Protein AF-0000000077542487 (afdb_homodimer)

Sequence (1068 aa):
MSSNYTKSHLSAITFLHPPSPVNIKQCPCDAKPEPKPASEQNTFIRVYHTEPSIYGYNAGCSLVRESRYTTSQQWHGPSDDLVADDAAPGSPVASVGWWADLANEVWETRVYYVANSGNLQERINHSSFSPTVKDDFDAPLPKPEELIPPTPGWKLTPILATENGTETSDKTGFPNIQPLPETKLAVVRSEDGKIHVFYQAVDNSILEAIFNPGKGWIAEKSVVVASGAKVGTPLTAISGGWAEVRLFFVDTNDVLSYVYADDHTGWVQQELPAYKLPPTAMLAAVAWNYASPFFGIRVYTTDDRDELHEFSYNRNSGGWVADSQSVNKHNPGGLHVGFQGSAALSAVAAVLVEGEWKTKVYFHPRRTILEWDVCAKAPPSVGIHKPSQEGELKRAIEEETRLKIAEEEERKRAEEEAKRRAEEEARKKAEEEEAKKKAEEEEERKKVEAEEARKQAEKEEVQKKVQEELQQYRSIPVGGKVSLRDNPEMDKIFKEATRCNAGYDWLRTNDGWRCSGGGHFLTNEQFETLSRGGMSSNYTKSHLSAITFLHPPSPVNIKQCPCDAKPEPKPASEQNTFIRVYHTEPSIYGYNAGCSLVRESRYTTSQQWHGPSDDLVADDAAPGSPVASVGWWADLANEVWETRVYYVANSGNLQERINHSSFSPTVKDDFDAPLPKPEELIPPTPGWKLTPILATENGTETSDKTGFPNIQPLPETKLAVVRSEDGKIHVFYQAVDNSILEAIFNPGKGWIAEKSVVVASGAKVGTPLTAISGGWAEVRLFFVDTNDVLSYVYADDHTGWVQQELPAYKLPPTAMLAAVAWNYASPFFGIRVYTTDDRDELHEFSYNRNSGGWVADSQSVNKHNPGGLHVGFQGSAALSAVAAVLVEGEWKTKVYFHPRRTILEWDVCAKAPPSVGIHKPSQEGELKRAIEEETRLKIAEEEERKRAEEEAKRRAEEEARKKAEEEEAKKKAEEEEERKKVEAEEARKQAEKEEVQKKVQEELQQYRSIPVGGKVSLRDNPEMDKIFKEATRCNAGYDWLRTNDGWRCSGGGHFLTNEQFETLSRGG

Solvent-accessible surface area (backbone atoms only — not comparable to full-atom values): 56768 Å² total; per-residue (Å²): 128,82,74,62,48,52,53,47,26,38,23,41,47,66,53,55,42,68,72,69,84,72,52,60,52,54,48,65,86,78,64,71,70,71,76,66,86,72,80,79,54,38,49,36,38,41,40,36,37,35,42,72,34,87,48,81,92,38,58,64,20,10,25,33,34,44,29,38,32,31,68,87,70,38,64,36,31,42,64,56,23,52,59,41,66,51,23,18,74,44,29,33,35,24,43,47,71,50,71,76,34,70,92,61,39,28,36,36,39,41,38,36,37,30,28,60,87,46,34,51,43,46,32,37,37,54,47,43,74,32,95,84,45,76,38,59,51,73,51,73,78,63,57,69,90,66,50,55,84,73,68,44,44,36,42,74,49,53,61,50,67,82,50,92,83,52,70,68,73,73,46,78,33,36,69,82,41,67,50,26,90,58,28,32,36,23,40,40,64,30,70,84,56,29,36,42,38,36,38,28,35,76,84,38,22,29,34,36,46,41,34,35,77,95,64,27,56,50,84,64,85,38,75,63,37,76,65,61,47,25,84,51,32,35,32,26,40,45,56,37,60,78,38,25,38,38,42,37,37,31,28,73,82,35,29,56,44,40,35,38,31,38,86,87,38,68,69,39,80,56,90,66,78,91,43,76,50,35,80,48,44,27,38,22,42,46,70,42,23,55,74,40,68,68,20,33,37,41,36,36,36,52,42,95,80,68,44,46,32,40,41,36,34,28,58,72,81,74,33,75,47,68,68,40,35,30,66,62,41,86,72,43,62,56,72,63,50,77,59,56,51,85,65,45,31,40,32,34,22,39,40,69,39,79,96,72,76,39,47,40,36,36,34,45,69,86,77,46,38,40,66,37,46,67,81,69,49,52,70,72,80,57,58,55,60,37,83,24,69,64,26,49,53,52,47,49,52,49,50,53,38,50,51,50,50,49,51,50,51,49,50,51,51,53,52,52,51,51,50,51,52,53,54,51,54,53,51,54,52,54,52,53,54,53,51,52,52,51,52,52,53,52,53,52,50,52,53,54,54,52,54,55,52,52,56,53,53,55,54,53,54,55,53,52,55,55,37,57,54,46,55,58,62,64,72,54,51,70,72,38,72,44,72,39,83,89,35,64,69,57,36,50,52,49,24,70,72,43,70,48,79,82,77,54,36,33,29,28,43,96,62,24,36,31,32,68,81,68,82,35,63,41,41,50,67,56,48,49,42,64,48,67,61,113,127,81,74,63,50,51,52,45,26,36,23,40,48,67,51,55,42,69,72,68,85,72,55,62,52,50,49,66,77,79,60,74,71,69,75,64,83,70,82,79,53,37,50,36,38,42,39,36,38,33,42,72,35,86,49,83,92,38,59,62,20,8,26,32,34,42,26,37,32,32,68,88,66,39,64,35,31,44,64,57,23,53,57,40,61,51,24,18,73,44,27,32,36,25,44,47,71,49,72,75,33,70,92,60,38,28,37,35,38,40,39,36,37,30,27,59,88,45,36,54,43,46,32,37,40,53,47,42,74,32,95,82,47,76,38,56,49,74,49,72,76,63,59,72,89,65,48,51,86,76,68,51,41,36,43,72,49,52,62,50,67,80,50,91,83,52,68,67,73,72,46,78,33,36,68,80,42,67,50,26,90,57,29,31,36,23,41,42,63,31,70,84,57,31,35,43,38,36,37,27,36,76,86,38,20,30,34,37,44,40,34,36,76,97,63,27,56,49,83,65,84,37,74,62,36,76,66,63,44,25,87,51,32,35,33,26,41,46,56,37,56,77,38,25,39,36,42,40,37,30,27,73,82,34,30,57,43,39,34,37,31,38,87,85,39,68,68,39,80,55,90,66,78,91,44,75,50,34,80,49,45,27,39,22,43,45,69,42,22,56,72,36,67,68,20,34,38,42,35,35,34,52,40,93,81,68,42,46,32,38,41,35,34,30,59,72,80,74,34,75,44,75,51,44,32,29,64,59,41,87,69,49,63,52,72,62,51,76,60,56,50,85,67,45,31,40,32,32,22,38,38,66,38,80,95,70,76,40,45,40,35,37,34,47,70,86,76,45,36,42,66,38,44,66,80,70,53,52,71,70,80,58,59,54,64,37,82,25,70,65,26,49,54,53,46,51,53,49,51,53,42,50,50,51,49,50,51,50,51,49,51,50,50,50,51,52,51,52,50,51,53,54,54,52,55,53,51,54,53,54,53,54,53,54,51,50,53,53,50,53,54,51,54,51,52,53,51,55,55,54,53,54,53,51,54,54,54,55,54,52,53,55,54,53,56,54,41,57,54,46,55,58,61,67,70,54,52,71,73,39,71,46,72,40,82,87,35,64,68,59,35,48,52,48,22,69,75,43,68,50,78,81,73,54,38,32,28,28,43,95,61,24,35,32,31,70,82,70,80,36,64,42,41,50,70,57,48,49,44,63,50,67,61,114

Nearest PDB structures (foldseek):
  7c37-assembly1_A  TM=7.623E-01  e=4.682E-12  Orbilia oligospora ATCC 24927
  7c3e-assembly1_B  TM=7.616E-01  e=1.149E-11  Orbilia oligospora ATCC 24927
  4agi-assembly2_B  TM=8.196E-01  e=7.698E-11  Aspergillus fumigatus
  4agt-assembly1_B  TM=7.489E-01  e=3.755E-10  Aspergillus fumigatus
  6rg2-assembly1_A  TM=5.484E-01  e=7.015E-08  Photorhabdus laumondii subsp. laumondii TTO1

Structure (mmCIF, N/CA/C/O backbone):
data_AF-0000000077542487-model_v1
#
loop_
_entity.id
_entity.type
_entity.pdbx_description
1 polymer 'Fucose-specific lectin'
#
loop_
_atom_site.group_PDB
_atom_site.id
_atom_site.type_symbol
_atom_site.label_atom_id
_atom_site.label_alt_id
_atom_site.label_comp_id
_atom_site.label_asym_id
_atom_site.label_entity_id
_atom_site.label_seq_id
_atom_site.pdbx_PDB_ins_code
_atom_site.Cartn_x
_atom_site.Cartn_y
_atom_site.Cartn_z
_atom_site.occupancy
_atom_site.B_iso_or_equiv
_atom_site.auth_seq_id
_atom_site.auth_comp_id
_atom_site.auth_asym_id
_atom_site.auth_atom_id
_atom_site.pdbx_PDB_model_num
ATOM 1 N N . MET A 1 1 ? -8.32 -3.367 17.969 1 34.31 1 MET A N 1
ATOM 2 C CA . MET A 1 1 ? -8.453 -4.023 16.672 1 34.31 1 MET A CA 1
ATOM 3 C C . MET A 1 1 ? -8.008 -3.1 15.547 1 34.31 1 MET A C 1
ATOM 5 O O . MET A 1 1 ? -8.383 -1.926 15.516 1 34.31 1 MET A O 1
ATOM 9 N N . SER A 1 2 ? -6.867 -3.191 15.086 1 45.78 2 SER A N 1
ATOM 10 C CA . SER A 1 2 ? -6.227 -2.342 14.086 1 45.78 2 SER A CA 1
ATOM 11 C C . SER A 1 2 ? -7.184 -2.021 12.938 1 45.78 2 SER A C 1
ATOM 13 O O . SER A 1 2 ? -7.941 -2.887 12.5 1 45.78 2 SER A O 1
ATOM 15 N N . SER A 1 3 ? -7.531 -0.797 12.734 1 58.38 3 SER A N 1
ATOM 16 C CA . SER A 1 3 ? -8.461 -0.309 11.727 1 58.38 3 SER A CA 1
ATOM 17 C C . SER A 1 3 ? -8.188 -0.938 10.359 1 58.38 3 SER A C 1
ATOM 19 O O . SER A 1 3 ? -7.031 -1.06 9.953 1 58.38 3 SER A O 1
ATOM 21 N N . ASN A 1 4 ? -9.172 -1.62 9.797 1 77.5 4 ASN A N 1
ATOM 22 C CA . ASN A 1 4 ? -9.07 -2.311 8.516 1 77.5 4 ASN A CA 1
ATOM 23 C C . ASN A 1 4 ? -9.133 -1.335 7.344 1 77.5 4 ASN A C 1
ATOM 25 O O . ASN A 1 4 ? -9.008 -1.738 6.188 1 77.5 4 ASN A O 1
ATOM 29 N N . TYR A 1 5 ? -9.266 0.031 7.789 1 86.44 5 TYR A N 1
ATOM 30 C CA . TYR A 1 5 ? -9.32 0.993 6.695 1 86.44 5 TYR A CA 1
ATOM 31 C C . TYR A 1 5 ? -7.926 1.416 6.266 1 86.44 5 TYR A C 1
ATOM 33 O O . TYR A 1 5 ? -6.945 1.17 6.973 1 86.44 5 TYR A O 1
ATOM 41 N N . THR A 1 6 ? -7.902 2.115 5.133 1 87.44 6 THR A N 1
ATOM 42 C CA . THR A 1 6 ? -6.637 2.633 4.617 1 87.44 6 THR A CA 1
ATOM 43 C C . THR A 1 6 ? -6.051 3.674 5.57 1 87.44 6 THR A C 1
ATOM 45 O O . THR A 1 6 ? -6.793 4.395 6.238 1 87.44 6 THR A O 1
ATOM 48 N N . LYS A 1 7 ? -4.738 3.805 5.555 1 85.31 7 LYS A N 1
ATOM 49 C CA . LYS A 1 7 ? -4.047 4.816 6.344 1 85.31 7 LYS A CA 1
ATOM 50 C C . LYS A 1 7 ? -3.596 5.984 5.473 1 85.31 7 LYS A C 1
ATOM 52 O O . LYS A 1 7 ? -2.977 6.93 5.961 1 85.31 7 LYS A O 1
ATOM 57 N N . SER A 1 8 ? -3.863 5.961 4.211 1 89.44 8 SER A N 1
ATOM 58 C CA . SER A 1 8 ? -3.576 7.039 3.27 1 89.44 8 SER A CA 1
ATOM 59 C C . SER A 1 8 ? -4.863 7.668 2.744 1 89.44 8 SER A C 1
ATOM 61 O O . SER A 1 8 ? -5.621 7.027 2.016 1 89.44 8 SER A O 1
ATOM 63 N N . HIS A 1 9 ? -5.051 8.883 3.072 1 95.25 9 HIS A N 1
ATOM 64 C CA . HIS A 1 9 ? -6.301 9.539 2.709 1 95.25 9 HIS A CA 1
ATOM 65 C C . HIS A 1 9 ? -6.059 10.672 1.712 1 95.25 9 HIS A C 1
ATOM 67 O O . HIS A 1 9 ? -4.922 11.109 1.531 1 95.25 9 HIS A O 1
ATOM 73 N N . LEU A 1 10 ? -7.184 11.062 1.039 1 95.75 10 LEU A N 1
ATOM 74 C CA . LEU A 1 10 ? -7.125 12.039 -0.037 1 95.75 10 LEU A CA 1
ATOM 75 C C . LEU A 1 10 ? -8.234 13.078 0.111 1 95.75 10 LEU A C 1
ATOM 77 O O . LEU A 1 10 ? -9.312 12.773 0.623 1 95.75 10 LEU A O 1
ATOM 81 N N . SER A 1 11 ? -7.941 14.211 -0.344 1 97.94 11 SER A N 1
ATOM 82 C CA . SER A 1 11 ? -8.906 15.281 -0.575 1 97.94 11 SER A CA 1
ATOM 83 C C . SER A 1 11 ? -8.484 16.172 -1.742 1 97.94 11 SER A C 1
ATOM 85 O O . SER A 1 11 ? -7.297 16.25 -2.07 1 97.94 11 SER A O 1
ATOM 87 N N . ALA A 1 12 ? -9.484 16.75 -2.402 1 97.38 12 ALA A N 1
ATOM 88 C CA . ALA A 1 12 ? -9.125 17.578 -3.561 1 97.38 12 ALA A CA 1
ATOM 89 C C . ALA A 1 12 ? -10.07 18.766 -3.709 1 97.38 12 ALA A C 1
ATOM 91 O O . ALA A 1 12 ? -11.234 18.688 -3.303 1 97.38 12 ALA A O 1
ATOM 92 N N . ILE A 1 13 ? -9.5 19.797 -4.293 1 96.25 13 ILE A N 1
ATOM 93 C CA . ILE A 1 13 ? -10.297 20.969 -4.648 1 96.25 13 ILE A CA 1
ATOM 94 C C . ILE A 1 13 ? -9.883 21.484 -6.027 1 96.25 13 ILE A C 1
ATOM 96 O O . ILE A 1 13 ? -8.805 21.141 -6.52 1 96.25 13 ILE A O 1
ATOM 100 N N . THR A 1 14 ? -10.742 22.266 -6.641 1 94.44 14 THR A N 1
ATOM 101 C CA . THR A 1 14 ? -10.453 22.875 -7.938 1 94.44 14 THR A CA 1
ATOM 102 C C . THR A 1 14 ? -11.031 24.281 -8.016 1 94.44 14 THR A C 1
ATOM 104 O O . THR A 1 14 ? -11.992 24.609 -7.324 1 94.44 14 THR A O 1
ATOM 107 N N . PHE A 1 15 ? -10.336 25.141 -8.797 1 91.25 15 PHE A N 1
ATOM 108 C CA . PHE A 1 15 ? -10.836 26.484 -9.062 1 91.25 15 PHE A CA 1
ATOM 109 C C . PHE A 1 15 ? -10.234 27.047 -10.344 1 91.25 15 PHE A C 1
ATOM 111 O O . PHE A 1 15 ? -9.281 26.469 -10.891 1 91.25 15 PHE A O 1
ATOM 118 N N . LEU A 1 16 ? -10.852 28.109 -10.805 1 88.75 16 LEU A N 1
ATOM 119 C CA . LEU A 1 16 ? -10.398 28.766 -12.023 1 88.75 16 LEU A CA 1
ATOM 120 C C . LEU A 1 16 ? -9.844 30.156 -11.703 1 88.75 16 LEU A C 1
ATOM 122 O O . LEU A 1 16 ? -10.312 30.812 -10.773 1 88.75 16 LEU A O 1
ATOM 126 N N . HIS A 1 17 ? -8.93 30.531 -12.43 1 86.75 17 HIS A N 1
ATOM 127 C CA . HIS A 1 17 ? -8.43 31.891 -12.367 1 86.75 17 HIS A CA 1
ATOM 128 C C . HIS A 1 17 ? -8.242 32.469 -13.766 1 86.75 17 HIS A C 1
ATOM 130 O O . HIS A 1 17 ? -7.578 31.875 -14.609 1 86.75 17 HIS A O 1
ATOM 136 N N . PRO A 1 18 ? -8.727 33.656 -14.102 1 85.06 18 PRO A N 1
ATOM 137 C CA . PRO A 1 18 ? -9.609 34.469 -13.242 1 85.06 18 PRO A CA 1
ATOM 138 C C . PRO A 1 18 ? -10.953 33.781 -12.984 1 85.06 18 PRO A C 1
ATOM 140 O O . PRO A 1 18 ? -11.375 32.938 -13.766 1 85.06 18 PRO A O 1
ATOM 143 N N . PRO A 1 19 ? -11.484 34.188 -11.836 1 81.19 19 PRO A N 1
ATOM 144 C CA . PRO A 1 19 ? -12.742 33.531 -11.484 1 81.19 19 PRO A CA 1
ATOM 145 C C . PRO A 1 19 ? -13.859 33.812 -12.484 1 81.19 19 PRO A C 1
ATOM 147 O O . PRO A 1 19 ? -13.906 34.906 -13.07 1 81.19 19 PRO A O 1
ATOM 150 N N . SER A 1 20 ? -14.523 32.719 -13.016 1 67.5 20 SER A N 1
ATOM 151 C CA . SER A 1 20 ? -15.664 32.906 -13.906 1 67.5 20 SER A CA 1
ATOM 152 C C . SER A 1 20 ? -16.859 33.469 -13.156 1 67.5 20 SER A C 1
ATOM 154 O O . SER A 1 20 ? -17.062 33.188 -11.984 1 67.5 20 SER A O 1
ATOM 156 N N . PRO A 1 21 ? -17.328 34.562 -13.727 1 56 21 PRO A N 1
ATOM 157 C CA . PRO A 1 21 ? -18.531 35.094 -13.078 1 56 21 PRO A CA 1
ATOM 158 C C . PRO A 1 21 ? -19.625 34.031 -12.93 1 56 21 PRO A C 1
ATOM 160 O O . PRO A 1 21 ? -20.562 34.219 -12.148 1 56 21 PRO A O 1
ATOM 163 N N . VAL A 1 22 ? -19.797 33.125 -13.938 1 48.59 22 VAL A N 1
ATOM 164 C CA . VAL A 1 22 ? -21 32.281 -13.992 1 48.59 22 VAL A CA 1
ATOM 165 C C . VAL A 1 22 ? -20.859 31.125 -13.016 1 48.59 22 VAL A C 1
ATOM 167 O O . VAL A 1 22 ? -19.922 30.344 -13.094 1 48.59 22 VAL A O 1
ATOM 170 N N . ASN A 1 23 ? -21.219 31.297 -11.883 1 46.44 23 ASN A N 1
ATOM 171 C CA . ASN A 1 23 ? -21.312 30.172 -10.953 1 46.44 23 ASN A CA 1
ATOM 172 C C . ASN A 1 23 ? -22.156 29.047 -11.531 1 46.44 23 ASN A C 1
ATOM 174 O O . ASN A 1 23 ? -23.375 29.172 -11.664 1 46.44 23 ASN A O 1
ATOM 178 N N . ILE A 1 24 ? -21.688 28.219 -12.328 1 43.12 24 ILE A N 1
ATOM 179 C CA . ILE A 1 24 ? -22.375 27.109 -12.984 1 43.12 24 ILE A CA 1
ATOM 180 C C . ILE A 1 24 ? -23.234 26.375 -11.969 1 43.12 24 ILE A C 1
ATOM 182 O O . ILE A 1 24 ? -24.031 25.5 -12.344 1 43.12 24 ILE A O 1
ATOM 186 N N . LYS A 1 25 ? -22.781 26.234 -10.688 1 44.38 25 LYS A N 1
ATOM 187 C CA . LYS A 1 25 ? -23.703 25.578 -9.758 1 44.38 25 LYS A CA 1
ATOM 188 C C . LYS A 1 25 ? -25.094 26.203 -9.82 1 44.38 25 LYS A C 1
ATOM 190 O O . LYS A 1 25 ? -26.047 25.656 -9.273 1 44.38 25 LYS A O 1
ATOM 195 N N . GLN A 1 26 ? -25.234 27.531 -10.266 1 41.28 26 GLN A N 1
ATOM 196 C CA . GLN A 1 26 ? -26.516 28.203 -10.453 1 41.28 26 GLN A CA 1
ATOM 197 C C . GLN A 1 26 ? -26.891 28.25 -11.93 1 41.28 26 GLN A C 1
ATOM 199 O O . GLN A 1 26 ? -26.156 28.797 -12.758 1 41.28 26 GLN A O 1
ATOM 204 N N . CYS A 1 27 ? -27.328 27.25 -12.461 1 40.38 27 CYS A N 1
ATOM 205 C CA . CYS A 1 27 ? -27.781 27.234 -13.844 1 40.38 27 CYS A CA 1
ATOM 206 C C . CYS A 1 27 ? -28.734 28.391 -14.125 1 40.38 27 CYS A C 1
ATOM 208 O O . CYS A 1 27 ? -29.828 28.469 -13.555 1 40.38 27 CYS A O 1
ATOM 210 N N . PRO A 1 28 ? -28.344 29.609 -14.484 1 36.53 28 PRO A N 1
ATOM 211 C CA . PRO A 1 28 ? -29.438 30.484 -14.945 1 36.53 28 PRO A CA 1
ATOM 212 C C . PRO A 1 28 ? -30.266 29.859 -16.062 1 36.53 28 PRO A C 1
ATOM 214 O O . PRO A 1 28 ? -29.703 29.172 -16.938 1 36.53 28 PRO A O 1
ATOM 217 N N . CYS A 1 29 ? -31.547 29.5 -15.828 1 36.28 29 CYS A N 1
ATOM 218 C CA . CYS A 1 29 ? -32.5 29.062 -16.859 1 36.28 29 CYS A CA 1
ATOM 219 C C . CYS A 1 29 ? -32.188 29.719 -18.188 1 36.28 29 CYS A C 1
ATOM 221 O O . CYS A 1 29 ? -32.438 29.141 -19.25 1 36.28 29 CYS A O 1
ATOM 223 N N . ASP A 1 30 ? -32.406 31.078 -18.297 1 35.53 30 ASP A N 1
ATOM 224 C CA . ASP A 1 30 ? -32.531 31.812 -19.562 1 35.53 30 ASP A CA 1
ATOM 225 C C . ASP A 1 30 ? -31.188 31.969 -20.25 1 35.53 30 ASP A C 1
ATOM 227 O O . ASP A 1 30 ? -31.125 32.312 -21.438 1 35.53 30 ASP A O 1
ATOM 231 N N . ALA A 1 31 ? -30.266 32.656 -19.594 1 34 31 ALA A N 1
ATOM 232 C CA . ALA A 1 31 ? -29.188 33.188 -20.422 1 34 31 ALA A CA 1
ATOM 233 C C . ALA A 1 31 ? -28.172 32.125 -20.797 1 34 31 ALA A C 1
ATOM 235 O O . ALA A 1 31 ? -27.656 31.406 -19.922 1 34 31 ALA A O 1
ATOM 236 N N . LYS A 1 32 ? -28.344 31.625 -21.922 1 37.66 32 LYS A N 1
ATOM 237 C CA . LYS A 1 32 ? -27.312 30.844 -22.594 1 37.66 32 LYS A CA 1
ATOM 238 C C . LYS A 1 32 ? -25.922 31.422 -22.328 1 37.66 32 LYS A C 1
ATOM 240 O O . LYS A 1 32 ? -25.594 32.5 -22.828 1 37.66 32 LYS A O 1
ATOM 245 N N . PRO A 1 33 ? -25.438 31.344 -21.219 1 35.56 33 PRO A N 1
ATOM 246 C CA . PRO A 1 33 ? -24.125 32 -21.172 1 35.56 33 PRO A CA 1
ATOM 247 C C . PRO A 1 33 ? -23.234 31.625 -22.344 1 35.56 33 PRO A C 1
ATOM 249 O O . PRO A 1 33 ? -23.203 30.469 -22.766 1 35.56 33 PRO A O 1
ATOM 252 N N . GLU A 1 34 ? -23.188 32.562 -23.375 1 38.56 34 GLU A N 1
ATOM 253 C CA . GLU A 1 34 ? -22.109 32.312 -24.328 1 38.56 34 GLU A CA 1
ATOM 254 C C . GLU A 1 34 ? -20.812 31.938 -23.625 1 38.56 34 GLU A C 1
ATOM 256 O O . GLU A 1 34 ? -20.328 32.688 -22.766 1 38.56 34 GLU A O 1
ATOM 261 N N . PRO A 1 35 ? -20.5 30.703 -23.484 1 40.06 35 PRO A N 1
ATOM 262 C CA . PRO A 1 35 ? -19.156 30.438 -22.953 1 40.06 35 PRO A CA 1
ATOM 263 C C . PRO A 1 35 ? -18.125 31.438 -23.453 1 40.06 35 PRO A C 1
ATOM 265 O O . PRO A 1 35 ? -18 31.656 -24.656 1 40.06 35 PRO A O 1
ATOM 268 N N . LYS A 1 36 ? -18.016 32.531 -22.953 1 41.41 36 LYS A N 1
ATOM 269 C CA . LYS A 1 36 ? -16.891 33.344 -23.406 1 41.41 36 LYS A CA 1
ATOM 270 C C . LYS A 1 36 ? -15.656 32.469 -23.672 1 41.41 36 LYS A C 1
ATOM 272 O O . LYS A 1 36 ? -15.492 31.438 -23.047 1 41.41 36 LYS A O 1
ATOM 277 N N . PRO A 1 37 ? -14.875 32.656 -24.656 1 42.12 37 PRO A N 1
ATOM 278 C CA . PRO A 1 37 ? -13.719 31.859 -25.047 1 42.12 37 PRO A CA 1
ATOM 279 C C . PRO A 1 37 ? -12.828 31.516 -23.859 1 42.12 37 PRO A C 1
ATOM 281 O O . PRO A 1 37 ? -12.508 32.375 -23.047 1 42.12 37 PRO A O 1
ATOM 284 N N . ALA A 1 38 ? -12.664 30.188 -23.203 1 48.31 38 ALA A N 1
ATOM 285 C CA . ALA A 1 38 ? -11.805 29.266 -22.469 1 48.31 38 ALA A CA 1
ATOM 286 C C . ALA A 1 38 ? -10.336 29.656 -22.594 1 48.31 38 ALA A C 1
ATOM 288 O O . ALA A 1 38 ? -9.469 29.078 -21.922 1 48.31 38 ALA A O 1
ATOM 289 N N . SER A 1 39 ? -10.023 30.531 -23.453 1 51.78 39 SER A N 1
ATOM 290 C CA . SER A 1 39 ? -8.641 30.625 -23.891 1 51.78 39 SER A CA 1
ATOM 291 C C . SER A 1 39 ? -7.738 31.203 -22.812 1 51.78 39 SER A C 1
ATOM 293 O O . SER A 1 39 ? -6.539 30.922 -22.766 1 51.78 39 SER A O 1
ATOM 295 N N . GLU A 1 40 ? -8.258 32.094 -21.859 1 64.31 40 GLU A N 1
ATOM 296 C CA . GLU A 1 40 ? -7.281 32.719 -20.969 1 64.31 40 GLU A CA 1
ATOM 297 C C . GLU A 1 40 ? -7.43 32.188 -19.531 1 64.31 40 GLU A C 1
ATOM 299 O O . GLU A 1 40 ? -6.773 32.656 -18.609 1 64.31 40 GLU A O 1
ATOM 304 N N . GLN A 1 41 ? -8.305 31.234 -19.234 1 79.12 41 GLN A N 1
ATOM 305 C CA . GLN A 1 41 ? -8.453 30.734 -17.875 1 79.12 41 GLN A CA 1
ATOM 306 C C . GLN A 1 41 ? -7.574 29.516 -17.625 1 79.12 41 GLN A C 1
ATOM 308 O O . GLN A 1 41 ? -7.449 28.656 -18.5 1 79.12 41 GLN A O 1
ATOM 313 N N . ASN A 1 42 ? -6.953 29.656 -16.469 1 87.12 42 ASN A N 1
ATOM 314 C CA . ASN A 1 42 ? -6.164 28.516 -16 1 87.12 42 ASN A CA 1
ATOM 315 C C . ASN A 1 42 ? -6.934 27.688 -14.984 1 87.12 42 ASN A C 1
ATOM 317 O O . ASN A 1 42 ? -7.605 28.219 -14.109 1 87.12 42 ASN A O 1
ATOM 321 N N . THR A 1 43 ? -6.93 26.422 -15.195 1 89.5 43 THR A N 1
ATOM 322 C CA . THR A 1 43 ? -7.484 25.484 -14.227 1 89.5 43 THR A CA 1
ATOM 323 C C . THR A 1 43 ? -6.457 25.156 -13.141 1 89.5 43 THR A C 1
ATOM 325 O O . THR A 1 43 ? -5.289 24.891 -13.445 1 89.5 43 THR A O 1
ATOM 328 N N . PHE A 1 44 ? -6.949 25.281 -11.906 1 91.31 44 PHE A N 1
ATOM 329 C CA . PHE A 1 44 ? -6.129 24.906 -10.766 1 91.31 44 PHE A CA 1
ATOM 330 C C . PHE A 1 44 ? -6.742 23.719 -10.031 1 91.31 44 PHE A C 1
ATOM 332 O O . PHE A 1 44 ? -7.945 23.688 -9.766 1 91.31 44 PHE A O 1
ATOM 339 N N . ILE A 1 45 ? -5.957 22.703 -9.742 1 93.31 45 ILE A N 1
ATOM 340 C CA . ILE A 1 45 ? -6.363 21.578 -8.914 1 93.31 45 ILE A CA 1
ATOM 341 C C . ILE A 1 45 ? -5.348 21.375 -7.789 1 93.31 45 ILE A C 1
ATOM 343 O O . ILE A 1 45 ? -4.141 21.453 -8.016 1 93.31 45 ILE A O 1
ATOM 347 N N . ARG A 1 46 ? -5.871 21.25 -6.59 1 94.38 46 ARG A N 1
ATOM 348 C CA . ARG A 1 46 ? -5.055 20.891 -5.434 1 94.38 46 ARG A CA 1
ATOM 349 C C . ARG A 1 46 ? -5.465 19.531 -4.871 1 94.38 46 ARG A C 1
ATOM 351 O O . ARG A 1 46 ? -6.652 19.297 -4.629 1 94.38 46 ARG A O 1
ATOM 358 N N . VAL A 1 47 ? -4.504 18.688 -4.695 1 94.94 47 VAL A N 1
ATOM 359 C CA . VAL A 1 47 ? -4.758 17.391 -4.086 1 94.94 47 VAL A CA 1
ATOM 360 C C . VAL A 1 47 ? -3.971 17.266 -2.781 1 94.94 47 VAL A C 1
ATOM 362 O O . VAL A 1 47 ? -2.764 17.516 -2.752 1 94.94 47 VAL A O 1
ATOM 365 N N . TYR A 1 48 ? -4.668 16.953 -1.75 1 94.81 48 TYR A N 1
ATOM 366 C CA . TYR A 1 48 ? -4.082 16.734 -0.432 1 94.81 48 TYR A CA 1
ATOM 367 C C . TYR A 1 48 ? -4.062 15.25 -0.076 1 94.81 48 TYR A C 1
ATOM 369 O O . TYR A 1 48 ? -5.02 14.531 -0.355 1 94.81 48 TYR A O 1
ATOM 377 N N . HIS A 1 49 ? -2.943 14.828 0.483 1 93.75 49 HIS A N 1
ATOM 378 C CA . HIS A 1 49 ? -2.844 13.43 0.866 1 93.75 49 HIS A CA 1
ATOM 379 C C . HIS A 1 49 ? -2.043 13.266 2.152 1 93.75 49 HIS A C 1
ATOM 381 O O . HIS A 1 49 ? -1.253 14.141 2.514 1 93.75 49 HIS A O 1
ATOM 387 N N . THR A 1 50 ? -2.312 12.18 2.844 1 92.56 50 THR A N 1
ATOM 388 C CA . THR A 1 50 ? -1.559 11.852 4.051 1 92.56 50 THR A CA 1
ATOM 389 C C . THR A 1 50 ? -0.522 10.766 3.764 1 92.56 50 THR A C 1
ATOM 391 O O . THR A 1 50 ? -0.758 9.875 2.945 1 92.56 50 THR A O 1
ATOM 394 N N . GLU A 1 51 ? 0.603 10.922 4.441 1 85.81 51 GLU A N 1
ATOM 395 C CA . GLU A 1 51 ? 1.663 9.922 4.363 1 85.81 51 GLU A CA 1
ATOM 396 C C . GLU A 1 51 ? 2.443 9.844 5.676 1 85.81 51 GLU A C 1
ATOM 398 O O . GLU A 1 51 ? 2.488 10.812 6.438 1 85.81 51 GLU A O 1
ATOM 403 N N . PRO A 1 52 ? 3.062 8.727 5.938 1 82.88 52 PRO A N 1
ATOM 404 C CA . PRO A 1 52 ? 3.885 8.648 7.145 1 82.88 52 PRO A CA 1
ATOM 405 C C . PRO A 1 52 ? 5.059 9.625 7.125 1 82.88 52 PRO A C 1
ATOM 407 O O . PRO A 1 52 ? 5.672 9.836 6.078 1 82.88 52 PRO A O 1
ATOM 410 N N . SER A 1 53 ? 5.402 10.148 8.281 1 81.06 53 SER A N 1
ATOM 411 C CA . SER A 1 53 ? 6.512 11.086 8.383 1 81.06 53 SER A CA 1
ATOM 412 C C . SER A 1 53 ? 7.852 10.398 8.133 1 81.06 53 SER A C 1
ATOM 414 O O . SER A 1 53 ? 8.078 9.281 8.609 1 81.06 53 SER A O 1
ATOM 416 N N . ILE A 1 54 ? 8.719 11.078 7.48 1 74.19 54 ILE A N 1
ATOM 417 C CA . ILE A 1 54 ? 10.062 10.586 7.211 1 74.19 54 ILE A CA 1
ATOM 418 C C . ILE A 1 54 ? 11.078 11.367 8.039 1 74.19 54 ILE A C 1
ATOM 420 O O . ILE A 1 54 ? 12.281 11.109 7.965 1 74.19 54 ILE A O 1
ATOM 424 N N . TYR A 1 55 ? 10.562 12.281 8.773 1 73.62 55 TYR A N 1
ATOM 425 C CA . TYR A 1 55 ? 11.453 13.148 9.547 1 73.62 55 TYR A CA 1
ATOM 426 C C . TYR A 1 55 ? 11.688 12.586 10.938 1 73.62 55 TYR A C 1
ATOM 428 O O . TYR A 1 55 ? 10.766 12.047 11.562 1 73.62 55 TYR A O 1
ATOM 436 N N . GLY A 1 56 ? 12.859 12.75 11.469 1 70.44 56 GLY A N 1
ATOM 437 C CA . GLY A 1 56 ? 13.234 12.219 12.773 1 70.44 56 GLY A CA 1
ATOM 438 C C . GLY A 1 56 ? 12.562 12.945 13.922 1 70.44 56 GLY A C 1
ATOM 439 O O . GLY A 1 56 ? 12.297 12.352 14.969 1 70.44 56 GLY A O 1
ATOM 440 N N . TYR A 1 57 ? 12.219 14.219 13.734 1 71.81 57 TYR A N 1
ATOM 441 C CA . TYR A 1 57 ? 11.695 15.039 14.828 1 71.81 57 TYR A CA 1
ATOM 442 C C . TYR A 1 57 ? 10.219 14.742 15.07 1 71.81 57 TYR A C 1
ATOM 444 O O . TYR A 1 57 ? 9.656 15.141 16.094 1 71.81 57 TYR A O 1
ATOM 452 N N . ASN A 1 58 ? 9.555 14.062 14.203 1 80.19 58 ASN A N 1
ATOM 453 C CA . ASN A 1 58 ? 8.148 13.719 14.375 1 80.19 58 ASN A CA 1
ATOM 454 C C . ASN A 1 58 ? 7.879 12.273 13.977 1 80.19 58 ASN A C 1
ATOM 456 O O . ASN A 1 58 ? 6.867 11.977 13.336 1 80.19 58 ASN A O 1
ATOM 460 N N . ALA A 1 59 ? 8.766 11.516 14.469 1 75.19 59 ALA A N 1
ATOM 461 C CA . ALA A 1 59 ? 8.633 10.086 14.195 1 75.19 59 ALA A CA 1
ATOM 462 C C . ALA A 1 59 ? 7.312 9.539 14.742 1 75.19 59 ALA A C 1
ATOM 464 O O . ALA A 1 59 ? 6.914 9.883 15.859 1 75.19 59 ALA A O 1
ATOM 465 N N . GLY A 1 60 ? 6.617 8.836 13.945 1 77.06 60 GLY A N 1
ATOM 466 C CA . GLY A 1 60 ? 5.367 8.242 14.383 1 77.06 60 GLY A CA 1
ATOM 467 C C . GLY A 1 60 ? 4.148 9.039 13.961 1 77.06 60 GLY A C 1
ATOM 468 O O . GLY A 1 60 ? 3.014 8.586 14.125 1 77.06 60 GLY A O 1
ATOM 469 N N . CYS A 1 61 ? 4.434 10.219 13.422 1 86.94 61 CYS A N 1
ATOM 470 C CA . CYS A 1 61 ? 3.338 11.031 12.906 1 86.94 61 CYS A CA 1
ATOM 471 C C . CYS A 1 61 ? 3.154 10.812 11.406 1 86.94 61 CYS A C 1
ATOM 473 O O . CYS A 1 61 ? 3.947 10.117 10.781 1 86.94 61 CYS A O 1
ATOM 475 N N . SER A 1 62 ? 2.037 11.336 10.992 1 90.31 62 SER A N 1
ATOM 476 C CA . SER A 1 62 ? 1.819 11.453 9.547 1 90.31 62 SER A CA 1
ATOM 477 C C . SER A 1 62 ? 1.938 12.898 9.086 1 90.31 62 SER A C 1
ATOM 479 O O . SER A 1 62 ? 1.854 13.82 9.898 1 90.31 62 SER A O 1
ATOM 481 N N . LEU A 1 63 ? 2.252 13.008 7.816 1 87.94 63 LEU A N 1
ATOM 482 C CA . LEU A 1 63 ? 2.281 14.305 7.148 1 87.94 63 LEU A CA 1
ATOM 483 C C . LEU A 1 63 ? 1.024 14.516 6.309 1 87.94 63 LEU A C 1
ATOM 485 O O . LEU A 1 63 ? 0.433 13.547 5.82 1 87.94 63 LEU A O 1
ATOM 489 N N . VAL A 1 64 ? 0.592 15.742 6.23 1 92.81 64 VAL A N 1
ATOM 490 C CA . VAL A 1 64 ? -0.34 16.156 5.188 1 92.81 64 VAL A CA 1
ATOM 491 C C . VAL A 1 64 ? 0.398 16.984 4.133 1 92.81 64 VAL A C 1
ATOM 493 O O . VAL A 1 64 ? 1.021 18 4.453 1 92.81 64 VAL A O 1
ATOM 496 N N . ARG A 1 65 ? 0.278 16.547 2.869 1 89.56 65 ARG A N 1
ATOM 497 C CA . ARG A 1 65 ? 0.993 17.203 1.786 1 89.56 65 ARG A CA 1
ATOM 498 C C . ARG A 1 65 ? 0.033 17.641 0.684 1 89.56 65 ARG A C 1
ATOM 500 O O . ARG A 1 65 ? -1.089 17.141 0.594 1 89.56 65 ARG A O 1
ATOM 507 N N . GLU A 1 66 ? 0.578 18.594 -0.112 1 90.62 66 GLU A N 1
ATOM 508 C CA . GLU A 1 66 ? -0.194 19.125 -1.226 1 90.62 66 GLU A CA 1
ATOM 509 C C . GLU A 1 66 ? 0.535 18.938 -2.551 1 90.62 66 GLU A C 1
ATOM 511 O O . GLU A 1 66 ? 1.747 19.141 -2.635 1 90.62 66 GLU A O 1
ATOM 516 N N . SER A 1 67 ? -0.2 18.469 -3.559 1 88.44 67 SER A N 1
ATOM 517 C CA . SER A 1 67 ? 0.212 18.531 -4.957 1 88.44 67 SER A CA 1
ATOM 518 C C . SER A 1 67 ? -0.644 19.516 -5.746 1 88.44 67 SER A C 1
ATOM 520 O O . SER A 1 67 ? -1.854 19.594 -5.535 1 88.44 67 SER A O 1
ATOM 522 N N . ARG A 1 68 ? 0.042 20.203 -6.699 1 90.12 68 ARG A N 1
ATOM 523 C CA . ARG A 1 68 ? -0.672 21.25 -7.426 1 90.12 68 ARG A CA 1
ATOM 524 C C . ARG A 1 68 ? -0.672 20.969 -8.922 1 90.12 68 ARG A C 1
ATOM 526 O O . ARG A 1 68 ? 0.305 20.453 -9.469 1 90.12 68 ARG A O 1
ATOM 533 N N . TYR A 1 69 ? -1.811 21.328 -9.508 1 91.25 69 TYR A N 1
ATOM 534 C CA . TYR A 1 69 ? -1.936 21.344 -10.961 1 91.25 69 TYR A CA 1
ATOM 535 C C . TYR A 1 69 ? -2.344 22.734 -11.453 1 91.25 69 TYR A C 1
ATOM 537 O O . TYR A 1 69 ? -3.213 23.375 -10.867 1 91.25 69 TYR A O 1
ATOM 545 N N . THR A 1 70 ? -1.695 23.156 -12.477 1 87.5 70 THR A N 1
ATOM 546 C CA . THR A 1 70 ? -2.154 24.266 -13.297 1 87.5 70 THR A CA 1
ATOM 547 C C . THR A 1 70 ? -2.086 23.906 -14.781 1 87.5 70 THR A C 1
ATOM 549 O O . THR A 1 70 ? -1.272 23.078 -15.188 1 87.5 70 THR A O 1
ATOM 552 N N . THR A 1 71 ? -2.951 24.547 -15.5 1 84.88 71 THR A N 1
ATOM 553 C CA . THR A 1 71 ? -2.957 24.266 -16.938 1 84.88 71 THR A CA 1
ATOM 554 C C . THR A 1 71 ? -1.585 24.547 -17.547 1 84.88 71 THR A C 1
ATOM 556 O O . THR A 1 71 ? -1.128 23.812 -18.422 1 84.88 71 THR A O 1
ATOM 559 N N . SER A 1 72 ? -0.884 25.484 -17.094 1 82.38 72 SER A N 1
ATOM 560 C CA . SER A 1 72 ? 0.397 25.891 -17.656 1 82.38 72 SER A CA 1
ATOM 561 C C . SER A 1 72 ? 1.535 25.016 -17.141 1 82.38 72 SER A C 1
ATOM 563 O O . SER A 1 72 ? 2.451 24.688 -17.891 1 82.38 72 SER A O 1
ATOM 565 N N . GLN A 1 73 ? 1.485 24.594 -15.898 1 82.56 73 GLN A N 1
ATOM 566 C CA . GLN A 1 73 ? 2.621 23.906 -15.281 1 82.56 73 GLN A CA 1
ATOM 567 C C . GLN A 1 73 ? 2.344 22.422 -15.125 1 82.56 73 GLN A C 1
ATOM 569 O O . GLN A 1 73 ? 3.23 21.656 -14.734 1 82.56 73 GLN A O 1
ATOM 574 N N . GLN A 1 74 ? 1.161 22.047 -15.391 1 87.62 74 GLN A N 1
ATOM 575 C CA . GLN A 1 74 ? 0.778 20.672 -15.117 1 87.62 74 GLN A CA 1
ATOM 576 C C . GLN A 1 74 ? 1.008 20.312 -13.656 1 87.62 74 GLN A C 1
ATOM 578 O O . GLN A 1 74 ? 0.944 21.172 -12.781 1 87.62 74 GLN A O 1
ATOM 583 N N . TRP A 1 75 ? 1.077 19.062 -13.305 1 87.19 75 TRP A N 1
ATOM 584 C CA . TRP A 1 75 ? 1.283 18.672 -11.922 1 87.19 75 TRP A CA 1
ATOM 585 C C . TRP A 1 75 ? 2.701 19 -11.461 1 87.19 75 TRP A C 1
ATOM 587 O O . TRP A 1 75 ? 3.67 18.719 -12.172 1 87.19 75 TRP A O 1
ATOM 597 N N . HIS A 1 76 ? 2.844 19.594 -10.266 1 82.62 76 HIS A N 1
ATOM 598 C CA . HIS A 1 76 ? 4.137 19.969 -9.703 1 82.62 76 HIS A CA 1
ATOM 599 C C . HIS A 1 76 ? 4.074 20.062 -8.18 1 82.62 76 HIS A C 1
ATOM 601 O O . HIS A 1 76 ? 2.988 20.188 -7.609 1 82.62 76 HIS A O 1
ATOM 607 N N . GLY A 1 77 ? 5.234 19.922 -7.531 1 77.06 77 GLY A N 1
ATOM 608 C CA . GLY A 1 77 ? 5.332 20.125 -6.098 1 77.06 77 GLY A CA 1
ATOM 609 C C . GLY A 1 77 ? 5.648 21.562 -5.719 1 77.06 77 GLY A C 1
ATOM 610 O O . GLY A 1 77 ? 6.676 22.109 -6.125 1 77.06 77 GLY A O 1
ATOM 611 N N . PRO A 1 78 ? 4.699 22.188 -4.977 1 77.88 78 PRO A N 1
ATOM 612 C CA . PRO A 1 78 ? 4.996 23.562 -4.547 1 77.88 78 PRO A CA 1
ATOM 613 C C . PRO A 1 78 ? 6.031 23.609 -3.428 1 77.88 78 PRO A C 1
ATOM 615 O O . PRO A 1 78 ? 6.273 22.609 -2.754 1 77.88 78 PRO A O 1
ATOM 618 N N . SER A 1 79 ? 6.609 24.797 -3.242 1 72.88 79 SER A N 1
ATOM 619 C CA . SER A 1 79 ? 7.613 24.984 -2.199 1 72.88 79 SER A CA 1
ATOM 620 C C . SER A 1 79 ? 6.992 24.875 -0.81 1 72.88 79 SER A C 1
ATOM 622 O O . SER A 1 79 ? 7.703 24.641 0.173 1 72.88 79 SER A O 1
ATOM 624 N N . ASP A 1 80 ? 5.645 25 -0.755 1 77.56 80 ASP A N 1
ATOM 625 C CA . ASP A 1 80 ? 4.906 24.891 0.498 1 77.56 80 ASP A CA 1
ATOM 626 C C . ASP A 1 80 ? 4.012 23.656 0.505 1 77.56 80 ASP A C 1
ATOM 628 O O . ASP A 1 80 ? 2.842 23.719 0.885 1 77.56 80 ASP A O 1
ATOM 632 N N . ASP A 1 81 ? 4.621 22.594 0.11 1 82.56 81 ASP A N 1
ATOM 633 C CA . ASP A 1 81 ? 3.824 21.391 -0.09 1 82.56 81 ASP A CA 1
ATOM 634 C C . ASP A 1 81 ? 3.451 20.75 1.246 1 82.56 81 ASP A C 1
ATOM 636 O O . ASP A 1 81 ? 2.564 19.891 1.304 1 82.56 81 ASP A O 1
ATOM 640 N N . LEU A 1 82 ? 4.148 21.094 2.336 1 85.81 82 LEU A N 1
ATOM 641 C CA . LEU A 1 82 ? 3.875 20.5 3.635 1 85.81 82 LEU A CA 1
ATOM 642 C C . LEU A 1 82 ? 2.785 21.266 4.375 1 85.81 82 LEU A C 1
ATOM 644 O O . LEU A 1 82 ? 3.029 22.359 4.883 1 85.81 82 LEU A O 1
ATOM 648 N N . VAL A 1 83 ? 1.646 20.672 4.512 1 90.38 83 VAL A N 1
ATOM 649 C CA . VAL A 1 83 ? 0.489 21.297 5.141 1 90.38 83 VAL A CA 1
ATOM 650 C C . VAL A 1 83 ? 0.555 21.109 6.652 1 90.38 83 VAL A C 1
ATOM 652 O O . VAL A 1 83 ? 0.3 22.047 7.414 1 90.38 83 VAL A O 1
ATOM 655 N N . ALA A 1 84 ? 0.861 19.938 7.074 1 90.69 84 ALA A N 1
ATOM 656 C CA . ALA A 1 84 ? 0.95 19.578 8.484 1 90.69 84 ALA A CA 1
ATOM 657 C C . ALA A 1 84 ? 1.968 18.453 8.703 1 90.69 84 ALA A C 1
ATOM 659 O O . ALA A 1 84 ? 2.15 17.594 7.836 1 90.69 84 ALA A O 1
ATOM 660 N N . ASP A 1 85 ? 2.615 18.469 9.844 1 87.25 85 ASP A N 1
ATOM 661 C CA . ASP A 1 85 ? 3.594 17.438 10.172 1 87.25 85 ASP A CA 1
ATOM 662 C C . ASP A 1 85 ? 3.271 16.781 11.508 1 87.25 85 ASP A C 1
ATOM 664 O O . ASP A 1 85 ? 4.125 16.109 12.094 1 87.25 85 ASP A O 1
ATOM 668 N N . ASP A 1 86 ? 2.076 17.016 11.992 1 90.38 86 ASP A N 1
ATOM 669 C CA . ASP A 1 86 ? 1.679 16.469 13.289 1 90.38 86 ASP A CA 1
ATOM 670 C C . ASP A 1 86 ? 0.405 15.641 13.164 1 90.38 86 ASP A C 1
ATOM 672 O O . ASP A 1 86 ? -0.317 15.453 14.148 1 90.38 86 ASP A O 1
ATOM 676 N N . ALA A 1 87 ? 0.105 15.195 12.008 1 94.38 87 ALA A N 1
ATOM 677 C CA . ALA A 1 87 ? -1.099 14.391 11.812 1 94.38 87 ALA A CA 1
ATOM 678 C C . ALA A 1 87 ? -0.942 13.008 12.438 1 94.38 87 ALA A C 1
ATOM 680 O O . ALA A 1 87 ? 0.159 12.453 12.461 1 94.38 87 ALA A O 1
ATOM 681 N N . ALA A 1 88 ? -2.068 12.508 12.953 1 94.31 88 ALA A N 1
ATOM 682 C CA . ALA A 1 88 ? -2.078 11.148 13.484 1 94.31 88 ALA A CA 1
ATOM 683 C C . ALA A 1 88 ? -1.903 10.117 12.367 1 94.31 88 ALA A C 1
ATOM 685 O O . ALA A 1 88 ? -2.348 10.336 11.242 1 94.31 88 ALA A O 1
ATOM 686 N N . PRO A 1 89 ? -1.257 8.93 12.727 1 89.38 89 PRO A N 1
ATOM 687 C CA . PRO A 1 89 ? -1.259 7.859 11.727 1 89.38 89 PRO A CA 1
ATOM 688 C C . PRO A 1 89 ? -2.666 7.465 11.281 1 89.38 89 PRO A C 1
ATOM 690 O O . PRO A 1 89 ? -3.512 7.137 12.125 1 89.38 89 PRO A O 1
ATOM 693 N N . GLY A 1 90 ? -2.898 7.559 9.992 1 90.31 90 GLY A N 1
ATOM 694 C CA . GLY A 1 90 ? -4.215 7.223 9.469 1 90.31 90 GLY A CA 1
ATOM 695 C C . GLY A 1 90 ? -5.191 8.383 9.531 1 90.31 90 GLY A C 1
ATOM 696 O O . GLY A 1 90 ? -6.395 8.203 9.32 1 90.31 90 GLY A O 1
ATOM 697 N N . SER A 1 91 ? -4.676 9.531 9.766 1 95.94 91 SER A N 1
ATOM 698 C CA . SER A 1 91 ? -5.543 10.703 9.805 1 95.94 91 SER A CA 1
ATOM 699 C C . SER A 1 91 ? -6.27 10.906 8.484 1 95.94 91 SER A C 1
ATOM 701 O O . SER A 1 91 ? -5.66 10.805 7.414 1 95.94 91 SER A O 1
ATOM 703 N N . PRO A 1 92 ? -7.617 11.172 8.602 1 97.56 92 PRO A N 1
ATOM 704 C CA . PRO A 1 92 ? -8.289 11.68 7.402 1 97.56 92 PRO A CA 1
ATOM 705 C C . PRO A 1 92 ? -7.867 13.102 7.035 1 97.56 92 PRO A C 1
ATOM 707 O O . PRO A 1 92 ? -7.188 13.766 7.82 1 97.56 92 PRO A O 1
ATOM 710 N N . VAL A 1 93 ? -8.195 13.469 5.828 1 98.12 93 VAL A N 1
ATOM 711 C CA . VAL A 1 93 ? -7.965 14.836 5.387 1 98.12 93 VAL A CA 1
ATOM 712 C C . VAL A 1 93 ? -9.156 15.32 4.562 1 98.12 93 VAL A C 1
ATOM 714 O O . VAL A 1 93 ? -9.727 14.562 3.775 1 98.12 93 VAL A O 1
ATOM 717 N N . ALA A 1 94 ? -9.602 16.469 4.82 1 98.62 94 ALA A N 1
ATOM 718 C CA . ALA A 1 94 ? -10.648 17.141 4.055 1 98.62 94 ALA A CA 1
ATOM 719 C C . ALA A 1 94 ? -10.273 18.578 3.768 1 98.62 94 ALA A C 1
ATOM 721 O O . ALA A 1 94 ? -9.625 19.234 4.586 1 98.62 94 ALA A O 1
ATOM 722 N N . SER A 1 95 ? -10.664 19.078 2.627 1 98.19 95 SER A N 1
ATOM 723 C CA . SER A 1 95 ? -10.25 20.422 2.23 1 98.19 95 SER A CA 1
ATOM 724 C C . SER A 1 95 ? -11.398 21.172 1.575 1 98.19 95 SER A C 1
ATOM 726 O O . SER A 1 95 ? -12.297 20.578 0.988 1 98.19 95 SER A O 1
ATOM 728 N N . VAL A 1 96 ? -11.359 22.484 1.724 1 97.56 96 VAL A N 1
ATOM 729 C CA . VAL A 1 96 ? -12.312 23.406 1.1 1 97.56 96 VAL A CA 1
ATOM 730 C C . VAL A 1 96 ? -11.609 24.703 0.717 1 97.56 96 VAL A C 1
ATOM 732 O O . VAL A 1 96 ? -10.617 25.078 1.337 1 97.56 96 VAL A O 1
ATOM 735 N N . GLY A 1 97 ? -12.039 25.297 -0.369 1 95.62 97 GLY A N 1
ATOM 736 C CA . GLY A 1 97 ? -11.453 26.562 -0.812 1 95.62 97 GLY A CA 1
ATOM 737 C C . GLY A 1 97 ? -12.445 27.469 -1.514 1 95.62 97 GLY A C 1
ATOM 738 O O . GLY A 1 97 ? -13.469 27 -2.029 1 95.62 97 GLY A O 1
ATOM 739 N N . TRP A 1 98 ? -12.141 28.797 -1.39 1 93.12 98 TRP A N 1
ATOM 740 C CA . TRP A 1 98 ? -12.969 29.797 -2.047 1 93.12 98 TRP A CA 1
ATOM 741 C C . TRP A 1 98 ? -12.188 31.078 -2.293 1 93.12 98 TRP A C 1
ATOM 743 O O . TRP A 1 98 ? -11.086 31.25 -1.759 1 93.12 98 TRP A O 1
ATOM 753 N N . TRP A 1 99 ? -12.742 31.906 -3.102 1 91.5 99 TRP A N 1
ATOM 754 C CA . TRP A 1 99 ? -12.164 33.219 -3.299 1 91.5 99 TRP A CA 1
ATOM 755 C C . TRP A 1 99 ? -12.516 34.156 -2.139 1 91.5 99 TRP A C 1
ATOM 757 O O . TRP A 1 99 ? -13.633 34.656 -2.062 1 91.5 99 TRP A O 1
ATOM 767 N N . ALA A 1 100 ? -11.586 34.406 -1.293 1 90.31 100 ALA A N 1
ATOM 768 C CA . ALA A 1 100 ? -11.797 35.188 -0.077 1 90.31 100 ALA A CA 1
ATOM 769 C C . ALA A 1 100 ? -11.797 36.688 -0.378 1 90.31 100 ALA A C 1
ATOM 771 O O . ALA A 1 100 ? -12.484 37.438 0.295 1 90.31 100 ALA A O 1
ATOM 772 N N . ASP A 1 101 ? -10.977 37.094 -1.335 1 88.31 101 ASP A N 1
ATOM 773 C CA . ASP A 1 101 ? -10.875 38.469 -1.792 1 88.31 101 ASP A CA 1
ATOM 774 C C . ASP A 1 101 ? -10.773 38.531 -3.314 1 88.31 101 ASP A C 1
ATOM 776 O O . ASP A 1 101 ? -9.688 38.406 -3.879 1 88.31 101 ASP A O 1
ATOM 780 N N . LEU A 1 102 ? -11.836 38.781 -3.938 1 84.56 102 LEU A N 1
ATOM 781 C CA . LEU A 1 102 ? -11.891 38.781 -5.395 1 84.56 102 LEU A CA 1
ATOM 782 C C . LEU A 1 102 ? -11.148 40 -5.957 1 84.56 102 LEU A C 1
ATOM 784 O O . LEU A 1 102 ? -10.508 39.906 -7.008 1 84.56 102 LEU A O 1
ATOM 788 N N . ALA A 1 103 ? -11.328 41.094 -5.242 1 83.56 103 ALA A N 1
ATOM 789 C CA . ALA A 1 103 ? -10.695 42.312 -5.703 1 83.56 103 ALA A CA 1
ATOM 790 C C . ALA A 1 103 ? -9.18 42.156 -5.781 1 83.56 103 ALA A C 1
ATOM 792 O O . ALA A 1 103 ? -8.539 42.625 -6.723 1 83.56 103 ALA A O 1
ATOM 793 N N . ASN A 1 104 ? -8.664 41.406 -4.82 1 85 104 ASN A N 1
ATOM 794 C CA . ASN A 1 104 ? -7.219 41.219 -4.777 1 85 104 ASN A CA 1
ATOM 795 C C . ASN A 1 104 ? -6.824 39.844 -5.27 1 85 104 ASN A C 1
ATOM 797 O O . ASN A 1 104 ? -5.664 39.438 -5.156 1 85 104 ASN A O 1
ATOM 801 N N . GLU A 1 105 ? -7.781 39.062 -5.684 1 86.69 105 GLU A N 1
ATOM 802 C CA . GLU A 1 105 ? -7.582 37.75 -6.273 1 86.69 105 GLU A CA 1
ATOM 803 C C . GLU A 1 105 ? -6.871 36.812 -5.301 1 86.69 105 GLU A C 1
ATOM 805 O O . GLU A 1 105 ? -5.852 36.219 -5.645 1 86.69 105 GLU A O 1
ATOM 810 N N . VAL A 1 106 ? -7.426 36.719 -4.109 1 89.38 106 VAL A N 1
ATOM 811 C CA . VAL A 1 106 ? -6.875 35.844 -3.076 1 89.38 106 VAL A CA 1
ATOM 812 C C . VAL A 1 106 ? -7.77 34.625 -2.906 1 89.38 106 VAL A C 1
ATOM 814 O O . VAL A 1 106 ? -8.969 34.75 -2.633 1 89.38 106 VAL A O 1
ATOM 817 N N . TRP A 1 107 ? -7.16 33.5 -3.102 1 91.38 107 TRP A N 1
ATOM 818 C CA . TRP A 1 107 ? -7.824 32.219 -2.865 1 91.38 107 TRP A CA 1
ATOM 819 C C . TRP A 1 107 ? -7.465 31.656 -1.49 1 91.38 107 TRP A C 1
ATOM 821 O O . TRP A 1 107 ? -6.285 31.516 -1.166 1 91.38 107 TRP A O 1
ATOM 831 N N . GLU A 1 108 ? -8.477 31.422 -0.71 1 92.44 108 GLU A N 1
ATOM 832 C CA . GLU A 1 108 ? -8.258 30.812 0.598 1 92.44 108 GLU A CA 1
ATOM 833 C C . GLU A 1 108 ? -8.539 29.312 0.561 1 92.44 108 GLU A C 1
ATOM 835 O O . GLU A 1 108 ? -9.516 28.875 -0.045 1 92.44 108 GLU A O 1
ATOM 840 N N . THR A 1 109 ? -7.625 28.531 1.157 1 94.12 109 THR A N 1
ATOM 841 C CA . THR A 1 109 ? -7.809 27.094 1.349 1 94.12 109 THR A CA 1
ATOM 842 C C . THR A 1 109 ? -7.75 26.734 2.83 1 94.12 109 THR A C 1
ATOM 844 O O . THR A 1 109 ? -6.887 27.234 3.561 1 94.12 109 THR A O 1
ATOM 847 N N . ARG A 1 110 ? -8.672 25.938 3.266 1 96.12 110 ARG A N 1
ATOM 848 C CA . ARG A 1 110 ? -8.641 25.359 4.605 1 96.12 110 ARG A CA 1
ATOM 849 C C . ARG A 1 110 ? -8.578 23.844 4.547 1 96.12 110 ARG A C 1
ATOM 851 O O . ARG A 1 110 ? -9.281 23.219 3.748 1 96.12 110 ARG A O 1
ATOM 858 N N . VAL A 1 111 ? -7.68 23.281 5.348 1 96.94 111 VAL A N 1
ATOM 859 C CA . VAL A 1 111 ? -7.496 21.844 5.414 1 96.94 111 VAL A CA 1
ATOM 860 C C . VAL A 1 111 ? -7.73 21.359 6.84 1 96.94 111 VAL A C 1
ATOM 862 O O . VAL A 1 111 ? -7.266 21.969 7.801 1 96.94 111 VAL A O 1
ATOM 865 N N . TYR A 1 112 ? -8.461 20.281 6.965 1 97.69 112 TYR A N 1
ATOM 866 C CA . TYR A 1 112 ? -8.789 19.688 8.25 1 97.69 112 TYR A CA 1
ATOM 867 C C . TYR A 1 112 ? -8.195 18.281 8.367 1 97.69 112 TYR A C 1
ATOM 869 O O . TYR A 1 112 ? -8.211 17.516 7.406 1 97.69 112 TYR A O 1
ATOM 877 N N . TYR A 1 113 ? -7.68 17.969 9.523 1 97.5 113 TYR A N 1
ATOM 878 C CA . TYR A 1 113 ? -7.082 16.672 9.82 1 97.5 113 TYR A CA 1
ATOM 879 C C . TYR A 1 113 ? -7.113 16.391 11.32 1 97.5 113 TYR A C 1
ATOM 881 O O . TYR A 1 113 ? -7.504 17.25 12.117 1 97.5 113 TYR A O 1
ATOM 889 N N . VAL A 1 114 ? -6.848 15.156 11.68 1 97.5 114 VAL A N 1
ATOM 890 C CA . VAL A 1 114 ? -6.746 14.781 13.086 1 97.5 114 VAL A CA 1
ATOM 891 C C . VAL A 1 114 ? -5.277 14.719 13.5 1 97.5 114 VAL A C 1
ATOM 893 O O . VAL A 1 114 ? -4.488 13.977 12.906 1 97.5 114 VAL A O 1
ATOM 896 N N . ALA A 1 115 ? -4.945 15.469 14.484 1 95.56 115 ALA A N 1
ATOM 897 C CA . ALA A 1 115 ? -3.568 15.508 14.961 1 95.56 115 ALA A CA 1
ATOM 898 C C . ALA A 1 115 ? -3.234 14.266 15.781 1 95.56 115 ALA A C 1
ATOM 900 O O . ALA A 1 115 ? -4.133 13.539 16.203 1 95.56 115 ALA A O 1
ATOM 901 N N . ASN A 1 116 ? -1.922 14.094 15.93 1 94 116 ASN A N 1
ATOM 902 C CA . ASN A 1 116 ? -1.449 12.953 16.719 1 94 116 ASN A CA 1
ATOM 903 C C . ASN A 1 116 ? -1.926 13.039 18.156 1 94 116 ASN A C 1
ATOM 905 O O . ASN A 1 116 ? -1.996 12.023 18.859 1 94 116 ASN A O 1
ATOM 909 N N . SER A 1 117 ? -2.277 14.172 18.625 1 92.31 117 SER A N 1
ATOM 910 C CA . SER A 1 117 ? -2.84 14.367 19.953 1 92.31 117 SER A CA 1
ATOM 911 C C . SER A 1 117 ? -4.285 13.883 20.031 1 92.31 117 SER A C 1
ATOM 913 O O . SER A 1 117 ? -4.848 13.75 21.109 1 92.31 117 SER A O 1
ATOM 915 N N . GLY A 1 118 ? -4.898 13.703 18.891 1 94.88 118 GLY A N 1
ATOM 916 C CA . GLY A 1 118 ? -6.27 13.219 18.844 1 94.88 118 GLY A CA 1
ATOM 917 C C . GLY A 1 118 ? -7.277 14.305 18.516 1 94.88 118 GLY A C 1
ATOM 918 O O . GLY A 1 118 ? -8.453 14.016 18.297 1 94.88 118 GLY A O 1
ATOM 919 N N . ASN A 1 119 ? -6.82 15.508 18.406 1 94.62 119 ASN A N 1
ATOM 920 C CA . ASN A 1 119 ? -7.73 16.625 18.156 1 94.62 119 ASN A CA 1
ATOM 921 C C . ASN A 1 119 ? -7.902 16.891 16.672 1 94.62 119 ASN A C 1
ATOM 923 O O . ASN A 1 119 ? -6.949 16.766 15.898 1 94.62 119 ASN A O 1
ATOM 927 N N . LEU A 1 120 ? -9.117 17.234 16.375 1 96.12 120 LEU A N 1
ATOM 928 C CA . LEU A 1 120 ? -9.344 17.781 15.031 1 96.12 120 LEU A CA 1
ATOM 929 C C . LEU A 1 120 ? -8.703 19.156 14.883 1 96.12 120 LEU A C 1
ATOM 931 O O . LEU A 1 120 ? -8.805 20 15.773 1 96.12 120 LEU A O 1
ATOM 935 N N . GLN A 1 121 ? -7.965 19.391 13.758 1 95.38 121 GLN A N 1
ATOM 936 C CA . GLN A 1 121 ? -7.234 20.625 13.539 1 95.38 121 GLN A CA 1
ATOM 937 C C . GLN A 1 121 ? -7.582 21.234 12.188 1 95.38 121 GLN A C 1
ATOM 939 O O . GLN A 1 121 ? -8.023 20.531 11.281 1 95.38 121 GLN A O 1
ATOM 944 N N . GLU A 1 122 ? -7.34 22.547 12.125 1 94.94 122 GLU A N 1
ATOM 945 C CA . GLU A 1 122 ? -7.527 23.328 10.906 1 94.94 122 GLU A CA 1
ATOM 946 C C . GLU A 1 122 ? -6.242 24.062 10.516 1 94.94 122 GLU A C 1
ATOM 948 O O . GLU A 1 122 ? -5.613 24.703 11.352 1 94.94 122 GLU A O 1
ATOM 953 N N . ARG A 1 123 ? -5.871 23.906 9.266 1 93.44 123 ARG A N 1
ATOM 954 C CA . ARG A 1 123 ? -4.801 24.688 8.656 1 93.44 123 ARG A CA 1
ATOM 955 C C . ARG A 1 123 ? -5.34 25.594 7.551 1 93.44 123 ARG A C 1
ATOM 957 O O . ARG A 1 123 ? -6.211 25.188 6.781 1 93.44 123 ARG A O 1
ATOM 964 N N . ILE A 1 124 ? -4.754 26.844 7.469 1 91.75 124 ILE A N 1
ATOM 965 C CA . ILE A 1 124 ? -5.242 27.812 6.5 1 91.75 124 ILE A CA 1
ATOM 966 C C . ILE A 1 124 ? -4.078 28.312 5.648 1 91.75 124 ILE A C 1
ATOM 968 O O . ILE A 1 124 ? -2.988 28.578 6.164 1 91.75 124 ILE A O 1
ATOM 972 N N . ASN A 1 125 ? -4.305 28.438 4.379 1 89.44 125 ASN A N 1
ATOM 973 C CA . ASN A 1 125 ? -3.348 29.031 3.445 1 89.44 125 ASN A CA 1
ATOM 974 C C . ASN A 1 125 ? -4.031 29.953 2.449 1 89.44 125 ASN A C 1
ATOM 976 O O . ASN A 1 125 ? -5.184 29.734 2.074 1 89.44 125 ASN A O 1
ATOM 980 N N . HIS A 1 126 ? -3.271 31.016 2.047 1 88.38 126 HIS A N 1
ATOM 981 C CA . HIS A 1 126 ? -3.736 31.969 1.046 1 88.38 126 HIS A CA 1
ATOM 982 C C . HIS A 1 126 ? -2.828 31.969 -0.179 1 88.38 126 HIS A C 1
ATOM 984 O O . HIS A 1 126 ? -1.607 32.094 -0.052 1 88.38 126 HIS A O 1
ATOM 990 N N . SER A 1 127 ? -3.467 31.766 -1.317 1 84.25 127 SER A N 1
ATOM 991 C CA . SER A 1 127 ? -2.775 31.922 -2.592 1 84.25 127 SER A CA 1
ATOM 992 C C . SER A 1 127 ? -3.152 33.25 -3.26 1 84.25 127 SER A C 1
ATOM 994 O O . SER A 1 127 ? -4.328 33.469 -3.551 1 84.25 127 SER A O 1
ATOM 996 N N . SER A 1 128 ? -2.127 34.031 -3.512 1 83.88 128 SER A N 1
ATOM 997 C CA . SER A 1 128 ? -2.377 35.312 -4.164 1 83.88 128 SER A CA 1
ATOM 998 C C . SER A 1 128 ? -2.014 35.25 -5.645 1 83.88 128 SER A C 1
ATOM 1000 O O . SER A 1 128 ? -0.961 34.719 -6.012 1 83.88 128 SER A O 1
ATOM 1002 N N . PHE A 1 129 ? -2.836 35.719 -6.445 1 82.19 129 PHE A N 1
ATOM 1003 C CA . PHE A 1 129 ? -2.609 35.719 -7.887 1 82.19 129 PHE A CA 1
ATOM 1004 C C . PHE A 1 129 ? -2.42 37.156 -8.383 1 82.19 129 PHE A C 1
ATOM 1006 O O . PHE A 1 129 ? -2.334 37.406 -9.586 1 82.19 129 PHE A O 1
ATOM 1013 N N . SER A 1 130 ? -2.342 38 -7.379 1 74.81 130 SER A N 1
ATOM 1014 C CA . SER A 1 130 ? -2.045 39.406 -7.684 1 74.81 130 SER A CA 1
ATOM 1015 C C . SER A 1 130 ? -0.542 39.656 -7.707 1 74.81 130 SER A C 1
ATOM 1017 O O . SER A 1 130 ? 0.209 39.031 -6.953 1 74.81 130 SER A O 1
ATOM 1019 N N . PRO A 1 131 ? -0.125 40.344 -8.711 1 65.69 131 PRO A N 1
ATOM 1020 C CA . PRO A 1 131 ? 1.303 40.656 -8.75 1 65.69 131 PRO A CA 1
ATOM 1021 C C . PRO A 1 131 ? 1.773 41.406 -7.492 1 65.69 131 PRO A C 1
ATOM 1023 O O . PRO A 1 131 ? 2.975 41.438 -7.215 1 65.69 131 PRO A O 1
ATOM 1026 N N . THR A 1 132 ? 0.94 41.938 -6.707 1 61.06 132 THR A N 1
ATOM 1027 C CA . THR A 1 132 ? 1.315 42.781 -5.586 1 61.06 132 THR A CA 1
ATOM 1028 C C . THR A 1 132 ? 1.324 42 -4.281 1 61.06 132 THR A C 1
ATOM 1030 O O . THR A 1 132 ? 2.012 42.375 -3.328 1 61.06 132 THR A O 1
ATOM 1033 N N . VAL A 1 133 ? 0.599 41 -4.258 1 51.22 133 VAL A N 1
ATOM 1034 C CA . VAL A 1 133 ? 0.457 40.25 -3.004 1 51.22 133 VAL A CA 1
ATOM 1035 C C . VAL A 1 133 ? 1.29 38.969 -3.053 1 51.22 133 VAL A C 1
ATOM 1037 O O . VAL A 1 133 ? 1.254 38.25 -4.043 1 51.22 133 VAL A O 1
ATOM 1040 N N . LYS A 1 134 ? 2.209 38.812 -2.059 1 54.12 134 LYS A N 1
ATOM 1041 C CA . LYS A 1 134 ? 3.066 37.625 -1.992 1 54.12 134 LYS A CA 1
ATOM 1042 C C . LYS A 1 134 ? 2.334 36.469 -1.345 1 54.12 134 LYS A C 1
ATOM 1044 O O . LYS A 1 134 ? 1.484 36.656 -0.474 1 54.12 134 LYS A O 1
ATOM 1049 N N . ASP A 1 135 ? 2.619 35.25 -1.843 1 57.81 135 ASP A N 1
ATOM 1050 C CA . ASP A 1 135 ? 2.094 34 -1.244 1 57.81 135 ASP A CA 1
ATOM 1051 C C . ASP A 1 135 ? 2.641 33.812 0.167 1 57.81 135 ASP A C 1
ATOM 1053 O O . ASP A 1 135 ? 3.76 34.25 0.47 1 57.81 135 ASP A O 1
ATOM 1057 N N . ASP A 1 136 ? 1.854 33.438 1.141 1 57.12 136 ASP A N 1
ATOM 1058 C CA . ASP A 1 136 ? 2.303 33.156 2.5 1 57.12 136 ASP A CA 1
ATOM 1059 C C . ASP A 1 136 ? 3.609 32.375 2.488 1 57.12 136 ASP A C 1
ATOM 1061 O O . ASP A 1 136 ? 4.449 32.531 3.379 1 57.12 136 ASP A O 1
ATOM 1065 N N . PHE A 1 137 ? 3.756 31.609 1.425 1 58.66 137 PHE A N 1
ATOM 1066 C CA . PHE A 1 137 ? 4.879 30.672 1.432 1 58.66 137 PHE A CA 1
ATOM 1067 C C . PHE A 1 137 ? 6.129 31.328 0.861 1 58.66 137 PHE A C 1
ATOM 1069 O O . PHE A 1 137 ? 7.23 30.797 0.993 1 58.66 137 PHE A O 1
ATOM 1076 N N . ASP A 1 138 ? 6.047 32.344 0.106 1 55.06 138 ASP A N 1
ATOM 1077 C CA . ASP A 1 138 ? 7.215 32.969 -0.5 1 55.06 138 ASP A CA 1
ATOM 1078 C C . ASP A 1 138 ? 8.016 33.781 0.537 1 55.06 138 ASP A C 1
ATOM 1080 O O . ASP A 1 138 ? 9.086 34.312 0.232 1 55.06 138 ASP A O 1
ATOM 1084 N N . ALA A 1 139 ? 7.52 33.781 1.695 1 55.72 139 ALA A N 1
ATOM 1085 C CA . ALA A 1 139 ? 8.297 34.469 2.73 1 55.72 139 ALA A CA 1
ATOM 1086 C C . ALA A 1 139 ? 9.516 33.625 3.133 1 55.72 139 ALA A C 1
ATOM 1088 O O . ALA A 1 139 ? 9.445 32.406 3.18 1 55.72 139 ALA A O 1
ATOM 1089 N N . PRO A 1 140 ? 10.641 34.219 3.043 1 56.5 140 PRO A N 1
ATOM 1090 C CA . PRO A 1 140 ? 11.82 33.531 3.527 1 56.5 140 PRO A CA 1
ATOM 1091 C C . PRO A 1 140 ? 11.602 32.875 4.891 1 56.5 140 PRO A C 1
ATOM 1093 O O . PRO A 1 140 ? 10.836 33.375 5.711 1 56.5 140 PRO A O 1
ATOM 1096 N N . LEU A 1 141 ? 12.062 31.625 4.906 1 57.19 141 LEU A N 1
ATOM 1097 C CA . LEU A 1 141 ? 12 31 6.223 1 57.19 141 LEU A CA 1
ATOM 1098 C C . LEU A 1 141 ? 12.602 31.906 7.289 1 57.19 141 LEU A C 1
ATOM 1100 O O . LEU A 1 141 ? 13.586 32.594 7.035 1 57.19 141 LEU A O 1
ATOM 1104 N N . PRO A 1 142 ? 11.859 32.094 8.383 1 55.78 142 PRO A N 1
ATOM 1105 C CA . PRO A 1 142 ? 12.539 32.812 9.461 1 55.78 142 PRO A CA 1
ATOM 1106 C C . PRO A 1 142 ? 13.867 32.156 9.859 1 55.78 142 PRO A C 1
ATOM 1108 O O . PRO A 1 142 ? 14.148 31.031 9.469 1 55.78 142 PRO A O 1
ATOM 1111 N N . LYS A 1 143 ? 14.727 32.938 10.414 1 52.62 143 LYS A N 1
ATOM 1112 C CA . LYS A 1 143 ? 15.969 32.438 10.961 1 52.62 143 LYS A CA 1
ATOM 1113 C C . LYS A 1 143 ? 15.719 31.203 11.844 1 52.62 143 LYS A C 1
ATOM 1115 O O . LYS A 1 143 ? 14.68 31.109 12.5 1 52.62 143 LYS A O 1
ATOM 1120 N N . PRO A 1 144 ? 16.562 30.188 11.703 1 49.56 144 PRO A N 1
ATOM 1121 C CA . PRO A 1 144 ? 16.391 28.938 12.445 1 49.56 144 PRO A CA 1
ATOM 1122 C C . PRO A 1 144 ? 15.93 29.172 13.891 1 49.56 144 PRO A C 1
ATOM 1124 O O . PRO A 1 144 ? 15.094 28.422 14.406 1 49.56 144 PRO A O 1
ATOM 1127 N N . GLU A 1 145 ? 16.375 30.281 14.586 1 52.81 145 GLU A N 1
ATOM 1128 C CA . GLU A 1 145 ? 16.078 30.578 15.984 1 52.81 145 GLU A CA 1
ATOM 1129 C C . GLU A 1 145 ? 14.617 30.984 16.172 1 52.81 145 GLU A C 1
ATOM 1131 O O . GLU A 1 145 ? 14.07 30.891 17.266 1 52.81 145 GLU A O 1
ATOM 1136 N N . GLU A 1 146 ? 14.086 31.453 15.18 1 53.88 146 GLU A N 1
ATOM 1137 C CA . GLU A 1 146 ? 12.727 32 15.242 1 53.88 146 GLU A CA 1
ATOM 1138 C C . GLU A 1 146 ? 11.711 31 14.68 1 53.88 146 GLU A C 1
ATOM 1140 O O . GLU A 1 146 ? 10.523 31.297 14.602 1 53.88 146 GLU A O 1
ATOM 1145 N N . LEU A 1 147 ? 12.32 29.984 14.234 1 51.97 147 LEU A N 1
ATOM 1146 C CA . LEU A 1 147 ? 11.438 29 13.609 1 51.97 147 LEU A CA 1
ATOM 1147 C C . LEU A 1 147 ? 10.523 28.344 14.641 1 51.97 147 LEU A C 1
ATOM 1149 O O . LEU A 1 147 ? 11 27.797 15.625 1 51.97 147 LEU A O 1
ATOM 1153 N N . ILE A 1 148 ? 9.289 28.797 14.828 1 49.81 148 ILE A N 1
ATOM 1154 C CA . ILE A 1 148 ? 8.297 28.047 15.609 1 49.81 148 ILE A CA 1
ATOM 1155 C C . ILE A 1 148 ? 7.723 26.922 14.766 1 49.81 148 ILE A C 1
ATOM 1157 O O . ILE A 1 148 ? 7.094 27.156 13.727 1 49.81 148 ILE A O 1
ATOM 1161 N N . PRO A 1 149 ? 8.211 25.688 15.141 1 48.19 149 PRO A N 1
ATOM 1162 C CA . PRO A 1 149 ? 7.555 24.625 14.391 1 48.19 149 PRO A CA 1
ATOM 1163 C C . PRO A 1 149 ? 6.031 24.734 14.414 1 48.19 149 PRO A C 1
ATOM 1165 O O . PRO A 1 149 ? 5.465 25.281 15.367 1 48.19 149 PRO A O 1
ATOM 1168 N N . PRO A 1 150 ? 5.445 24.234 13.398 1 47.28 150 PRO A N 1
ATOM 1169 C CA . PRO A 1 150 ? 5.809 23.859 12.023 1 47.28 150 PRO A CA 1
ATOM 1170 C C . PRO A 1 150 ? 5.887 25.062 11.086 1 47.28 150 PRO A C 1
ATOM 1172 O O . PRO A 1 150 ? 4.949 25.859 11.016 1 47.28 150 PRO A O 1
ATOM 1175 N N . THR A 1 151 ? 6.93 25.422 10.664 1 50.88 151 THR A N 1
ATOM 1176 C CA . THR A 1 151 ? 7.055 26.656 9.898 1 50.88 151 THR A CA 1
ATOM 1177 C C . THR A 1 151 ? 6.164 26.625 8.664 1 50.88 151 THR A C 1
ATOM 1179 O O . THR A 1 151 ? 5.93 27.656 8.031 1 50.88 151 THR A O 1
ATOM 1182 N N . PRO A 1 152 ? 5.594 25.688 7.699 1 54.97 152 PRO A N 1
ATOM 1183 C CA . PRO A 1 152 ? 5.23 25.984 6.312 1 54.97 152 PRO A CA 1
ATOM 1184 C C . PRO A 1 152 ? 3.957 26.828 6.199 1 54.97 152 PRO A C 1
ATOM 1186 O O . PRO A 1 152 ? 3.053 26.688 7.027 1 54.97 152 PRO A O 1
ATOM 1189 N N . GLY A 1 153 ? 3.789 27.891 5.492 1 67.5 153 GLY A N 1
ATOM 1190 C CA . GLY A 1 153 ? 2.748 28.781 4.988 1 67.5 153 GLY A CA 1
ATOM 1191 C C . GLY A 1 153 ? 1.37 28.438 5.527 1 67.5 153 GLY A C 1
ATOM 1192 O O . GLY A 1 153 ? 0.521 29.328 5.664 1 67.5 153 GLY A O 1
ATOM 1193 N N . TRP A 1 154 ? 1.329 27.406 5.906 1 84.38 154 TRP A N 1
ATOM 1194 C CA . TRP A 1 154 ? 0.032 27.016 6.453 1 84.38 154 TRP A CA 1
ATOM 1195 C C . TRP A 1 154 ? -0.098 27.453 7.906 1 84.38 154 TRP A C 1
ATOM 1197 O O . TRP A 1 154 ? 0.764 27.156 8.734 1 84.38 154 TRP A O 1
ATOM 1207 N N . LYS A 1 155 ? -1.074 28.25 8.219 1 84.81 155 LYS A N 1
ATOM 1208 C CA . LYS A 1 155 ? -1.354 28.734 9.562 1 84.81 155 LYS A CA 1
ATOM 1209 C C . LYS A 1 155 ? -2.238 27.766 10.328 1 84.81 155 LYS A C 1
ATOM 1211 O O . LYS A 1 155 ? -3.254 27.297 9.805 1 84.81 155 LYS A O 1
ATOM 1216 N N . LEU A 1 156 ? -1.823 27.469 11.508 1 88.56 156 LEU A N 1
ATOM 1217 C CA . LEU A 1 156 ? -2.625 26.625 12.383 1 88.56 156 LEU A CA 1
ATOM 1218 C C . LEU A 1 156 ? -3.66 27.453 13.141 1 88.56 156 LEU A C 1
ATOM 1220 O O . LEU A 1 156 ? -3.314 28.453 13.781 1 88.56 156 LEU A O 1
ATOM 1224 N N . THR A 1 157 ? -4.895 27.078 13.062 1 89.94 157 THR A N 1
ATOM 1225 C CA . THR A 1 157 ? -5.914 27.719 13.891 1 89.94 157 THR A CA 1
ATOM 1226 C C . THR A 1 157 ? -5.852 27.203 15.32 1 89.94 157 THR A C 1
ATOM 1228 O O . THR A 1 157 ? -6.023 26 15.562 1 89.94 157 THR A O 1
ATOM 1231 N N . PRO A 1 158 ? -5.641 28.047 16.266 1 87.62 158 PRO A N 1
ATOM 1232 C CA . PRO A 1 158 ? -5.551 27.578 17.656 1 87.62 158 PRO A CA 1
ATOM 1233 C C . PRO A 1 158 ? -6.871 27.016 18.172 1 87.62 158 PRO A C 1
ATOM 1235 O O . PRO A 1 158 ? -7.945 27.469 17.781 1 87.62 158 PRO A O 1
ATOM 1238 N N . ILE A 1 159 ? -6.73 26 19.047 1 88.12 159 ILE A N 1
ATOM 1239 C CA . ILE A 1 159 ? -7.898 25.391 19.688 1 88.12 159 ILE A CA 1
ATOM 1240 C C . ILE A 1 159 ? -8.406 26.297 20.812 1 88.12 159 ILE A C 1
ATOM 1242 O O . ILE A 1 159 ? -7.609 26.812 21.594 1 88.12 159 ILE A O 1
ATOM 1246 N N . LEU A 1 160 ? -9.625 26.547 20.906 1 78.12 160 LEU A N 1
ATOM 1247 C CA . LEU A 1 160 ? -10.242 27.375 21.938 1 78.12 160 LEU A CA 1
ATOM 1248 C C . LEU A 1 160 ? -10.047 26.766 23.328 1 78.12 160 LEU A C 1
ATOM 1250 O O . LEU A 1 160 ? -10.258 25.562 23.5 1 78.12 160 LEU A O 1
ATOM 1254 N N . ALA A 1 161 ? -9.078 27.328 24.172 1 63.78 161 ALA A N 1
ATOM 1255 C CA . ALA A 1 161 ? -8.883 26.906 25.547 1 63.78 161 ALA A CA 1
ATOM 1256 C C . ALA A 1 161 ? -10.164 27.078 26.359 1 63.78 161 ALA A C 1
ATOM 1258 O O . ALA A 1 161 ? -10.906 28.047 26.172 1 63.78 161 ALA A O 1
ATOM 1259 N N . THR A 1 162 ? -10.797 25.984 26.766 1 53.62 162 THR A N 1
ATOM 1260 C CA . THR A 1 162 ? -11.852 26.172 27.75 1 53.62 162 THR A CA 1
ATOM 1261 C C . THR A 1 162 ? -11.297 26.812 29.016 1 53.62 162 THR A C 1
ATOM 1263 O O . THR A 1 162 ? -10.664 26.125 29.828 1 53.62 162 THR A O 1
ATOM 1266 N N . GLU A 1 163 ? -10.508 27.766 29 1 42.88 163 GLU A N 1
ATOM 1267 C CA . GLU A 1 163 ? -10.266 28.312 30.328 1 42.88 163 GLU A CA 1
ATOM 1268 C C . GLU A 1 163 ? -11.547 28.891 30.922 1 42.88 163 GLU A C 1
ATOM 1270 O O . GLU A 1 163 ? -12.273 29.625 30.266 1 42.88 163 GLU A O 1
ATOM 1275 N N . ASN A 1 164 ? -11.648 28.578 32.594 1 42.66 164 ASN A N 1
ATOM 1276 C CA . ASN A 1 164 ? -12.555 28.797 33.719 1 42.66 164 ASN A CA 1
ATOM 1277 C C . ASN A 1 164 ? -13.984 29.031 33.25 1 42.66 164 ASN A C 1
ATOM 1279 O O . ASN A 1 164 ? -14.688 29.906 33.75 1 42.66 164 ASN A O 1
ATOM 1283 N N . GLY A 1 165 ? -14.664 28.359 32.562 1 42.28 165 GLY A N 1
ATOM 1284 C CA . GLY A 1 165 ? -16.078 28.438 32.25 1 42.28 165 GLY A CA 1
ATOM 1285 C C . GLY A 1 165 ? -16.406 29.391 31.125 1 42.28 165 GLY A C 1
ATOM 1286 O O . GLY A 1 165 ? -17.547 29.422 30.656 1 42.28 165 GLY A O 1
ATOM 1287 N N . THR A 1 166 ? -15.852 30.656 31.25 1 39.12 166 THR A N 1
ATOM 1288 C CA . THR A 1 166 ? -16.297 31.625 30.25 1 39.12 166 THR A CA 1
ATOM 1289 C C . THR A 1 166 ? -15.57 31.438 28.938 1 39.12 166 THR A C 1
ATOM 1291 O O . THR A 1 166 ? -14.344 31.391 28.891 1 39.12 166 THR A O 1
ATOM 1294 N N . GLU A 1 167 ? -16.109 30.688 28.016 1 44.78 167 GLU A N 1
ATOM 1295 C CA . GLU A 1 167 ? -15.648 30.734 26.625 1 44.78 167 GLU A CA 1
ATOM 1296 C C . GLU A 1 167 ? -15.148 32.125 26.266 1 44.78 167 GLU A C 1
ATOM 1298 O O . GLU A 1 167 ? -15.914 33.094 26.281 1 44.78 167 GLU A O 1
ATOM 1303 N N . THR A 1 168 ? -14.141 32.594 26.828 1 42.62 168 THR A N 1
ATOM 1304 C CA . THR A 1 168 ? -13.727 33.875 26.312 1 42.62 168 THR A CA 1
ATOM 1305 C C . THR A 1 168 ? -13.82 33.906 24.781 1 42.62 168 THR A C 1
ATOM 1307 O O . THR A 1 168 ? -13.656 32.875 24.141 1 42.62 168 THR A O 1
ATOM 1310 N N . SER A 1 169 ? -14.531 34.969 24.234 1 41.38 169 SER A N 1
ATOM 1311 C CA . SER A 1 169 ? -15.008 35.438 22.938 1 41.38 169 SER A CA 1
ATOM 1312 C C . SER A 1 169 ? -13.898 35.375 21.891 1 41.38 169 SER A C 1
ATOM 1314 O O . SER A 1 169 ? -14.031 35.969 20.812 1 41.38 169 SER A O 1
ATOM 1316 N N . ASP A 1 170 ? -12.727 35.031 22.297 1 48.47 170 ASP A N 1
ATOM 1317 C CA . ASP A 1 170 ? -11.93 35.219 21.094 1 48.47 170 ASP A CA 1
ATOM 1318 C C . ASP A 1 170 ? -12.359 34.25 20 1 48.47 170 ASP A C 1
ATOM 1320 O O . ASP A 1 170 ? -12.203 33.031 20.141 1 48.47 170 ASP A O 1
ATOM 1324 N N . LYS A 1 171 ? -13.414 34.594 19.203 1 55 171 LYS A N 1
ATOM 1325 C CA . LYS A 1 171 ? -14.289 34.125 18.141 1 55 171 LYS A CA 1
ATOM 1326 C C . LYS A 1 171 ? -13.484 33.438 17.031 1 55 171 LYS A C 1
ATOM 1328 O O . LYS A 1 171 ? -14.062 32.875 16.094 1 55 171 LYS A O 1
ATOM 1333 N N . THR A 1 172 ? -12.047 33.406 17.156 1 67.25 172 THR A N 1
ATOM 1334 C CA . THR A 1 172 ? -11.359 33.031 15.938 1 67.25 172 THR A CA 1
ATOM 1335 C C . THR A 1 172 ? -10.742 31.641 16.094 1 67.25 172 THR A C 1
ATOM 1337 O O . THR A 1 172 ? -10.172 31.094 15.141 1 67.25 172 THR A O 1
ATOM 1340 N N . GLY A 1 173 ? -11.047 30.969 17.328 1 85 173 GLY A N 1
ATOM 1341 C CA . GLY A 1 173 ? -10.367 29.688 17.484 1 85 173 GLY A CA 1
ATOM 1342 C C . GLY A 1 173 ? -11.195 28.516 17 1 85 173 GLY A C 1
ATOM 1343 O O . GLY A 1 173 ? -12.391 28.656 16.766 1 85 173 GLY A O 1
ATOM 1344 N N . PHE A 1 174 ? -10.5 27.406 16.766 1 91 174 PHE A N 1
ATOM 1345 C CA . PHE A 1 174 ? -11.141 26.156 16.359 1 91 174 PHE A CA 1
ATOM 1346 C C . PHE A 1 174 ? -11.656 25.406 17.578 1 91 174 PHE A C 1
ATOM 1348 O O . PHE A 1 174 ? -11 25.359 18.625 1 91 174 PHE A O 1
ATOM 1355 N N . PRO A 1 175 ? -12.883 24.875 17.562 1 90.5 175 PRO A N 1
ATOM 1356 C CA . PRO A 1 175 ? -13.414 24.141 18.719 1 90.5 175 PRO A CA 1
ATOM 1357 C C . PRO A 1 175 ? -12.547 22.953 19.109 1 90.5 175 PRO A C 1
ATOM 1359 O O . PRO A 1 175 ? -11.93 22.312 18.25 1 90.5 175 PRO A O 1
ATOM 1362 N N . ASN A 1 176 ? -12.547 22.656 20.438 1 91.19 176 ASN A N 1
ATOM 1363 C CA . ASN A 1 176 ? -11.836 21.469 20.922 1 91.19 176 ASN A CA 1
ATOM 1364 C C . ASN A 1 176 ? -12.633 20.203 20.656 1 91.19 176 ASN A C 1
ATOM 1366 O O . ASN A 1 176 ? -13.508 19.828 21.453 1 91.19 176 ASN A O 1
ATOM 1370 N N . ILE A 1 177 ? -12.328 19.516 19.578 1 94.12 177 ILE A N 1
ATOM 1371 C CA . ILE A 1 177 ? -13.047 18.328 19.141 1 94.12 177 ILE A CA 1
ATOM 1372 C C . ILE A 1 177 ? -12.109 17.125 19.141 1 94.12 177 ILE A C 1
ATOM 1374 O O . ILE A 1 177 ? -11.031 17.172 18.547 1 94.12 177 ILE A O 1
ATOM 1378 N N . GLN A 1 178 ? -12.531 16.062 19.828 1 94.75 178 GLN A N 1
ATOM 1379 C CA . GLN A 1 178 ? -11.844 14.773 19.781 1 94.75 178 GLN A CA 1
ATOM 1380 C C . GLN A 1 178 ? -12.742 13.695 19.188 1 94.75 178 GLN A C 1
ATOM 1382 O O . GLN A 1 178 ? -13.508 13.047 19.906 1 94.75 178 GLN A O 1
ATOM 1387 N N . PRO A 1 179 ? -12.609 13.484 17.922 1 96.69 179 PRO A N 1
ATOM 1388 C CA . PRO A 1 179 ? -13.477 12.516 17.25 1 96.69 179 PRO A CA 1
ATOM 1389 C C . PRO A 1 179 ? -13.047 11.07 17.5 1 96.69 179 PRO A C 1
ATOM 1391 O O . PRO A 1 179 ? -12.062 10.828 18.203 1 96.69 179 PRO A O 1
ATOM 1394 N N . LEU A 1 180 ? -13.891 10.18 17 1 95.75 180 LEU A N 1
ATOM 1395 C CA . LEU A 1 180 ? -13.516 8.773 16.953 1 95.75 180 LEU A CA 1
ATOM 1396 C C . LEU A 1 180 ? -12.172 8.586 16.266 1 95.75 180 LEU A C 1
ATOM 1398 O O . LEU A 1 180 ? -11.906 9.219 15.242 1 95.75 180 LEU A O 1
ATOM 1402 N N . PRO A 1 181 ? -11.32 7.742 16.781 1 92.75 181 PRO A N 1
ATOM 1403 C CA . PRO A 1 181 ? -10.008 7.555 16.156 1 92.75 181 PRO A CA 1
ATOM 1404 C C . PRO A 1 181 ? -10.102 7.152 14.688 1 92.75 181 PRO A C 1
ATOM 1406 O O . PRO A 1 181 ? -9.242 7.523 13.891 1 92.75 181 PRO A O 1
ATOM 1409 N N . GLU A 1 182 ? -11.156 6.457 14.258 1 94 182 GLU A N 1
ATOM 1410 C CA . GLU A 1 182 ? -11.297 5.973 12.883 1 94 182 GLU A CA 1
ATOM 1411 C C . GLU A 1 182 ? -12.148 6.922 12.047 1 94 182 GLU A C 1
ATOM 1413 O O . GLU A 1 182 ? -12.516 6.598 10.914 1 94 182 GLU A O 1
ATOM 1418 N N . THR A 1 183 ? -12.367 8.039 12.578 1 97.25 183 THR A N 1
ATOM 1419 C CA . THR A 1 183 ? -13.25 8.977 11.891 1 97.25 183 THR A CA 1
ATOM 1420 C C . THR A 1 183 ? -12.703 9.32 10.508 1 97.25 183 THR A C 1
ATOM 1422 O O . THR A 1 183 ? -11.484 9.398 10.32 1 97.25 183 THR A O 1
ATOM 1425 N N . LYS A 1 184 ? -13.57 9.43 9.539 1 98 184 LYS A N 1
ATOM 1426 C CA . LYS A 1 184 ? -13.273 10.156 8.312 1 98 184 LYS A CA 1
ATOM 1427 C C . LYS A 1 184 ? -13.836 11.578 8.367 1 98 184 LYS A C 1
ATOM 1429 O O . LYS A 1 184 ? -14.5 11.945 9.336 1 98 184 LYS A O 1
ATOM 1434 N N . LEU A 1 185 ? -13.43 12.406 7.383 1 98.38 185 LEU A N 1
ATOM 1435 C CA . LEU A 1 185 ? -13.867 13.797 7.387 1 98.38 185 LEU A CA 1
ATOM 1436 C C . LEU A 1 185 ? -14.5 14.172 6.047 1 98.38 185 LEU A C 1
ATOM 1438 O O . LEU A 1 185 ? -14.102 13.648 5.004 1 98.38 185 LEU A O 1
ATOM 1442 N N . ALA A 1 186 ? -15.406 15.016 6.113 1 98.5 186 ALA A N 1
ATOM 1443 C CA . ALA A 1 186 ? -15.953 15.719 4.957 1 98.5 186 ALA A CA 1
ATOM 1444 C C . ALA A 1 186 ? -16.188 17.188 5.27 1 98.5 186 ALA A C 1
ATOM 1446 O O . ALA A 1 186 ? -16.469 17.562 6.414 1 98.5 186 ALA A O 1
ATOM 1447 N N . VAL A 1 187 ? -16 18.016 4.285 1 98.31 187 VAL A N 1
ATOM 1448 C CA . VAL A 1 187 ? -16.203 19.453 4.492 1 98.31 187 VAL A CA 1
ATOM 1449 C C . VAL A 1 187 ? -16.812 20.078 3.246 1 98.31 187 VAL A C 1
ATOM 1451 O O . VAL A 1 187 ? -16.484 19.688 2.121 1 98.31 187 VAL A O 1
ATOM 1454 N N . VAL A 1 188 ? -17.719 21 3.461 1 97.25 188 VAL A N 1
ATOM 1455 C CA . VAL A 1 188 ? -18.297 21.781 2.369 1 97.25 188 VAL A CA 1
ATOM 1456 C C . VAL A 1 188 ? -18.516 23.219 2.824 1 97.25 188 VAL A C 1
ATOM 1458 O O . VAL A 1 188 ? -18.594 23.484 4.023 1 97.25 188 VAL A O 1
ATOM 1461 N N . ARG A 1 189 ? -18.547 24.078 1.886 1 96.12 189 ARG A N 1
ATOM 1462 C CA . ARG A 1 189 ? -18.969 25.469 2.092 1 96.12 189 ARG A CA 1
ATOM 1463 C C . ARG A 1 189 ? -20.297 25.75 1.392 1 96.12 189 ARG A C 1
ATOM 1465 O O . ARG A 1 189 ? -20.391 25.609 0.171 1 96.12 189 ARG A O 1
ATOM 1472 N N . SER A 1 190 ? -21.25 26.156 2.223 1 92.81 190 SER A N 1
ATOM 1473 C CA . SER A 1 190 ? -22.562 26.422 1.655 1 92.81 190 SER A CA 1
ATOM 1474 C C . SER A 1 190 ? -22.609 27.797 0.998 1 92.81 190 SER A C 1
ATOM 1476 O O . SER A 1 190 ? -21.688 28.594 1.15 1 92.81 190 SER A O 1
ATOM 1478 N N . GLU A 1 191 ? -23.703 28.062 0.297 1 87.38 191 GLU A N 1
ATOM 1479 C CA . GLU A 1 191 ? -23.859 29.297 -0.479 1 87.38 191 GLU A CA 1
ATOM 1480 C C . GLU A 1 191 ? -23.844 30.531 0.426 1 87.38 191 GLU A C 1
ATOM 1482 O O . GLU A 1 191 ? -23.422 31.609 0.013 1 87.38 191 GLU A O 1
ATOM 1487 N N . ASP A 1 192 ? -24.297 30.375 1.574 1 89.19 192 ASP A N 1
ATOM 1488 C CA . ASP A 1 192 ? -24.344 31.484 2.516 1 89.19 192 ASP A CA 1
ATOM 1489 C C . ASP A 1 192 ? -22.984 31.703 3.178 1 89.19 192 ASP A C 1
ATOM 1491 O O . ASP A 1 192 ? -22.859 32.531 4.098 1 89.19 192 ASP A O 1
ATOM 1495 N N . GLY A 1 193 ? -21.984 30.922 2.791 1 92.19 193 GLY A N 1
ATOM 1496 C CA . GLY A 1 193 ? -20.625 31.141 3.236 1 92.19 193 GLY A CA 1
ATOM 1497 C C . GLY A 1 193 ? -20.25 30.297 4.445 1 92.19 193 GLY A C 1
ATOM 1498 O O . GLY A 1 193 ? -19.109 30.328 4.902 1 92.19 193 GLY A O 1
ATOM 1499 N N . LYS A 1 194 ? -21.156 29.547 4.938 1 93.75 194 LYS A N 1
ATOM 1500 C CA . LYS A 1 194 ? -20.859 28.703 6.09 1 93.75 194 LYS A CA 1
ATOM 1501 C C . LYS A 1 194 ? -20 27.5 5.695 1 93.75 194 LYS A C 1
ATOM 1503 O O . LYS A 1 194 ? -20.156 26.953 4.602 1 93.75 194 LYS A O 1
ATOM 1508 N N . ILE A 1 195 ? -19.109 27.141 6.59 1 96.06 195 ILE A N 1
ATOM 1509 C CA . ILE A 1 195 ? -18.328 25.922 6.41 1 96.06 195 ILE A CA 1
ATOM 1510 C C . ILE A 1 195 ? -18.859 24.828 7.336 1 96.06 195 ILE A C 1
ATOM 1512 O O . ILE A 1 195 ? -19.031 25.047 8.531 1 96.06 195 ILE A O 1
ATOM 1516 N N . HIS A 1 196 ? -19.156 23.719 6.762 1 96.31 196 HIS A N 1
ATOM 1517 C CA . HIS A 1 196 ? -19.625 22.547 7.496 1 96.31 196 HIS A CA 1
ATOM 1518 C C . HIS A 1 196 ? -18.562 21.453 7.523 1 96.31 196 HIS A C 1
ATOM 1520 O O . HIS A 1 196 ? -18.188 20.922 6.477 1 96.31 196 HIS A O 1
ATOM 1526 N N . VAL A 1 197 ? -18.078 21.125 8.727 1 97.56 197 VAL A N 1
ATOM 1527 C CA . VAL A 1 197 ? -17.125 20.031 8.891 1 97.56 197 VAL A CA 1
ATOM 1528 C C . VAL A 1 197 ? -17.797 18.844 9.555 1 97.56 197 VAL A C 1
ATOM 1530 O O . VAL A 1 197 ? -18.328 18.953 10.664 1 97.56 197 VAL A O 1
ATOM 1533 N N . PHE A 1 198 ? -17.781 17.703 8.914 1 98.12 198 PHE A N 1
ATOM 1534 C CA . PHE A 1 198 ? -18.438 16.5 9.414 1 98.12 198 PHE A CA 1
ATOM 1535 C C . PHE A 1 198 ? -17.422 15.492 9.93 1 98.12 198 PHE A C 1
ATOM 1537 O O . PHE A 1 198 ? -16.375 15.273 9.305 1 98.12 198 PHE A O 1
ATOM 1544 N N . TYR A 1 199 ? -17.719 14.906 11.086 1 97.81 199 TYR A N 1
ATOM 1545 C CA . TYR A 1 199 ? -16.859 13.906 11.711 1 97.81 199 TYR A CA 1
ATOM 1546 C C . TYR A 1 199 ? -17.672 12.914 12.523 1 97.81 199 TYR A C 1
ATOM 1548 O O . TYR A 1 199 ? -18.859 13.148 12.805 1 97.81 199 TYR A O 1
ATOM 1556 N N . GLN A 1 200 ? -17.125 11.805 12.797 1 97.75 200 GLN A N 1
ATOM 1557 C CA . GLN A 1 200 ? -17.781 10.797 13.625 1 97.75 200 GLN A CA 1
ATOM 1558 C C . GLN A 1 200 ? -17.312 10.891 15.078 1 97.75 200 GLN A C 1
ATOM 1560 O O . GLN A 1 200 ? -16.125 10.992 15.352 1 97.75 200 GLN A O 1
ATOM 1565 N N . ALA A 1 201 ? -18.234 10.812 15.969 1 96.44 201 ALA A N 1
ATOM 1566 C CA . ALA A 1 201 ? -17.953 10.883 17.406 1 96.44 201 ALA A CA 1
ATOM 1567 C C . ALA A 1 201 ? -17.734 9.484 17.984 1 96.44 201 ALA A C 1
ATOM 1569 O O . ALA A 1 201 ? -17.922 8.484 17.297 1 96.44 201 ALA A O 1
ATOM 1570 N N . VAL A 1 202 ? -17.344 9.43 19.219 1 94.56 202 VAL A N 1
ATOM 1571 C CA . VAL A 1 202 ? -16.953 8.195 19.891 1 94.56 202 VAL A CA 1
ATOM 1572 C C . VAL A 1 202 ? -18.172 7.285 20.031 1 94.56 202 VAL A C 1
ATOM 1574 O O . VAL A 1 202 ? -18.047 6.059 20.062 1 94.56 202 VAL A O 1
ATOM 1577 N N . ASP A 1 203 ? -19.344 7.863 20.109 1 94.62 203 ASP A N 1
ATOM 1578 C CA . ASP A 1 203 ? -20.547 7.062 20.234 1 94.62 203 ASP A CA 1
ATOM 1579 C C . ASP A 1 203 ? -21.062 6.621 18.859 1 94.62 203 ASP A C 1
ATOM 1581 O O . ASP A 1 203 ? -22.203 6.145 18.75 1 94.62 203 ASP A O 1
ATOM 1585 N N . ASN A 1 204 ? -20.312 6.961 17.828 1 95.38 204 ASN A N 1
ATOM 1586 C CA . ASN A 1 204 ? -20.562 6.555 16.438 1 95.38 204 ASN A CA 1
ATOM 1587 C C . ASN A 1 204 ? -21.578 7.457 15.758 1 95.38 204 ASN A C 1
ATOM 1589 O O . ASN A 1 204 ? -21.953 7.227 14.609 1 95.38 204 ASN A O 1
ATOM 1593 N N . SER A 1 205 ? -22.047 8.43 16.453 1 96.88 205 SER A N 1
ATOM 1594 C CA . SER A 1 205 ? -22.859 9.43 15.773 1 96.88 205 SER A CA 1
ATOM 1595 C C . SER A 1 205 ? -22.016 10.297 14.859 1 96.88 205 SER A C 1
ATOM 1597 O O . SER A 1 205 ? -20.797 10.391 15.031 1 96.88 205 SER A O 1
ATOM 1599 N N . ILE A 1 206 ? -22.656 10.844 13.859 1 98.12 206 ILE A N 1
ATOM 1600 C CA . ILE A 1 206 ? -21.984 11.82 13.008 1 98.12 206 ILE A CA 1
ATOM 1601 C C . ILE A 1 206 ? -22.391 13.234 13.414 1 98.12 206 ILE A C 1
ATOM 1603 O O . ILE A 1 206 ? -23.594 13.539 13.516 1 98.12 206 ILE A O 1
ATOM 1607 N N . LEU A 1 207 ? -21.406 14.016 13.664 1 97.38 207 LEU A N 1
ATOM 1608 C CA . LEU A 1 207 ? -21.625 15.391 14.102 1 97.38 207 LEU A CA 1
ATOM 1609 C C . LEU A 1 207 ? -21.094 16.375 13.07 1 97.38 207 LEU A C 1
ATOM 1611 O O . LEU A 1 207 ? -20.391 15.992 12.133 1 97.38 207 LEU A O 1
ATOM 1615 N N . GLU A 1 208 ? -21.484 17.672 13.219 1 96.31 208 GLU A N 1
ATOM 1616 C CA . GLU A 1 208 ? -20.984 18.734 12.359 1 96.31 208 GLU A CA 1
ATOM 1617 C C . GLU A 1 208 ? -20.5 19.922 13.18 1 96.31 208 GLU A C 1
ATOM 1619 O O . GLU A 1 208 ? -21.109 20.297 14.172 1 96.31 208 GLU A O 1
ATOM 1624 N N . ALA A 1 209 ? -19.375 20.406 12.898 1 95 209 ALA A N 1
ATOM 1625 C CA . ALA A 1 209 ? -18.906 21.719 13.336 1 95 209 ALA A CA 1
ATOM 1626 C C . ALA A 1 209 ? -19.156 22.781 12.258 1 95 209 ALA A C 1
ATOM 1628 O O . ALA A 1 209 ? -18.844 22.562 11.086 1 95 209 ALA A O 1
ATOM 1629 N N . ILE A 1 210 ? -19.703 23.906 12.695 1 93.94 210 ILE A N 1
ATOM 1630 C CA . ILE A 1 210 ? -20.094 24.922 11.719 1 93.94 210 ILE A CA 1
ATOM 1631 C C . ILE A 1 210 ? -19.328 26.219 11.969 1 93.94 210 ILE A C 1
ATOM 1633 O O . ILE A 1 210 ? -19.219 26.672 13.102 1 93.94 210 ILE A O 1
ATOM 1637 N N . PHE A 1 211 ? -18.766 26.734 10.906 1 94.31 211 PHE A N 1
ATOM 1638 C CA . PHE A 1 211 ? -18.188 28.078 10.914 1 94.31 211 PHE A CA 1
ATOM 1639 C C . PHE A 1 211 ? -19.125 29.062 10.234 1 94.31 211 PHE A C 1
ATOM 1641 O O . PHE A 1 211 ? -19.5 28.891 9.078 1 94.31 211 PHE A O 1
ATOM 1648 N N . ASN A 1 212 ? -19.453 30.031 10.945 1 91.31 212 ASN A N 1
ATOM 1649 C CA . ASN A 1 212 ? -20.266 31.125 10.43 1 91.31 212 ASN A CA 1
ATOM 1650 C C . ASN A 1 212 ? -19.422 32.375 10.141 1 91.31 212 ASN A C 1
ATOM 1652 O O . ASN A 1 212 ? -18.797 32.938 11.047 1 91.31 212 ASN A O 1
ATOM 1656 N N . PRO A 1 213 ? -19.531 32.75 8.867 1 89.62 213 PRO A N 1
ATOM 1657 C CA . PRO A 1 213 ? -18.781 33.969 8.586 1 89.62 213 PRO A CA 1
ATOM 1658 C C . PRO A 1 213 ? -19.203 35.156 9.469 1 89.62 213 PRO A C 1
ATOM 1660 O O . PRO A 1 213 ? -20.391 35.406 9.609 1 89.62 213 PRO A O 1
ATOM 1663 N N . GLY A 1 214 ? -18.344 35.906 10.086 1 84.38 214 GLY A N 1
ATOM 1664 C CA . GLY A 1 214 ? -18.625 37.031 10.969 1 84.38 214 GLY A CA 1
ATOM 1665 C C . GLY A 1 214 ? -18.766 36.625 12.422 1 84.38 214 GLY A C 1
ATOM 1666 O O . GLY A 1 214 ? -18.5 37.438 13.32 1 84.38 214 GLY A O 1
ATOM 1667 N N . LYS A 1 215 ? -19.203 35.406 12.664 1 85.06 215 LYS A N 1
ATOM 1668 C CA . LYS A 1 215 ? -19.438 34.969 14.039 1 85.06 215 LYS A CA 1
ATOM 1669 C C . LYS A 1 215 ? -18.375 33.969 14.484 1 85.06 215 LYS A C 1
ATOM 1671 O O . LYS A 1 215 ? -18.188 33.75 15.68 1 85.06 215 LYS A O 1
ATOM 1676 N N . GLY A 1 216 ? -17.812 33.344 13.508 1 89.5 216 GLY A N 1
ATOM 1677 C CA . GLY A 1 216 ? -16.828 32.312 13.844 1 89.5 216 GLY A CA 1
ATOM 1678 C C . GLY A 1 216 ? -17.422 30.938 14 1 89.5 216 GLY A C 1
ATOM 1679 O O . GLY A 1 216 ? -18.438 30.625 13.367 1 89.5 216 GLY A O 1
ATOM 1680 N N . TRP A 1 217 ? -16.672 30.016 14.703 1 91.31 217 TRP A N 1
ATOM 1681 C CA . TRP A 1 217 ? -17.125 28.641 14.898 1 91.31 217 TRP A CA 1
ATOM 1682 C C . TRP A 1 217 ? -18.234 28.578 15.938 1 91.31 217 TRP A C 1
ATOM 1684 O O . TRP A 1 217 ? -18.156 29.234 16.984 1 91.31 217 TRP A O 1
ATOM 1694 N N . ILE A 1 218 ? -19.219 27.766 15.617 1 81.69 218 ILE A N 1
ATOM 1695 C CA . ILE A 1 218 ? -20.344 27.594 16.516 1 81.69 218 ILE A CA 1
ATOM 1696 C C . ILE A 1 218 ? -20.078 26.453 17.484 1 81.69 218 ILE A C 1
ATOM 1698 O O . ILE A 1 218 ? -19.734 25.344 17.047 1 81.69 218 ILE A O 1
ATOM 1702 N N . ALA A 1 219 ? -20.219 26.625 18.688 1 64.19 219 ALA A N 1
ATOM 1703 C CA . ALA A 1 219 ? -19.844 25.703 19.766 1 64.19 219 ALA A CA 1
ATOM 1704 C C . ALA A 1 219 ? -20.812 24.531 19.844 1 64.19 219 ALA A C 1
ATOM 1706 O O . ALA A 1 219 ? -20.438 23.438 20.281 1 64.19 219 ALA A O 1
ATOM 1707 N N . GLU A 1 220 ? -21.953 24.75 19.453 1 65.94 220 GLU A N 1
ATOM 1708 C CA . GLU A 1 220 ? -22.969 23.719 19.672 1 65.94 220 GLU A CA 1
ATOM 1709 C C . GLU A 1 220 ? -22.734 22.516 18.781 1 65.94 220 GLU A C 1
ATOM 1711 O O . GLU A 1 220 ? -22.469 22.656 17.578 1 65.94 220 GLU A O 1
ATOM 1716 N N . LYS A 1 221 ? -22.797 21.344 19.516 1 69.69 221 LYS A N 1
ATOM 1717 C CA . LYS A 1 221 ? -22.703 20.094 18.781 1 69.69 221 LYS A CA 1
ATOM 1718 C C . LYS A 1 221 ? -23.984 19.828 17.984 1 69.69 221 LYS A C 1
ATOM 1720 O O . LYS A 1 221 ? -25.078 19.828 18.547 1 69.69 221 LYS A O 1
ATOM 1725 N N . SER A 1 222 ? -23.797 19.766 16.703 1 83.25 222 SER A N 1
ATOM 1726 C CA . SER A 1 222 ? -24.922 19.453 15.828 1 83.25 222 SER A CA 1
ATOM 1727 C C . SER A 1 222 ? -24.875 18 15.367 1 83.25 222 SER A C 1
ATOM 1729 O O . SER A 1 222 ? -23.906 17.578 14.734 1 83.25 222 SER A O 1
ATOM 1731 N N . VAL A 1 223 ? -25.953 17.266 15.75 1 89.88 223 VAL A N 1
ATOM 1732 C CA . VAL A 1 2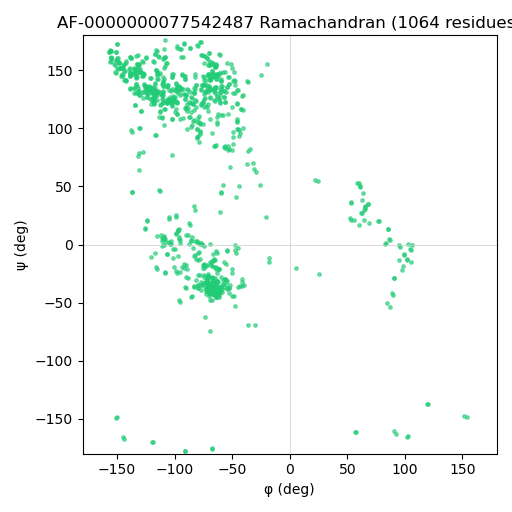23 ? -26.031 15.859 15.375 1 89.88 223 VAL A CA 1
ATOM 1733 C C . VAL A 1 223 ? -26.625 15.727 13.977 1 89.88 223 VAL A C 1
ATOM 1735 O O . VAL A 1 223 ? -27.734 16.203 13.719 1 89.88 223 VAL A O 1
ATOM 1738 N N . VAL A 1 224 ? -25.922 15.156 13.141 1 95.38 224 VAL A N 1
ATOM 1739 C CA . VAL A 1 224 ? -26.312 14.961 11.75 1 95.38 224 VAL A CA 1
ATOM 1740 C C . VAL A 1 224 ? -26.938 13.578 11.578 1 95.38 224 VAL A C 1
ATOM 1742 O O . VAL A 1 224 ? -28.016 13.445 10.992 1 95.38 224 VAL A O 1
ATOM 1745 N N . VAL A 1 225 ? -26.281 12.57 12.078 1 96.38 225 VAL A N 1
ATOM 1746 C CA . VAL A 1 225 ? -26.734 11.18 12.125 1 96.38 225 VAL A CA 1
ATOM 1747 C C . VAL A 1 225 ? -26.594 10.633 13.539 1 96.38 225 VAL A C 1
ATOM 1749 O O . VAL A 1 225 ? -25.484 10.453 14.039 1 96.38 225 VAL A O 1
ATOM 1752 N N . ALA A 1 226 ? -27.672 10.312 14.156 1 92.31 226 ALA A N 1
ATOM 1753 C CA . ALA A 1 226 ? -27.656 9.93 15.562 1 92.31 226 ALA A CA 1
ATOM 1754 C C . ALA A 1 226 ? -27.219 8.484 15.742 1 92.31 226 ALA A C 1
ATOM 1756 O O . ALA A 1 226 ? -26.562 8.141 16.719 1 92.31 226 ALA A O 1
ATOM 1757 N N . SER A 1 227 ? -27.688 7.68 14.773 1 91.88 227 SER A N 1
ATOM 1758 C CA . SER A 1 227 ? -27.375 6.258 14.859 1 91.88 227 SER A CA 1
ATOM 1759 C C . SER A 1 227 ? -27.406 5.594 13.492 1 91.88 227 SER A C 1
ATOM 1761 O O . SER A 1 227 ? -27.891 6.184 12.523 1 91.88 227 SER A O 1
ATOM 1763 N N . GLY A 1 228 ? -26.719 4.41 13.469 1 94.06 228 GLY A N 1
ATOM 1764 C CA . GLY A 1 228 ? -26.828 3.6 12.266 1 94.06 228 GLY A CA 1
ATOM 1765 C C . GLY A 1 228 ? -25.609 3.707 11.367 1 94.06 228 GLY A C 1
ATOM 1766 O O . GLY A 1 228 ? -25.469 2.943 10.406 1 94.06 228 GLY A O 1
ATOM 1767 N N . ALA A 1 229 ? -24.781 4.672 11.641 1 96.81 229 ALA A N 1
ATOM 1768 C CA . ALA A 1 229 ? -23.562 4.789 10.852 1 96.81 229 ALA A CA 1
ATOM 1769 C C . ALA A 1 229 ? -22.531 3.73 11.266 1 96.81 229 ALA A C 1
ATOM 1771 O O . ALA A 1 229 ? -22.375 3.443 12.453 1 96.81 229 ALA A O 1
ATOM 1772 N N . LYS A 1 230 ? -21.953 3.18 10.328 1 96.44 230 LYS A N 1
ATOM 1773 C CA . LYS A 1 230 ? -20.875 2.219 10.578 1 96.44 230 LYS A CA 1
ATOM 1774 C C . LYS A 1 230 ? -19.672 2.895 11.227 1 96.44 230 LYS A C 1
ATOM 1776 O O . LYS A 1 230 ? -19.359 4.039 10.906 1 96.44 230 LYS A O 1
ATOM 1781 N N . VAL A 1 231 ? -18.984 2.107 12.148 1 95.88 231 VAL A N 1
ATOM 1782 C CA . VAL A 1 231 ? -17.766 2.631 12.773 1 95.88 231 VAL A CA 1
ATOM 1783 C C . VAL A 1 231 ? -16.719 2.908 11.695 1 95.88 231 VAL A C 1
ATOM 1785 O O . VAL A 1 231 ? -16.391 2.027 10.898 1 95.88 231 VAL A O 1
ATOM 1788 N N . GLY A 1 232 ? -16.203 4.145 11.641 1 96.19 232 GLY A N 1
ATOM 1789 C CA . GLY A 1 232 ? -15.219 4.52 10.641 1 96.19 232 GLY A CA 1
ATOM 1790 C C . GLY A 1 232 ? -15.812 4.766 9.273 1 96.19 232 GLY A C 1
ATOM 1791 O O . GLY A 1 232 ? -15.109 4.715 8.266 1 96.19 232 GLY A O 1
ATOM 1792 N N . THR A 1 233 ? -17.062 5.012 9.219 1 97.19 233 THR A N 1
ATOM 1793 C CA . THR A 1 233 ? -17.766 5.203 7.961 1 97.19 233 THR A CA 1
ATOM 1794 C C . THR A 1 233 ? -17.094 6.289 7.121 1 97.19 233 THR A C 1
ATOM 1796 O O . THR A 1 233 ? -16.656 7.305 7.656 1 97.19 233 THR A O 1
ATOM 1799 N N . PRO A 1 234 ? -16.938 5.988 5.754 1 97.62 234 PRO A N 1
ATOM 1800 C CA . PRO A 1 234 ? -16.516 7.09 4.887 1 97.62 234 PRO A CA 1
ATOM 1801 C C . PRO A 1 234 ? -17.531 8.227 4.84 1 97.62 234 PRO A C 1
ATOM 1803 O O . PRO A 1 234 ? -18.734 7.992 4.977 1 97.62 234 PRO A O 1
ATOM 1806 N N . LEU A 1 235 ? -17.016 9.43 4.703 1 98.44 235 LEU A N 1
ATOM 1807 C CA . LEU A 1 235 ? -17.859 10.609 4.625 1 98.44 235 LEU A CA 1
ATOM 1808 C C . LEU A 1 235 ? -17.562 11.414 3.365 1 98.44 235 LEU A C 1
ATOM 1810 O O . LEU A 1 235 ? -16.391 11.609 3.014 1 98.44 235 LEU A O 1
ATOM 1814 N N . THR A 1 236 ? -18.531 11.812 2.695 1 98.56 236 THR A N 1
ATOM 1815 C CA . THR A 1 236 ? -18.422 12.789 1.615 1 98.56 236 THR A CA 1
ATOM 1816 C C . THR A 1 236 ? -19.672 13.672 1.551 1 98.56 236 THR A C 1
ATOM 1818 O O . THR A 1 236 ? -20.766 13.219 1.872 1 98.56 236 THR A O 1
ATOM 1821 N N . ALA A 1 237 ? -19.469 14.898 1.21 1 98.31 237 ALA A N 1
ATOM 1822 C CA . ALA A 1 237 ? -20.578 15.852 1.243 1 98.31 237 ALA A CA 1
ATOM 1823 C C . ALA A 1 237 ? -20.609 16.719 -0.017 1 98.31 237 ALA A C 1
ATOM 1825 O O . ALA A 1 237 ? -19.562 16.922 -0.649 1 98.31 237 ALA A O 1
ATOM 1826 N N . ILE A 1 238 ? -21.766 17.125 -0.339 1 96.62 238 ILE A N 1
ATOM 1827 C CA . ILE A 1 238 ? -21.969 18.078 -1.424 1 96.62 238 ILE A CA 1
ATOM 1828 C C . ILE A 1 238 ? -22.875 19.219 -0.947 1 96.62 238 ILE A C 1
ATOM 1830 O O . ILE A 1 238 ? -23.656 19.062 -0.005 1 96.62 238 ILE A O 1
ATOM 1834 N N . SER A 1 239 ? -22.688 20.359 -1.499 1 95.06 239 SER A N 1
ATOM 1835 C CA . SER A 1 239 ? -23.5 21.516 -1.174 1 95.06 239 SER A CA 1
ATOM 1836 C C . SER A 1 239 ? -23.859 22.312 -2.428 1 95.06 239 SER A C 1
ATOM 1838 O O . SER A 1 239 ? -23.094 22.328 -3.395 1 95.06 239 SER A O 1
ATOM 1840 N N . GLY A 1 240 ? -25.047 22.938 -2.371 1 85.81 240 GLY A N 1
ATOM 1841 C CA . GLY A 1 240 ? -25.484 23.672 -3.541 1 85.81 240 GLY A CA 1
ATOM 1842 C C . GLY A 1 240 ? -26.375 24.859 -3.195 1 85.81 240 GLY A C 1
ATOM 1843 O O . GLY A 1 240 ? -26.141 25.547 -2.203 1 85.81 240 GLY A O 1
ATOM 1844 N N . GLY A 1 241 ? -27.312 25.078 -4.25 1 76.12 241 GLY A N 1
ATOM 1845 C CA . GLY A 1 241 ? -28.188 26.234 -4.145 1 76.12 241 GLY A CA 1
ATOM 1846 C C . GLY A 1 241 ? -29.078 26.203 -2.918 1 76.12 241 GLY A C 1
ATOM 1847 O O . GLY A 1 241 ? -29.453 25.125 -2.451 1 76.12 241 GLY A O 1
ATOM 1848 N N . TRP A 1 242 ? -29.406 27.328 -2.342 1 79.06 242 TRP A N 1
ATOM 1849 C CA . TRP A 1 242 ? -30.281 27.531 -1.189 1 79.06 242 TRP A CA 1
ATOM 1850 C C . TRP A 1 242 ? -29.688 26.891 0.062 1 79.06 242 TRP A C 1
ATOM 1852 O O . TRP A 1 242 ? -30.391 26.266 0.846 1 79.06 242 TRP A O 1
ATOM 1862 N N . ALA A 1 243 ? -28.453 26.828 0.133 1 87.19 243 ALA A N 1
ATOM 1863 C CA . ALA A 1 243 ? -27.672 26.359 1.273 1 87.19 243 ALA A CA 1
ATOM 1864 C C . ALA A 1 243 ? -27.969 24.891 1.571 1 87.19 243 ALA A C 1
ATOM 1866 O O . ALA A 1 243 ? -27.969 24.484 2.732 1 87.19 243 ALA A O 1
ATOM 1867 N N . GLU A 1 244 ? -28.359 24.188 0.554 1 93.25 244 GLU A N 1
ATOM 1868 C CA . GLU A 1 244 ? -28.578 22.75 0.767 1 93.25 244 GLU A CA 1
ATOM 1869 C C . GLU A 1 244 ? -27.25 22.031 1.008 1 93.25 244 GLU A C 1
ATOM 1871 O O . GLU A 1 244 ? -26.234 22.375 0.402 1 93.25 244 GLU A O 1
ATOM 1876 N N . VAL A 1 245 ? -27.297 21.078 1.925 1 95.81 245 VAL A N 1
ATOM 1877 C CA . VAL A 1 245 ? -26.156 20.219 2.213 1 95.81 245 VAL A CA 1
ATOM 1878 C C . VAL A 1 245 ? -26.609 18.766 2.25 1 95.81 245 VAL A C 1
ATOM 1880 O O . VAL A 1 245 ? -27.672 18.438 2.805 1 95.81 245 VAL A O 1
ATOM 1883 N N . ARG A 1 246 ? -25.891 17.922 1.559 1 96.88 246 ARG A N 1
ATOM 1884 C CA . ARG A 1 246 ? -26.094 16.484 1.605 1 96.88 246 ARG A CA 1
ATOM 1885 C C . ARG A 1 246 ? -24.828 15.773 2.088 1 96.88 246 ARG A C 1
ATOM 1887 O O . ARG A 1 246 ? -23.719 16.109 1.668 1 96.88 246 ARG A O 1
ATOM 1894 N N . LEU A 1 247 ? -25.031 14.867 3.014 1 98.25 247 LEU A N 1
ATOM 1895 C CA . LEU A 1 247 ? -23.922 14.07 3.539 1 98.25 247 LEU A CA 1
ATOM 1896 C C . LEU A 1 247 ? -24.156 12.586 3.262 1 98.25 247 LEU A C 1
ATOM 1898 O O . LEU A 1 247 ? -25.188 12.023 3.635 1 98.25 247 LEU A O 1
ATOM 1902 N N . PHE A 1 248 ? -23.188 12 2.562 1 98.25 248 PHE A N 1
ATOM 1903 C CA . PHE A 1 248 ? -23.234 10.578 2.266 1 98.25 248 PHE A CA 1
ATOM 1904 C C . PHE A 1 248 ? -22.359 9.789 3.236 1 98.25 248 PHE A C 1
ATOM 1906 O O . PHE A 1 248 ? -21.266 10.234 3.59 1 98.25 248 PHE A O 1
ATOM 1913 N N . PHE A 1 249 ? -22.844 8.625 3.709 1 98 249 PHE A N 1
ATOM 1914 C CA . PHE A 1 249 ? -22.141 7.723 4.605 1 98 249 PHE A CA 1
ATOM 1915 C C . PHE A 1 249 ? -22.578 6.277 4.371 1 98 249 PHE A C 1
ATOM 1917 O O . PHE A 1 249 ? -23.422 6.012 3.516 1 98 249 PHE A O 1
ATOM 1924 N N . VAL A 1 250 ? -21.906 5.359 5.016 1 96.81 250 VAL A N 1
ATOM 1925 C CA . VAL A 1 250 ? -22.234 3.941 4.926 1 96.81 250 VAL A CA 1
ATOM 1926 C C . VAL A 1 250 ? -22.812 3.455 6.254 1 96.81 250 VAL A C 1
ATOM 1928 O O . VAL A 1 250 ? -22.266 3.762 7.32 1 96.81 250 VAL A O 1
ATOM 1931 N N . ASP A 1 251 ? -23.844 2.682 6.234 1 9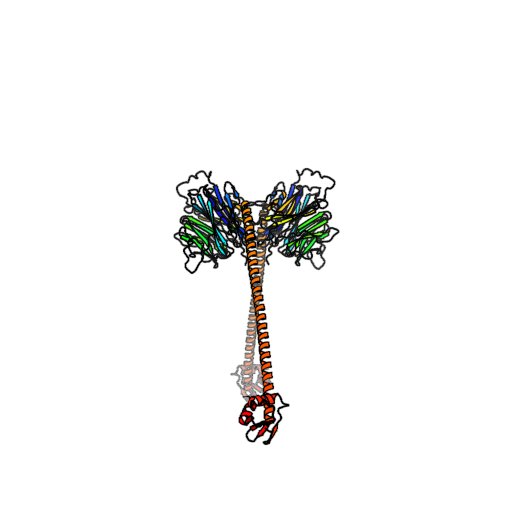5.94 251 ASP A N 1
ATOM 1932 C CA . ASP A 1 251 ? -24.5 2.244 7.461 1 95.94 251 ASP A CA 1
ATOM 1933 C C . ASP A 1 251 ? -23.906 0.926 7.961 1 95.94 251 ASP A C 1
ATOM 1935 O O . ASP A 1 251 ? -22.938 0.424 7.395 1 95.94 251 ASP A O 1
ATOM 1939 N N . THR A 1 252 ? -24.438 0.383 9.031 1 95 252 THR A N 1
ATOM 1940 C CA . THR A 1 252 ? -23.891 -0.791 9.711 1 95 252 THR A CA 1
ATOM 1941 C C . THR A 1 252 ? -24.062 -2.037 8.844 1 95 252 THR A C 1
ATOM 1943 O O . THR A 1 252 ? -23.438 -3.066 9.094 1 95 252 THR A O 1
ATOM 1946 N N . ASN A 1 253 ? -24.906 -1.975 7.82 1 92.75 253 ASN A N 1
ATOM 1947 C CA . ASN A 1 253 ? -25.109 -3.094 6.906 1 92.75 253 ASN A CA 1
ATOM 1948 C C . ASN A 1 253 ? -24.312 -2.922 5.621 1 92.75 253 ASN A C 1
ATOM 1950 O O . ASN A 1 253 ? -24.578 -3.6 4.625 1 92.75 253 ASN A O 1
ATOM 1954 N N . ASP A 1 254 ? -23.453 -1.971 5.586 1 91.62 254 ASP A N 1
ATOM 1955 C CA . ASP A 1 254 ? -22.594 -1.674 4.453 1 91.62 254 ASP A CA 1
ATOM 1956 C C . ASP A 1 254 ? -23.391 -1.161 3.26 1 91.62 254 ASP A C 1
ATOM 1958 O O . ASP A 1 254 ? -23.078 -1.479 2.111 1 91.62 254 ASP A O 1
ATOM 1962 N N . VAL A 1 255 ? -24.391 -0.457 3.553 1 92.69 255 VAL A N 1
ATOM 1963 C CA . VAL A 1 255 ? -25.234 0.119 2.51 1 92.69 255 VAL A CA 1
ATOM 1964 C C . VAL A 1 255 ? -25.047 1.636 2.48 1 92.69 255 VAL A C 1
ATOM 1966 O O . VAL A 1 255 ? -25 2.283 3.529 1 92.69 255 VAL A O 1
ATOM 1969 N N . LEU A 1 256 ? -25 2.186 1.249 1 94.38 256 LEU A N 1
ATOM 1970 C CA . LEU A 1 256 ? -24.891 3.631 1.074 1 94.38 256 LEU A CA 1
ATOM 1971 C C . LEU A 1 256 ? -26.141 4.336 1.576 1 94.38 256 LEU A C 1
ATOM 1973 O O . LEU A 1 256 ? -27.266 3.908 1.278 1 94.38 256 LEU A O 1
ATOM 1977 N N . SER A 1 257 ? -25.938 5.395 2.35 1 96.56 257 SER A N 1
ATOM 1978 C CA . SER A 1 257 ? -27.016 6.23 2.885 1 96.56 257 SER A CA 1
ATOM 1979 C C . SER A 1 257 ? -26.656 7.711 2.789 1 96.56 257 SER A C 1
ATOM 1981 O O . SER A 1 257 ? -25.5 8.062 2.533 1 96.56 257 SER A O 1
ATOM 1983 N N . TYR A 1 258 ? -27.672 8.602 2.85 1 96.19 258 TYR A N 1
ATOM 1984 C CA . TYR A 1 258 ? -27.344 10.023 2.934 1 96.19 258 TYR A CA 1
ATOM 1985 C C . TYR A 1 258 ? -28.438 10.797 3.654 1 96.19 258 TYR A C 1
ATOM 1987 O O . TYR A 1 258 ? -29.562 10.305 3.805 1 96.19 258 TYR A O 1
ATOM 1995 N N . VAL A 1 259 ? -28.094 11.891 4.227 1 97.62 259 VAL A N 1
ATOM 1996 C CA . VAL A 1 259 ? -28.969 12.828 4.902 1 97.62 259 VAL A CA 1
ATOM 1997 C C . VAL A 1 259 ? -28.938 14.18 4.199 1 97.62 259 VAL A C 1
ATOM 1999 O O . VAL A 1 259 ? -27.984 14.484 3.475 1 97.62 259 VAL A O 1
ATOM 2002 N N . TYR A 1 260 ? -30.016 14.906 4.434 1 95.75 260 TYR A N 1
ATOM 2003 C CA . TYR A 1 260 ? -30.219 16.172 3.746 1 95.75 260 TYR A CA 1
ATOM 2004 C C . TYR A 1 260 ? -30.641 17.266 4.727 1 95.75 260 TYR A C 1
ATOM 2006 O O . TYR A 1 260 ? -31.422 17.016 5.648 1 95.75 260 TYR A O 1
ATOM 2014 N N . ALA A 1 261 ? -30.062 18.469 4.535 1 95.38 261 ALA A N 1
ATOM 2015 C CA . ALA A 1 261 ? -30.516 19.656 5.27 1 95.38 261 ALA A CA 1
ATOM 2016 C C . ALA A 1 261 ? -30.422 20.906 4.398 1 95.38 261 ALA A C 1
ATOM 2018 O O . ALA A 1 261 ? -29.656 20.938 3.436 1 95.38 261 ALA A O 1
ATOM 2019 N N . ASP A 1 262 ? -31.266 21.859 4.672 1 91.69 262 ASP A N 1
ATOM 2020 C CA . ASP A 1 262 ? -31.172 23.203 4.094 1 91.69 262 ASP A CA 1
ATOM 2021 C C . ASP A 1 262 ? -31.594 24.266 5.109 1 91.69 262 ASP A C 1
ATOM 2023 O O . ASP A 1 262 ? -31.594 24.016 6.316 1 91.69 262 ASP A O 1
ATOM 2027 N N . ASP A 1 263 ? -31.812 25.5 4.656 1 87.06 263 ASP A N 1
ATOM 2028 C CA . ASP A 1 263 ? -32.125 26.609 5.551 1 87.06 263 ASP A CA 1
ATOM 2029 C C . ASP A 1 263 ? -33.438 26.406 6.27 1 87.06 263 ASP A C 1
ATOM 2031 O O . ASP A 1 263 ? -33.688 26.969 7.34 1 87.06 263 ASP A O 1
ATOM 2035 N N . HIS A 1 264 ? -34.25 25.547 5.75 1 88.81 264 HIS A N 1
ATOM 2036 C CA . HIS A 1 264 ? -35.594 25.406 6.293 1 88.81 264 HIS A CA 1
ATOM 2037 C C . HIS A 1 264 ? -35.812 24.016 6.895 1 88.81 264 HIS A C 1
ATOM 2039 O O . HIS A 1 264 ? -36.75 23.797 7.668 1 88.81 264 HIS A O 1
ATOM 2045 N N . THR A 1 265 ? -35 23.188 6.492 1 90.56 265 THR A N 1
ATOM 2046 C CA . THR A 1 265 ? -35.156 21.781 6.898 1 90.56 265 THR A CA 1
ATOM 2047 C C . THR A 1 265 ? -33.906 21.297 7.633 1 90.56 265 THR A C 1
ATOM 2049 O O . THR A 1 265 ? -32.781 21.453 7.133 1 90.56 265 THR A O 1
ATOM 2052 N N . GLY A 1 266 ? -34.188 20.766 8.906 1 91.38 266 GLY A N 1
ATOM 2053 C CA . GLY A 1 266 ? -33.062 20.109 9.594 1 91.38 266 GLY A CA 1
ATOM 2054 C C . GLY A 1 266 ? -32.625 18.828 8.922 1 91.38 266 GLY A C 1
ATOM 2055 O O . GLY A 1 266 ? -33.156 18.453 7.875 1 91.38 266 GLY A O 1
ATOM 2056 N N . TRP A 1 267 ? -31.719 18.219 9.57 1 95.75 267 TRP A N 1
ATOM 2057 C CA . TRP A 1 267 ? -31.156 17 8.969 1 95.75 267 TRP A CA 1
ATOM 2058 C C . TRP A 1 267 ? -32.219 15.898 8.898 1 95.75 267 TRP A C 1
ATOM 2060 O O . TRP A 1 267 ? -32.812 15.531 9.914 1 95.75 267 TRP A O 1
ATOM 2070 N N . VAL A 1 268 ? -32.438 15.383 7.68 1 95.44 268 VAL A N 1
ATOM 2071 C CA . VAL A 1 268 ? -33.406 14.32 7.465 1 95.44 268 VAL A CA 1
ATOM 2072 C C . VAL A 1 268 ? -32.781 13.219 6.613 1 95.44 268 VAL A C 1
ATOM 2074 O O . VAL A 1 268 ? -32.094 13.492 5.633 1 95.44 268 VAL A O 1
ATOM 2077 N N . GLN A 1 269 ? -33.031 12.031 7.023 1 94.88 269 GLN A N 1
ATOM 2078 C CA . GLN A 1 269 ? -32.562 10.891 6.238 1 94.88 269 GLN A CA 1
ATOM 2079 C C . GLN A 1 269 ? -33.375 10.75 4.953 1 94.88 269 GLN A C 1
ATOM 2081 O O . GLN A 1 269 ? -34.594 10.914 4.953 1 94.88 269 GLN A O 1
ATOM 2086 N N . GLN A 1 270 ? -32.625 10.484 3.875 1 93.12 270 GLN A N 1
ATOM 2087 C CA . GLN A 1 270 ? -33.281 10.32 2.578 1 93.12 270 GLN A CA 1
ATOM 2088 C C . GLN A 1 270 ? -33.219 8.867 2.115 1 93.12 270 GLN A C 1
ATOM 2090 O O . GLN A 1 270 ? -32.375 8.094 2.586 1 93.12 270 GLN A O 1
ATOM 2095 N N . GLU A 1 271 ? -34.125 8.531 1.182 1 89.06 271 GLU A N 1
ATOM 2096 C CA . GLU A 1 271 ? -34.156 7.176 0.646 1 89.06 271 GLU A CA 1
ATOM 2097 C C . GLU A 1 271 ? -33.344 7.055 -0.631 1 89.06 271 GLU A C 1
ATOM 2099 O O . GLU A 1 271 ? -33.344 7.961 -1.465 1 89.06 271 GLU A O 1
ATOM 2104 N N . LEU A 1 272 ? -32.594 6.023 -0.675 1 88.94 272 LEU A N 1
ATOM 2105 C CA . LEU A 1 272 ? -31.797 5.621 -1.834 1 88.94 272 LEU A CA 1
ATOM 2106 C C . LEU A 1 272 ? -32.062 4.168 -2.203 1 88.94 272 LEU A C 1
ATOM 2108 O O . LEU A 1 272 ? -32.406 3.359 -1.34 1 88.94 272 LEU A O 1
ATOM 2112 N N . PRO A 1 273 ? -32.031 3.889 -3.553 1 86.25 273 PRO A N 1
ATOM 2113 C CA . PRO A 1 273 ? -31.953 2.457 -3.855 1 86.25 273 PRO A CA 1
ATOM 2114 C C . PRO A 1 273 ? -30.781 1.774 -3.143 1 86.25 273 PRO A C 1
ATOM 2116 O O . PRO A 1 273 ? -29.719 2.373 -2.977 1 86.25 273 PRO A O 1
ATOM 2119 N N . ALA A 1 274 ? -31.078 0.533 -2.766 1 86.19 274 ALA A N 1
ATOM 2120 C CA . ALA A 1 274 ? -30.047 -0.199 -2.023 1 86.19 274 ALA A CA 1
ATOM 2121 C C . ALA A 1 274 ? -28.781 -0.355 -2.85 1 86.19 274 ALA A C 1
ATOM 2123 O O . ALA A 1 274 ? -28.812 -0.873 -3.969 1 86.19 274 ALA A O 1
ATOM 2124 N N . TYR A 1 275 ? -27.703 0.129 -2.326 1 87.81 275 TYR A N 1
ATOM 2125 C CA . TYR A 1 275 ? -26.375 0.018 -2.926 1 87.81 275 TYR A CA 1
ATOM 2126 C C . TYR A 1 275 ? -25.359 -0.48 -1.909 1 87.81 275 TYR A C 1
ATOM 2128 O O . TYR A 1 275 ? -24.844 0.299 -1.104 1 87.81 275 TYR A O 1
ATOM 2136 N N . LYS A 1 276 ? -25.062 -1.793 -1.997 1 87.88 276 LYS A N 1
ATOM 2137 C CA . LYS A 1 276 ? -24.141 -2.422 -1.051 1 87.88 276 LYS A CA 1
ATOM 2138 C C . LYS A 1 276 ? -22.688 -2.172 -1.443 1 87.88 276 LYS A C 1
ATOM 2140 O O . LYS A 1 276 ? -22.328 -2.289 -2.617 1 87.88 276 LYS A O 1
ATOM 2145 N N . LEU A 1 277 ? -21.859 -1.869 -0.484 1 88.25 277 LEU A N 1
ATOM 2146 C CA . LEU A 1 277 ? -20.453 -1.578 -0.691 1 88.25 277 LEU A CA 1
ATOM 2147 C C . LEU A 1 277 ? -19.578 -2.613 0.006 1 88.25 277 LEU A C 1
ATOM 2149 O O . LEU A 1 277 ? -19.984 -3.199 1.013 1 88.25 277 LEU A O 1
ATOM 2153 N N . PRO A 1 278 ? -18.328 -2.838 -0.638 1 83.56 278 PRO A N 1
ATOM 2154 C CA . PRO A 1 278 ? -17.391 -3.676 0.1 1 83.56 278 PRO A CA 1
ATOM 2155 C C . PRO A 1 278 ? -17 -3.076 1.45 1 83.56 278 PRO A C 1
ATOM 2157 O O . PRO A 1 278 ? -17.078 -1.859 1.636 1 83.56 278 PRO A O 1
ATOM 2160 N N . PRO A 1 279 ? -16.422 -4.059 2.207 1 83.25 279 PRO A N 1
ATOM 2161 C CA . PRO A 1 279 ? -15.961 -3.543 3.494 1 83.25 279 PRO A CA 1
ATOM 2162 C C . PRO A 1 279 ? -14.828 -2.525 3.346 1 83.25 279 PRO A C 1
ATOM 2164 O O . PRO A 1 279 ? -14 -2.643 2.439 1 83.25 279 PRO A O 1
ATOM 2167 N N . THR A 1 280 ? -14.773 -1.435 3.887 1 89.31 280 THR A N 1
ATOM 2168 C CA . THR A 1 280 ? -13.758 -0.397 4.008 1 89.31 280 THR A CA 1
ATOM 2169 C C . THR A 1 280 ? -13.805 0.549 2.811 1 89.31 280 THR A C 1
ATOM 2171 O O . THR A 1 280 ? -12.844 1.274 2.547 1 89.31 280 THR A O 1
ATOM 2174 N N . ALA A 1 281 ? -14.797 0.358 1.9 1 91.12 281 ALA A N 1
ATOM 2175 C CA . ALA A 1 281 ? -14.961 1.259 0.763 1 91.12 281 ALA A CA 1
ATOM 2176 C C . ALA A 1 281 ? -14.93 2.719 1.209 1 91.12 281 ALA A C 1
ATOM 2178 O O . ALA A 1 281 ? -15.469 3.066 2.26 1 91.12 281 ALA A O 1
ATOM 2179 N N . MET A 1 282 ? -14.297 3.564 0.397 1 95.12 282 MET A N 1
ATOM 2180 C CA . MET A 1 282 ? -14.281 5.012 0.596 1 95.12 282 MET A CA 1
ATOM 2181 C C . MET A 1 282 ? -15.141 5.711 -0.454 1 95.12 282 MET A C 1
ATOM 2183 O O . MET A 1 282 ? -15.461 5.129 -1.491 1 95.12 282 MET A O 1
ATOM 2187 N N . LEU A 1 283 ? -15.516 6.977 -0.134 1 96.62 283 LEU A N 1
ATOM 2188 C CA . LEU A 1 283 ? -16.469 7.66 -0.991 1 96.62 283 LEU A CA 1
ATOM 2189 C C . LEU A 1 283 ? -15.969 9.047 -1.376 1 96.62 283 LEU A C 1
ATOM 2191 O O . LEU A 1 283 ? -15.281 9.703 -0.591 1 96.62 283 LEU A O 1
ATOM 2195 N N . ALA A 1 284 ? -16.344 9.453 -2.547 1 97.31 284 ALA A N 1
ATOM 2196 C CA . ALA A 1 284 ? -16.25 10.836 -3.002 1 97.31 284 ALA A CA 1
ATOM 2197 C C . ALA A 1 284 ? -17.453 11.219 -3.848 1 97.31 284 ALA A C 1
ATOM 2199 O O . ALA A 1 284 ? -17.953 10.406 -4.633 1 97.31 284 ALA A O 1
ATOM 2200 N N . ALA A 1 285 ? -17.938 12.422 -3.678 1 96.75 285 ALA A N 1
ATOM 2201 C CA . ALA A 1 285 ? -19.125 12.828 -4.422 1 96.75 285 ALA A CA 1
ATOM 2202 C C . ALA A 1 285 ? -18.922 14.203 -5.059 1 96.75 285 ALA A C 1
ATOM 2204 O O . ALA A 1 285 ? -18.234 15.055 -4.504 1 96.75 285 ALA A O 1
ATOM 2205 N N . VAL A 1 286 ? -19.547 14.352 -6.203 1 93.75 286 VAL A N 1
ATOM 2206 C CA . VAL A 1 286 ? -19.656 15.641 -6.879 1 93.75 286 VAL A CA 1
ATOM 2207 C C . VAL A 1 286 ? -21.109 15.875 -7.32 1 93.75 286 VAL A C 1
ATOM 2209 O O . VAL A 1 286 ? -21.875 14.922 -7.449 1 93.75 286 VAL A O 1
ATOM 2212 N N . ALA A 1 287 ? -21.469 17.109 -7.469 1 92.81 287 ALA A N 1
ATOM 2213 C CA . ALA A 1 287 ? -22.812 17.469 -7.926 1 92.81 287 ALA A CA 1
ATOM 2214 C C . ALA A 1 287 ? -22.797 18.766 -8.727 1 92.81 287 ALA A C 1
ATOM 2216 O O . ALA A 1 287 ? -21.859 19.547 -8.633 1 92.81 287 ALA A O 1
ATOM 2217 N N . TRP A 1 288 ? -23.875 18.875 -9.578 1 85.94 288 TRP A N 1
ATOM 2218 C CA . TRP A 1 288 ? -23.953 20.062 -10.43 1 85.94 288 TRP A CA 1
ATOM 2219 C C . TRP A 1 288 ? -25.406 20.406 -10.742 1 85.94 288 TRP A C 1
ATOM 2221 O O . TRP A 1 288 ? -26.297 19.578 -10.562 1 85.94 288 TRP A O 1
ATOM 2231 N N . ASN A 1 289 ? -25.641 21.625 -11.109 1 83.5 289 ASN A N 1
ATOM 2232 C CA . ASN A 1 289 ? -26.922 22.125 -11.602 1 83.5 289 ASN A CA 1
ATOM 2233 C C . ASN A 1 289 ? -28.016 21.984 -10.555 1 83.5 289 ASN A C 1
ATOM 2235 O O . ASN A 1 289 ? -29.109 21.484 -10.852 1 83.5 289 ASN A O 1
ATOM 2239 N N . TYR A 1 290 ? -27.828 22.391 -9.359 1 85.44 290 TYR A N 1
ATOM 2240 C CA . TYR A 1 290 ? -28.703 22.172 -8.219 1 85.44 290 TYR A CA 1
ATOM 2241 C C . TYR A 1 290 ? -30.078 22.781 -8.469 1 85.44 290 TYR A C 1
ATOM 2243 O O . TYR A 1 290 ? -31.094 22.172 -8.133 1 85.44 290 TYR A O 1
ATOM 2251 N N . ALA A 1 291 ? -30.219 23.875 -9.047 1 79.31 291 ALA A N 1
ATOM 2252 C CA . ALA A 1 291 ? -31.484 24.594 -9.188 1 79.31 291 ALA A CA 1
ATOM 2253 C C . ALA A 1 291 ? -32.094 24.359 -10.555 1 79.31 291 ALA A C 1
ATOM 2255 O O . ALA A 1 291 ? -32.906 25.156 -11.031 1 79.31 291 ALA A O 1
ATOM 2256 N N . SER A 1 292 ? -31.75 23.25 -11.227 1 81.62 292 SER A N 1
ATOM 2257 C CA . SER A 1 292 ? -32.281 22.984 -12.562 1 81.62 292 SER A CA 1
ATOM 2258 C C . SER A 1 292 ? -32.812 21.547 -12.672 1 81.62 292 SER A C 1
ATOM 2260 O O . SER A 1 292 ? -32.531 20.719 -11.812 1 81.62 292 SER A O 1
ATOM 2262 N N . PRO A 1 293 ? -33.594 21.406 -13.703 1 84.94 293 PRO A N 1
ATOM 2263 C CA . PRO A 1 293 ? -34.031 20.031 -13.945 1 84.94 293 PRO A CA 1
ATOM 2264 C C . PRO A 1 293 ? -32.906 19.094 -14.289 1 84.94 293 PRO A C 1
ATOM 2266 O O . PRO A 1 293 ? -33.094 17.875 -14.312 1 84.94 293 PRO A O 1
ATOM 2269 N N . PHE A 1 294 ? -31.781 19.672 -14.43 1 82.81 294 PHE A N 1
ATOM 2270 C CA . PHE A 1 294 ? -30.641 18.859 -14.828 1 82.81 294 PHE A CA 1
ATOM 2271 C C . PHE A 1 294 ? -29.703 18.609 -13.648 1 82.81 294 PHE A C 1
ATOM 2273 O O . PHE A 1 294 ? -28.516 18.328 -13.828 1 82.81 294 PHE A O 1
ATOM 2280 N N . PHE A 1 295 ? -30.328 18.75 -12.477 1 90 295 PHE A N 1
ATOM 2281 C CA . PHE A 1 295 ? -29.562 18.453 -11.273 1 90 295 PHE A CA 1
ATOM 2282 C C . PHE A 1 295 ? -29.016 17.031 -11.289 1 90 295 PHE A C 1
ATOM 2284 O O . PHE A 1 295 ? -29.781 16.094 -11.539 1 90 295 PHE A O 1
ATOM 2291 N N . GLY A 1 296 ? -27.641 16.938 -11.078 1 89.12 296 GLY A N 1
ATOM 2292 C CA . GLY A 1 296 ? -26.984 15.641 -11.086 1 89.12 296 GLY A CA 1
ATOM 2293 C C . GLY A 1 296 ? -26.047 15.445 -9.914 1 89.12 296 GLY A C 1
ATOM 2294 O O . GLY A 1 296 ? -25.422 16.391 -9.453 1 89.12 296 GLY A O 1
ATOM 2295 N N . ILE A 1 297 ? -26 14.188 -9.414 1 92.06 297 ILE A N 1
ATOM 2296 C CA . ILE A 1 297 ? -25.047 13.75 -8.398 1 92.06 297 ILE A CA 1
ATOM 2297 C C . ILE A 1 297 ? -24.281 12.523 -8.898 1 92.06 297 ILE A C 1
ATOM 2299 O O . ILE A 1 297 ? -24.859 11.664 -9.562 1 92.06 297 ILE A O 1
ATOM 2303 N N . ARG A 1 298 ? -23 12.555 -8.656 1 90.31 298 ARG A N 1
ATOM 2304 C CA . ARG A 1 298 ? -22.203 11.352 -8.859 1 90.31 298 ARG A CA 1
ATOM 2305 C C . ARG A 1 298 ? -21.453 10.977 -7.594 1 90.31 298 ARG A C 1
ATOM 2307 O O . ARG A 1 298 ? -20.766 11.812 -7 1 90.31 298 ARG A O 1
ATOM 2314 N N . VAL A 1 299 ? -21.609 9.719 -7.16 1 93.62 299 VAL A N 1
ATOM 2315 C CA . VAL A 1 299 ? -20.859 9.164 -6.039 1 93.62 299 VAL A CA 1
ATOM 2316 C C . VAL A 1 299 ? -19.891 8.109 -6.551 1 93.62 299 VAL A C 1
ATOM 2318 O O . VAL A 1 299 ? -20.281 7.184 -7.266 1 93.62 299 VAL A O 1
ATOM 2321 N N . TYR A 1 300 ? -18.672 8.273 -6.152 1 91 300 TYR A N 1
ATOM 2322 C CA . TYR A 1 300 ? -17.625 7.395 -6.656 1 91 300 TYR A CA 1
ATOM 2323 C C . TYR A 1 300 ? -17.031 6.547 -5.535 1 91 300 TYR A C 1
ATOM 2325 O O . TYR A 1 300 ? -16.922 7.004 -4.395 1 91 300 TYR A O 1
ATOM 2333 N N . THR A 1 301 ? -16.594 5.312 -5.906 1 90.88 301 THR A N 1
ATOM 2334 C CA . THR A 1 301 ? -15.812 4.41 -5.062 1 90.88 301 THR A CA 1
ATOM 2335 C C . THR A 1 301 ? -14.914 3.516 -5.914 1 90.88 301 THR A C 1
ATOM 2337 O O . THR A 1 301 ? -15.008 3.516 -7.141 1 90.88 301 THR A O 1
ATOM 2340 N N . THR A 1 302 ? -13.984 2.898 -5.258 1 85.25 302 THR A N 1
ATOM 2341 C CA . THR A 1 302 ? -13.125 1.937 -5.941 1 85.25 302 THR A CA 1
ATOM 2342 C C . THR A 1 302 ? -13.305 0.539 -5.355 1 85.25 302 THR A C 1
ATOM 2344 O O . THR A 1 302 ? -13.898 0.379 -4.289 1 85.25 302 THR A O 1
ATOM 2347 N N . ASP A 1 303 ? -12.812 -0.425 -6.148 1 80.44 303 ASP A N 1
ATOM 2348 C CA . ASP A 1 303 ? -12.852 -1.799 -5.652 1 80.44 303 ASP A CA 1
ATOM 2349 C C . ASP A 1 303 ? -11.445 -2.381 -5.543 1 80.44 303 ASP A C 1
ATOM 2351 O O . ASP A 1 303 ? -10.453 -1.643 -5.555 1 80.44 303 ASP A O 1
ATOM 2355 N N . ASP A 1 304 ? -11.375 -3.656 -5.301 1 76.12 304 ASP A N 1
ATOM 2356 C CA . ASP A 1 304 ? -10.094 -4.316 -5.039 1 76.12 304 ASP A CA 1
ATOM 2357 C C . ASP A 1 304 ? -9.328 -4.555 -6.336 1 76.12 304 ASP A C 1
ATOM 2359 O O . ASP A 1 304 ? -8.195 -5.055 -6.312 1 76.12 304 ASP A O 1
ATOM 2363 N N . ARG A 1 305 ? -9.852 -4.16 -7.48 1 74.44 305 ARG A N 1
ATOM 2364 C CA . ARG A 1 305 ? -9.164 -4.238 -8.766 1 74.44 305 ARG A CA 1
ATOM 2365 C C . ARG A 1 305 ? -8.75 -2.852 -9.25 1 74.44 305 ARG A C 1
ATOM 2367 O O . ARG A 1 305 ? -8.391 -2.678 -10.414 1 74.44 305 ARG A O 1
ATOM 2374 N N . ASP A 1 306 ? -8.992 -1.876 -8.398 1 77.44 306 ASP A N 1
ATOM 2375 C CA . ASP A 1 306 ? -8.695 -0.481 -8.703 1 77.44 306 ASP A CA 1
ATOM 2376 C C . ASP A 1 306 ? -9.57 0.029 -9.852 1 77.44 306 ASP A C 1
ATOM 2378 O O . ASP A 1 306 ? -9.109 0.801 -10.695 1 77.44 306 ASP A O 1
ATOM 2382 N N . GLU A 1 307 ? -10.695 -0.478 -9.867 1 77.94 307 GLU A N 1
ATOM 2383 C CA . GLU A 1 307 ? -11.688 0.033 -10.812 1 77.94 307 GLU A CA 1
ATOM 2384 C C . GLU A 1 307 ? -12.555 1.113 -10.172 1 77.94 307 GLU A C 1
ATOM 2386 O O . GLU A 1 307 ? -12.898 1.025 -8.992 1 77.94 307 GLU A O 1
ATOM 2391 N N . LEU A 1 308 ? -12.922 2.027 -11.047 1 83.12 308 LEU A N 1
ATOM 2392 C CA . LEU A 1 308 ? -13.766 3.117 -10.578 1 83.12 308 LEU A CA 1
ATOM 2393 C C . LEU A 1 308 ? -15.242 2.777 -10.773 1 83.12 308 LEU A C 1
ATOM 2395 O O . LEU A 1 308 ? -15.648 2.35 -11.852 1 83.12 308 LEU A O 1
ATOM 2399 N N . HIS A 1 309 ? -15.984 2.943 -9.711 1 85.12 309 HIS A N 1
ATOM 2400 C CA . HIS A 1 309 ? -17.438 2.748 -9.75 1 85.12 309 HIS A CA 1
ATOM 2401 C C . HIS A 1 309 ? -18.172 4.055 -9.469 1 85.12 309 HIS A C 1
ATOM 2403 O O . HIS A 1 309 ? -17.719 4.863 -8.656 1 85.12 309 HIS A O 1
ATOM 2409 N N . GLU A 1 310 ? -19.344 4.152 -10.141 1 87.12 310 GLU A N 1
ATOM 2410 C CA . GLU A 1 310 ? -20.156 5.363 -10.023 1 87.12 310 GLU A CA 1
ATOM 2411 C C . GLU A 1 310 ? -21.609 5.027 -9.711 1 87.12 310 GLU A C 1
ATOM 2413 O O . GLU A 1 310 ? -22.188 4.129 -10.32 1 87.12 310 GLU A O 1
ATOM 2418 N N . PHE A 1 311 ? -22.172 5.621 -8.719 1 88.94 311 PHE A N 1
ATOM 2419 C CA . PHE A 1 311 ? -23.594 5.695 -8.43 1 88.94 311 PHE A CA 1
ATOM 2420 C C . PHE A 1 311 ? -24.125 7.109 -8.648 1 88.94 311 PHE A C 1
ATOM 2422 O O . PHE A 1 311 ? -23.656 8.055 -8 1 88.94 311 PHE A O 1
ATOM 2429 N N . SER A 1 312 ? -25.125 7.215 -9.531 1 88.31 312 SER A N 1
ATOM 2430 C CA . SER A 1 312 ? -25.422 8.578 -9.961 1 88.31 312 SER A CA 1
ATOM 2431 C C . SER A 1 312 ? -26.906 8.875 -9.875 1 88.31 312 SER A C 1
ATOM 2433 O O . SER A 1 312 ? -27.734 7.953 -9.875 1 88.31 312 SER A O 1
ATOM 2435 N N . TYR A 1 313 ? -27.219 10.125 -9.742 1 90.88 313 TYR A N 1
ATOM 2436 C CA . TYR A 1 313 ? -28.562 10.703 -9.727 1 90.88 313 TYR A CA 1
ATOM 2437 C C . TYR A 1 313 ? -28.734 11.719 -10.852 1 90.88 313 TYR A C 1
ATOM 2439 O O . TYR A 1 313 ? -27.812 12.508 -11.117 1 90.88 313 TYR A O 1
ATOM 2447 N N . ASN A 1 314 ? -29.797 11.586 -11.5 1 86.81 314 ASN A N 1
ATOM 2448 C CA . ASN A 1 314 ? -30.234 12.578 -12.484 1 86.81 314 ASN A CA 1
ATOM 2449 C C . ASN A 1 314 ? -31.719 12.922 -12.32 1 86.81 314 ASN A C 1
ATOM 2451 O O . ASN A 1 314 ? -32.562 12.062 -12.508 1 86.81 314 ASN A O 1
ATOM 2455 N N . ARG A 1 315 ? -31.938 14.125 -12.07 1 86.88 315 ARG A N 1
ATOM 2456 C CA . ARG A 1 315 ? -33.312 14.539 -11.812 1 86.88 315 ARG A CA 1
ATOM 2457 C C . ARG A 1 315 ? -34.188 14.359 -13.047 1 86.88 315 ARG A C 1
ATOM 2459 O O . ARG A 1 315 ? -35.344 13.953 -12.945 1 86.88 315 ARG A O 1
ATOM 2466 N N . ASN A 1 316 ? -33.656 14.641 -14.227 1 84.5 316 ASN A N 1
ATOM 2467 C CA . ASN A 1 316 ? -34.406 14.578 -15.477 1 84.5 316 ASN A CA 1
ATOM 2468 C C . ASN A 1 316 ? -34.688 13.133 -15.883 1 84.5 316 ASN A C 1
ATOM 2470 O O . ASN A 1 316 ? -35.719 12.859 -16.516 1 84.5 316 ASN A O 1
ATOM 2474 N N . SER A 1 317 ? -33.812 12.203 -15.578 1 80.38 317 SER A N 1
ATOM 2475 C CA . SER A 1 317 ? -33.938 10.828 -16.062 1 80.38 317 SER A CA 1
ATOM 2476 C C . SER A 1 317 ? -34.594 9.938 -15.016 1 80.38 317 SER A C 1
ATOM 2478 O O . SER A 1 317 ? -34.594 8.711 -15.156 1 80.38 317 SER A O 1
ATOM 2480 N N . GLY A 1 318 ? -35.156 10.398 -13.984 1 76.94 318 GLY A N 1
ATOM 2481 C CA . GLY A 1 318 ? -35.938 9.562 -13.086 1 76.94 318 GLY A CA 1
ATOM 2482 C C . GLY A 1 318 ? -35.25 9.266 -11.773 1 76.94 318 GLY A C 1
ATOM 2483 O O . GLY A 1 318 ? -35.688 8.43 -10.992 1 76.94 318 GLY A O 1
ATOM 2484 N N . GLY A 1 319 ? -34.094 9.781 -11.648 1 84.81 319 GLY A N 1
ATOM 2485 C CA . GLY A 1 319 ? -33.562 9.688 -10.297 1 84.81 319 GLY A CA 1
ATOM 2486 C C . GLY A 1 319 ? -32.281 8.906 -10.219 1 84.81 319 GLY A C 1
ATOM 2487 O O . GLY A 1 319 ? -31.328 9.172 -10.977 1 84.81 319 GLY A O 1
ATOM 2488 N N . TRP A 1 320 ? -32.25 8.023 -9.117 1 87.31 320 TRP A N 1
ATOM 2489 C CA . TRP A 1 320 ? -31 7.305 -8.844 1 87.31 320 TRP A CA 1
ATOM 2490 C C . TRP A 1 320 ? -30.875 6.07 -9.734 1 87.31 320 TRP A C 1
ATOM 2492 O O . TRP A 1 320 ? -31.859 5.355 -9.953 1 87.31 320 TRP A O 1
ATOM 2502 N N . VAL A 1 321 ? -29.922 5.852 -10.477 1 73.81 321 VAL A N 1
ATOM 2503 C CA . VAL A 1 321 ? -29.625 4.648 -11.25 1 73.81 321 VAL A CA 1
ATOM 2504 C C . VAL A 1 321 ? -28.391 3.951 -10.656 1 73.81 321 VAL A C 1
ATOM 2506 O O . VAL A 1 321 ? -27.391 4.598 -10.344 1 73.81 321 VAL A O 1
ATOM 2509 N N . ALA A 1 322 ? -28.625 2.715 -9.992 1 57.78 322 ALA A N 1
ATOM 2510 C CA . ALA A 1 322 ? -27.562 1.92 -9.398 1 57.78 322 ALA A CA 1
ATOM 2511 C C . ALA A 1 322 ? -26.625 1.366 -10.469 1 57.78 322 ALA A C 1
ATOM 2513 O O . ALA A 1 322 ? -25.703 0.61 -10.164 1 57.78 322 ALA A O 1
ATOM 2514 N N . ASP A 1 323 ? -26.844 1.442 -11.719 1 51.78 323 ASP A N 1
ATOM 2515 C CA . ASP A 1 323 ? -26 0.529 -12.484 1 51.78 323 ASP A CA 1
ATOM 2516 C C . ASP A 1 323 ? -24.516 0.729 -12.156 1 51.78 323 ASP A C 1
ATOM 2518 O O . ASP A 1 323 ? -23.969 1.812 -12.367 1 51.78 323 ASP A O 1
ATOM 2522 N N . SER A 1 324 ? -24.109 0.12 -11.156 1 52.84 324 SER A N 1
ATOM 2523 C CA . SER A 1 324 ? -22.734 -0.075 -10.719 1 52.84 324 SER A CA 1
ATOM 2524 C C . SER A 1 324 ? -21.75 -0.012 -11.891 1 52.84 324 SER A C 1
ATOM 2526 O O . SER A 1 324 ? -21.625 -0.98 -12.641 1 52.84 324 SER A O 1
ATOM 2528 N N . GLN A 1 325 ? -21.844 1.02 -12.664 1 59.5 325 GLN A N 1
ATOM 2529 C CA . GLN A 1 325 ? -21.047 1.057 -13.891 1 59.5 325 GLN A CA 1
ATOM 2530 C C . GLN A 1 325 ? -19.578 1.367 -13.586 1 59.5 325 GLN A C 1
ATOM 2532 O O . GLN A 1 325 ? -19.281 2.311 -12.844 1 59.5 325 GLN A O 1
ATOM 2537 N N . SER A 1 326 ? -18.781 0.278 -13.648 1 63.72 326 SER A N 1
ATOM 2538 C CA . SER A 1 326 ? -17.375 0.618 -13.797 1 63.72 326 SER A CA 1
ATOM 2539 C C . SER A 1 326 ? -17.156 1.613 -14.938 1 63.72 326 SER A C 1
ATOM 2541 O O . SER A 1 326 ? -17.75 1.472 -16 1 63.72 326 SER A O 1
ATOM 2543 N N . VAL A 1 327 ? -16.656 2.709 -14.555 1 64.5 327 VAL A N 1
ATOM 2544 C CA . VAL A 1 327 ? -16.422 3.729 -15.57 1 64.5 327 VAL A CA 1
ATOM 2545 C C . VAL A 1 327 ? -15.461 3.189 -16.625 1 64.5 327 VAL A C 1
ATOM 2547 O O . VAL A 1 327 ? -15.516 3.592 -17.781 1 64.5 327 VAL A O 1
ATOM 2550 N N . ASN A 1 328 ? -14.562 2.213 -16.203 1 58.88 328 ASN A N 1
ATOM 2551 C CA . ASN A 1 328 ? -13.508 1.774 -17.109 1 58.88 328 ASN A CA 1
ATOM 2552 C C . ASN A 1 328 ? -13.953 0.58 -17.953 1 58.88 328 ASN A C 1
ATOM 2554 O O . ASN A 1 328 ? -13.336 0.267 -18.969 1 58.88 328 ASN A O 1
ATOM 2558 N N . LYS A 1 329 ? -14.711 -0.299 -17.406 1 57 329 LYS A N 1
ATOM 2559 C CA . LYS A 1 329 ? -15.094 -1.478 -18.172 1 57 329 LYS A CA 1
ATOM 2560 C C . LYS A 1 329 ? -16.609 -1.532 -18.375 1 57 329 LYS A C 1
ATOM 2562 O O . LYS A 1 329 ? -17.375 -1.056 -17.531 1 57 329 LYS A O 1
ATOM 2567 N N . HIS A 1 330 ? -16.922 -1.696 -19.562 1 45.12 330 HIS A N 1
ATOM 2568 C CA . HIS A 1 330 ? -18.312 -1.82 -19.938 1 45.12 330 HIS A CA 1
ATOM 2569 C C . HIS A 1 330 ? -19.047 -2.799 -19.031 1 45.12 330 HIS A C 1
ATOM 2571 O O . HIS A 1 330 ? -20.281 -2.834 -19 1 45.12 330 HIS A O 1
ATOM 2577 N N . ASN A 1 331 ? -18.484 -4.031 -18.906 1 43.19 331 ASN A N 1
ATOM 2578 C CA . ASN A 1 331 ? -19.375 -4.957 -18.203 1 43.19 331 ASN A CA 1
ATOM 2579 C C . ASN A 1 331 ? -19.312 -4.75 -16.703 1 43.19 331 ASN A C 1
ATOM 2581 O O . ASN A 1 331 ? -18.266 -4.953 -16.078 1 43.19 331 ASN A O 1
ATOM 2585 N N . PRO A 1 332 ? -20.266 -4.059 -16.203 1 44.59 332 PRO A N 1
ATOM 2586 C CA . PRO A 1 332 ? -20.391 -3.693 -14.789 1 44.59 332 PRO A CA 1
ATOM 2587 C C . PRO A 1 332 ? -20.078 -4.855 -13.852 1 44.59 332 PRO A C 1
ATOM 2589 O O . PRO A 1 332 ? -20.875 -5.793 -13.742 1 44.59 332 PRO A O 1
ATOM 2592 N N . GLY A 1 333 ? -18.984 -5.586 -13.945 1 43.69 333 GLY A N 1
ATOM 2593 C CA . GLY A 1 333 ? -18.875 -6.418 -12.758 1 43.69 333 GLY A CA 1
ATOM 2594 C C . GLY A 1 333 ? -19.156 -5.664 -11.469 1 43.69 333 GLY A C 1
ATOM 2595 O O . GLY A 1 333 ? -18.875 -4.469 -11.367 1 43.69 333 GLY A O 1
ATOM 2596 N N . GLY A 1 334 ? -20.438 -5.883 -11.031 1 52.16 334 GLY A N 1
ATOM 2597 C CA . GLY A 1 334 ? -20.797 -5.348 -9.727 1 52.16 334 GLY A CA 1
ATOM 2598 C C . GLY A 1 334 ? -19.594 -5.176 -8.805 1 52.16 334 GLY A C 1
ATOM 2599 O O . GLY A 1 334 ? -18.5 -5.633 -9.117 1 52.16 334 GLY A O 1
ATOM 2600 N N . LEU A 1 335 ? -19.734 -4.113 -8 1 58.22 335 LEU A N 1
ATOM 2601 C CA . LEU A 1 335 ? -18.75 -3.98 -6.941 1 58.22 335 LEU A CA 1
ATOM 2602 C C . LEU A 1 335 ? -18.438 -5.336 -6.305 1 58.22 335 LEU A C 1
ATOM 2604 O O . LEU A 1 335 ? -19.359 -6.074 -5.941 1 58.22 335 LEU A O 1
ATOM 2608 N N . HIS A 1 336 ? -17.375 -5.848 -6.715 1 55.16 336 HIS A N 1
ATOM 2609 C CA . HIS A 1 336 ? -17 -7.098 -6.059 1 55.16 336 HIS A CA 1
ATOM 2610 C C . HIS A 1 336 ? -17.047 -6.957 -4.539 1 55.16 336 HIS A C 1
ATOM 2612 O O . HIS A 1 336 ? -16.156 -6.363 -3.936 1 55.16 336 HIS A O 1
ATOM 2618 N N . VAL A 1 337 ? -18.25 -7.066 -3.998 1 50.78 337 VAL A N 1
ATOM 2619 C CA . VAL A 1 337 ? -18.484 -6.953 -2.561 1 50.78 337 VAL A CA 1
ATOM 2620 C C . VAL A 1 337 ? -17.812 -8.117 -1.837 1 50.78 337 VAL A C 1
ATOM 2622 O O . VAL A 1 337 ? -17.688 -8.109 -0.609 1 50.78 337 VAL A O 1
ATOM 2625 N N . GLY A 1 338 ? -17.391 -9.117 -2.584 1 44.75 338 GLY A N 1
ATOM 2626 C CA . GLY A 1 338 ? -16.766 -10.219 -1.873 1 44.75 338 GLY A CA 1
ATOM 2627 C C . GLY A 1 338 ? -15.297 -9.961 -1.565 1 44.75 338 GLY A C 1
ATOM 2628 O O . GLY A 1 338 ? -14.453 -10.844 -1.755 1 44.75 338 GLY A O 1
ATOM 2629 N N . PHE A 1 339 ? -15.102 -8.664 -1.341 1 47.31 339 PHE A N 1
ATOM 2630 C CA . PHE A 1 339 ? -13.734 -8.32 -0.968 1 47.31 339 PHE A CA 1
ATOM 2631 C C . PHE A 1 339 ? -13.297 -9.109 0.262 1 47.31 339 PHE A C 1
ATOM 2633 O O . PHE A 1 339 ? -13.875 -8.953 1.34 1 47.31 339 PHE A O 1
ATOM 2640 N N . GLN A 1 340 ? -12.875 -10.281 0.063 1 45 340 GLN A N 1
ATOM 2641 C CA . GLN A 1 340 ? -12.305 -10.977 1.217 1 45 340 GLN A CA 1
ATOM 2642 C C . GLN A 1 340 ? -10.883 -10.5 1.493 1 45 340 GLN A C 1
ATOM 2644 O O . GLN A 1 340 ? -10.227 -10.992 2.416 1 45 340 GLN A O 1
ATOM 2649 N N . GLY A 1 341 ? -10.398 -9.68 0.604 1 49.34 341 GLY A N 1
ATOM 2650 C CA . GLY A 1 341 ? -8.984 -9.43 0.848 1 49.34 341 GLY A CA 1
ATOM 2651 C C . GLY A 1 341 ? -8.742 -8.508 2.021 1 49.34 341 GLY A C 1
ATOM 2652 O O . GLY A 1 341 ? -9.633 -7.762 2.432 1 49.34 341 GLY A O 1
ATOM 2653 N N . SER A 1 342 ? -7.926 -8.859 2.902 1 55.97 342 SER A N 1
ATOM 2654 C CA . SER A 1 342 ? -7.477 -8.203 4.129 1 55.97 342 SER A CA 1
ATOM 2655 C C . SER A 1 342 ? -6.953 -6.801 3.846 1 55.97 342 SER A C 1
ATOM 2657 O O . SER A 1 342 ? -6.719 -6.02 4.773 1 55.97 342 SER A O 1
ATOM 2659 N N . ALA A 1 343 ? -6.863 -6.402 2.49 1 66.69 343 ALA A N 1
ATOM 2660 C CA . ALA A 1 343 ? -6.219 -5.102 2.318 1 66.69 343 ALA A CA 1
ATOM 2661 C C . ALA A 1 343 ? -7.258 -3.992 2.195 1 66.69 343 ALA A C 1
ATOM 2663 O O . ALA A 1 343 ? -8.297 -4.172 1.555 1 66.69 343 ALA A O 1
ATOM 2664 N N . ALA A 1 344 ? -7.047 -2.963 2.834 1 80.25 344 ALA A N 1
ATOM 2665 C CA . ALA A 1 344 ? -7.906 -1.782 2.814 1 80.25 344 ALA A CA 1
ATOM 2666 C C . ALA A 1 344 ? -8.047 -1.226 1.4 1 80.25 344 ALA A C 1
ATOM 2668 O O . ALA A 1 344 ? -7.074 -1.209 0.637 1 80.25 344 ALA A O 1
ATOM 2669 N N . LEU A 1 345 ? -9.281 -0.848 1.004 1 86.62 345 LEU A N 1
ATOM 2670 C CA . LEU A 1 345 ? -9.508 -0.208 -0.288 1 86.62 345 LEU A CA 1
ATOM 2671 C C . LEU A 1 345 ? -8.969 1.218 -0.29 1 86.62 345 LEU A C 1
ATOM 2673 O O . LEU A 1 345 ? -8.789 1.819 0.772 1 86.62 345 LEU A O 1
ATOM 2677 N N . SER A 1 346 ? -8.766 1.698 -1.453 1 89 346 SER A N 1
ATOM 2678 C CA . SER A 1 346 ? -8.156 3.014 -1.627 1 89 346 SER A CA 1
ATOM 2679 C C . SER A 1 346 ? -9.109 4.125 -1.195 1 89 346 SER A C 1
ATOM 2681 O O . SER A 1 346 ? -10.312 4.035 -1.423 1 89 346 SER A O 1
ATOM 2683 N N . ALA A 1 347 ? -8.508 5.219 -0.656 1 93.5 347 ALA A N 1
ATOM 2684 C CA . ALA A 1 347 ? -9.227 6.484 -0.557 1 93.5 347 ALA A CA 1
ATOM 2685 C C . ALA A 1 347 ? -9.57 7.035 -1.94 1 93.5 347 ALA A C 1
ATOM 2687 O O . ALA A 1 347 ? -8.906 6.699 -2.926 1 93.5 347 ALA A O 1
ATOM 2688 N N . VAL A 1 348 ? -10.633 7.855 -1.969 1 95.25 348 VAL A N 1
ATOM 2689 C CA . VAL A 1 348 ? -11.07 8.453 -3.227 1 95.25 348 VAL A CA 1
ATOM 2690 C C . VAL A 1 348 ? -11.367 9.938 -3.014 1 95.25 348 VAL A C 1
ATOM 2692 O O . VAL A 1 348 ? -11.938 10.32 -1.989 1 95.25 348 VAL A O 1
ATOM 2695 N N . ALA A 1 349 ? -10.898 10.773 -3.898 1 97.12 349 ALA A N 1
ATOM 2696 C CA . ALA A 1 349 ? -11.266 12.188 -3.98 1 97.12 349 ALA A CA 1
ATOM 2697 C C . ALA A 1 349 ? -11.742 12.547 -5.383 1 97.12 349 ALA A C 1
ATOM 2699 O O . ALA A 1 349 ? -11.273 11.977 -6.371 1 97.12 349 ALA A O 1
ATOM 2700 N N . ALA A 1 350 ? -12.664 13.445 -5.461 1 95.56 350 ALA A N 1
ATOM 2701 C CA . ALA A 1 350 ? -13.211 13.805 -6.766 1 95.56 350 ALA A CA 1
ATOM 2702 C C . ALA A 1 350 ? -13.422 15.312 -6.871 1 95.56 350 ALA A C 1
ATOM 2704 O O . ALA A 1 350 ? -13.758 15.969 -5.883 1 95.56 350 ALA A O 1
ATOM 2705 N N . VAL A 1 351 ? -13.203 15.781 -8.055 1 94.69 351 VAL A N 1
ATOM 2706 C CA . VAL A 1 351 ? -13.508 17.188 -8.336 1 94.69 351 VAL A CA 1
ATOM 2707 C C . VAL A 1 351 ? -14.242 17.297 -9.664 1 94.69 351 VAL A C 1
ATOM 2709 O O . VAL A 1 351 ? -14.062 16.453 -10.555 1 94.69 351 VAL A O 1
ATOM 2712 N N . LEU A 1 352 ? -15.07 18.234 -9.719 1 90.25 352 LEU A N 1
ATOM 2713 C CA . LEU A 1 352 ? -15.688 18.656 -10.969 1 90.25 352 LEU A CA 1
ATOM 2714 C C . LEU A 1 352 ? -15.023 19.938 -11.492 1 90.25 352 LEU A C 1
ATOM 2716 O O . LEU A 1 352 ? -15.219 21.016 -10.922 1 90.25 352 LEU A O 1
ATOM 2720 N N . VAL A 1 353 ? -14.281 19.781 -12.516 1 85.88 353 VAL A N 1
ATOM 2721 C CA . VAL A 1 353 ? -13.523 20.922 -13.055 1 85.88 353 VAL A CA 1
ATOM 2722 C C . VAL A 1 353 ? -14.469 21.859 -13.805 1 85.88 353 VAL A C 1
ATOM 2724 O O . VAL A 1 353 ? -15.094 21.469 -14.789 1 85.88 353 VAL A O 1
ATOM 2727 N N . GLU A 1 354 ? -14.375 22.984 -13.281 1 76.31 354 GLU A N 1
ATOM 2728 C CA . GLU A 1 354 ? -15.242 24 -13.891 1 76.31 354 GLU A CA 1
ATOM 2729 C C . GLU A 1 354 ? -14.797 24.328 -15.312 1 76.31 354 GLU A C 1
ATOM 2731 O O . GLU A 1 354 ? -13.609 24.25 -15.625 1 76.31 354 GLU A O 1
ATOM 2736 N N . GLY A 1 355 ? -15.711 24.625 -16.188 1 67.19 355 GLY A N 1
ATOM 2737 C CA . GLY A 1 355 ? -15.398 24.984 -17.562 1 67.19 355 GLY A CA 1
ATOM 2738 C C . GLY A 1 355 ? -15.352 23.781 -18.5 1 67.19 355 GLY A C 1
ATOM 2739 O O . GLY A 1 355 ? -15.953 23.812 -19.578 1 67.19 355 GLY A O 1
ATOM 2740 N N . GLU A 1 356 ? -14.688 22.703 -17.953 1 67.81 356 GLU A N 1
ATOM 2741 C CA . GLU A 1 356 ? -14.586 21.5 -18.781 1 67.81 356 GLU A CA 1
ATOM 2742 C C . GLU A 1 356 ? -15.734 20.547 -18.516 1 67.81 356 GLU A C 1
ATOM 2744 O O . GLU A 1 356 ? -16.062 19.703 -19.359 1 67.81 356 GLU A O 1
ATOM 2749 N N . TRP A 1 357 ? -16.328 20.703 -17.422 1 74.62 357 TRP A N 1
ATOM 2750 C CA . TRP A 1 357 ? -17.391 19.828 -16.938 1 74.62 357 TRP A CA 1
ATOM 2751 C C . TRP A 1 357 ? -16.953 18.375 -16.938 1 74.62 357 TRP A C 1
ATOM 2753 O O . TRP A 1 357 ? -17.688 17.484 -17.375 1 74.62 357 TRP A O 1
ATOM 2763 N N . LYS A 1 358 ? -15.688 18.266 -16.609 1 81.56 358 LYS A N 1
ATOM 2764 C CA . LYS A 1 358 ? -15.078 16.938 -16.469 1 81.56 358 LYS A CA 1
ATOM 2765 C C . LYS A 1 358 ? -14.883 16.578 -15 1 81.56 358 LYS A C 1
ATOM 2767 O O . LYS A 1 358 ? -14.484 17.422 -14.195 1 81.56 358 LYS A O 1
ATOM 2772 N N . THR A 1 359 ? -15.297 15.391 -14.742 1 88.06 359 THR A N 1
ATOM 2773 C CA . THR A 1 359 ? -15.031 14.891 -13.398 1 88.06 359 THR A CA 1
ATOM 2774 C C . THR A 1 359 ? -13.695 14.156 -13.344 1 88.06 359 THR A C 1
ATOM 2776 O O . THR A 1 359 ? -13.422 13.297 -14.188 1 88.06 359 THR A O 1
ATOM 2779 N N . LYS A 1 360 ? -12.891 14.586 -12.461 1 89.81 360 LYS A N 1
ATOM 2780 C CA . LYS A 1 360 ? -11.633 13.906 -12.188 1 89.81 360 LYS A CA 1
ATOM 2781 C C . LYS A 1 360 ? -11.656 13.227 -10.82 1 89.81 360 LYS A C 1
ATOM 2783 O O . LYS A 1 360 ? -12.102 13.812 -9.836 1 89.81 360 LYS A O 1
ATOM 2788 N N . VAL A 1 361 ? -11.242 11.945 -10.844 1 92.44 361 VAL A N 1
ATOM 2789 C CA . VAL A 1 361 ? -11.234 11.164 -9.609 1 92.44 361 VAL A CA 1
ATOM 2790 C C . VAL A 1 361 ? -9.812 10.719 -9.289 1 92.44 361 VAL A C 1
ATOM 2792 O O . VAL A 1 361 ? -9.086 10.25 -10.172 1 92.44 361 VAL A O 1
ATOM 2795 N N . TYR A 1 362 ? -9.383 10.906 -8.062 1 92.5 362 TYR A N 1
ATOM 2796 C CA . TYR A 1 362 ? -8.047 10.555 -7.594 1 92.5 362 TYR A CA 1
ATOM 2797 C C . TYR A 1 362 ? -8.102 9.375 -6.625 1 92.5 362 TYR A C 1
ATOM 2799 O O . TYR A 1 362 ? -9 9.305 -5.781 1 92.5 362 TYR A O 1
ATOM 2807 N N . PHE A 1 363 ? -7.152 8.414 -6.727 1 91.06 363 PHE A N 1
ATOM 2808 C CA . PHE A 1 363 ? -7.113 7.242 -5.859 1 91.06 363 PHE A CA 1
ATOM 2809 C C . PHE A 1 363 ? -5.695 6.691 -5.758 1 91.06 363 PHE A C 1
ATOM 2811 O O . PHE A 1 363 ? -4.82 7.07 -6.543 1 91.06 363 PHE A O 1
ATOM 2818 N N . HIS A 1 364 ? -5.445 5.883 -4.676 1 87.56 364 HIS A N 1
ATOM 2819 C CA . HIS A 1 364 ? -4.195 5.148 -4.535 1 87.56 364 HIS A CA 1
ATOM 2820 C C . HIS A 1 364 ? -4.262 3.799 -5.242 1 87.56 364 HIS A C 1
ATOM 2822 O O . HIS A 1 364 ? -5.105 2.963 -4.906 1 87.56 364 HIS A O 1
ATOM 2828 N N . PRO A 1 365 ? -3.328 3.602 -6.191 1 80.38 365 PRO A N 1
ATOM 2829 C CA . PRO A 1 365 ? -3.342 2.271 -6.805 1 80.38 365 PRO A CA 1
ATOM 2830 C C . PRO A 1 365 ? -2.809 1.185 -5.875 1 80.38 365 PRO A C 1
ATOM 2832 O O . PRO A 1 365 ? -1.87 1.426 -5.113 1 80.38 365 PRO A O 1
ATOM 2835 N N . ARG A 1 366 ? -3.387 0.065 -5.898 1 71.69 366 ARG A N 1
ATOM 2836 C CA . ARG A 1 366 ? -2.998 -1.023 -5.008 1 71.69 366 ARG A CA 1
ATOM 2837 C C . ARG A 1 366 ? -1.929 -1.901 -5.648 1 71.69 366 ARG A C 1
ATOM 2839 O O . ARG A 1 366 ? -1.225 -2.637 -4.953 1 71.69 366 ARG A O 1
ATOM 2846 N N . ARG A 1 367 ? -1.806 -1.779 -6.984 1 71.56 367 ARG A N 1
ATOM 2847 C CA . ARG A 1 367 ? -0.96 -2.693 -7.746 1 71.56 367 ARG A CA 1
ATOM 2848 C C . ARG A 1 367 ? -0.048 -1.931 -8.703 1 71.56 367 ARG A C 1
ATOM 2850 O O . ARG A 1 367 ? -0.448 -1.597 -9.82 1 71.56 367 ARG A O 1
ATOM 2857 N N . THR A 1 368 ? 0.969 -1.334 -8.211 1 79.88 368 THR A N 1
ATOM 2858 C CA . THR A 1 368 ? 1.883 -0.663 -9.133 1 79.88 368 THR A CA 1
ATOM 2859 C C . THR A 1 368 ? 3.32 -1.115 -8.891 1 79.88 368 THR A C 1
ATOM 2861 O O . THR A 1 368 ? 3.77 -1.19 -7.746 1 79.88 368 THR A O 1
ATOM 2864 N N . ILE A 1 369 ? 3.908 -1.559 -9.945 1 85.81 369 ILE A N 1
ATOM 2865 C CA . ILE A 1 369 ? 5.336 -1.854 -9.938 1 85.81 369 ILE A CA 1
ATOM 2866 C C . ILE A 1 369 ? 6.078 -0.84 -10.805 1 85.81 369 ILE A C 1
ATOM 2868 O O . ILE A 1 369 ? 5.695 -0.602 -11.953 1 85.81 369 ILE A O 1
ATOM 2872 N N . LEU A 1 370 ? 7.137 -0.222 -10.234 1 85.75 370 LEU A N 1
ATOM 2873 C CA . LEU A 1 370 ? 7.949 0.734 -10.984 1 85.75 370 LEU A CA 1
ATOM 2874 C C . LEU A 1 370 ? 9.32 0.152 -11.305 1 85.75 370 LEU A C 1
ATOM 2876 O O . LEU A 1 370 ? 9.773 -0.776 -10.633 1 85.75 370 LEU A O 1
ATOM 2880 N N . GLU A 1 371 ? 9.883 0.643 -12.367 1 85.75 371 GLU A N 1
ATOM 2881 C CA . GLU A 1 371 ? 11.219 0.266 -12.812 1 85.75 371 GLU A CA 1
ATOM 2882 C C . GLU A 1 371 ? 12.203 1.417 -12.641 1 85.75 371 GLU A C 1
ATOM 2884 O O . GLU A 1 371 ? 11.945 2.537 -13.086 1 85.75 371 GLU A O 1
ATOM 2889 N N . TRP A 1 372 ? 13.312 1.14 -11.914 1 81.5 372 TRP A N 1
ATOM 2890 C CA . TRP A 1 372 ? 14.461 2.039 -11.875 1 81.5 372 TRP A CA 1
ATOM 2891 C C . TRP A 1 372 ? 15.547 1.585 -12.844 1 81.5 372 TRP A C 1
ATOM 2893 O O . TRP A 1 372 ? 16.109 0.5 -12.688 1 81.5 372 TRP A O 1
ATOM 2903 N N . ASP A 1 373 ? 15.711 2.461 -13.883 1 77.19 373 ASP A N 1
ATOM 2904 C CA . ASP A 1 373 ? 16.906 2.287 -14.719 1 77.19 373 ASP A CA 1
ATOM 2905 C C . ASP A 1 373 ? 18.109 2.967 -14.086 1 77.19 373 ASP A C 1
ATOM 2907 O O . ASP A 1 373 ? 18.203 4.195 -14.07 1 77.19 373 ASP A O 1
ATOM 2911 N N . VAL A 1 374 ? 19.016 2.193 -13.562 1 75.62 374 VAL A N 1
ATOM 2912 C CA . VAL A 1 374 ? 20.109 2.701 -12.742 1 75.62 374 VAL A CA 1
ATOM 2913 C C . VAL A 1 374 ? 21 3.609 -13.578 1 75.62 374 VAL A C 1
ATOM 2915 O O . VAL A 1 374 ? 21.609 4.543 -13.055 1 75.62 374 VAL A O 1
ATOM 2918 N N . CYS A 1 375 ? 20.938 3.459 -14.859 1 71.88 375 CYS A N 1
ATOM 2919 C CA . CYS A 1 375 ? 21.781 4.258 -15.734 1 71.88 375 CYS A CA 1
ATOM 2920 C C . CYS A 1 375 ? 21.109 5.574 -16.094 1 71.88 375 CYS A C 1
ATOM 2922 O O . CYS A 1 375 ? 21.781 6.559 -16.406 1 71.88 375 CYS A O 1
ATOM 2924 N N . ALA A 1 376 ? 19.812 5.527 -16.094 1 68.56 376 ALA A N 1
ATOM 2925 C CA . ALA A 1 376 ? 19.078 6.738 -16.469 1 68.56 376 ALA A CA 1
ATOM 2926 C C . ALA A 1 376 ? 19.156 7.785 -15.367 1 68.56 376 ALA A C 1
ATOM 2928 O O . ALA A 1 376 ? 19.062 8.984 -15.633 1 68.56 376 ALA A O 1
ATOM 2929 N N . LYS A 1 377 ? 19.453 7.547 -14.203 1 61.78 377 LYS A N 1
ATOM 2930 C CA . LYS A 1 377 ? 19.641 8.414 -13.047 1 61.78 377 LYS A CA 1
ATOM 2931 C C . LYS A 1 377 ? 18.422 9.312 -12.828 1 61.78 377 LYS A C 1
ATOM 2933 O O . LYS A 1 377 ? 18.562 10.492 -12.516 1 61.78 377 LYS A O 1
ATOM 2938 N N . ALA A 1 378 ? 17.297 8.945 -13.352 1 61.75 378 ALA A N 1
ATOM 2939 C CA . ALA A 1 378 ? 16.062 9.68 -13.078 1 61.75 378 ALA A CA 1
ATOM 2940 C C . ALA A 1 378 ? 15.047 8.797 -12.359 1 61.75 378 ALA A C 1
ATOM 2942 O O . ALA A 1 378 ? 14.875 7.629 -12.703 1 61.75 378 ALA A O 1
ATOM 2943 N N . PRO A 1 379 ? 14.625 9.445 -11.289 1 61.28 379 PRO A N 1
ATOM 2944 C CA . PRO A 1 379 ? 13.609 8.648 -10.602 1 61.28 379 PRO A CA 1
ATOM 2945 C C . PRO A 1 379 ? 12.344 8.461 -11.445 1 61.28 379 PRO A C 1
ATOM 2947 O O . PRO A 1 379 ? 11.945 9.375 -12.172 1 61.28 379 PRO A O 1
ATOM 2950 N N . PRO A 1 380 ? 11.914 7.223 -11.422 1 62.34 380 PRO A N 1
ATOM 2951 C CA . PRO A 1 380 ? 10.633 7.074 -12.109 1 62.34 380 PRO A CA 1
ATOM 2952 C C . PRO A 1 380 ? 9.508 7.875 -11.445 1 62.34 380 PRO A C 1
ATOM 2954 O O . PRO A 1 380 ? 9.492 8.016 -10.219 1 62.34 380 PRO A O 1
ATOM 2957 N N . SER A 1 381 ? 9.008 8.961 -12.07 1 61.34 381 SER A N 1
ATOM 2958 C CA . SER A 1 381 ? 7.852 9.648 -11.508 1 61.34 381 SER A CA 1
ATOM 2959 C C . SER A 1 381 ? 6.547 9.125 -12.094 1 61.34 381 SER A C 1
ATOM 2961 O O . SER A 1 381 ? 6.43 8.977 -13.312 1 61.34 381 SER A O 1
ATOM 2963 N N . VAL A 1 382 ? 5.855 8.398 -11.164 1 63.81 382 VAL A N 1
ATOM 2964 C CA . VAL A 1 382 ? 4.562 7.945 -11.672 1 63.81 382 VAL A CA 1
ATOM 2965 C C . VAL A 1 382 ? 3.441 8.531 -10.812 1 63.81 382 VAL A C 1
ATOM 2967 O O . VAL A 1 382 ? 3.645 8.82 -9.633 1 63.81 382 VAL A O 1
ATOM 2970 N N . GLY A 1 383 ? 2.471 9 -11.398 1 73.75 383 GLY A N 1
ATOM 2971 C CA . GLY A 1 383 ? 1.3 9.555 -10.734 1 73.75 383 GLY A CA 1
ATOM 2972 C C . GLY A 1 383 ? 1.292 11.07 -10.703 1 73.75 383 GLY A C 1
ATOM 2973 O O . GLY A 1 383 ? 2.057 11.711 -11.422 1 73.75 383 GLY A O 1
ATOM 2974 N N . ILE A 1 384 ? 0.511 11.625 -9.953 1 76.5 384 ILE A N 1
ATOM 2975 C CA . ILE A 1 384 ? 0.335 13.078 -9.945 1 76.5 384 ILE A CA 1
ATOM 2976 C C . ILE A 1 384 ? 1.176 13.695 -8.828 1 76.5 384 ILE A C 1
ATOM 2978 O O . ILE A 1 384 ? 1.385 14.906 -8.797 1 76.5 384 ILE A O 1
ATOM 2982 N N . HIS A 1 385 ? 1.703 12.82 -7.988 1 75.06 385 HIS A N 1
ATOM 2983 C CA . HIS A 1 385 ? 2.51 13.352 -6.898 1 75.06 385 HIS A CA 1
ATOM 2984 C C . HIS A 1 385 ? 3.938 13.633 -7.352 1 75.06 385 HIS A C 1
ATOM 2986 O O . HIS A 1 385 ? 4.617 12.742 -7.867 1 75.06 385 HIS A O 1
ATOM 2992 N N . LYS A 1 386 ? 4.348 14.93 -7.332 1 68.69 386 LYS A N 1
ATOM 2993 C CA . LYS A 1 386 ? 5.703 15.367 -7.656 1 68.69 386 LYS A CA 1
ATOM 2994 C C . LYS A 1 386 ? 6.363 16.047 -6.461 1 68.69 386 LYS A C 1
ATOM 2996 O O . LYS A 1 386 ? 5.844 17.031 -5.941 1 68.69 386 LYS A O 1
ATOM 3001 N N . PRO A 1 387 ? 7.418 15.5 -6.066 1 67.94 387 PRO A N 1
ATOM 3002 C CA . PRO A 1 387 ? 8.07 16.125 -4.918 1 67.94 387 PRO A CA 1
ATOM 3003 C C . PRO A 1 387 ? 8.648 17.5 -5.254 1 67.94 387 PRO A C 1
ATOM 3005 O O . PRO A 1 387 ? 9.055 17.75 -6.395 1 67.94 387 PRO A O 1
ATOM 3008 N N . SER A 1 388 ? 8.578 18.391 -4.285 1 73 388 SER A N 1
ATOM 3009 C CA . SER A 1 388 ? 9.164 19.719 -4.402 1 73 388 SER A CA 1
ATOM 3010 C C . SER A 1 388 ? 10.609 19.734 -3.93 1 73 388 SER A C 1
ATOM 3012 O O . SER A 1 388 ? 10.883 19.531 -2.746 1 73 388 SER A O 1
ATOM 3014 N N . GLN A 1 389 ? 11.5 20 -4.891 1 69.25 389 GLN A N 1
ATOM 3015 C CA . GLN A 1 389 ? 12.898 20.094 -4.496 1 69.25 389 GLN A CA 1
ATOM 3016 C C . GLN A 1 389 ? 13.117 21.25 -3.525 1 69.25 389 GLN A C 1
ATOM 3018 O O . GLN A 1 389 ? 13.844 21.125 -2.539 1 69.25 389 GLN A O 1
ATOM 3023 N N . GLU A 1 390 ? 12.453 22.359 -3.832 1 71.69 390 GLU A N 1
ATOM 3024 C CA . GLU A 1 390 ? 12.555 23.516 -2.963 1 71.69 390 GLU A CA 1
ATOM 3025 C C . GLU A 1 390 ? 11.969 23.234 -1.583 1 71.69 390 GLU A C 1
ATOM 3027 O O . GLU A 1 390 ? 12.516 23.672 -0.568 1 71.69 390 GLU A O 1
ATOM 3032 N N . GLY A 1 391 ? 10.906 22.516 -1.575 1 74.44 391 GLY A N 1
ATOM 3033 C CA . GLY A 1 391 ? 10.312 22.141 -0.305 1 74.44 391 GLY A CA 1
ATOM 3034 C C . GLY A 1 391 ? 11.203 21.234 0.528 1 74.44 391 GLY A C 1
ATOM 3035 O O . GLY A 1 391 ? 11.32 21.422 1.742 1 74.44 391 GLY A O 1
ATOM 3036 N N . GLU A 1 392 ? 11.836 20.406 -0.126 1 73.19 392 GLU A N 1
ATOM 3037 C CA . GLU A 1 392 ? 12.719 19.469 0.567 1 73.19 392 GLU A CA 1
ATOM 3038 C C . GLU A 1 392 ? 13.914 20.188 1.183 1 73.19 392 GLU A C 1
ATOM 3040 O O . GLU A 1 392 ? 14.336 19.875 2.295 1 73.19 392 GLU A O 1
ATOM 3045 N N . LEU A 1 393 ? 14.477 21.109 0.479 1 72.06 393 LEU A N 1
ATOM 3046 C CA . LEU A 1 393 ? 15.609 21.875 0.989 1 72.06 393 LEU A CA 1
ATOM 3047 C C . LEU A 1 393 ? 15.211 22.672 2.232 1 72.06 393 LEU A C 1
ATOM 3049 O O . LEU A 1 393 ? 15.953 22.688 3.217 1 72.06 393 LEU A O 1
ATOM 3053 N N . LYS A 1 394 ? 14.078 23.203 2.119 1 73.31 394 LYS A N 1
ATOM 3054 C CA . LYS A 1 394 ? 13.578 23.984 3.254 1 73.31 394 LYS A CA 1
ATOM 3055 C C . LYS A 1 394 ? 13.375 23.094 4.477 1 73.31 394 LYS A C 1
ATOM 3057 O O . LYS A 1 394 ? 13.719 23.469 5.594 1 73.31 394 LYS A O 1
ATOM 3062 N N . ARG A 1 395 ? 12.961 21.922 4.23 1 75 395 ARG A N 1
ATOM 3063 C CA . ARG A 1 395 ? 12.672 21 5.332 1 75 395 ARG A CA 1
ATOM 3064 C C . ARG A 1 395 ? 13.961 20.453 5.934 1 75 395 ARG A C 1
ATOM 3066 O O . ARG A 1 395 ? 14.031 20.203 7.141 1 75 395 ARG A O 1
ATOM 3073 N N . ALA A 1 396 ? 14.859 20.312 5.148 1 70.62 396 ALA A N 1
ATOM 3074 C CA . ALA A 1 396 ? 16.156 19.844 5.652 1 70.62 396 ALA A CA 1
ATOM 3075 C C . ALA A 1 396 ? 16.766 20.875 6.609 1 70.62 396 ALA A C 1
ATOM 3077 O O . ALA A 1 396 ? 17.266 20.516 7.672 1 70.62 396 ALA A O 1
ATOM 3078 N N . ILE A 1 397 ? 16.656 22.078 6.207 1 70.75 397 ILE A N 1
ATOM 3079 C CA . ILE A 1 397 ? 17.156 23.156 7.062 1 70.75 397 ILE A CA 1
ATOM 3080 C C . ILE A 1 397 ? 16.375 23.188 8.367 1 70.75 397 ILE A C 1
ATOM 3082 O O . ILE A 1 397 ? 16.953 23.328 9.445 1 70.75 397 ILE A O 1
ATOM 3086 N N . GLU A 1 398 ? 15.125 22.984 8.211 1 71.5 398 GLU A N 1
ATOM 3087 C CA . GLU A 1 398 ? 14.266 22.969 9.391 1 71.5 398 GLU A CA 1
ATOM 3088 C C . GLU A 1 398 ? 14.633 21.812 10.328 1 71.5 398 GLU A C 1
ATOM 3090 O O . GLU A 1 398 ? 14.719 22 11.539 1 71.5 398 GLU A O 1
ATOM 3095 N N . GLU A 1 399 ? 14.828 20.719 9.805 1 71.56 399 GLU A N 1
ATOM 3096 C CA . GLU A 1 399 ? 15.172 19.547 10.602 1 71.56 399 GLU A CA 1
ATOM 3097 C C . GLU A 1 399 ? 16.516 19.75 11.312 1 71.56 399 GLU A C 1
ATOM 3099 O O . GLU A 1 399 ? 16.625 19.484 12.516 1 71.56 399 GLU A O 1
ATOM 3104 N N . GLU A 1 400 ? 17.438 20.219 10.617 1 71.31 400 GLU A N 1
ATOM 3105 C CA . GLU A 1 400 ? 18.75 20.484 11.219 1 71.31 400 GLU A CA 1
ATOM 3106 C C . GLU A 1 400 ? 18.641 21.516 12.344 1 71.31 400 GLU A C 1
ATOM 3108 O O . GLU A 1 400 ? 19.266 21.344 13.398 1 71.31 400 GLU A O 1
ATOM 3113 N N . THR A 1 401 ? 17.828 22.422 12.039 1 71.94 401 THR A N 1
ATOM 3114 C CA . THR A 1 401 ? 17.656 23.469 13.023 1 71.94 401 THR A CA 1
ATOM 3115 C C . THR A 1 401 ? 16.969 22.938 14.273 1 71.94 401 THR A C 1
ATOM 3117 O O . THR A 1 401 ? 17.375 23.25 15.398 1 71.94 401 THR A O 1
ATOM 3120 N N . ARG A 1 402 ? 16.062 22.094 14.102 1 71.62 402 ARG A N 1
ATOM 3121 C CA . ARG A 1 402 ? 15.359 21.5 15.234 1 71.62 402 ARG A CA 1
ATOM 3122 C C . ARG A 1 402 ? 16.281 20.609 16.047 1 71.62 402 ARG A C 1
ATOM 3124 O O . ARG A 1 402 ? 16.219 20.578 17.281 1 71.62 402 ARG A O 1
ATOM 3131 N N . LEU A 1 403 ? 17.094 19.953 15.359 1 69.5 403 LEU A N 1
ATOM 3132 C CA . LEU A 1 403 ? 18.062 19.094 16.031 1 69.5 403 LEU A CA 1
ATOM 3133 C C . LEU A 1 403 ? 19.047 19.922 16.828 1 69.5 403 LEU A C 1
ATOM 3135 O O . LEU A 1 403 ? 19.391 19.578 17.969 1 69.5 403 LEU A O 1
ATOM 3139 N N . LYS A 1 404 ? 19.422 20.984 16.297 1 70 404 LYS A N 1
ATOM 3140 C CA . LYS A 1 404 ? 20.359 21.859 17 1 70 404 LYS A CA 1
ATOM 3141 C C . LYS A 1 404 ? 19.719 22.484 18.234 1 70 404 LYS A C 1
ATOM 3143 O O . LYS A 1 404 ? 20.344 22.578 19.281 1 70 404 LYS A O 1
ATOM 3148 N N . ILE A 1 405 ? 18.484 22.797 18.062 1 69.69 405 ILE A N 1
ATOM 3149 C CA . ILE A 1 405 ? 17.75 23.359 19.188 1 69.69 405 ILE A CA 1
ATOM 3150 C C . ILE A 1 405 ? 17.594 22.297 20.281 1 69.69 405 ILE A C 1
ATOM 3152 O O . ILE A 1 405 ? 17.812 22.578 21.453 1 69.69 405 ILE A O 1
ATOM 3156 N N . ALA A 1 406 ? 17.328 21.156 19.906 1 72.5 406 ALA A N 1
ATOM 3157 C CA . ALA A 1 406 ? 17.172 20.078 20.875 1 72.5 406 ALA A CA 1
ATOM 3158 C C . ALA A 1 406 ? 18.5 19.781 21.562 1 72.5 406 ALA A C 1
ATOM 3160 O O . ALA A 1 406 ? 18.531 19.562 22.781 1 72.5 406 ALA A O 1
ATOM 3161 N N . GLU A 1 407 ? 19.516 19.75 20.875 1 74.12 407 GLU A N 1
ATOM 3162 C CA . GLU A 1 407 ? 20.844 19.531 21.438 1 74.12 407 GLU A CA 1
ATOM 3163 C C . GLU A 1 407 ? 21.203 20.641 22.422 1 74.12 407 GLU A C 1
ATOM 3165 O O . GLU A 1 407 ? 21.766 20.375 23.484 1 74.12 407 GLU A O 1
ATOM 3170 N N . GLU A 1 408 ? 20.859 21.797 22.016 1 73.94 408 GLU A N 1
ATOM 3171 C CA . GLU A 1 408 ? 21.141 22.922 22.891 1 73.94 408 GLU A CA 1
ATOM 3172 C C . GLU A 1 408 ? 20.297 22.844 24.172 1 73.94 408 GLU A C 1
ATOM 3174 O O . GLU A 1 408 ? 20.781 23.125 25.266 1 73.94 408 GLU A O 1
ATOM 3179 N N . GLU A 1 409 ? 19.125 22.453 23.984 1 74.12 409 GLU A N 1
ATOM 3180 C CA . GLU A 1 409 ? 18.266 22.297 25.156 1 74.12 409 GLU A CA 1
ATOM 3181 C C . GLU A 1 409 ? 18.766 21.172 26.062 1 74.12 409 GLU A C 1
ATOM 3183 O O . GLU A 1 409 ? 18.734 21.297 27.281 1 74.12 409 GLU A O 1
ATOM 3188 N N . GLU A 1 410 ? 19.234 20.156 25.484 1 79.69 410 GLU A N 1
ATOM 3189 C CA . GLU A 1 410 ? 19.812 19.062 26.266 1 79.69 410 GLU A CA 1
ATOM 3190 C C . GLU A 1 410 ? 21.094 19.5 26.953 1 79.69 410 GLU A C 1
ATOM 3192 O O . GLU A 1 410 ? 21.328 19.141 28.125 1 79.69 410 GLU A O 1
ATOM 3197 N N . ARG A 1 411 ? 21.891 20.203 26.391 1 81.19 411 ARG A N 1
ATOM 3198 C CA . ARG A 1 411 ? 23.109 20.734 26.984 1 81.19 411 ARG A CA 1
ATOM 3199 C C . ARG A 1 411 ? 22.797 21.656 28.156 1 81.19 411 ARG A C 1
ATOM 3201 O O . ARG A 1 411 ? 23.406 21.531 29.219 1 81.19 411 ARG A O 1
ATOM 3208 N N . LYS A 1 412 ? 21.812 22.484 27.969 1 80.69 412 LYS A N 1
ATOM 3209 C CA . LYS A 1 412 ? 21.406 23.375 29.047 1 80.69 412 LYS A CA 1
ATOM 3210 C C . LYS A 1 412 ? 20.844 22.594 30.234 1 80.69 412 LYS A C 1
ATOM 3212 O O . LYS A 1 412 ? 21.141 22.891 31.391 1 80.69 412 LYS A O 1
ATOM 3217 N N . ARG A 1 413 ? 20.109 21.609 29.953 1 84 413 ARG A N 1
ATOM 3218 C CA . ARG A 1 413 ? 19.578 20.75 31 1 84 413 ARG A CA 1
ATOM 3219 C C . ARG A 1 413 ? 20.688 20.016 31.734 1 84 413 ARG A C 1
ATOM 3221 O O . ARG A 1 413 ? 20.672 19.922 32.969 1 84 413 ARG A O 1
ATOM 3228 N N . ALA A 1 414 ? 21.625 19.516 31.016 1 86.06 414 ALA A N 1
ATOM 3229 C CA . ALA A 1 414 ? 22.766 18.828 31.609 1 86.06 414 ALA A CA 1
ATOM 3230 C C . ALA A 1 414 ? 23.594 19.797 32.469 1 86.06 414 ALA A C 1
ATOM 3232 O O . ALA A 1 414 ? 24.062 19.422 33.531 1 86.06 414 ALA A O 1
ATOM 3233 N N . GLU A 1 415 ? 23.797 21 32.062 1 87.19 415 GLU A N 1
ATOM 3234 C CA . GLU A 1 415 ? 24.516 22.016 32.812 1 87.19 415 GLU A CA 1
ATOM 3235 C C . GLU A 1 415 ? 23.766 22.391 34.094 1 87.19 415 GLU A C 1
ATOM 3237 O O . GLU A 1 415 ? 24.375 22.547 35.156 1 87.19 415 GLU A O 1
ATOM 3242 N N . GLU A 1 416 ? 22.453 22.5 33.938 1 86.62 416 GLU A N 1
ATOM 3243 C CA . GLU A 1 416 ? 21.625 22.812 35.094 1 86.62 416 GLU A CA 1
ATOM 3244 C C . GLU A 1 416 ? 21.672 21.672 36.125 1 86.62 416 GLU A C 1
ATOM 3246 O O . GLU A 1 416 ? 21.781 21.906 37.312 1 86.62 416 GLU A O 1
ATOM 3251 N N . GLU A 1 417 ? 21.625 20.516 35.625 1 88.19 417 GLU A N 1
ATOM 3252 C CA . GLU A 1 417 ? 21.719 19.344 36.5 1 88.19 417 GLU A CA 1
ATOM 3253 C C . GLU A 1 417 ? 23.109 19.25 37.156 1 88.19 417 GLU A C 1
ATOM 3255 O O . GLU A 1 417 ? 23.234 18.922 38.312 1 88.19 417 GLU A O 1
ATOM 3260 N N . ALA A 1 418 ? 24.125 19.484 36.469 1 88.94 418 ALA A N 1
ATOM 3261 C CA . ALA A 1 418 ? 25.484 19.516 37 1 88.94 418 ALA A CA 1
ATOM 3262 C C . ALA A 1 418 ? 25.641 20.594 38.062 1 88.94 418 ALA A C 1
ATOM 3264 O O . ALA A 1 418 ? 26.281 20.375 39.094 1 88.94 418 ALA A O 1
ATOM 3265 N N . LYS A 1 419 ? 25.062 21.75 37.875 1 88 419 LYS A N 1
ATOM 3266 C CA . LYS A 1 419 ? 25.062 22.828 38.844 1 88 419 LYS A CA 1
ATOM 3267 C C . LYS A 1 419 ? 24.328 22.422 40.125 1 88 419 LYS A C 1
ATOM 3269 O O . LYS A 1 419 ? 24.797 22.641 41.25 1 88 419 LYS A O 1
ATOM 3274 N N . ARG A 1 420 ? 23.219 21.766 39.969 1 88.88 420 ARG A N 1
ATOM 3275 C CA . ARG A 1 420 ? 22.453 21.297 41.094 1 88.88 420 ARG A CA 1
ATOM 3276 C C . ARG A 1 420 ? 23.234 20.25 41.906 1 88.88 420 ARG A C 1
ATOM 3278 O O . ARG A 1 420 ? 23.266 20.297 43.125 1 88.88 420 ARG A O 1
ATOM 3285 N N . ARG A 1 421 ? 23.906 19.375 41.281 1 90.25 421 ARG A N 1
ATOM 3286 C CA . ARG A 1 421 ? 24.719 18.359 41.938 1 90.25 421 ARG A CA 1
ATOM 3287 C C . ARG A 1 421 ? 25.906 18.984 42.656 1 90.25 421 ARG A C 1
ATOM 3289 O O . ARG A 1 421 ? 26.234 18.594 43.781 1 90.25 421 ARG A O 1
ATOM 3296 N N . ALA A 1 422 ? 26.562 19.969 42.094 1 89.81 422 ALA A N 1
ATOM 3297 C CA . ALA A 1 422 ? 27.688 20.672 42.719 1 89.81 422 ALA A CA 1
ATOM 3298 C C . ALA A 1 422 ? 27.219 21.453 43.938 1 89.81 422 ALA A C 1
ATOM 3300 O O . ALA A 1 422 ? 27.906 21.453 44.969 1 89.81 422 ALA A O 1
ATOM 3301 N N . GLU A 1 423 ? 26.031 22.062 43.875 1 89.06 423 GLU A N 1
ATOM 3302 C CA . GLU A 1 423 ? 25.469 22.781 45 1 89.06 423 GLU A CA 1
ATOM 3303 C C . GLU A 1 423 ? 25.109 21.828 46.156 1 89.06 423 GLU A C 1
ATOM 3305 O O . GLU A 1 423 ? 25.359 22.125 47.312 1 89.06 423 GLU A O 1
ATOM 3310 N N . GLU A 1 424 ? 24.641 20.672 45.875 1 89.81 424 GLU A N 1
ATOM 3311 C CA . GLU A 1 424 ? 24.312 19.656 46.844 1 89.81 424 GLU A CA 1
ATOM 3312 C C . GLU A 1 424 ? 25.562 19.094 47.5 1 89.81 424 GLU A C 1
ATOM 3314 O O . GLU A 1 424 ? 25.625 18.922 48.719 1 89.81 424 GLU A O 1
ATOM 3319 N N . GLU A 1 425 ? 26.594 18.812 46.875 1 89.88 425 GLU A N 1
ATOM 3320 C CA . GLU A 1 425 ? 27.859 18.328 47.406 1 89.88 425 GLU A CA 1
ATOM 3321 C C . GLU A 1 425 ? 28.531 19.391 48.281 1 89.88 425 GLU A C 1
ATOM 3323 O O . GLU A 1 425 ? 29.078 19.078 49.312 1 89.88 425 GLU A O 1
ATOM 3328 N N . ALA A 1 426 ? 28.438 20.672 47.906 1 90.44 426 ALA A N 1
ATOM 3329 C CA . ALA A 1 426 ? 28.969 21.766 48.719 1 90.44 426 ALA A CA 1
ATOM 3330 C C . ALA A 1 426 ? 28.203 21.922 50.031 1 90.44 426 ALA A C 1
ATOM 3332 O O . ALA A 1 426 ? 28.797 22.141 51.062 1 90.44 426 ALA A O 1
ATOM 3333 N N . ARG A 1 427 ? 26.906 21.703 50.031 1 88.81 427 ARG A N 1
ATOM 3334 C CA . ARG A 1 427 ? 26.078 21.75 51.219 1 88.81 427 ARG A CA 1
ATOM 3335 C C . ARG A 1 427 ? 26.438 20.594 52.156 1 88.81 427 ARG A C 1
ATOM 3337 O O . ARG A 1 427 ? 26.594 20.797 53.375 1 88.81 427 ARG A O 1
ATOM 3344 N N . LYS A 1 428 ? 26.641 19.453 51.594 1 86.94 428 LYS A N 1
ATOM 3345 C CA . LYS A 1 428 ? 27.016 18.297 52.406 1 86.94 428 LYS A CA 1
ATOM 3346 C C . LYS A 1 428 ? 28.391 18.5 53.031 1 86.94 428 LYS A C 1
ATOM 3348 O O . LYS A 1 428 ? 28.594 18.188 54.188 1 86.94 428 LYS A O 1
ATOM 3353 N N . LYS A 1 429 ? 29.359 19.062 52.5 1 90.56 429 LYS A N 1
ATOM 3354 C CA . LYS A 1 429 ? 30.688 19.328 53 1 90.56 429 LYS A CA 1
ATOM 3355 C C . LYS A 1 429 ? 30.641 20.406 54.094 1 90.56 429 LYS A C 1
ATOM 3357 O O . LYS A 1 429 ? 31.328 20.281 55.125 1 90.56 429 LYS A O 1
ATOM 3362 N N . ALA A 1 430 ? 29.844 21.391 54 1 91.31 430 ALA A N 1
ATOM 3363 C CA . ALA A 1 430 ? 29.672 22.453 55 1 91.31 430 ALA A CA 1
ATOM 3364 C C . ALA A 1 430 ? 29.031 21.906 56.281 1 91.31 430 ALA A C 1
ATOM 3366 O O . ALA A 1 430 ? 29.453 22.25 57.375 1 91.31 430 ALA A O 1
ATOM 3367 N N . GLU A 1 431 ? 28.109 21 56.156 1 90.5 431 GLU A N 1
ATOM 3368 C CA . GLU A 1 431 ? 27.453 20.344 57.312 1 90.5 431 GLU A CA 1
ATOM 3369 C C . GLU A 1 431 ? 28.422 19.438 58.062 1 90.5 431 GLU A C 1
ATOM 3371 O O . GLU A 1 431 ? 28.438 19.422 59.281 1 90.5 431 GLU A O 1
ATOM 3376 N N . GLU A 1 432 ? 29.25 18.734 57.406 1 90.81 432 GLU A N 1
ATOM 3377 C CA . GLU A 1 432 ? 30.266 17.859 58 1 90.81 432 GLU A CA 1
ATOM 3378 C C . GLU A 1 432 ? 31.312 18.688 58.75 1 90.81 432 GLU A C 1
ATOM 3380 O O . GLU A 1 432 ? 31.719 18.328 59.844 1 90.81 432 GLU A O 1
ATOM 3385 N N . GLU A 1 433 ? 31.734 19.781 58.25 1 91.06 433 GLU A N 1
ATOM 3386 C CA . GLU A 1 433 ? 32.719 20.672 58.875 1 91.06 433 GLU A CA 1
ATOM 3387 C C . GLU A 1 433 ? 32.125 21.328 60.125 1 91.06 433 GLU A C 1
ATOM 3389 O O . GLU A 1 433 ? 32.812 21.453 61.156 1 91.06 433 GLU A O 1
ATOM 3394 N N . GLU A 1 434 ? 30.891 21.703 60.156 1 90.06 434 GLU A N 1
ATOM 3395 C CA . GLU A 1 434 ? 30.219 22.266 61.312 1 90.06 434 GLU A CA 1
ATOM 3396 C C . GLU A 1 434 ? 30.047 21.219 62.406 1 90.06 434 GLU A C 1
ATOM 3398 O O . GLU A 1 434 ? 30.25 21.516 63.594 1 90.06 434 GLU A O 1
ATOM 3403 N N . ALA A 1 435 ? 29.812 20 62.062 1 91.44 435 ALA A N 1
ATOM 3404 C CA . ALA A 1 435 ? 29.672 18.891 63 1 91.44 435 ALA A CA 1
ATOM 3405 C C . ALA A 1 435 ? 31.016 18.578 63.656 1 91.44 435 ALA A C 1
ATOM 3407 O O . ALA A 1 435 ? 31.078 18.344 64.875 1 91.44 435 ALA A O 1
ATOM 3408 N N . LYS A 1 436 ? 32.062 18.641 63 1 89.62 436 LYS A N 1
ATOM 3409 C CA . LYS A 1 436 ? 33.406 18.422 63.531 1 89.62 436 LYS A CA 1
ATOM 3410 C C . LYS A 1 436 ? 33.812 19.531 64.5 1 89.62 436 LYS A C 1
ATOM 3412 O O . LYS A 1 436 ? 34.344 19.281 65.562 1 89.62 436 LYS A O 1
ATOM 3417 N N . LYS A 1 437 ? 33.5 20.797 64.25 1 90.5 437 LYS A N 1
ATOM 3418 C CA . LYS A 1 437 ? 33.781 21.922 65.125 1 90.5 437 LYS A CA 1
ATOM 3419 C C . LYS A 1 437 ? 33 21.844 66.438 1 90.5 437 LYS A C 1
ATOM 3421 O O . LYS A 1 437 ? 33.562 22.062 67.5 1 90.5 437 LYS A O 1
ATOM 3426 N N . LYS A 1 438 ? 31.766 21.391 66.375 1 89.94 438 LYS A N 1
ATOM 3427 C CA . LYS A 1 438 ? 30.938 21.219 67.562 1 89.94 438 LYS A CA 1
ATOM 3428 C C . LYS A 1 438 ? 31.469 20.094 68.438 1 89.94 438 LYS A C 1
ATOM 3430 O O . LYS A 1 438 ? 31.5 20.219 69.688 1 89.94 438 LYS A O 1
ATOM 3435 N N . ALA A 1 439 ? 31.906 19.062 67.812 1 91.06 439 ALA A N 1
ATOM 3436 C CA . ALA A 1 439 ? 32.469 17.922 68.5 1 91.06 439 ALA A CA 1
ATOM 3437 C C . ALA A 1 439 ? 33.781 18.297 69.188 1 91.06 439 ALA A C 1
ATOM 3439 O O . ALA A 1 439 ? 34 17.938 70.375 1 91.06 439 ALA A O 1
ATOM 3440 N N . GLU A 1 440 ? 34.594 19.094 68.625 1 91.06 440 GLU A N 1
ATOM 3441 C CA . GLU A 1 440 ? 35.844 19.578 69.188 1 91.06 440 GLU A CA 1
ATOM 3442 C C . GLU A 1 440 ? 35.594 20.547 70.312 1 91.06 440 GLU A C 1
ATOM 3444 O O . GLU A 1 440 ? 36.281 20.469 71.375 1 91.06 440 GLU A O 1
ATOM 3449 N N . GLU A 1 441 ? 34.594 21.406 70.188 1 91.19 441 GLU A N 1
ATOM 3450 C CA . GLU A 1 441 ? 34.219 22.328 71.25 1 91.19 441 GLU A CA 1
ATOM 3451 C C . GLU A 1 441 ? 33.656 21.594 72.5 1 91.19 441 GLU A C 1
ATOM 3453 O O . GLU A 1 441 ? 33.969 21.953 73.625 1 91.19 441 GLU A O 1
ATOM 3458 N N . GLU A 1 442 ? 32.938 20.531 72.25 1 91.69 442 GLU A N 1
ATOM 3459 C CA . GLU A 1 442 ? 32.406 19.703 73.312 1 91.69 442 GLU A CA 1
ATOM 3460 C C . GLU A 1 442 ? 33.5 18.938 74 1 91.69 442 GLU A C 1
ATOM 3462 O O . GLU A 1 442 ? 33.469 18.828 75.25 1 91.69 442 GLU A O 1
ATOM 3467 N N . GLU A 1 443 ? 34.469 18.438 73.312 1 91.12 443 GLU A N 1
ATOM 3468 C CA . GLU A 1 443 ? 35.594 17.734 73.875 1 91.12 443 GLU A CA 1
ATOM 3469 C C . GLU A 1 443 ? 36.469 18.688 74.75 1 91.12 443 GLU A C 1
ATOM 3471 O O . GLU A 1 443 ? 36.906 18.312 75.812 1 91.12 443 GLU A O 1
ATOM 3476 N N . GLU A 1 444 ? 36.625 19.875 74.375 1 90.31 444 GLU A N 1
ATOM 3477 C CA . GLU A 1 444 ? 37.375 20.891 75.062 1 90.31 444 GLU A CA 1
ATOM 3478 C C . GLU A 1 444 ? 36.625 21.312 76.375 1 90.31 444 GLU A C 1
ATOM 3480 O O . GLU A 1 444 ? 37.25 21.469 77.438 1 90.31 444 GLU A O 1
ATOM 3485 N N . ARG A 1 445 ? 35.344 21.406 76.312 1 90.94 445 ARG A N 1
ATOM 3486 C CA . ARG A 1 445 ? 34.5 21.75 77.438 1 90.94 445 ARG A CA 1
ATOM 3487 C C . ARG A 1 445 ? 34.594 20.656 78.5 1 90.94 445 ARG A C 1
ATOM 3489 O O . ARG A 1 445 ? 34.719 20.938 79.688 1 90.94 445 ARG A O 1
ATOM 3496 N N . LYS A 1 446 ? 34.688 19.406 78.125 1 91.19 446 LYS A N 1
ATOM 3497 C CA . LYS A 1 446 ? 34.781 18.266 79.062 1 91.19 446 LYS A CA 1
ATOM 3498 C C . LYS A 1 446 ? 36.125 18.234 79.75 1 91.19 446 LYS A C 1
ATOM 3500 O O . LYS A 1 446 ? 36.219 17.922 80.938 1 91.19 446 LYS A O 1
ATOM 3505 N N . LYS A 1 447 ? 37.25 18.641 79.125 1 88.88 447 LYS A N 1
ATOM 3506 C CA . LYS A 1 447 ? 38.594 18.688 79.688 1 88.88 447 LYS A CA 1
ATOM 3507 C C . LYS A 1 447 ? 38.719 19.766 80.75 1 88.88 447 LYS A C 1
ATOM 3509 O O . LYS A 1 447 ? 39.312 19.547 81.812 1 88.88 447 LYS A O 1
ATOM 3514 N N . VAL A 1 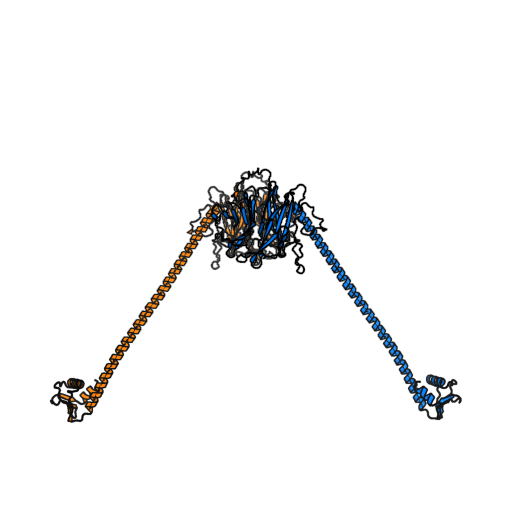448 ? 38.031 20.938 80.375 1 90.88 448 VAL A N 1
ATOM 3515 C CA . VAL A 1 448 ? 38.062 22.062 81.312 1 90.88 448 VAL A CA 1
ATOM 3516 C C . VAL A 1 448 ? 37.281 21.734 82.562 1 90.88 448 VAL A C 1
ATOM 3518 O O . VAL A 1 448 ? 37.719 21.969 83.688 1 90.88 448 VAL A O 1
ATOM 3521 N N . GLU A 1 449 ? 36.156 21.078 82.438 1 91.75 449 GLU A N 1
ATOM 3522 C CA . GLU A 1 449 ? 35.312 20.672 83.562 1 91.75 449 GLU A CA 1
ATOM 3523 C C . GLU A 1 449 ? 36 19.609 84.438 1 91.75 449 GLU A C 1
ATOM 3525 O O . GLU A 1 449 ? 35.938 19.672 85.625 1 91.75 449 GLU A O 1
ATOM 3530 N N . ALA A 1 450 ? 36.75 18.703 83.812 1 91.88 450 ALA A N 1
ATOM 3531 C CA . ALA A 1 450 ? 37.5 17.641 84.5 1 91.88 450 ALA A CA 1
ATOM 3532 C C . ALA A 1 450 ? 38.656 18.219 85.312 1 91.88 450 ALA A C 1
ATOM 3534 O O . ALA A 1 450 ? 38.938 17.797 86.438 1 91.88 450 ALA A O 1
ATOM 3535 N N . GLU A 1 451 ? 39.344 19.266 84.75 1 89.94 451 GLU A N 1
ATOM 3536 C CA . GLU A 1 451 ? 40.469 19.938 85.438 1 89.94 451 GLU A CA 1
ATOM 3537 C C . GLU A 1 451 ? 40 20.75 86.625 1 89.94 451 GLU A C 1
ATOM 3539 O O . GLU A 1 451 ? 40.656 20.734 87.688 1 89.94 451 GLU A O 1
ATOM 3544 N N . GLU A 1 452 ? 38.875 21.406 86.562 1 90.25 452 GLU A N 1
ATOM 3545 C CA . GLU A 1 452 ? 38.281 22.172 87.625 1 90.25 452 GLU A CA 1
ATOM 3546 C C . GLU A 1 452 ? 37.812 21.25 88.75 1 90.25 452 GLU A C 1
ATOM 3548 O O . GLU A 1 452 ? 38.031 21.562 89.938 1 90.25 452 GLU A O 1
ATOM 3553 N N . ALA A 1 453 ? 37.312 20.094 88.5 1 90.69 453 ALA A N 1
ATOM 3554 C CA . ALA A 1 453 ? 36.875 19.094 89.438 1 90.69 453 ALA A CA 1
ATOM 3555 C C . ALA A 1 453 ? 38.062 18.5 90.188 1 90.69 453 ALA A C 1
ATOM 3557 O O . ALA A 1 453 ? 38 18.281 91.438 1 90.69 453 ALA A O 1
ATOM 3558 N N . ARG A 1 454 ? 39.219 18.328 89.625 1 88.81 454 ARG A N 1
ATOM 3559 C CA . ARG A 1 454 ? 40.438 17.812 90.188 1 88.81 454 ARG A CA 1
ATOM 3560 C C . ARG A 1 454 ? 41.062 18.812 91.188 1 88.81 454 ARG A C 1
ATOM 3562 O O . ARG A 1 454 ? 41.438 18.438 92.25 1 88.81 454 ARG A O 1
ATOM 3569 N N . LYS A 1 455 ? 41 20.094 91 1 85.44 455 LYS A N 1
ATOM 3570 C CA . LYS A 1 455 ? 41.531 21.141 91.812 1 85.44 455 LYS A CA 1
ATOM 3571 C C . LYS A 1 455 ? 40.688 21.281 93.125 1 85.44 455 LYS A C 1
ATOM 3573 O O . LYS A 1 455 ? 41.25 21.438 94.188 1 85.44 455 LYS A O 1
ATOM 3578 N N . GLN A 1 456 ? 39.375 21.125 92.812 1 87.44 456 GLN A N 1
ATOM 3579 C CA . GLN A 1 456 ? 38.469 21.219 93.938 1 87.44 456 GLN A CA 1
ATOM 3580 C C . GLN A 1 456 ? 38.625 20.031 94.875 1 87.44 456 GLN A C 1
ATOM 3582 O O . GLN A 1 456 ? 38.625 20.188 96.125 1 87.44 456 GLN A O 1
ATOM 3587 N N . ALA A 1 457 ? 38.844 18.828 94.375 1 87.56 457 ALA A N 1
ATOM 3588 C CA . ALA A 1 457 ? 39.062 17.609 95.125 1 87.56 457 ALA A CA 1
ATOM 3589 C C . ALA A 1 457 ? 40.344 17.656 95.938 1 87.56 457 ALA A C 1
ATOM 3591 O O . ALA A 1 457 ? 40.406 17.25 97.062 1 87.56 457 ALA A O 1
ATOM 3592 N N . GLU A 1 458 ? 41.469 18.234 95.438 1 85.81 458 GLU A N 1
ATOM 3593 C CA . GLU A 1 458 ? 42.75 18.422 96.125 1 85.81 458 GLU A CA 1
ATOM 3594 C C . GLU A 1 458 ? 42.656 19.406 97.25 1 85.81 458 GLU A C 1
ATOM 3596 O O . GLU A 1 458 ? 43.219 19.172 98.312 1 85.81 458 GLU A O 1
ATOM 3601 N N . LYS A 1 459 ? 41.844 20.438 97.25 1 82.75 459 LYS A N 1
ATOM 3602 C CA . LYS A 1 459 ? 41.625 21.438 98.312 1 82.75 459 LYS A CA 1
ATOM 3603 C C . LYS A 1 459 ? 40.875 20.828 99.438 1 82.75 459 LYS A C 1
ATOM 3605 O O . LYS A 1 459 ? 41.188 21.094 100.625 1 82.75 459 LYS A O 1
ATOM 3610 N N . GLU A 1 460 ? 39.906 19.969 99.062 1 85.19 460 GLU A N 1
ATOM 3611 C CA . GLU A 1 460 ? 39.094 19.328 100.062 1 85.19 460 GLU A CA 1
ATOM 3612 C C . GLU A 1 460 ? 39.906 18.312 100.875 1 85.19 460 GLU A C 1
ATOM 3614 O O . GLU A 1 460 ? 39.75 18.219 102.062 1 85.19 460 GLU A O 1
ATOM 3619 N N . GLU A 1 461 ? 40.844 17.656 100.312 1 85.19 461 GLU A N 1
ATOM 3620 C CA . GLU A 1 461 ? 41.688 16.672 100.938 1 85.19 461 GLU A CA 1
ATOM 3621 C C . GLU A 1 461 ? 42.688 17.359 101.938 1 85.19 461 GLU A C 1
ATOM 3623 O O . GLU A 1 461 ? 42.906 16.859 103 1 85.19 461 GLU A O 1
ATOM 3628 N N . VAL A 1 462 ? 43.219 18.484 101.625 1 82.25 462 VAL A N 1
ATOM 3629 C CA . VAL A 1 462 ? 44.125 19.25 102.5 1 82.25 462 VAL A CA 1
ATOM 3630 C C . VAL A 1 462 ? 43.406 19.781 103.688 1 82.25 462 VAL A C 1
ATOM 3632 O O . VAL A 1 462 ? 43.906 19.703 104.812 1 82.25 462 VAL A O 1
ATOM 3635 N N . GLN A 1 463 ? 42.188 20.219 103.562 1 80.88 463 GLN A N 1
ATOM 3636 C CA . GLN A 1 463 ? 41.375 20.75 104.625 1 80.88 463 GLN A CA 1
ATOM 3637 C C . GLN A 1 463 ? 41.031 19.656 105.625 1 80.88 463 GLN A C 1
ATOM 3639 O O . GLN A 1 463 ? 41.062 19.891 106.875 1 80.88 463 GLN A O 1
ATOM 3644 N N . LYS A 1 464 ? 40.781 18.5 105.188 1 81.25 464 LYS A N 1
ATOM 3645 C CA . LYS A 1 464 ? 40.438 17.359 106.062 1 81.25 464 LYS A CA 1
ATOM 3646 C C . LYS A 1 464 ? 41.656 16.953 106.938 1 81.25 464 LYS A C 1
ATOM 3648 O O . LYS A 1 464 ? 41.5 16.672 108.125 1 81.25 464 LYS A O 1
ATOM 3653 N N . LYS A 1 465 ? 42.812 17 106.438 1 81.69 465 LYS A N 1
ATOM 3654 C CA . LYS A 1 465 ? 44.031 16.641 107.188 1 81.69 465 LYS A CA 1
ATOM 3655 C C . LYS A 1 465 ? 44.312 17.641 108.312 1 81.69 465 LYS A C 1
ATOM 3657 O O . LYS A 1 465 ? 44.719 17.25 109.375 1 81.69 465 LYS A O 1
ATOM 3662 N N . VAL A 1 466 ? 44.094 18.922 108.062 1 80.25 466 VAL A N 1
ATOM 3663 C CA . VAL A 1 466 ? 44.281 19.969 109 1 80.25 466 VAL A CA 1
ATOM 3664 C C . VAL A 1 466 ? 43.312 19.797 110.188 1 80.25 466 VAL A C 1
ATOM 3666 O O . VAL A 1 466 ? 43.688 19.922 111.375 1 80.25 466 VAL A O 1
ATOM 3669 N N . GLN A 1 467 ? 42.094 19.359 109.875 1 80.38 467 GLN A N 1
ATOM 3670 C CA . GLN A 1 467 ? 41.062 19.156 110.875 1 80.38 467 GLN A CA 1
ATOM 3671 C C . GLN A 1 467 ? 41.375 17.969 111.812 1 80.38 467 GLN A C 1
ATOM 3673 O O . GLN A 1 467 ? 41.188 18.031 113 1 80.38 467 GLN A O 1
ATOM 3678 N N . GLU A 1 468 ? 41.875 16.953 111.25 1 81.88 468 GLU A N 1
ATOM 3679 C CA . GLU A 1 468 ? 42.25 15.758 112 1 81.88 468 GLU A CA 1
ATOM 3680 C C . GLU A 1 468 ? 43.406 16.047 113 1 81.88 468 GLU A C 1
ATOM 3682 O O . GLU A 1 468 ? 43.406 15.586 114.125 1 81.88 468 GLU A O 1
ATOM 3687 N N . GLU A 1 469 ? 44.344 16.875 112.625 1 81.38 469 GLU A N 1
ATOM 3688 C CA . GLU A 1 469 ? 45.469 17.234 113.438 1 81.38 469 GLU A CA 1
ATOM 3689 C C . GLU A 1 469 ? 45.062 18.156 114.562 1 81.38 469 GLU A C 1
ATOM 3691 O O . GLU A 1 469 ? 45.562 18.016 115.688 1 81.38 469 GLU A O 1
ATOM 3696 N N . LEU A 1 470 ? 44.188 19.062 114.375 1 80.06 470 LEU A N 1
ATOM 3697 C CA . LEU A 1 470 ? 43.656 19.953 115.438 1 80.06 470 LEU A CA 1
ATOM 3698 C C . LEU A 1 470 ? 42.906 19.188 116.5 1 80.06 470 LEU A C 1
ATOM 3700 O O . LEU A 1 470 ? 43 19.516 117.688 1 80.06 470 LEU A O 1
ATOM 3704 N N . GLN A 1 471 ? 42.219 18.016 116.062 1 79.88 471 GLN A N 1
ATOM 3705 C CA . GLN A 1 471 ? 41.5 17.141 117.062 1 79.88 471 GLN A CA 1
ATOM 3706 C C . GLN A 1 471 ? 42.5 16.453 118 1 79.88 471 GLN A C 1
ATOM 3708 O O . GLN A 1 471 ? 42.188 16.234 119.125 1 79.88 471 GLN A O 1
ATOM 3713 N N . GLN A 1 472 ? 43.625 16.172 117.5 1 80.94 472 GLN A N 1
ATOM 3714 C CA . GLN A 1 472 ? 44.625 15.547 118.312 1 80.94 472 GLN A CA 1
ATOM 3715 C C . GLN A 1 472 ? 45.125 16.5 119.438 1 80.94 472 GLN A C 1
ATOM 3717 O O . GLN A 1 472 ? 45.375 16.078 120.562 1 80.94 472 GLN A O 1
ATOM 3722 N N . TYR A 1 473 ? 45.156 17.844 119.125 1 80.88 473 TYR A N 1
ATOM 3723 C CA . TYR A 1 473 ? 45.625 18.844 120.125 1 80.88 473 TYR A CA 1
ATOM 3724 C C . TYR A 1 473 ? 44.531 19.109 121.125 1 80.88 473 TYR A C 1
ATOM 3726 O O . TYR A 1 473 ? 44.844 19.547 122.25 1 80.88 473 TYR A O 1
ATOM 3734 N N . ARG A 1 474 ? 43.312 18.719 120.938 1 78.12 474 ARG A N 1
ATOM 3735 C CA . ARG A 1 474 ? 42.219 18.828 121.875 1 78.12 474 ARG A CA 1
ATOM 3736 C C . ARG A 1 474 ? 42.375 17.844 123 1 78.12 474 ARG A C 1
ATOM 3738 O O . ARG A 1 474 ? 41.906 18.125 124.125 1 78.12 474 ARG A O 1
ATOM 3745 N N . SER A 1 475 ? 42.969 16.703 122.812 1 80.19 475 SER A N 1
ATOM 3746 C CA . SER A 1 475 ? 43.062 15.648 123.812 1 80.19 475 SER A CA 1
ATOM 3747 C C . SER A 1 475 ? 44.219 15.875 124.75 1 80.19 475 SER A C 1
ATOM 3749 O O . SER A 1 475 ? 44.406 15.094 125.688 1 80.19 475 SER A O 1
ATOM 3751 N N . ILE A 1 476 ? 44.938 16.922 124.438 1 81.25 476 ILE A N 1
ATOM 3752 C CA . ILE A 1 476 ? 46.062 17.203 125.312 1 81.25 476 ILE A CA 1
ATOM 3753 C C . ILE A 1 476 ? 45.5 17.719 126.688 1 81.25 476 ILE A C 1
ATOM 3755 O O . ILE A 1 476 ? 44.688 18.656 126.688 1 81.25 476 ILE A O 1
ATOM 3759 N N . PRO A 1 477 ? 45.75 17.094 127.875 1 82.75 477 PRO A N 1
ATOM 3760 C CA . PRO A 1 477 ? 45.188 17.453 129.125 1 82.75 477 PRO A CA 1
ATOM 3761 C C . PRO A 1 477 ? 45.688 18.797 129.625 1 82.75 477 PRO A C 1
ATOM 3763 O O . PRO A 1 477 ? 46.75 19.281 129.25 1 82.75 477 PRO A O 1
ATOM 3766 N N . VAL A 1 478 ? 44.875 19.391 130.5 1 82.81 478 VAL A N 1
ATOM 3767 C CA . VAL A 1 478 ? 45.219 20.656 131.125 1 82.81 478 VAL A CA 1
ATOM 3768 C C . VAL A 1 478 ? 46.562 20.531 131.875 1 82.81 478 VAL A C 1
ATOM 3770 O O . VAL A 1 478 ? 46.812 19.578 132.625 1 82.81 478 VAL A O 1
ATOM 3773 N N . GLY A 1 479 ? 47.438 21.484 131.5 1 83.19 479 GLY A N 1
ATOM 3774 C CA . GLY A 1 479 ? 48.781 21.438 132.125 1 83.19 479 GLY A CA 1
ATOM 3775 C C . GLY A 1 479 ? 49.812 20.922 131.125 1 83.19 479 GLY A C 1
ATOM 3776 O O . GLY A 1 479 ? 51 21.016 131.375 1 83.19 479 GLY A O 1
ATOM 3777 N N . GLY A 1 480 ? 49.312 20.297 130 1 82.81 480 GLY A N 1
ATOM 3778 C CA . GLY A 1 480 ? 50.219 19.75 129 1 82.81 480 GLY A CA 1
ATOM 3779 C C . GLY A 1 480 ? 50.844 20.812 128.125 1 82.81 480 GLY A C 1
ATOM 3780 O O . GLY A 1 480 ? 50.281 21.875 127.938 1 82.81 480 GLY A O 1
ATOM 3781 N N . LYS A 1 481 ? 52.219 20.734 127.812 1 82.12 481 LYS A N 1
ATOM 3782 C CA . LYS A 1 481 ? 52.969 21.656 126.938 1 82.12 481 LYS A CA 1
ATOM 3783 C C . LYS A 1 481 ? 53.188 21.047 125.562 1 82.12 481 LYS A C 1
ATOM 3785 O O . LYS A 1 481 ? 53.438 19.859 125.438 1 82.12 481 LYS A O 1
ATOM 3790 N N . VAL A 1 482 ? 52.781 21.766 124.5 1 82.38 482 VAL A N 1
ATOM 3791 C CA . VAL A 1 482 ? 52.969 21.266 123.125 1 82.38 482 VAL A CA 1
ATOM 3792 C C . VAL A 1 482 ? 53.938 22.188 122.375 1 82.38 482 VAL A C 1
ATOM 3794 O O . VAL A 1 482 ? 53.844 23.406 122.5 1 82.38 482 VAL A O 1
ATOM 3797 N N . SER A 1 483 ? 55.062 21.547 121.812 1 83.44 483 SER A N 1
ATOM 3798 C CA . SER A 1 483 ? 55.969 22.281 120.938 1 83.44 483 SER A CA 1
ATOM 3799 C C . SER A 1 483 ? 55.531 22.188 119.438 1 83.44 483 SER A C 1
ATOM 3801 O O . SER A 1 483 ? 55.281 21.094 118.938 1 83.44 483 SER A O 1
ATOM 3803 N N . LEU A 1 484 ? 55.156 23.422 118.812 1 78.69 484 LEU A N 1
ATOM 3804 C CA . LEU A 1 484 ? 54.688 23.453 117.438 1 78.69 484 LEU A CA 1
ATOM 3805 C C . LEU A 1 484 ? 55.875 23.641 116.5 1 78.69 484 LEU A C 1
ATOM 3807 O O . LEU A 1 484 ? 55.656 23.828 115.312 1 78.69 484 LEU A O 1
ATOM 3811 N N . ARG A 1 485 ? 57.188 23.578 117.062 1 77.81 485 ARG A N 1
ATOM 3812 C CA . ARG A 1 485 ? 58.375 23.828 116.25 1 77.81 485 ARG A CA 1
ATOM 3813 C C . ARG A 1 485 ? 58.5 22.797 115.125 1 77.81 485 ARG A C 1
ATOM 3815 O O . ARG A 1 485 ? 59 23.109 114.062 1 77.81 485 ARG A O 1
ATOM 3822 N N . ASP A 1 486 ? 58 21.516 115.438 1 79.56 486 ASP A N 1
ATOM 3823 C CA . ASP A 1 486 ? 58.188 20.453 114.438 1 79.56 486 ASP A CA 1
ATOM 3824 C C . ASP A 1 486 ? 56.938 20.297 113.562 1 79.56 486 ASP A C 1
ATOM 3826 O O . ASP A 1 486 ? 56.844 19.359 112.75 1 79.56 486 ASP A O 1
ATOM 3830 N N . ASN A 1 487 ? 55.906 21.203 113.75 1 79.56 487 ASN A N 1
ATOM 3831 C CA . ASN A 1 487 ? 54.719 21.188 112.938 1 79.56 487 ASN A CA 1
ATOM 3832 C C . ASN A 1 487 ? 54.406 22.578 112.312 1 79.56 487 ASN A C 1
ATOM 3834 O O . ASN A 1 487 ? 53.656 23.344 112.875 1 79.56 487 ASN A O 1
ATOM 3838 N N . PRO A 1 488 ? 55.156 22.875 111.188 1 81.38 488 PRO A N 1
ATOM 3839 C CA . PRO A 1 488 ? 55.094 24.219 110.625 1 81.38 488 PRO A CA 1
ATOM 3840 C C . PRO A 1 488 ? 53.656 24.656 110.312 1 81.38 488 PRO A C 1
ATOM 3842 O O . PRO A 1 488 ? 53.312 25.828 110.438 1 81.38 488 PRO A O 1
ATOM 3845 N N . GLU A 1 489 ? 52.75 23.688 109.938 1 80.12 489 GLU A N 1
ATOM 3846 C CA . GLU A 1 489 ? 51.375 24.031 109.625 1 80.12 489 GLU A CA 1
ATOM 3847 C C . GLU A 1 489 ? 50.625 24.469 110.875 1 80.12 489 GLU A C 1
ATOM 3849 O O . GLU A 1 489 ? 49.906 25.469 110.812 1 80.12 489 GLU A O 1
ATOM 3854 N N . MET A 1 490 ? 50.75 23.766 111.812 1 79.44 490 MET A N 1
ATOM 3855 C CA . MET A 1 490 ? 50.094 24.109 113.062 1 79.44 490 MET A CA 1
ATOM 3856 C C . MET A 1 490 ? 50.719 25.359 113.688 1 79.44 490 MET A C 1
ATOM 3858 O O . MET A 1 490 ? 50 26.188 114.25 1 79.44 490 MET A O 1
ATOM 3862 N N . ASP A 1 491 ? 52.094 25.469 113.562 1 80.44 491 ASP A N 1
ATOM 3863 C CA . ASP A 1 491 ? 52.781 26.656 114 1 80.44 491 ASP A CA 1
ATOM 3864 C C . ASP A 1 491 ? 52.25 27.922 113.312 1 80.44 491 ASP A C 1
ATOM 3866 O O . ASP A 1 491 ? 52.031 28.938 114 1 80.44 491 ASP A O 1
ATOM 3870 N N . LYS A 1 492 ? 51.906 27.766 112.062 1 81.38 492 LYS A N 1
ATOM 3871 C CA . LYS A 1 492 ? 51.375 28.891 111.312 1 81.38 492 LYS A CA 1
ATOM 3872 C C . LYS A 1 492 ? 49.938 29.219 111.75 1 81.38 492 LYS A C 1
ATOM 3874 O O . LYS A 1 492 ? 49.594 30.391 111.938 1 81.38 492 LYS A O 1
ATOM 3879 N N . ILE A 1 493 ? 49.156 28.188 112.062 1 80.5 493 ILE A N 1
ATOM 3880 C CA . ILE A 1 493 ? 47.781 28.344 112.5 1 80.5 493 ILE A CA 1
ATOM 3881 C C . ILE A 1 493 ? 47.75 29.016 113.875 1 80.5 493 ILE A C 1
ATOM 3883 O O . ILE A 1 493 ? 46.969 29.953 114.062 1 80.5 493 ILE A O 1
ATOM 3887 N N . PHE A 1 494 ? 48.594 28.609 114.625 1 80 494 PHE A N 1
ATOM 3888 C CA . PHE A 1 494 ? 48.656 29.156 116 1 80 494 PHE A CA 1
ATOM 3889 C C . PHE A 1 494 ? 49.188 30.578 116 1 80 494 PHE A C 1
ATOM 3891 O O . PHE A 1 494 ? 48.688 31.453 116.688 1 80 494 PHE A O 1
ATOM 3898 N N . LYS A 1 495 ? 50.25 30.844 115.188 1 81.75 495 LYS A N 1
ATOM 3899 C CA . LYS A 1 495 ? 50.812 32.188 115.062 1 81.75 495 LYS A CA 1
ATOM 3900 C C . LYS A 1 495 ? 49.812 33.156 114.5 1 81.75 495 LYS A C 1
ATOM 3902 O O . LYS A 1 495 ? 49.719 34.312 114.938 1 81.75 495 LYS A O 1
ATOM 3907 N N . GLU A 1 496 ? 48.969 32.656 113.562 1 80.75 496 GLU A N 1
ATOM 3908 C CA . GLU A 1 496 ? 47.969 33.5 112.938 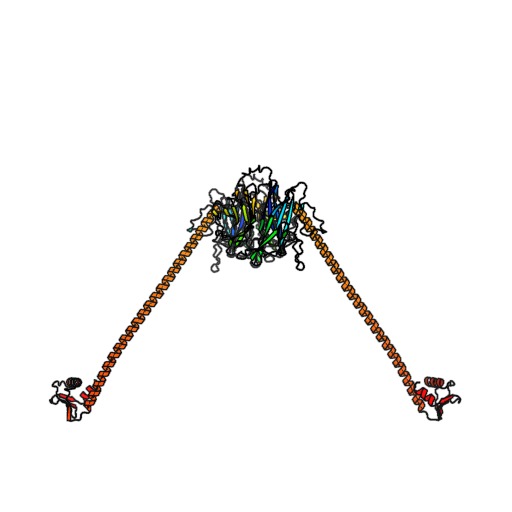1 80.75 496 GLU A CA 1
ATOM 3909 C C . GLU A 1 496 ? 46.812 33.812 113.875 1 80.75 496 GLU A C 1
ATOM 3911 O O . GLU A 1 496 ? 46.281 34.906 113.938 1 80.75 496 GLU A O 1
ATOM 3916 N N . ALA A 1 497 ? 46.562 32.844 114.688 1 79.88 497 ALA A N 1
ATOM 3917 C CA . ALA A 1 497 ? 45.438 33 115.625 1 79.88 497 ALA A CA 1
ATOM 3918 C C . ALA A 1 497 ? 45.844 33.812 116.812 1 79.88 497 ALA A C 1
ATOM 3920 O O . ALA A 1 497 ? 45 34.531 117.438 1 79.88 497 ALA A O 1
ATOM 3921 N N . THR A 1 498 ? 47.094 33.781 117.25 1 80.12 498 THR A N 1
ATOM 3922 C CA . THR A 1 498 ? 47.469 34.406 118.5 1 80.12 498 THR A CA 1
ATOM 3923 C C . THR A 1 498 ? 48.469 35.531 118.312 1 80.12 498 THR A C 1
ATOM 3925 O O . THR A 1 498 ? 48.812 36.25 119.25 1 80.12 498 THR A O 1
ATOM 3928 N N . ARG A 1 499 ? 49.031 35.719 117 1 77.94 499 ARG A N 1
ATOM 3929 C CA . ARG A 1 499 ? 50.062 36.688 116.625 1 77.94 499 ARG A CA 1
ATOM 3930 C C . ARG A 1 499 ? 51.312 36.5 117.5 1 77.94 499 ARG A C 1
ATOM 3932 O O . ARG A 1 499 ? 52.062 37.438 117.75 1 77.94 499 ARG A O 1
ATOM 3939 N N . CYS A 1 500 ? 51.469 35.406 118.062 1 79.94 500 CYS A N 1
ATOM 3940 C CA . CYS A 1 500 ? 52.688 35.094 118.812 1 79.94 500 CYS A CA 1
ATOM 3941 C C . CYS A 1 500 ? 53.719 34.469 117.875 1 79.94 500 CYS A C 1
ATOM 3943 O O . CYS A 1 500 ? 53.562 33.312 117.438 1 79.94 500 CYS A O 1
ATOM 3945 N N . ASN A 1 501 ? 54.594 35.156 117.438 1 77 501 ASN A N 1
ATOM 3946 C CA . ASN A 1 501 ? 55.562 34.719 116.438 1 77 501 ASN A CA 1
ATOM 3947 C C . ASN A 1 501 ? 56.844 34.219 117.062 1 77 501 ASN A C 1
ATOM 3949 O O . ASN A 1 501 ? 57.812 33.906 116.375 1 77 501 ASN A O 1
ATOM 3953 N N . ALA A 1 502 ? 56.906 34.219 118.375 1 79.44 502 ALA A N 1
ATOM 3954 C CA . ALA A 1 502 ? 58.156 34 119.062 1 79.44 502 ALA A CA 1
ATOM 3955 C C . ALA A 1 502 ? 58.5 32.531 119.188 1 79.44 502 ALA A C 1
ATOM 3957 O O . ALA A 1 502 ? 59.562 32.156 119.688 1 79.44 502 ALA A O 1
ATOM 3958 N N . GLY A 1 503 ? 57.594 31.516 118.562 1 74.38 503 GLY A N 1
ATOM 3959 C CA . GLY A 1 503 ? 57.906 30.094 118.5 1 74.38 503 GLY A CA 1
ATOM 3960 C C . GLY A 1 503 ? 57.875 29.438 119.875 1 74.38 503 GLY A C 1
ATOM 3961 O O . GLY A 1 503 ? 58.562 28.438 120.125 1 74.38 503 GLY A O 1
ATOM 3962 N N . TYR A 1 504 ? 57.281 29.938 120.938 1 80.12 504 TYR A N 1
ATOM 3963 C CA . TYR A 1 504 ? 57.219 29.375 122.25 1 80.12 504 TYR A CA 1
ATOM 3964 C C . TYR A 1 504 ? 56.344 28.125 122.25 1 80.12 504 TYR A C 1
ATOM 3966 O O . TYR A 1 504 ? 55.5 27.938 121.375 1 80.12 504 TYR A O 1
ATOM 3974 N N . ASP A 1 505 ? 56.562 27.203 123.188 1 85.31 505 ASP A N 1
ATOM 3975 C CA . ASP A 1 505 ? 55.688 26.062 123.438 1 85.31 505 ASP A CA 1
ATOM 3976 C C . ASP A 1 505 ? 54.344 26.531 124 1 85.31 505 ASP A C 1
ATOM 3978 O O . ASP A 1 505 ? 54.25 27.609 124.562 1 85.31 505 ASP A O 1
ATOM 3982 N N . TRP A 1 506 ? 53.281 25.797 123.625 1 87.06 506 TRP A N 1
ATOM 3983 C CA . TRP A 1 506 ? 51.938 26.141 124.062 1 87.06 506 TRP A CA 1
ATOM 3984 C C . TRP A 1 506 ? 51.5 25.203 125.188 1 87.06 506 TRP A C 1
ATOM 3986 O O . TRP A 1 506 ? 51.688 23.984 125.125 1 87.06 506 TRP A O 1
ATOM 3996 N N . LEU A 1 507 ? 51.125 25.891 126.312 1 85.19 507 LEU A N 1
ATOM 3997 C CA . LEU A 1 507 ? 50.656 25.188 127.5 1 85.19 507 LEU A CA 1
ATOM 3998 C C . LEU A 1 507 ? 49.125 25.125 127.5 1 85.19 507 LEU A C 1
ATOM 4000 O O . LEU A 1 507 ? 48.469 26.141 127.25 1 85.19 507 LEU A O 1
ATOM 4004 N N . ARG A 1 508 ? 48.594 23.906 127.688 1 86.81 508 ARG A N 1
ATOM 4005 C CA . ARG A 1 508 ? 47.156 23.734 127.812 1 86.81 508 ARG A CA 1
ATOM 4006 C C . ARG A 1 508 ? 46.656 24.234 129.125 1 86.81 508 ARG A C 1
ATOM 4008 O O . ARG A 1 508 ? 47.188 23.844 130.25 1 86.81 508 ARG A O 1
ATOM 4015 N N . THR A 1 509 ? 45.781 25.203 129.125 1 87.19 509 THR A N 1
ATOM 4016 C CA . THR A 1 509 ? 45.156 25.719 130.375 1 87.19 509 THR A CA 1
ATOM 4017 C C . THR A 1 509 ? 43.688 25.328 130.5 1 87.19 509 THR A C 1
ATOM 4019 O O . THR A 1 509 ? 43.156 24.734 129.5 1 87.19 509 THR A O 1
ATOM 4022 N N . ASN A 1 510 ? 42.969 25.578 131.5 1 82.88 510 ASN A N 1
ATOM 4023 C CA . ASN A 1 510 ? 41.562 25.25 131.625 1 82.88 510 ASN A CA 1
ATOM 4024 C C . ASN A 1 510 ? 40.719 25.969 130.625 1 82.88 510 ASN A C 1
ATOM 4026 O O . ASN A 1 510 ? 39.719 25.422 130.125 1 82.88 510 ASN A O 1
ATOM 4030 N N . ASP A 1 511 ? 41.25 27.188 130.125 1 85.69 511 ASP A N 1
ATOM 4031 C CA . ASP A 1 511 ? 40.406 28.016 129.25 1 85.69 511 ASP A CA 1
ATOM 4032 C C . ASP A 1 511 ? 41 28.094 127.875 1 85.69 511 ASP A C 1
ATOM 4034 O O . ASP A 1 511 ? 40.5 28.844 127 1 85.69 511 ASP A O 1
ATOM 4038 N N . GLY A 1 512 ? 42.031 27.328 127.625 1 86.31 512 GLY A N 1
ATOM 4039 C CA . GLY A 1 512 ? 42.594 27.391 126.312 1 86.31 512 GLY A CA 1
ATOM 4040 C C . GLY A 1 512 ? 44.094 27.062 126.25 1 86.31 512 GLY A C 1
ATOM 4041 O O . GLY A 1 512 ? 44.531 26.141 126.938 1 86.31 512 GLY A O 1
ATOM 4042 N N . TRP A 1 513 ? 44.812 27.641 125.375 1 86.81 513 TRP A N 1
ATOM 4043 C CA . TRP A 1 513 ? 46.25 27.469 125.25 1 86.81 513 TRP A CA 1
ATOM 4044 C C . TRP A 1 513 ? 47 28.75 125.562 1 86.81 513 TRP A C 1
ATOM 4046 O O . TRP A 1 513 ? 46.531 29.844 125.25 1 86.81 513 TRP A O 1
ATOM 4056 N N . ARG A 1 514 ? 48.031 28.688 126.375 1 84.94 514 ARG A N 1
ATOM 4057 C CA . ARG A 1 514 ? 48.875 29.828 126.688 1 84.94 514 ARG A CA 1
ATOM 4058 C C . ARG A 1 514 ? 50.312 29.609 126.25 1 84.94 514 ARG A C 1
ATOM 4060 O O . ARG A 1 514 ? 50.875 28.531 126.438 1 84.94 514 ARG A O 1
ATOM 4067 N N . CYS A 1 515 ? 50.844 30.531 125.438 1 85.56 515 CYS A N 1
ATOM 4068 C CA . CYS A 1 515 ? 52.219 30.391 125.062 1 85.56 515 CYS A CA 1
ATOM 4069 C C . CYS A 1 515 ? 53.156 30.391 126.25 1 85.56 515 CYS A C 1
ATOM 4071 O O . CYS A 1 515 ? 52.875 31.047 127.25 1 85.56 515 CYS A O 1
ATOM 4073 N N . SER A 1 516 ? 54.188 29.625 126.25 1 82.75 516 SER A N 1
ATOM 4074 C CA . SER A 1 516 ? 55.094 29.453 127.312 1 82.75 516 SER A CA 1
ATOM 4075 C C . SER A 1 516 ? 55.875 30.734 127.625 1 82.75 516 SER A C 1
ATOM 4077 O O . SER A 1 516 ? 56.531 30.875 128.625 1 82.75 516 SER A O 1
ATOM 4079 N N . GLY A 1 517 ? 55.812 31.75 126.688 1 81.94 517 GLY A N 1
ATOM 4080 C CA . GLY A 1 517 ? 56.406 33.062 126.938 1 81.94 517 GLY A CA 1
ATOM 4081 C C . GLY A 1 517 ? 55.5 34 127.75 1 81.94 517 GLY A C 1
ATOM 4082 O O . GLY A 1 517 ? 55.938 35.062 128.125 1 81.94 517 GLY A O 1
ATOM 4083 N N . GLY A 1 518 ? 54.188 33.562 127.938 1 77.69 518 GLY A N 1
ATOM 4084 C CA . GLY A 1 518 ? 53.281 34.188 128.875 1 77.69 518 GLY A CA 1
ATOM 4085 C C . GLY A 1 518 ? 52.344 35.188 128.25 1 77.69 518 GLY A C 1
ATOM 4086 O O . GLY A 1 518 ? 51.375 35.594 128.875 1 77.69 518 GLY A O 1
ATOM 4087 N N . GLY A 1 519 ? 52.594 35.719 127.188 1 81 519 GLY A N 1
ATOM 4088 C CA . GLY A 1 519 ? 51.875 36.906 126.688 1 81 519 GLY A CA 1
ATOM 4089 C C . GLY A 1 519 ? 50.719 36.594 125.75 1 81 519 GLY A C 1
ATOM 4090 O O . GLY A 1 519 ? 49.844 37.438 125.562 1 81 519 GLY A O 1
ATOM 4091 N N . HIS A 1 520 ? 50.719 35.406 125.062 1 84.19 520 HIS A N 1
ATOM 4092 C CA . HIS A 1 520 ? 49.688 35.156 124.125 1 84.19 520 HIS A CA 1
ATOM 4093 C C . HIS A 1 520 ? 48.812 33.969 124.5 1 84.19 520 HIS A C 1
ATOM 4095 O O . HIS A 1 520 ? 49.281 33.031 125.125 1 84.19 520 HIS A O 1
ATOM 4101 N N . PHE A 1 521 ? 47.469 34.188 124.375 1 84.81 521 PHE A N 1
ATOM 4102 C CA . PHE A 1 521 ? 46.469 33.219 124.812 1 84.81 521 PHE A CA 1
ATOM 4103 C C . PHE A 1 521 ? 45.531 32.875 123.688 1 84.81 521 PHE A C 1
ATOM 4105 O O . PHE A 1 521 ? 45.219 33.75 122.875 1 84.81 521 PHE A O 1
ATOM 4112 N N . LEU A 1 522 ? 45.312 31.562 123.5 1 81.44 522 LEU A N 1
ATOM 4113 C CA . LEU A 1 522 ? 44.312 31.031 122.562 1 81.44 522 LEU A CA 1
ATOM 4114 C C . LEU A 1 522 ? 43.156 30.375 123.375 1 81.44 522 LEU A C 1
ATOM 4116 O O . LEU A 1 522 ? 43.344 29.359 124 1 81.44 522 LEU A O 1
ATOM 4120 N N . THR A 1 523 ? 41.969 31.031 123.375 1 86.69 523 THR A N 1
ATOM 4121 C CA . THR A 1 523 ? 40.812 30.562 124.188 1 86.69 523 THR A CA 1
ATOM 4122 C C . THR A 1 523 ? 40.281 29.266 123.562 1 86.69 523 THR A C 1
ATOM 4124 O O . THR A 1 523 ? 40.562 28.938 122.438 1 86.69 523 THR A O 1
ATOM 4127 N N . ASN A 1 524 ? 39.594 28.516 124.375 1 79.75 524 ASN A N 1
ATOM 4128 C CA . ASN A 1 524 ? 38.938 27.312 123.875 1 79.75 524 ASN A CA 1
ATOM 4129 C C . ASN A 1 524 ? 38.031 27.609 122.688 1 79.75 524 ASN A C 1
ATOM 4131 O O . ASN A 1 524 ? 37.969 26.828 121.75 1 79.75 524 ASN A O 1
ATOM 4135 N N . GLU A 1 525 ? 37.344 28.766 122.75 1 81.25 525 GLU A N 1
ATOM 4136 C CA . GLU A 1 525 ? 36.406 29.172 121.688 1 81.25 525 GLU A CA 1
ATOM 4137 C C . GLU A 1 525 ? 37.156 29.484 120.438 1 81.25 525 GLU A C 1
ATOM 4139 O O . GLU A 1 525 ? 36.719 29.094 119.312 1 81.25 525 GLU A O 1
ATOM 4144 N N . GLN A 1 526 ? 38.344 30.109 120.5 1 80.44 526 GLN A N 1
ATOM 4145 C CA . GLN A 1 526 ? 39.156 30.484 119.375 1 80.44 526 GLN A CA 1
ATOM 4146 C C . GLN A 1 526 ? 39.781 29.25 118.75 1 80.44 526 GLN A C 1
ATOM 4148 O O . GLN A 1 526 ? 39.844 29.156 117.5 1 80.44 526 GLN A O 1
ATOM 4153 N N . PHE A 1 527 ? 40.062 28.375 119.625 1 78.75 527 PHE A N 1
ATOM 4154 C CA . PHE A 1 527 ? 40.656 27.125 119.188 1 78.75 527 PHE A CA 1
ATOM 4155 C C . PHE A 1 527 ? 39.625 26.266 118.438 1 78.75 527 PHE A C 1
ATOM 4157 O O . PHE A 1 527 ? 39.906 25.688 117.438 1 78.75 527 PHE A O 1
ATOM 4164 N N . GLU A 1 528 ? 38.406 26.312 119 1 78 528 GLU A N 1
ATOM 4165 C CA . GLU A 1 528 ? 37.312 25.578 118.312 1 78 528 GLU A CA 1
ATOM 4166 C C . GLU A 1 528 ? 36.969 26.172 117 1 78 528 GLU A C 1
ATOM 4168 O O . GLU A 1 528 ? 36.625 25.438 116.062 1 78 528 GLU A O 1
ATOM 4173 N N . THR A 1 529 ? 37.125 27.516 116.875 1 78.12 529 THR A N 1
ATOM 4174 C CA . THR A 1 529 ? 36.844 28.188 115.562 1 78.12 529 THR A CA 1
ATOM 4175 C C . THR A 1 529 ? 37.906 27.828 114.562 1 78.12 529 THR A C 1
ATOM 4177 O O . THR A 1 529 ? 37.594 27.656 113.375 1 78.12 529 THR A O 1
ATOM 4180 N N . LEU A 1 530 ? 39.156 27.641 115 1 74.06 530 LEU A N 1
ATOM 4181 C CA . LEU A 1 530 ? 40.25 27.234 114.125 1 74.06 530 LEU A CA 1
ATOM 4182 C C . LEU A 1 530 ? 40.094 25.797 113.625 1 74.06 530 LEU A C 1
ATOM 4184 O O . LEU A 1 530 ? 40.375 25.469 112.5 1 74.06 530 LEU A O 1
ATOM 4188 N N . SER A 1 531 ? 39.562 24.984 114.688 1 66.88 531 SER A N 1
ATOM 4189 C CA . SER A 1 531 ? 39.344 23.562 114.375 1 66.88 531 SER A CA 1
ATOM 4190 C C . SER A 1 531 ? 38.188 23.359 113.438 1 66.88 531 SER A C 1
ATOM 4192 O O . SER A 1 531 ? 38.125 22.375 112.75 1 66.88 531 SER A O 1
ATOM 4194 N N . ARG A 1 532 ? 37.062 24.281 113.438 1 63.88 532 ARG A N 1
ATOM 4195 C CA . ARG A 1 532 ? 35.906 24.125 112.625 1 63.88 532 ARG A CA 1
ATOM 4196 C C . ARG A 1 532 ? 36.094 24.766 111.25 1 63.88 532 ARG A C 1
ATOM 4198 O O . ARG A 1 532 ? 35.25 24.641 110.312 1 63.88 532 ARG A O 1
ATOM 4205 N N . GLY A 1 533 ? 37.312 25.031 110.812 1 59.38 533 GLY A N 1
ATOM 4206 C CA . GLY A 1 533 ? 37.531 25.609 109.5 1 59.38 533 GLY A CA 1
ATOM 4207 C C . GLY A 1 533 ? 36.906 26.984 109.375 1 59.38 533 GLY A C 1
ATOM 4208 O O . GLY A 1 533 ? 35.938 27.172 108.625 1 59.38 533 GLY A O 1
ATOM 4209 N N . GLY A 1 534 ? 36.844 27.906 110.25 1 47.38 534 GLY A N 1
ATOM 4210 C CA . GLY A 1 534 ? 36.219 29.172 109.875 1 47.38 534 GLY A CA 1
ATOM 4211 C C . GLY A 1 534 ? 36.844 29.797 108.688 1 47.38 534 GLY A C 1
ATOM 4212 O O . GLY A 1 534 ? 38 29.5 108.312 1 47.38 534 GLY A O 1
ATOM 4213 N N . MET B 1 1 ? 2 -12.062 16.078 1 34.72 1 MET B N 1
ATOM 4214 C CA . MET B 1 1 ? 2.438 -10.695 15.805 1 34.72 1 MET B CA 1
ATOM 4215 C C . MET B 1 1 ? 2.51 -10.445 14.297 1 34.72 1 MET B C 1
ATOM 4217 O O . MET B 1 1 ? 3.045 -11.273 13.555 1 34.72 1 MET B O 1
ATOM 4221 N N . SER B 1 2 ? 1.583 -9.898 13.727 1 45.81 2 SER B N 1
ATOM 4222 C CA . SER B 1 2 ? 1.423 -9.664 12.289 1 45.81 2 SER B CA 1
ATOM 4223 C C . SER B 1 2 ? 2.729 -9.195 11.656 1 45.81 2 SER B C 1
ATOM 4225 O O . SER B 1 2 ? 3.465 -8.406 12.258 1 45.81 2 SER B O 1
ATOM 4227 N N . SER B 1 3 ? 3.305 -9.906 10.766 1 59 3 SER B N 1
ATOM 4228 C CA . SER B 1 3 ? 4.566 -9.648 10.078 1 59 3 SER B CA 1
ATOM 4229 C C . SER B 1 3 ? 4.645 -8.203 9.602 1 59 3 SER B C 1
ATOM 4231 O O . SER B 1 3 ? 3.672 -7.664 9.07 1 59 3 SER B O 1
ATOM 4233 N N . ASN B 1 4 ? 5.648 -7.484 10.047 1 77.38 4 ASN B N 1
ATOM 4234 C CA . ASN B 1 4 ? 5.859 -6.078 9.711 1 77.38 4 ASN B CA 1
ATOM 4235 C C . ASN B 1 4 ? 6.43 -5.918 8.305 1 77.38 4 ASN B C 1
ATOM 4237 O O . ASN B 1 4 ? 6.625 -4.797 7.832 1 77.38 4 ASN B O 1
ATOM 4241 N N . TYR B 1 5 ? 6.598 -7.199 7.648 1 86.44 5 TYR B N 1
ATOM 4242 C CA . TYR B 1 5 ? 7.137 -7.082 6.297 1 86.44 5 TYR B CA 1
ATOM 4243 C C . TYR B 1 5 ? 6.023 -6.867 5.281 1 86.44 5 TYR B C 1
ATOM 4245 O O . TYR B 1 5 ? 4.848 -7.074 5.59 1 86.44 5 TYR B O 1
ATOM 4253 N N . THR B 1 6 ? 6.461 -6.527 4.078 1 87.44 6 THR B N 1
ATOM 4254 C CA . THR B 1 6 ? 5.512 -6.34 2.986 1 87.44 6 THR B CA 1
ATOM 4255 C C . THR B 1 6 ? 4.812 -7.652 2.643 1 87.44 6 THR B C 1
ATOM 4257 O O . THR B 1 6 ? 5.402 -8.727 2.775 1 87.44 6 THR B O 1
ATOM 4260 N N . LYS B 1 7 ? 3.605 -7.543 2.119 1 85.38 7 LYS B N 1
ATOM 4261 C CA . LYS B 1 7 ? 2.852 -8.711 1.663 1 85.38 7 LYS B CA 1
ATOM 4262 C C . LYS B 1 7 ? 2.865 -8.812 0.141 1 85.38 7 LYS B C 1
ATOM 4264 O O . LYS B 1 7 ? 2.264 -9.719 -0.432 1 85.38 7 LYS B O 1
ATOM 4269 N N . SER B 1 8 ? 3.508 -7.926 -0.533 1 89.75 8 SER B N 1
ATOM 4270 C CA . SER B 1 8 ? 3.684 -7.941 -1.981 1 89.75 8 SER B CA 1
ATOM 4271 C C . SER B 1 8 ? 5.145 -8.164 -2.359 1 89.75 8 SER B C 1
ATOM 4273 O O . SER B 1 8 ? 5.988 -7.301 -2.131 1 89.75 8 SER B O 1
ATOM 4275 N N . HIS B 1 9 ? 5.391 -9.258 -2.947 1 95.38 9 HIS B N 1
ATOM 4276 C CA . HIS B 1 9 ? 6.773 -9.617 -3.248 1 95.38 9 HIS B CA 1
ATOM 4277 C C . HIS B 1 9 ? 7.023 -9.633 -4.754 1 95.38 9 HIS B C 1
ATOM 4279 O O . HIS B 1 9 ? 6.078 -9.648 -5.543 1 95.38 9 HIS B O 1
ATOM 4285 N N . LEU B 1 10 ? 8.352 -9.562 -5.086 1 95.88 10 LEU B N 1
ATOM 4286 C CA . LEU B 1 10 ? 8.773 -9.445 -6.477 1 95.88 10 LEU B CA 1
ATOM 4287 C C . LEU B 1 10 ? 9.914 -10.406 -6.785 1 95.88 10 LEU B C 1
ATOM 4289 O O . LEU B 1 10 ? 10.719 -10.719 -5.906 1 95.88 10 LEU B O 1
ATOM 4293 N N . SER B 1 11 ? 9.953 -10.805 -7.977 1 98 11 SER B N 1
ATOM 4294 C CA . SER B 1 11 ? 11.086 -11.5 -8.586 1 98 11 SER B CA 1
ATOM 4295 C C . SER B 1 11 ? 11.18 -11.203 -10.078 1 98 11 SER B C 1
ATOM 4297 O O . SER B 1 11 ? 10.18 -10.852 -10.711 1 98 11 SER B O 1
ATOM 4299 N N . ALA B 1 12 ? 12.414 -11.266 -10.586 1 97.44 12 ALA B N 1
ATOM 4300 C CA . ALA B 1 12 ? 12.555 -10.938 -12 1 97.44 12 ALA B CA 1
ATOM 4301 C C . ALA B 1 12 ? 13.664 -11.773 -12.648 1 97.44 12 ALA B C 1
ATOM 4303 O O . ALA B 1 12 ? 14.609 -12.188 -11.977 1 97.44 12 ALA B O 1
ATOM 4304 N N . ILE B 1 13 ? 13.461 -11.977 -13.938 1 96.38 13 ILE B N 1
ATOM 4305 C CA . ILE B 1 13 ? 14.492 -12.633 -14.75 1 96.38 13 ILE B CA 1
ATOM 4306 C C . ILE B 1 13 ? 14.609 -11.93 -16.094 1 96.38 13 ILE B C 1
ATOM 4308 O O . ILE B 1 13 ? 13.703 -11.188 -16.5 1 96.38 13 ILE B O 1
ATOM 4312 N N . THR B 1 14 ? 15.719 -12.148 -16.781 1 94.5 14 THR B N 1
ATOM 4313 C CA . THR B 1 14 ? 15.945 -11.586 -18.094 1 94.5 14 THR B CA 1
ATOM 4314 C C . THR B 1 14 ? 16.719 -12.57 -18.984 1 94.5 14 THR B C 1
ATOM 4316 O O . THR B 1 14 ? 17.453 -13.422 -18.469 1 94.5 14 THR B O 1
ATOM 4319 N N . PHE B 1 15 ? 16.438 -12.492 -20.297 1 91.31 15 PHE B N 1
ATOM 4320 C CA . PHE B 1 15 ? 17.172 -13.289 -21.266 1 91.31 15 PHE B CA 1
ATOM 4321 C C . PHE B 1 15 ? 17.094 -12.656 -22.656 1 91.31 15 PHE B C 1
ATOM 4323 O O . PHE B 1 15 ? 16.297 -11.742 -22.891 1 91.31 15 PHE B O 1
ATOM 4330 N N . LEU B 1 16 ? 17.969 -13.156 -23.516 1 88.81 16 LEU B N 1
ATOM 4331 C CA . LEU B 1 16 ? 18.016 -12.68 -24.891 1 88.81 16 LEU B CA 1
ATOM 4332 C C . LEU B 1 16 ? 17.594 -13.773 -25.859 1 88.81 16 LEU B C 1
ATOM 4334 O O . LEU B 1 16 ? 17.812 -14.953 -25.609 1 88.81 16 LEU B O 1
ATOM 4338 N N . HIS B 1 17 ? 17 -13.367 -26.859 1 86.75 17 HIS B N 1
ATOM 4339 C CA . HIS B 1 17 ? 16.703 -14.281 -27.969 1 86.75 17 HIS B CA 1
ATOM 4340 C C . HIS B 1 17 ? 17.062 -13.648 -29.312 1 86.75 17 HIS B C 1
ATOM 4342 O O . HIS B 1 17 ? 16.625 -12.539 -29.609 1 86.75 17 HIS B O 1
ATOM 4348 N N . PRO B 1 18 ? 17.797 -14.281 -30.219 1 84.88 18 PRO B N 1
ATOM 4349 C CA . PRO B 1 18 ? 18.453 -15.562 -29.984 1 84.88 18 PRO B CA 1
ATOM 4350 C C . PRO B 1 18 ? 19.547 -15.477 -28.906 1 84.88 18 PRO B C 1
ATOM 4352 O O . PRO B 1 18 ? 20.078 -14.398 -28.656 1 84.88 18 PRO B O 1
ATOM 4355 N N . PRO B 1 19 ? 19.734 -16.656 -28.312 1 80.94 19 PRO B N 1
ATOM 4356 C CA . PRO B 1 19 ? 20.703 -16.641 -27.234 1 80.94 19 PRO B CA 1
ATOM 4357 C C . PRO B 1 19 ? 22.109 -16.281 -27.703 1 80.94 19 PRO B C 1
ATOM 4359 O O . PRO B 1 19 ? 22.484 -16.625 -28.828 1 80.94 19 PRO B O 1
ATOM 4362 N N . SER B 1 20 ? 22.766 -15.258 -27.031 1 67.44 20 SER B N 1
ATOM 4363 C CA . SER B 1 20 ? 24.141 -14.922 -27.344 1 67.44 20 SER B CA 1
ATOM 4364 C C . SER B 1 20 ? 25.094 -16.031 -26.906 1 67.44 20 SER B C 1
ATOM 4366 O O . SER B 1 20 ? 24.859 -16.688 -25.891 1 67.44 20 SER B O 1
ATOM 4368 N N . PRO B 1 21 ? 25.859 -16.422 -27.875 1 56.22 21 PRO B N 1
ATOM 4369 C CA . PRO B 1 21 ? 26.844 -17.422 -27.453 1 56.22 21 PRO B CA 1
ATOM 4370 C C . PRO B 1 21 ? 27.672 -16.969 -26.25 1 56.22 21 PRO B C 1
ATOM 4372 O O . PRO B 1 21 ? 28.297 -17.797 -25.594 1 56.22 21 PRO B O 1
ATOM 4375 N N . VAL B 1 22 ? 28.047 -15.641 -26.172 1 49.25 22 VAL B N 1
ATOM 4376 C CA . VAL B 1 22 ? 29.062 -15.211 -25.219 1 49.25 22 VAL B CA 1
ATOM 4377 C C . VAL B 1 22 ? 28.438 -15.047 -23.828 1 49.25 22 VAL B C 1
ATOM 4379 O O . VAL B 1 22 ? 27.453 -14.32 -23.656 1 49.25 22 VAL B O 1
ATOM 4382 N N . ASN B 1 23 ? 28.453 -15.977 -23.094 1 47.16 23 ASN B N 1
ATOM 4383 C CA . ASN B 1 23 ? 28.047 -15.844 -21.688 1 47.16 23 ASN B CA 1
ATOM 4384 C C . ASN B 1 23 ? 28.875 -14.789 -20.969 1 47.16 23 ASN B C 1
ATOM 4386 O O . ASN B 1 23 ? 30.078 -14.992 -20.734 1 47.16 23 ASN B O 1
ATOM 4390 N N . ILE B 1 24 ? 28.609 -13.578 -21.016 1 43.59 24 ILE B N 1
ATOM 4391 C CA . ILE B 1 24 ? 29.328 -12.469 -20.391 1 43.59 24 ILE B CA 1
ATOM 4392 C C . ILE B 1 24 ? 29.719 -12.836 -18.969 1 43.59 24 ILE B C 1
ATOM 4394 O O . ILE B 1 24 ? 30.453 -12.109 -18.312 1 43.59 24 ILE B O 1
ATOM 4398 N N . LYS B 1 25 ? 28.859 -13.609 -18.234 1 44.78 25 LYS B N 1
ATOM 4399 C CA . LYS B 1 25 ? 29.328 -13.984 -16.906 1 44.78 25 LYS B CA 1
ATOM 4400 C C . LYS B 1 25 ? 30.734 -14.57 -16.969 1 44.78 25 LYS B C 1
ATOM 4402 O O . LYS B 1 25 ? 31.375 -14.781 -15.93 1 44.78 25 LYS B O 1
ATOM 4407 N N . GLN B 1 26 ? 31.234 -15.086 -18.109 1 41.25 26 GLN B N 1
ATOM 4408 C CA . GLN B 1 26 ? 32.594 -15.617 -18.297 1 41.25 26 GLN B CA 1
ATOM 4409 C C . GLN B 1 26 ? 33.5 -14.586 -18.984 1 41.25 26 GLN B C 1
ATOM 4411 O O . GLN B 1 26 ? 33.062 -13.883 -19.906 1 41.25 26 GLN B O 1
ATOM 4416 N N . CYS B 1 27 ? 34.469 -14.109 -18.312 1 41.88 27 CYS B N 1
ATOM 4417 C CA . CYS B 1 27 ? 35.469 -13.109 -18.641 1 41.88 27 CYS B CA 1
ATOM 4418 C C . CYS B 1 27 ? 36.031 -13.328 -20.047 1 41.88 27 CYS B C 1
ATOM 4420 O O . CYS B 1 27 ? 36.562 -14.398 -20.344 1 41.88 27 CYS B O 1
ATOM 4422 N N . PRO B 1 28 ? 35.594 -12.633 -21.156 1 38.47 28 PRO B N 1
ATOM 4423 C CA . PRO B 1 28 ? 36.438 -12.695 -22.375 1 38.47 28 PRO B CA 1
ATOM 4424 C C . PRO B 1 28 ? 37.844 -12.203 -22.156 1 38.47 28 PRO B C 1
ATOM 4426 O O . PRO B 1 28 ? 38.094 -10.992 -22.141 1 38.47 28 PRO B O 1
ATOM 4429 N N . CYS B 1 29 ? 38.625 -12.539 -21.281 1 35.94 29 CYS B N 1
ATOM 4430 C CA . CYS B 1 29 ? 40 -12 -21.359 1 35.94 29 CYS B CA 1
ATOM 4431 C C . CYS B 1 29 ? 40.469 -11.883 -22.797 1 35.94 29 CYS B C 1
ATOM 4433 O O . CYS B 1 29 ? 41.281 -11.039 -23.125 1 35.94 29 CYS B O 1
ATOM 4435 N N . ASP B 1 30 ? 40.719 -13.016 -23.547 1 35.59 30 ASP B N 1
ATOM 4436 C CA . ASP B 1 30 ? 41.406 -12.922 -24.828 1 35.59 30 ASP B CA 1
ATOM 4437 C C . ASP B 1 30 ? 40.531 -12.234 -25.875 1 35.59 30 ASP B C 1
ATOM 4439 O O . ASP B 1 30 ? 41.031 -11.594 -26.797 1 35.59 30 ASP B O 1
ATOM 4443 N N . ALA B 1 31 ? 39.5 -12.867 -26.422 1 33.88 31 ALA B N 1
ATOM 4444 C CA . ALA B 1 31 ? 38.906 -12.398 -27.656 1 33.88 31 ALA B CA 1
ATOM 4445 C C . ALA B 1 31 ? 37.938 -11.234 -27.391 1 33.88 31 ALA B C 1
ATOM 4447 O O . ALA B 1 31 ? 37.094 -11.32 -26.516 1 33.88 31 ALA B O 1
ATOM 4448 N N . LYS B 1 32 ? 38.438 -10.125 -27.609 1 41.34 32 LYS B N 1
ATOM 4449 C CA . LYS B 1 32 ? 37.625 -8.938 -27.75 1 41.34 32 LYS B CA 1
ATOM 4450 C C . LYS B 1 32 ? 36.25 -9.273 -28.375 1 41.34 32 LYS B C 1
ATOM 4452 O O . LYS B 1 32 ? 36.188 -9.586 -29.562 1 41.34 32 LYS B O 1
ATOM 4457 N N . PRO B 1 33 ? 35.375 -9.898 -27.781 1 35.34 33 PRO B N 1
ATOM 4458 C CA . PRO B 1 33 ? 34.188 -10.18 -28.578 1 35.34 33 PRO B CA 1
ATOM 4459 C C . PRO B 1 33 ? 33.656 -8.945 -29.297 1 35.34 33 PRO B C 1
ATOM 4461 O O . PRO B 1 33 ? 33.531 -7.871 -28.688 1 35.34 33 PRO B O 1
ATOM 4464 N N . GLU B 1 34 ? 34 -8.773 -30.531 1 38.09 34 GLU B N 1
ATOM 4465 C CA . GLU B 1 34 ? 33.25 -7.773 -31.281 1 38.09 34 GLU B CA 1
ATOM 4466 C C . GLU B 1 34 ? 31.766 -7.887 -31.031 1 38.09 34 GLU B C 1
ATOM 4468 O O . GLU B 1 34 ? 31.172 -8.961 -31.188 1 38.09 34 GLU B O 1
ATOM 4473 N N . PRO B 1 35 ? 31.219 -7.16 -30.094 1 42.03 35 PRO B N 1
ATOM 4474 C CA . PRO B 1 35 ? 29.766 -7.242 -29.984 1 42.03 35 PRO B CA 1
ATOM 4475 C C . PRO B 1 35 ? 29.078 -7.426 -31.344 1 42.03 35 PRO B C 1
ATOM 4477 O O . PRO B 1 35 ? 29.359 -6.68 -32.281 1 42.03 35 PRO B O 1
ATOM 4480 N N . LYS B 1 36 ? 29.016 -8.508 -31.812 1 42.16 36 LYS B N 1
ATOM 4481 C CA . LYS B 1 36 ? 28.219 -8.578 -33.031 1 42.16 36 LYS B CA 1
ATOM 4482 C C . LYS B 1 36 ? 27 -7.645 -32.938 1 42.16 36 LYS B C 1
ATOM 4484 O O . LYS B 1 36 ? 26.516 -7.344 -31.859 1 42.16 36 LYS B O 1
ATOM 4489 N N . PRO B 1 37 ? 26.641 -6.977 -33.969 1 42.78 37 PRO B N 1
ATOM 4490 C CA . PRO B 1 37 ? 25.562 -5.977 -34 1 42.78 37 PRO B CA 1
ATOM 4491 C C . PRO B 1 37 ? 24.297 -6.449 -33.312 1 42.78 37 PRO B C 1
ATOM 4493 O O . PRO B 1 37 ? 23.844 -7.566 -33.562 1 42.78 37 PRO B O 1
ATOM 4496 N N . ALA B 1 38 ? 23.844 -5.996 -32.031 1 48.59 38 ALA B N 1
ATOM 4497 C CA . ALA B 1 38 ? 22.672 -5.773 -31.188 1 48.59 38 ALA B CA 1
ATOM 4498 C C . ALA B 1 38 ? 21.406 -5.723 -32.031 1 48.59 38 ALA B C 1
ATOM 4500 O O . ALA B 1 38 ? 20.297 -5.703 -31.484 1 48.59 38 ALA B O 1
ATOM 4501 N N . SER B 1 39 ? 21.516 -5.586 -33.25 1 52.03 39 SER B N 1
ATOM 4502 C CA . SER B 1 39 ? 20.375 -5.137 -34.062 1 52.03 39 SER B CA 1
ATOM 4503 C C . SER B 1 39 ? 19.312 -6.219 -34.156 1 52.03 39 SER B C 1
ATOM 4505 O O . SER B 1 39 ? 18.125 -5.914 -34.312 1 52.03 39 SER B O 1
ATOM 4507 N N . GLU B 1 40 ? 19.672 -7.59 -34.031 1 64.62 40 GLU B N 1
ATOM 4508 C CA . GLU B 1 40 ? 18.578 -8.539 -34.25 1 64.62 40 GLU B CA 1
ATOM 4509 C C . GLU B 1 40 ? 18.188 -9.242 -32.969 1 64.62 40 GLU B C 1
ATOM 4511 O O . GLU B 1 40 ? 17.359 -10.148 -32.969 1 64.62 40 GLU B O 1
ATOM 4516 N N . GLN B 1 41 ? 18.734 -8.891 -31.781 1 79.25 41 GLN B N 1
ATOM 4517 C CA . GLN B 1 41 ? 18.359 -9.562 -30.547 1 79.25 41 GLN B CA 1
ATOM 4518 C C . GLN B 1 41 ? 17.281 -8.781 -29.797 1 79.25 41 GLN B C 1
ATOM 4520 O O . GLN B 1 41 ? 17.328 -7.551 -29.734 1 79.25 41 GLN B O 1
ATOM 4525 N N . ASN B 1 42 ? 16.328 -9.617 -29.375 1 87.06 42 ASN B N 1
ATOM 4526 C CA . ASN B 1 42 ? 15.289 -9.055 -28.531 1 87.06 42 ASN B CA 1
ATOM 4527 C C . ASN B 1 42 ? 15.562 -9.32 -27.047 1 87.06 42 ASN B C 1
ATOM 4529 O O . ASN B 1 42 ? 15.977 -10.422 -26.672 1 87.06 42 ASN B O 1
ATOM 4533 N N . THR B 1 43 ? 15.453 -8.297 -26.266 1 89.5 43 THR B N 1
ATOM 4534 C CA . THR B 1 43 ? 15.531 -8.43 -24.812 1 89.5 43 THR B CA 1
ATOM 4535 C C . THR B 1 43 ? 14.18 -8.844 -24.234 1 89.5 43 THR B C 1
ATOM 4537 O O . THR B 1 43 ? 13.148 -8.281 -24.609 1 89.5 43 THR B O 1
ATOM 4540 N N . PHE B 1 44 ? 14.266 -9.883 -23.391 1 91.44 44 PHE B N 1
ATOM 4541 C CA . PHE B 1 44 ? 13.078 -10.328 -22.672 1 91.44 44 PHE B CA 1
ATOM 4542 C C . PHE B 1 44 ? 13.25 -10.133 -21.172 1 91.44 44 PHE B C 1
ATOM 4544 O O . PHE B 1 44 ? 14.289 -10.484 -20.609 1 91.44 44 PHE B O 1
ATOM 4551 N N . ILE B 1 45 ? 12.281 -9.547 -20.531 1 93.5 45 ILE B N 1
ATOM 4552 C CA . ILE B 1 45 ? 12.242 -9.43 -19.078 1 93.5 45 ILE B CA 1
ATOM 4553 C C . ILE B 1 45 ? 10.906 -9.953 -18.547 1 93.5 45 ILE B C 1
ATOM 4555 O O . ILE B 1 45 ? 9.852 -9.68 -19.141 1 93.5 45 ILE B O 1
ATOM 4559 N N . ARG B 1 46 ? 10.992 -10.797 -17.547 1 94.75 46 ARG B N 1
ATOM 4560 C CA . ARG B 1 46 ? 9.812 -11.273 -16.844 1 94.75 46 ARG B CA 1
ATOM 4561 C C . ARG B 1 46 ? 9.828 -10.812 -15.391 1 94.75 46 ARG B C 1
ATOM 4563 O O . ARG B 1 46 ? 10.828 -10.977 -14.688 1 94.75 46 ARG B O 1
ATOM 4570 N N . VAL B 1 47 ? 8.742 -10.234 -14.977 1 95.38 47 VAL B N 1
ATOM 4571 C CA . VAL B 1 47 ? 8.602 -9.82 -13.578 1 95.38 47 VAL B CA 1
ATOM 4572 C C . VAL B 1 47 ? 7.434 -10.562 -12.938 1 95.38 47 VAL B C 1
ATOM 4574 O O . VAL B 1 47 ? 6.324 -10.57 -13.477 1 95.38 47 VAL B O 1
ATOM 4577 N N . TYR B 1 48 ? 7.711 -11.195 -11.859 1 95.25 48 TYR B N 1
ATOM 4578 C CA . TYR B 1 48 ? 6.715 -11.922 -11.07 1 95.25 48 TYR B CA 1
ATOM 4579 C C . TYR B 1 48 ? 6.371 -11.164 -9.797 1 95.25 48 TYR B C 1
ATOM 4581 O O . TYR B 1 48 ? 7.258 -10.609 -9.141 1 95.25 48 TYR B O 1
ATOM 4589 N N . HIS B 1 49 ? 5.082 -11.133 -9.492 1 94.06 49 HIS B N 1
ATOM 4590 C CA . HIS B 1 49 ? 4.668 -10.438 -8.281 1 94.06 49 HIS B CA 1
ATOM 4591 C C . HIS B 1 49 ? 3.486 -11.141 -7.621 1 94.06 49 HIS B C 1
ATOM 4593 O O . HIS B 1 49 ? 2.752 -11.883 -8.281 1 94.06 49 HIS B O 1
ATOM 4599 N N . THR B 1 50 ? 3.367 -10.938 -6.328 1 92.88 50 THR B N 1
ATOM 4600 C CA . THR B 1 50 ? 2.232 -11.484 -5.594 1 92.88 50 THR B CA 1
ATOM 4601 C C . THR B 1 50 ? 1.196 -10.398 -5.316 1 92.88 50 THR B C 1
ATOM 4603 O O . THR B 1 50 ? 1.55 -9.234 -5.102 1 92.88 50 THR B O 1
ATOM 4606 N N . GLU B 1 51 ? -0.061 -10.836 -5.367 1 86.31 51 GLU B N 1
ATOM 4607 C CA . GLU B 1 51 ? -1.173 -9.953 -5.031 1 86.31 51 GLU B CA 1
ATOM 4608 C C . GLU B 1 51 ? -2.332 -10.734 -4.418 1 86.31 51 GLU B C 1
ATOM 4610 O O . GLU B 1 51 ? -2.477 -11.93 -4.66 1 86.31 51 GLU B O 1
ATOM 4615 N N . PRO B 1 52 ? -3.152 -10.07 -3.662 1 83.12 52 PRO B N 1
ATOM 4616 C CA . PRO B 1 52 ? -4.324 -10.773 -3.121 1 83.12 52 PRO B CA 1
ATOM 4617 C C . PRO B 1 52 ? -5.277 -11.258 -4.211 1 83.12 52 PRO B C 1
ATOM 4619 O O . PRO B 1 52 ? -5.48 -10.562 -5.211 1 83.12 52 PRO B O 1
ATOM 4622 N N . SER B 1 53 ? -5.902 -12.383 -3.986 1 81.12 53 SER B N 1
ATOM 4623 C CA . SER B 1 53 ? -6.844 -12.938 -4.953 1 81.12 53 SER B CA 1
ATOM 4624 C C . SER B 1 53 ? -8.109 -12.094 -5.043 1 81.12 53 SER B C 1
ATOM 4626 O O . SER B 1 53 ? -8.633 -11.641 -4.02 1 81.12 53 SER B O 1
ATOM 4628 N N . ILE B 1 54 ? -8.625 -11.984 -6.211 1 74.19 54 ILE B N 1
ATOM 4629 C CA . ILE B 1 54 ? -9.867 -11.258 -6.449 1 74.19 54 ILE B CA 1
ATOM 4630 C C . ILE B 1 54 ? -10.977 -12.234 -6.824 1 74.19 54 ILE B C 1
ATOM 4632 O O . ILE B 1 54 ? -12.117 -11.828 -7.07 1 74.19 54 ILE B O 1
ATOM 4636 N N . TYR B 1 55 ? -10.594 -13.445 -6.875 1 73.44 55 TYR B N 1
ATOM 4637 C CA . TYR B 1 55 ? -11.555 -14.461 -7.297 1 73.44 55 TYR B CA 1
ATOM 4638 C C . TYR B 1 55 ? -12.297 -15.039 -6.102 1 73.44 55 TYR B C 1
ATOM 4640 O O . TYR B 1 55 ? -11.719 -15.242 -5.035 1 73.44 55 TYR B O 1
ATOM 4648 N N . GLY B 1 56 ? -13.539 -15.367 -6.273 1 69.81 56 GLY B N 1
ATOM 4649 C CA . GLY B 1 56 ? -14.383 -15.891 -5.207 1 69.81 56 GLY B CA 1
ATOM 4650 C C . GLY B 1 56 ? -14.023 -17.297 -4.801 1 69.81 56 GLY B C 1
ATOM 4651 O O . GLY B 1 56 ? -14.188 -17.688 -3.639 1 69.81 56 GLY B O 1
ATOM 4652 N N . TYR B 1 57 ? -13.438 -18.094 -5.703 1 71.12 57 TYR B N 1
ATOM 4653 C CA . TYR B 1 57 ? -13.188 -19.5 -5.445 1 71.12 57 TYR B CA 1
ATOM 4654 C C . TYR B 1 57 ? -11.922 -19.688 -4.625 1 71.12 57 TYR B C 1
ATOM 4656 O O . TYR B 1 57 ? -11.656 -20.781 -4.121 1 71.12 57 TYR B O 1
ATOM 4664 N N . ASN B 1 58 ? -11.133 -18.703 -4.473 1 79.94 58 ASN B N 1
ATOM 4665 C CA . ASN B 1 58 ? -9.914 -18.797 -3.676 1 79.94 58 ASN B CA 1
ATOM 4666 C C . ASN B 1 58 ? -9.734 -17.562 -2.789 1 79.94 58 ASN B C 1
ATOM 4668 O O . ASN B 1 58 ? -8.617 -17.062 -2.652 1 79.94 58 ASN B O 1
ATOM 4672 N N . ALA B 1 59 ? -10.828 -17.281 -2.227 1 74.88 59 ALA B N 1
ATOM 4673 C CA . ALA B 1 59 ? -10.812 -16.125 -1.321 1 74.88 59 ALA B CA 1
ATOM 4674 C C . ALA B 1 59 ? -9.828 -16.344 -0.177 1 74.88 59 ALA B C 1
ATOM 4676 O O . ALA B 1 59 ? -9.758 -17.438 0.389 1 74.88 59 ALA B O 1
ATOM 4677 N N . GLY B 1 60 ? -9.016 -15.383 0.063 1 76.88 60 GLY B N 1
ATOM 4678 C CA . GLY B 1 60 ? -8.062 -15.477 1.158 1 76.88 60 GLY B CA 1
ATOM 4679 C C . GLY B 1 60 ? -6.676 -15.883 0.709 1 76.88 60 GLY B C 1
ATOM 4680 O O . GLY B 1 60 ? -5.73 -15.859 1.498 1 76.88 60 GLY B O 1
ATOM 4681 N N . CYS B 1 61 ? -6.605 -16.266 -0.567 1 86.62 61 CYS B N 1
ATOM 4682 C CA . CYS B 1 61 ? -5.301 -16.594 -1.122 1 86.62 61 CYS B CA 1
ATOM 4683 C C . CYS B 1 61 ? -4.684 -15.398 -1.831 1 86.62 61 CYS B C 1
ATOM 4685 O O . CYS B 1 61 ? -5.324 -14.359 -1.974 1 86.62 61 CYS B O 1
ATOM 4687 N N . SER B 1 62 ? -3.438 -15.617 -2.105 1 90.12 62 SER B N 1
ATOM 4688 C CA . SER B 1 62 ? -2.758 -14.688 -3.002 1 90.12 62 SER B CA 1
ATOM 4689 C C . SER B 1 62 ? -2.514 -15.32 -4.367 1 90.12 62 SER B C 1
ATOM 4691 O O . SER B 1 62 ? -2.559 -16.547 -4.512 1 90.12 62 SER B O 1
ATOM 4693 N N . LEU B 1 63 ? -2.379 -14.438 -5.328 1 87.69 63 LEU B N 1
ATOM 4694 C CA . LEU B 1 63 ? -2.012 -14.828 -6.684 1 87.69 63 LEU B CA 1
ATOM 4695 C C . LEU B 1 63 ? -0.538 -14.539 -6.949 1 87.69 63 LEU B C 1
ATOM 4697 O O . LEU B 1 63 ? 0.035 -13.617 -6.371 1 87.69 63 LEU B O 1
ATOM 4701 N N . VAL B 1 64 ? 0.068 -15.383 -7.754 1 93.06 64 VAL B N 1
ATOM 4702 C CA . VAL B 1 64 ? 1.333 -15.047 -8.398 1 93.06 64 VAL B CA 1
ATOM 4703 C C . VAL B 1 64 ? 1.097 -14.742 -9.875 1 93.06 64 VAL B C 1
ATOM 4705 O O . VAL B 1 64 ? 0.558 -15.578 -10.609 1 93.06 64 VAL B O 1
ATOM 4708 N N . ARG B 1 65 ? 1.549 -13.547 -10.297 1 89.75 65 ARG B N 1
ATOM 4709 C CA . ARG B 1 65 ? 1.319 -13.117 -11.672 1 89.75 65 ARG B CA 1
ATOM 4710 C C . ARG B 1 65 ? 2.631 -12.75 -12.359 1 89.75 65 ARG B C 1
ATOM 4712 O O . ARG B 1 65 ? 3.639 -12.5 -11.688 1 89.75 65 ARG B O 1
ATOM 4719 N N . GLU B 1 66 ? 2.516 -12.734 -13.695 1 90.69 66 GLU B N 1
ATOM 4720 C CA . GLU B 1 66 ? 3.674 -12.414 -14.523 1 90.69 66 GLU B CA 1
ATOM 4721 C C . GLU B 1 66 ? 3.383 -11.227 -15.438 1 90.69 66 GLU B C 1
ATOM 4723 O O . GLU B 1 66 ? 2.311 -11.141 -16.047 1 90.69 66 GLU B O 1
ATOM 4728 N N . SER B 1 67 ? 4.312 -10.273 -15.484 1 88.75 67 SER B N 1
ATOM 4729 C CA . SER B 1 67 ? 4.379 -9.242 -16.516 1 88.75 67 SER B CA 1
ATOM 4730 C C . SER B 1 67 ? 5.574 -9.469 -17.438 1 88.75 67 SER B C 1
ATOM 4732 O O . SER B 1 67 ? 6.656 -9.836 -16.984 1 88.75 67 SER B O 1
ATOM 4734 N N . ARG B 1 68 ? 5.336 -9.18 -18.75 1 90.56 68 ARG B N 1
ATOM 4735 C CA . ARG B 1 68 ? 6.391 -9.477 -19.719 1 90.56 68 ARG B CA 1
ATOM 4736 C C . ARG B 1 68 ? 6.824 -8.211 -20.453 1 90.56 68 ARG B C 1
ATOM 4738 O O . ARG B 1 68 ? 6.004 -7.336 -20.734 1 90.56 68 ARG B O 1
ATOM 4745 N N . TYR B 1 69 ? 8.141 -8.203 -20.688 1 91.56 69 TYR B N 1
ATOM 4746 C CA . TYR B 1 69 ? 8.719 -7.191 -21.578 1 91.56 69 TYR B CA 1
ATOM 4747 C C . TYR B 1 69 ? 9.453 -7.84 -22.734 1 91.56 69 TYR B C 1
ATOM 4749 O O . TYR B 1 69 ? 10.172 -8.82 -22.562 1 91.56 69 TYR B O 1
ATOM 4757 N N . THR B 1 70 ? 9.211 -7.277 -23.875 1 87.69 70 THR B N 1
ATOM 4758 C CA . THR B 1 70 ? 10.055 -7.512 -25.047 1 87.69 70 THR B CA 1
ATOM 4759 C C . THR B 1 70 ? 10.406 -6.199 -25.734 1 87.69 70 THR B C 1
ATOM 4761 O O . THR B 1 70 ? 9.664 -5.223 -25.641 1 87.69 70 THR B O 1
ATOM 4764 N N . THR B 1 71 ? 11.539 -6.234 -26.375 1 84.75 71 THR B N 1
ATOM 4765 C CA . THR B 1 71 ? 11.961 -5.023 -27.062 1 84.75 71 THR B CA 1
ATOM 4766 C C . THR B 1 71 ? 10.906 -4.586 -28.078 1 84.75 71 THR B C 1
ATOM 4768 O O . THR B 1 71 ? 10.648 -3.393 -28.234 1 84.75 71 THR B O 1
ATOM 4771 N N . SER B 1 72 ? 10.234 -5.457 -28.688 1 82.5 72 SER B N 1
ATOM 4772 C CA . SER B 1 72 ? 9.266 -5.152 -29.734 1 82.5 72 SER B CA 1
ATOM 4773 C C . SER B 1 72 ? 7.914 -4.766 -29.141 1 82.5 72 SER B C 1
ATOM 4775 O O . SER B 1 72 ? 7.242 -3.867 -29.656 1 82.5 72 SER B O 1
ATOM 4777 N N . GLN B 1 73 ? 7.516 -5.383 -28.062 1 83.06 73 GLN B N 1
ATOM 4778 C CA . GLN B 1 73 ? 6.16 -5.203 -27.547 1 83.06 73 GLN B CA 1
ATOM 4779 C C . GLN B 1 73 ? 6.156 -4.336 -26.297 1 83.06 73 GLN B C 1
ATOM 4781 O O . GLN B 1 73 ? 5.094 -3.971 -25.781 1 83.06 73 GLN B O 1
ATOM 4786 N N . GLN B 1 74 ? 7.309 -4.055 -25.812 1 88.06 74 GLN B N 1
ATOM 4787 C CA . GLN B 1 74 ? 7.383 -3.361 -24.531 1 88.06 74 GLN B CA 1
ATOM 4788 C C . GLN B 1 74 ? 6.656 -4.141 -23.438 1 88.06 74 GLN B C 1
ATOM 4790 O O . GLN B 1 74 ? 6.559 -5.367 -23.516 1 88.06 74 GLN B O 1
ATOM 4795 N N . TRP B 1 75 ? 6.301 -3.531 -22.359 1 87.69 75 TRP B N 1
ATOM 4796 C CA . TRP B 1 75 ? 5.609 -4.227 -21.281 1 87.69 75 TRP B CA 1
ATOM 4797 C C . TRP B 1 75 ? 4.184 -4.586 -21.688 1 87.69 75 TRP B C 1
ATOM 4799 O O . TRP B 1 75 ? 3.455 -3.746 -22.219 1 87.69 75 TRP B O 1
ATOM 4809 N N . HIS B 1 76 ? 3.75 -5.84 -21.438 1 83.38 76 HIS B N 1
ATOM 4810 C CA . HIS B 1 76 ? 2.414 -6.316 -21.766 1 83.38 76 HIS B CA 1
ATOM 4811 C C . HIS B 1 76 ? 2 -7.48 -20.875 1 83.38 76 HIS B C 1
ATOM 4813 O O . HIS B 1 76 ? 2.848 -8.125 -20.25 1 83.38 76 HIS B O 1
ATOM 4819 N N . GLY B 1 77 ? 0.681 -7.699 -20.766 1 77.75 77 GLY B N 1
ATOM 4820 C CA . GLY B 1 77 ? 0.156 -8.852 -20.047 1 77.75 77 GLY B CA 1
ATOM 4821 C C . GLY B 1 77 ? -0.045 -10.062 -20.938 1 77.75 77 GLY B C 1
ATOM 4822 O O . GLY B 1 77 ? -0.818 -10.016 -21.891 1 77.75 77 GLY B O 1
ATOM 4823 N N . PRO B 1 78 ? 0.709 -11.148 -20.625 1 78.12 78 PRO B N 1
ATOM 4824 C CA . PRO B 1 78 ? 0.512 -12.352 -21.438 1 78.12 78 PRO B CA 1
ATOM 4825 C C . PRO B 1 78 ? -0.796 -13.078 -21.109 1 78.12 78 PRO B C 1
ATOM 4827 O O . PRO B 1 78 ? -1.378 -12.859 -20.047 1 78.12 78 PRO B O 1
ATOM 4830 N N . SER B 1 79 ? -1.22 -13.938 -22.031 1 74.12 79 SER B N 1
ATOM 4831 C CA . SER B 1 79 ? -2.459 -14.688 -21.844 1 74.12 79 SER B CA 1
ATOM 4832 C C . SER B 1 79 ? -2.33 -15.688 -20.703 1 74.12 79 SER B C 1
ATOM 4834 O O . SER B 1 79 ? -3.336 -16.141 -20.156 1 74.12 79 SER B O 1
ATOM 4836 N N . ASP B 1 80 ? -1.076 -16 -20.328 1 78.44 80 ASP B N 1
ATOM 4837 C CA . ASP B 1 80 ? -0.799 -16.938 -19.234 1 78.44 80 ASP B CA 1
ATOM 4838 C C . ASP B 1 80 ? -0.157 -16.203 -18.062 1 78.44 80 ASP B C 1
ATOM 4840 O O . ASP B 1 80 ? 0.807 -16.703 -17.469 1 78.44 80 ASP B O 1
ATOM 4844 N N . ASP B 1 81 ? -0.715 -15.109 -17.734 1 83.31 81 ASP B N 1
ATOM 4845 C CA . ASP B 1 81 ? -0.096 -14.242 -16.734 1 83.31 81 ASP B CA 1
ATOM 4846 C C . ASP B 1 81 ? -0.269 -14.82 -15.336 1 83.31 81 ASP B C 1
ATOM 4848 O O . ASP B 1 81 ? 0.433 -14.422 -14.406 1 83.31 81 ASP B O 1
ATOM 4852 N N . LEU B 1 82 ? -1.243 -15.719 -15.125 1 86.12 82 LEU B N 1
ATOM 4853 C CA . LEU B 1 82 ? -1.499 -16.281 -13.797 1 86.12 82 LEU B CA 1
ATOM 4854 C C . LEU B 1 82 ? -0.62 -17.5 -13.539 1 86.12 82 LEU B C 1
ATOM 4856 O O . LEU B 1 82 ? -0.886 -18.578 -14.062 1 86.12 82 LEU B O 1
ATOM 4860 N N . VAL B 1 83 ? 0.322 -17.344 -12.672 1 90.44 83 VAL B N 1
ATOM 4861 C CA . VAL B 1 83 ? 1.296 -18.391 -12.375 1 90.44 83 VAL B CA 1
ATOM 4862 C C . VAL B 1 83 ? 0.727 -19.344 -11.32 1 90.44 83 VAL B C 1
ATOM 4864 O O . VAL B 1 83 ? 0.863 -20.562 -11.445 1 90.44 83 VAL B O 1
ATOM 4867 N N . ALA B 1 84 ? 0.132 -18.797 -10.328 1 90.5 84 ALA B N 1
ATOM 4868 C CA . ALA B 1 84 ? -0.454 -19.562 -9.227 1 90.5 84 ALA B CA 1
ATOM 4869 C C . ALA B 1 84 ? -1.634 -18.812 -8.609 1 90.5 84 ALA B C 1
ATOM 4871 O O . ALA B 1 84 ? -1.653 -17.578 -8.594 1 90.5 84 ALA B O 1
ATOM 4872 N N . ASP B 1 85 ? -2.607 -19.547 -8.109 1 86.69 85 ASP B N 1
ATOM 4873 C CA . ASP B 1 85 ? -3.771 -18.938 -7.48 1 86.69 85 ASP B CA 1
ATOM 4874 C C . ASP B 1 85 ? -3.988 -19.484 -6.074 1 86.69 85 ASP B C 1
ATOM 4876 O O . ASP B 1 85 ? -5.07 -19.328 -5.5 1 86.69 85 ASP B O 1
ATOM 4880 N N . ASP B 1 86 ? -2.986 -20.172 -5.57 1 89.75 86 ASP B N 1
ATOM 4881 C CA . ASP B 1 86 ? -3.105 -20.797 -4.254 1 89.75 86 ASP B CA 1
ATOM 4882 C C . ASP B 1 86 ? -1.992 -20.328 -3.322 1 89.75 86 ASP B C 1
ATOM 4884 O O . ASP B 1 86 ? -1.662 -21 -2.35 1 89.75 86 ASP B O 1
ATOM 4888 N N . ALA B 1 87 ? -1.394 -19.234 -3.627 1 94 87 ALA B N 1
ATOM 4889 C CA . ALA B 1 87 ? -0.316 -18.719 -2.785 1 94 87 ALA B CA 1
ATOM 4890 C C . ALA B 1 87 ? -0.856 -18.203 -1.455 1 94 87 ALA B C 1
ATOM 4892 O O . ALA B 1 87 ? -1.978 -17.688 -1.39 1 94 87 ALA B O 1
ATOM 4893 N N . ALA B 1 88 ? -0.033 -18.391 -0.414 1 94.25 88 ALA B N 1
ATOM 4894 C CA . ALA B 1 88 ? -0.386 -17.844 0.896 1 94.25 88 ALA B CA 1
ATOM 4895 C C . ALA B 1 88 ? -0.341 -16.328 0.891 1 94.25 88 ALA B C 1
ATOM 4897 O O . ALA B 1 88 ? 0.472 -15.719 0.184 1 94.25 88 ALA B O 1
ATOM 4898 N N . PRO B 1 89 ? -1.229 -15.68 1.752 1 89.44 89 PRO B N 1
ATOM 4899 C CA . PRO B 1 89 ? -1.062 -14.234 1.911 1 89.44 89 PRO B CA 1
ATOM 4900 C C . PRO B 1 89 ? 0.342 -13.852 2.373 1 89.44 89 PRO B C 1
ATOM 4902 O O . PRO B 1 89 ? 0.816 -14.344 3.398 1 89.44 89 PRO B O 1
ATOM 4905 N N . GLY B 1 90 ? 0.987 -13.016 1.578 1 90.38 90 GLY B N 1
ATOM 4906 C CA . GLY B 1 90 ? 2.34 -12.602 1.92 1 90.38 90 GLY B CA 1
ATOM 4907 C C . GLY B 1 90 ? 3.398 -13.578 1.438 1 90.38 90 GLY B C 1
ATOM 4908 O O . GLY B 1 90 ? 4.566 -13.469 1.822 1 90.38 90 GLY B O 1
ATOM 4909 N N . SER B 1 91 ? 3.006 -14.453 0.589 1 95.81 91 SER B N 1
ATOM 4910 C CA . SER B 1 91 ? 3.973 -15.406 0.046 1 95.81 91 SER B CA 1
ATOM 4911 C C . SER B 1 91 ? 5.102 -14.688 -0.683 1 95.81 91 SER B C 1
ATOM 4913 O O . SER B 1 91 ? 4.855 -13.758 -1.462 1 95.81 91 SER B O 1
ATOM 4915 N N . PRO B 1 92 ? 6.367 -15.148 -0.378 1 97.56 92 PRO B N 1
ATOM 4916 C CA . PRO B 1 92 ? 7.453 -14.719 -1.264 1 97.56 92 PRO B CA 1
ATOM 4917 C C . PRO B 1 92 ? 7.375 -15.359 -2.648 1 97.56 92 PRO B C 1
ATOM 4919 O O . PRO B 1 92 ? 6.586 -16.281 -2.861 1 97.56 92 PRO B O 1
ATOM 4922 N N . VAL B 1 93 ? 8.117 -14.789 -3.553 1 98.19 93 VAL B N 1
ATOM 4923 C CA . VAL B 1 93 ? 8.234 -15.367 -4.887 1 98.19 93 VAL B CA 1
ATOM 4924 C C . VAL B 1 93 ? 9.68 -15.273 -5.363 1 98.19 93 VAL B C 1
ATOM 4926 O O . VAL B 1 93 ? 10.359 -14.273 -5.121 1 98.19 93 VAL B O 1
ATOM 4929 N N . ALA B 1 94 ? 10.18 -16.297 -5.883 1 98.62 94 ALA B N 1
ATOM 4930 C CA . ALA B 1 94 ? 11.5 -16.359 -6.504 1 98.62 94 ALA B CA 1
ATOM 4931 C C . ALA B 1 94 ? 11.445 -17.078 -7.844 1 98.62 94 ALA B C 1
ATOM 4933 O O . ALA B 1 94 ? 10.68 -18.031 -8.008 1 98.62 94 ALA B O 1
ATOM 4934 N N . SER B 1 95 ? 12.234 -16.641 -8.781 1 98.25 95 SER B N 1
ATOM 4935 C CA . SER B 1 95 ? 12.164 -17.219 -10.125 1 98.25 95 SER B CA 1
ATOM 4936 C C . SER B 1 95 ? 13.562 -17.422 -10.711 1 98.25 95 SER B C 1
ATOM 4938 O O . SER B 1 95 ? 14.5 -16.703 -10.352 1 98.25 95 SER B O 1
ATOM 4940 N N . VAL B 1 96 ? 13.664 -18.406 -11.578 1 97.62 96 VAL B N 1
ATOM 4941 C CA . VAL B 1 96 ? 14.883 -18.703 -12.312 1 97.62 96 VAL B CA 1
ATOM 4942 C C . VAL B 1 96 ? 14.531 -19.219 -13.711 1 97.62 96 VAL B C 1
ATOM 4944 O O . VAL B 1 96 ? 13.469 -19.797 -13.914 1 97.62 96 VAL B O 1
ATOM 4947 N N . GLY B 1 97 ? 15.352 -18.906 -14.672 1 95.75 97 GLY B N 1
ATOM 4948 C CA . GLY B 1 97 ? 15.125 -19.359 -16.031 1 95.75 97 GLY B CA 1
ATOM 4949 C C . GLY B 1 97 ? 16.406 -19.609 -16.812 1 95.75 97 GLY B C 1
ATOM 4950 O O . GLY B 1 97 ? 17.453 -19.062 -16.469 1 95.75 97 GLY B O 1
ATOM 4951 N N . TRP B 1 98 ? 16.266 -20.562 -17.781 1 93.19 98 TRP B N 1
ATOM 4952 C CA . TRP B 1 98 ? 17.406 -20.891 -18.656 1 93.19 98 TRP B CA 1
ATOM 4953 C C . TRP B 1 98 ? 16.922 -21.469 -19.984 1 93.19 98 TRP B C 1
ATOM 4955 O O . TRP B 1 98 ? 15.742 -21.828 -20.109 1 93.19 98 TRP B O 1
ATOM 4965 N N . TRP B 1 99 ? 17.812 -21.531 -20.891 1 91.62 99 TRP B N 1
ATOM 4966 C CA . TRP B 1 99 ? 17.516 -22.203 -22.156 1 91.62 99 TRP B CA 1
ATOM 4967 C C . TRP B 1 99 ? 17.594 -23.719 -22 1 91.62 99 TRP B C 1
ATOM 4969 O O . TRP B 1 99 ? 18.703 -24.281 -21.969 1 91.62 99 TRP B O 1
ATOM 4979 N N . ALA B 1 100 ? 16.484 -24.375 -21.938 1 90.19 100 ALA B N 1
ATOM 4980 C CA . ALA B 1 100 ? 16.422 -25.812 -21.672 1 90.19 100 ALA B CA 1
ATOM 4981 C C . ALA B 1 100 ? 16.719 -26.609 -22.938 1 90.19 100 ALA B C 1
ATOM 4983 O O . ALA B 1 100 ? 17.25 -27.719 -22.875 1 90.19 100 ALA B O 1
ATOM 4984 N N . ASP B 1 101 ? 16.297 -26.094 -24.078 1 88.06 101 ASP B N 1
ATOM 4985 C CA . ASP B 1 101 ? 16.516 -26.688 -25.391 1 88.06 101 ASP B CA 1
ATOM 4986 C C . ASP B 1 101 ? 16.922 -25.625 -26.422 1 88.06 101 ASP B C 1
ATOM 4988 O O . ASP B 1 101 ? 16.062 -24.984 -27.016 1 88.06 101 ASP B O 1
ATOM 4992 N N . LEU B 1 102 ? 18.156 -25.5 -26.625 1 84.31 102 LEU B N 1
ATOM 4993 C CA . LEU B 1 102 ? 18.672 -24.453 -27.531 1 84.31 102 LEU B CA 1
ATOM 4994 C C . LEU B 1 102 ? 18.312 -24.766 -28.969 1 84.31 102 LEU B C 1
ATOM 4996 O O . LEU B 1 102 ? 18.016 -23.859 -29.75 1 84.31 102 LEU B O 1
ATOM 5000 N N . ALA B 1 103 ? 18.391 -26.047 -29.266 1 83.25 103 ALA B N 1
ATOM 5001 C CA . ALA B 1 103 ? 18.109 -26.453 -30.641 1 83.25 103 ALA B CA 1
ATOM 5002 C C . ALA B 1 103 ? 16.672 -26.078 -31.047 1 83.25 103 ALA B C 1
ATOM 5004 O O . ALA B 1 103 ? 16.438 -25.641 -32.156 1 83.25 103 ALA B O 1
ATOM 5005 N N . ASN B 1 104 ? 15.797 -26.203 -30.094 1 84.12 104 ASN B N 1
ATOM 5006 C CA . ASN B 1 104 ? 14.398 -25.891 -30.375 1 84.12 104 ASN B CA 1
ATOM 5007 C C . ASN B 1 104 ? 13.992 -24.531 -29.797 1 84.12 104 ASN B C 1
ATOM 5009 O O . ASN B 1 104 ? 12.812 -24.188 -29.797 1 84.12 104 ASN B O 1
ATOM 5013 N N . GLU B 1 105 ? 14.922 -23.859 -29.219 1 86.44 105 GLU B N 1
ATOM 5014 C CA . GLU B 1 105 ? 14.742 -22.5 -28.688 1 86.44 105 GLU B CA 1
ATOM 5015 C C . GLU B 1 105 ? 13.641 -22.453 -27.641 1 86.44 105 GLU B C 1
ATOM 5017 O O . GLU B 1 105 ? 12.719 -21.656 -27.734 1 86.44 105 GLU B O 1
ATOM 5022 N N . VAL B 1 106 ? 13.773 -23.328 -26.656 1 89.06 106 VAL B N 1
ATOM 5023 C CA . VAL B 1 106 ? 12.812 -23.406 -25.562 1 89.06 106 VAL B CA 1
ATOM 5024 C C . VAL B 1 106 ? 13.438 -22.812 -24.297 1 89.06 106 VAL B C 1
ATOM 5026 O O . VAL B 1 106 ? 14.492 -23.266 -23.844 1 89.06 106 VAL B O 1
ATOM 5029 N N . TRP B 1 107 ? 12.773 -21.812 -23.781 1 91.19 107 TRP B N 1
ATOM 5030 C CA . TRP B 1 107 ? 13.156 -21.203 -22.516 1 91.19 107 TRP B CA 1
ATOM 5031 C C . TRP B 1 107 ? 12.312 -21.766 -21.375 1 91.19 107 TRP B C 1
ATOM 5033 O O . TRP B 1 107 ? 11.078 -21.719 -21.422 1 91.19 107 TRP B O 1
ATOM 5043 N N . GLU B 1 108 ? 12.977 -22.328 -20.406 1 92.62 108 GLU B N 1
ATOM 5044 C CA . GLU B 1 108 ? 12.273 -22.812 -19.234 1 92.62 108 GLU B CA 1
ATOM 5045 C C . GLU B 1 108 ? 12.336 -21.812 -18.094 1 92.62 108 GLU B C 1
ATOM 5047 O O . GLU B 1 108 ? 13.391 -21.219 -17.844 1 92.62 108 GLU B O 1
ATOM 5052 N N . THR B 1 109 ? 11.188 -21.578 -17.438 1 94.19 109 THR B N 1
ATOM 5053 C CA . THR B 1 109 ? 11.094 -20.766 -16.234 1 94.19 109 THR B CA 1
ATOM 5054 C C . THR B 1 109 ? 10.516 -21.578 -15.07 1 94.19 109 THR B C 1
ATOM 5056 O O . THR B 1 109 ? 9.555 -22.328 -15.25 1 94.19 109 THR B O 1
ATOM 5059 N N . ARG B 1 110 ? 11.141 -21.484 -13.945 1 96.31 110 ARG B N 1
ATOM 5060 C CA . ARG B 1 110 ? 10.609 -22.062 -12.711 1 96.31 110 ARG B CA 1
ATOM 5061 C C . ARG B 1 110 ? 10.352 -20.969 -11.672 1 96.31 110 ARG B C 1
ATOM 5063 O O . ARG B 1 110 ? 11.18 -20.078 -11.484 1 96.31 110 ARG B O 1
ATOM 5070 N N . VAL B 1 111 ? 9.172 -21.047 -11.07 1 97.19 111 VAL B N 1
ATOM 5071 C CA . VAL B 1 111 ? 8.773 -20.078 -10.047 1 97.19 111 VAL B CA 1
ATOM 5072 C C . VAL B 1 111 ? 8.477 -20.797 -8.734 1 97.19 111 VAL B C 1
ATOM 5074 O O . VAL B 1 111 ? 7.82 -21.844 -8.734 1 97.19 111 VAL B O 1
ATOM 5077 N N . TYR B 1 112 ? 8.969 -20.266 -7.656 1 97.75 112 TYR B N 1
ATOM 5078 C CA . TYR B 1 112 ? 8.789 -20.844 -6.324 1 97.75 112 TYR B CA 1
ATOM 5079 C C . TYR B 1 112 ? 7.996 -19.891 -5.434 1 97.75 112 TYR B C 1
ATOM 5081 O O . TYR B 1 112 ? 8.203 -18.672 -5.473 1 97.75 112 TYR B O 1
ATOM 5089 N N . TYR B 1 113 ? 7.098 -20.422 -4.68 1 97.5 113 TYR B N 1
ATOM 5090 C CA . TYR B 1 113 ? 6.258 -19.672 -3.752 1 97.5 113 TYR B CA 1
ATOM 5091 C C . TYR B 1 113 ? 5.766 -20.562 -2.617 1 97.5 113 TYR B C 1
ATOM 5093 O O . TYR B 1 113 ? 5.996 -21.781 -2.625 1 97.5 113 TYR B O 1
ATOM 5101 N N . VAL B 1 114 ? 5.234 -19.953 -1.585 1 97.44 114 VAL B N 1
ATOM 5102 C CA . VAL B 1 114 ? 4.637 -20.703 -0.484 1 97.44 114 VAL B CA 1
ATOM 5103 C C . VAL B 1 114 ? 3.119 -20.75 -0.657 1 97.44 114 VAL B C 1
ATOM 5105 O O . VAL B 1 114 ? 2.465 -19.703 -0.734 1 97.44 114 VAL B O 1
ATOM 5108 N N . ALA B 1 115 ? 2.588 -21.906 -0.691 1 95.25 115 ALA B N 1
ATOM 5109 C CA . ALA B 1 115 ? 1.149 -22.078 -0.862 1 95.25 115 ALA B CA 1
ATOM 5110 C C . ALA B 1 115 ? 0.402 -21.781 0.434 1 95.25 115 ALA B C 1
ATOM 5112 O O . ALA B 1 115 ? 1.006 -21.719 1.508 1 95.25 115 ALA B O 1
ATOM 5113 N N . ASN B 1 116 ? -0.894 -21.578 0.23 1 93.62 116 ASN B N 1
ATOM 5114 C CA . ASN B 1 116 ? -1.742 -21.312 1.385 1 93.62 116 ASN B CA 1
ATOM 5115 C C . ASN B 1 116 ? -1.749 -22.469 2.369 1 93.62 116 ASN B C 1
ATOM 5117 O O . ASN B 1 116 ? -2.049 -22.297 3.551 1 93.62 116 ASN B O 1
ATOM 5121 N N . SER B 1 117 ? -1.405 -23.625 1.947 1 91.94 117 SER B N 1
ATOM 5122 C CA . SER B 1 117 ? -1.274 -24.797 2.805 1 91.94 117 SER B CA 1
ATOM 5123 C C . SER B 1 117 ? -0.012 -24.719 3.656 1 91.94 117 SER B C 1
ATOM 5125 O O . SER B 1 117 ? 0.149 -25.484 4.605 1 91.94 117 SER B O 1
ATOM 5127 N N . GLY B 1 118 ? 0.905 -23.875 3.283 1 94.81 118 GLY B N 1
ATOM 5128 C CA . GLY B 1 118 ? 2.133 -23.703 4.043 1 94.81 118 GLY B CA 1
ATOM 5129 C C . GLY B 1 118 ? 3.336 -24.344 3.385 1 94.81 118 GLY B C 1
ATOM 5130 O O . GLY B 1 118 ? 4.473 -24.156 3.826 1 94.81 118 GLY B O 1
ATOM 5131 N N . ASN B 1 119 ? 3.125 -25.031 2.303 1 94.5 119 ASN B N 1
ATOM 5132 C CA . ASN B 1 119 ? 4.215 -25.734 1.639 1 94.5 119 ASN B CA 1
ATOM 5133 C C . ASN B 1 119 ? 4.887 -24.859 0.583 1 94.5 119 ASN B C 1
ATOM 5135 O O . ASN B 1 119 ? 4.219 -24.094 -0.114 1 94.5 119 ASN B O 1
ATOM 5139 N N . LEU B 1 120 ? 6.172 -25.047 0.541 1 96.06 120 LEU B N 1
ATOM 5140 C CA . LEU B 1 120 ? 6.887 -24.484 -0.6 1 96.06 120 LEU B CA 1
ATOM 5141 C C . LEU B 1 120 ? 6.523 -25.219 -1.886 1 96.06 120 LEU B C 1
ATOM 5143 O O . LEU B 1 120 ? 6.465 -26.453 -1.906 1 96.06 120 LEU B O 1
ATOM 5147 N N . GLN B 1 121 ? 6.227 -24.469 -2.988 1 95.12 121 GLN B N 1
ATOM 5148 C CA . GLN B 1 121 ? 5.781 -25.062 -4.25 1 95.12 121 GLN B CA 1
ATOM 5149 C C . GLN B 1 121 ? 6.625 -24.562 -5.418 1 95.12 121 GLN B C 1
ATOM 5151 O O . GLN B 1 121 ? 7.238 -23.484 -5.332 1 95.12 121 GLN B O 1
ATOM 5156 N N . GLU B 1 122 ? 6.602 -25.359 -6.473 1 94.81 122 GLU B N 1
ATOM 5157 C CA . GLU B 1 122 ? 7.277 -25.047 -7.727 1 94.81 122 GLU B CA 1
ATOM 5158 C C . GLU B 1 122 ? 6.301 -25.078 -8.898 1 94.81 122 GLU B C 1
ATOM 5160 O O . GLU B 1 122 ? 5.543 -26.047 -9.055 1 94.81 122 GLU B O 1
ATOM 5165 N N . ARG B 1 123 ? 6.324 -24.047 -9.688 1 93.62 123 ARG B N 1
ATOM 5166 C CA . ARG B 1 123 ? 5.621 -23.984 -10.969 1 93.62 123 ARG B CA 1
ATOM 5167 C C . ARG B 1 123 ? 6.605 -23.875 -12.125 1 93.62 123 ARG B C 1
ATOM 5169 O O . ARG B 1 123 ? 7.605 -23.156 -12.031 1 93.62 123 ARG B O 1
ATOM 5176 N N . ILE B 1 124 ? 6.27 -24.562 -13.242 1 91.81 124 ILE B N 1
ATOM 5177 C CA . ILE B 1 124 ? 7.168 -24.594 -14.391 1 91.81 124 ILE B CA 1
ATOM 5178 C C . ILE B 1 124 ? 6.414 -24.156 -15.648 1 91.81 124 ILE B C 1
ATOM 5180 O O . ILE B 1 124 ? 5.27 -24.562 -15.867 1 91.81 124 ILE B O 1
ATOM 5184 N N . ASN B 1 125 ? 7.012 -23.359 -16.453 1 89.62 125 ASN B N 1
ATOM 5185 C CA . ASN B 1 125 ? 6.492 -22.953 -17.75 1 89.62 125 ASN B CA 1
ATOM 5186 C C . ASN B 1 125 ? 7.582 -22.969 -18.812 1 89.62 125 ASN B C 1
ATOM 5188 O O . ASN B 1 125 ? 8.75 -22.688 -18.531 1 89.62 125 ASN B O 1
ATOM 5192 N N . HIS B 1 126 ? 7.164 -23.297 -20.062 1 88.44 126 HIS B N 1
ATOM 5193 C CA . HIS B 1 126 ? 8.055 -23.297 -21.219 1 88.44 126 HIS B CA 1
ATOM 5194 C C . HIS B 1 126 ? 7.59 -22.281 -22.266 1 88.44 126 HIS B C 1
ATOM 5196 O O . HIS B 1 126 ? 6.43 -22.312 -22.688 1 88.44 126 HIS B O 1
ATOM 5202 N N . SER B 1 127 ? 8.508 -21.406 -22.594 1 84.31 127 SER B N 1
ATOM 5203 C CA . SER B 1 127 ? 8.281 -20.5 -23.719 1 84.31 127 SER B CA 1
ATOM 5204 C C . SER B 1 127 ? 9.031 -20.953 -24.969 1 84.31 127 SER B C 1
ATOM 5206 O O . SER B 1 127 ? 10.258 -21.062 -24.953 1 84.31 127 SER B O 1
ATOM 5208 N N . SER B 1 128 ? 8.242 -21.203 -25.969 1 83.69 128 SER B N 1
ATOM 5209 C CA . SER B 1 128 ? 8.867 -21.625 -27.219 1 83.69 128 SER B CA 1
ATOM 5210 C C . SER B 1 128 ? 8.977 -20.469 -28.203 1 83.69 128 SER B C 1
ATOM 5212 O O . SER B 1 128 ? 8.023 -19.703 -28.375 1 83.69 128 SER B O 1
ATOM 5214 N N . PHE B 1 129 ? 10.055 -20.297 -28.766 1 81.94 129 PHE B N 1
ATOM 5215 C CA . PHE B 1 129 ? 10.305 -19.25 -29.75 1 81.94 129 PHE B CA 1
ATOM 5216 C C . PHE B 1 129 ? 10.461 -19.828 -31.141 1 81.94 129 PHE B C 1
ATOM 5218 O O . PHE B 1 129 ? 10.797 -19.109 -32.094 1 81.94 129 PHE B O 1
ATOM 5225 N N . SER B 1 130 ? 10.18 -21.125 -31.156 1 73.25 130 SER B N 1
ATOM 5226 C CA . SER B 1 130 ? 10.172 -21.812 -32.438 1 73.25 130 SER B CA 1
ATOM 5227 C C . SER B 1 130 ? 8.797 -21.734 -33.094 1 73.25 130 SER B C 1
ATOM 5229 O O . SER B 1 130 ? 7.773 -21.75 -32.406 1 73.25 130 SER B O 1
ATOM 5231 N N . PRO B 1 131 ? 8.789 -21.391 -34.344 1 64.38 131 PRO B N 1
ATOM 5232 C CA . PRO B 1 131 ? 7.5 -21.359 -35.031 1 64.38 131 PRO B CA 1
ATOM 5233 C C . PRO B 1 131 ? 6.754 -22.688 -34.938 1 64.38 131 PRO B C 1
ATOM 5235 O O . PRO B 1 131 ? 5.539 -22.734 -35.156 1 64.38 131 PRO B O 1
ATOM 5238 N N . THR B 1 132 ? 7.355 -23.781 -34.594 1 58.38 132 THR B N 1
ATOM 5239 C CA . THR B 1 132 ? 6.754 -25.109 -34.625 1 58.38 132 THR B CA 1
ATOM 5240 C C . THR B 1 132 ? 6.266 -25.516 -33.25 1 58.38 132 THR B C 1
ATOM 5242 O O . THR B 1 132 ? 5.379 -26.359 -33.125 1 58.38 132 THR B O 1
ATOM 5245 N N . VAL B 1 133 ? 6.793 -24.938 -32.25 1 48.31 133 VAL B N 1
ATOM 5246 C CA . VAL B 1 133 ? 6.473 -25.375 -30.906 1 48.31 133 VAL B CA 1
ATOM 5247 C C . VAL B 1 133 ? 5.547 -24.359 -30.234 1 48.31 133 VAL B C 1
ATOM 5249 O O . VAL B 1 133 ? 5.773 -23.156 -30.328 1 48.31 133 VAL B O 1
ATOM 5252 N N . LYS B 1 134 ? 4.332 -24.828 -29.75 1 52.44 134 LYS B N 1
ATOM 5253 C CA . LYS B 1 134 ? 3.344 -23.969 -29.109 1 52.44 134 LYS B CA 1
ATOM 5254 C C . LYS B 1 134 ? 3.682 -23.734 -27.641 1 52.44 134 LYS B C 1
ATOM 5256 O O . LYS B 1 134 ? 4.277 -24.594 -26.984 1 52.44 134 LYS B O 1
ATOM 5261 N N . ASP B 1 135 ? 3.369 -22.562 -27.094 1 56.38 135 ASP B N 1
ATOM 5262 C CA . ASP B 1 135 ? 3.49 -22.234 -25.672 1 56.38 135 ASP B CA 1
ATOM 5263 C C . ASP B 1 135 ? 2.553 -23.094 -24.828 1 56.38 135 ASP B C 1
ATOM 5265 O O . ASP B 1 135 ? 1.488 -23.5 -25.297 1 56.38 135 ASP B O 1
ATOM 5269 N N . ASP B 1 136 ? 2.979 -23.656 -23.719 1 54.25 136 ASP B N 1
ATOM 5270 C CA . ASP B 1 136 ? 2.131 -24.438 -22.844 1 54.25 136 ASP B CA 1
ATOM 5271 C C . ASP B 1 136 ? 0.757 -23.797 -22.672 1 54.25 136 ASP B C 1
ATOM 5273 O O . ASP B 1 136 ? -0.252 -24.5 -22.547 1 54.25 136 ASP B O 1
ATOM 5277 N N . PHE B 1 137 ? 0.791 -22.5 -22.719 1 56.31 137 PHE B N 1
ATOM 5278 C CA . PHE B 1 137 ? -0.449 -21.797 -22.406 1 56.31 137 PHE B CA 1
ATOM 5279 C C . PHE B 1 137 ? -1.391 -21.797 -23.609 1 56.31 137 PHE B C 1
ATOM 5281 O O . PHE B 1 137 ? -2.586 -21.531 -23.469 1 56.31 137 PHE B O 1
ATOM 5288 N N . ASP B 1 138 ? -0.924 -21.891 -24.812 1 53.62 138 ASP B N 1
ATOM 5289 C CA . ASP B 1 138 ? -1.804 -21.859 -25.969 1 53.62 138 ASP B CA 1
ATOM 5290 C C . ASP B 1 138 ? -2.664 -23.125 -26.047 1 53.62 138 ASP B C 1
ATOM 5292 O O . ASP B 1 138 ? -3.504 -23.25 -26.938 1 53.62 138 ASP B O 1
ATOM 5296 N N . ALA B 1 139 ? -2.479 -23.969 -25.109 1 53.44 139 ALA B N 1
ATOM 5297 C CA . ALA B 1 139 ? -3.336 -25.141 -25.109 1 53.44 139 ALA B CA 1
ATOM 5298 C C . ALA B 1 139 ? -4.75 -24.797 -24.656 1 53.44 139 ALA B C 1
ATOM 5300 O O . ALA B 1 139 ? -4.938 -23.938 -23.797 1 53.44 139 ALA B O 1
ATOM 5301 N N . PRO B 1 140 ? -5.688 -25.141 -25.453 1 54.25 140 PRO B N 1
ATOM 5302 C CA . PRO B 1 140 ? -7.07 -24.906 -25.031 1 54.25 140 PRO B CA 1
ATOM 5303 C C . PRO B 1 140 ? -7.324 -25.344 -23.594 1 54.25 140 PRO B C 1
ATOM 5305 O O . PRO B 1 140 ? -6.703 -26.297 -23.109 1 54.25 140 PRO B O 1
ATOM 5308 N N . LEU B 1 141 ? -7.98 -24.422 -22.875 1 55.56 141 LEU B N 1
ATOM 5309 C CA . LEU B 1 141 ? -8.375 -24.844 -21.531 1 55.56 141 LEU B CA 1
ATOM 5310 C C . LEU B 1 141 ? -9.039 -26.219 -21.547 1 55.56 141 LEU B C 1
ATOM 5312 O O . LEU B 1 141 ? -9.766 -26.547 -22.484 1 55.56 141 LEU B O 1
ATOM 5316 N N . PRO B 1 142 ? -8.547 -27.109 -20.656 1 53.53 142 PRO B N 1
ATOM 5317 C CA . PRO B 1 142 ? -9.297 -28.359 -20.578 1 53.53 142 PRO B CA 1
ATOM 5318 C C . PRO B 1 142 ? -10.797 -28.156 -20.375 1 53.53 142 PRO B C 1
ATOM 5320 O O . PRO B 1 142 ? -11.227 -27.047 -20.031 1 53.53 142 PRO B O 1
ATOM 5323 N N . LYS B 1 143 ? -11.57 -29.141 -20.781 1 50.75 143 LYS B N 1
ATOM 5324 C CA . LYS B 1 143 ? -13.008 -29.109 -20.5 1 50.75 143 LYS B CA 1
ATOM 5325 C C . LYS B 1 143 ? -13.281 -28.812 -19.031 1 50.75 143 LYS B C 1
ATOM 5327 O O . LYS B 1 143 ? -12.5 -29.188 -18.156 1 50.75 143 LYS B O 1
ATOM 5332 N N . PRO B 1 144 ? -14.289 -28.016 -18.75 1 46.81 144 PRO B N 1
ATOM 5333 C CA . PRO B 1 144 ? -14.609 -27.578 -17.391 1 46.81 144 PRO B CA 1
ATOM 5334 C C . PRO B 1 144 ? -14.484 -28.719 -16.359 1 46.81 144 PRO B C 1
ATOM 5336 O O . PRO B 1 144 ? -14 -28.5 -15.25 1 46.81 144 PRO B O 1
ATOM 5339 N N . GLU B 1 145 ? -14.836 -30 -16.703 1 49.72 145 GLU B N 1
ATOM 5340 C CA . GLU B 1 145 ? -14.852 -31.156 -15.797 1 49.72 145 GLU B CA 1
ATOM 5341 C C . GLU B 1 145 ? -13.43 -31.578 -15.422 1 49.72 145 GLU B C 1
ATOM 5343 O O . GLU B 1 145 ? -13.227 -32.219 -14.398 1 49.72 145 GLU B O 1
ATOM 5348 N N . GLU B 1 146 ? -12.633 -31.297 -16.234 1 49.94 146 GLU B N 1
ATOM 5349 C CA . GLU B 1 146 ? -11.25 -31.734 -16.062 1 49.94 146 GLU B CA 1
ATOM 5350 C C . GLU B 1 146 ? -10.383 -30.609 -15.5 1 49.94 146 GLU B C 1
ATOM 5352 O O . GLU B 1 146 ? -9.172 -30.766 -15.352 1 49.94 146 GLU B O 1
ATOM 5357 N N . LEU B 1 147 ? -11.109 -29.562 -15.406 1 49.16 147 LEU B N 1
ATOM 5358 C CA . LEU B 1 147 ? -10.359 -28.391 -14.945 1 49.16 147 LEU B CA 1
ATOM 5359 C C . LEU B 1 147 ? -9.883 -28.594 -13.508 1 49.16 147 LEU B C 1
ATOM 5361 O O . LEU B 1 147 ? -10.695 -28.781 -12.602 1 49.16 147 LEU B O 1
ATOM 5365 N N . ILE B 1 148 ? -8.789 -29.219 -13.258 1 46.62 148 ILE B N 1
ATOM 5366 C CA . ILE B 1 148 ? -8.188 -29.188 -11.93 1 46.62 148 ILE B CA 1
ATOM 5367 C C . ILE B 1 148 ? -7.641 -27.797 -11.633 1 46.62 148 ILE B C 1
ATOM 5369 O O . ILE B 1 148 ? -6.781 -27.297 -12.359 1 46.62 148 ILE B O 1
ATOM 5373 N N . PRO B 1 149 ? -8.438 -27.156 -10.688 1 44.72 149 PRO B N 1
ATOM 5374 C CA . PRO B 1 149 ? -7.754 -25.906 -10.32 1 44.72 149 PRO B CA 1
ATOM 5375 C C . PRO B 1 149 ? -6.281 -26.109 -9.984 1 44.72 149 PRO B C 1
ATOM 5377 O O . PRO B 1 149 ? -5.902 -27.172 -9.484 1 44.72 149 PRO B O 1
ATOM 5380 N N . PRO B 1 150 ? -5.441 -25.109 -10.266 1 45.62 150 PRO B N 1
ATOM 5381 C CA . PRO B 1 150 ? -5.445 -23.953 -11.172 1 45.62 150 PRO B CA 1
ATOM 5382 C C . PRO B 1 150 ? -5.094 -24.328 -12.609 1 45.62 150 PRO B C 1
ATOM 5384 O O . PRO B 1 150 ? -4.129 -25.062 -12.836 1 45.62 150 PRO B O 1
ATOM 5387 N N . THR B 1 151 ? -5.945 -24.312 -13.516 1 49.59 151 THR B N 1
ATOM 5388 C CA . THR B 1 151 ? -5.746 -24.703 -14.906 1 49.59 151 THR B CA 1
ATOM 5389 C C . THR B 1 151 ? -4.52 -24.016 -15.492 1 49.59 151 THR B C 1
ATOM 5391 O O . THR B 1 151 ? -3.988 -24.438 -16.516 1 49.59 151 THR B O 1
ATOM 5394 N N . PRO B 1 152 ? -4.152 -22.578 -15.336 1 54.38 152 PRO B N 1
ATOM 5395 C CA . PRO B 1 152 ? -3.449 -21.891 -16.422 1 54.38 152 PRO B CA 1
ATOM 5396 C C . PRO B 1 152 ? -1.997 -22.328 -16.562 1 54.38 152 PRO B C 1
ATOM 5398 O O . PRO B 1 152 ? -1.347 -22.672 -15.57 1 54.38 152 PRO B O 1
ATOM 5401 N N . GLY B 1 153 ? -1.328 -22.641 -17.766 1 63.78 153 GLY B N 1
ATOM 5402 C CA . GLY B 1 153 ? -0.052 -22.828 -18.438 1 63.78 153 GLY B CA 1
ATOM 5403 C C . GLY B 1 153 ? 1.072 -23.219 -17.5 1 63.78 153 GLY B C 1
ATOM 5404 O O . GLY B 1 153 ? 1.913 -24.047 -17.828 1 63.78 153 GLY B O 1
ATOM 5405 N N . TRP B 1 154 ? 0.952 -22.906 -16.469 1 83.5 154 TRP B N 1
ATOM 5406 C CA . TRP B 1 154 ? 2.008 -23.219 -15.508 1 83.5 154 TRP B CA 1
ATOM 5407 C C . TRP B 1 154 ? 1.78 -24.578 -14.867 1 83.5 154 TRP B C 1
ATOM 5409 O O . TRP B 1 154 ? 0.691 -24.859 -14.359 1 83.5 154 TRP B O 1
ATOM 5419 N N . LYS B 1 155 ? 2.709 -25.531 -14.984 1 84.88 155 LYS B N 1
ATOM 5420 C CA . LYS B 1 155 ? 2.643 -26.875 -14.422 1 84.88 155 LYS B CA 1
ATOM 5421 C C . LYS B 1 155 ? 3.096 -26.875 -12.961 1 84.88 155 LYS B C 1
ATOM 5423 O O . LYS B 1 155 ? 4.145 -26.328 -12.633 1 84.88 155 LYS B O 1
ATOM 5428 N N . LEU B 1 156 ? 2.307 -27.484 -12.164 1 88.5 156 LEU B N 1
ATOM 5429 C CA . LEU B 1 156 ? 2.662 -27.656 -10.758 1 88.5 156 LEU B CA 1
ATOM 5430 C C . LEU B 1 156 ? 3.518 -28.906 -10.57 1 88.5 156 LEU B C 1
ATOM 5432 O O . LEU B 1 156 ? 3.141 -30 -11.008 1 88.5 156 LEU B O 1
ATOM 5436 N N . THR B 1 157 ? 4.656 -28.781 -9.945 1 89.62 157 THR B N 1
ATOM 5437 C CA . THR B 1 157 ? 5.441 -29.938 -9.562 1 89.62 157 THR B CA 1
ATOM 5438 C C . THR B 1 157 ? 4.859 -30.609 -8.32 1 89.62 157 THR B C 1
ATOM 5440 O O . THR B 1 157 ? 4.762 -29.984 -7.262 1 89.62 157 THR B O 1
ATOM 5443 N N . PRO B 1 158 ? 4.473 -31.844 -8.406 1 86.94 158 PRO B N 1
ATOM 5444 C CA . PRO B 1 158 ? 3.881 -32.5 -7.242 1 86.94 158 PRO B CA 1
ATOM 5445 C C . PRO B 1 158 ? 4.871 -32.688 -6.094 1 86.94 158 PRO B C 1
ATOM 5447 O O . PRO B 1 158 ? 6.07 -32.844 -6.324 1 86.94 158 PRO B O 1
ATOM 5450 N N . ILE B 1 159 ? 4.316 -32.594 -4.855 1 87.94 159 ILE B N 1
ATOM 5451 C CA . ILE B 1 159 ? 5.129 -32.812 -3.66 1 87.94 159 ILE B CA 1
ATOM 5452 C C . ILE B 1 159 ? 5.375 -34.281 -3.451 1 87.94 159 ILE B C 1
ATOM 5454 O O . ILE B 1 159 ? 4.461 -35.094 -3.596 1 87.94 159 ILE B O 1
ATOM 5458 N N . LEU B 1 160 ? 6.539 -34.719 -3.182 1 78.19 160 LEU B N 1
ATOM 5459 C CA . LEU B 1 160 ? 6.918 -36.094 -2.938 1 78.19 160 LEU B CA 1
ATOM 5460 C C . LEU B 1 160 ? 6.215 -36.625 -1.7 1 78.19 160 LEU B C 1
ATOM 5462 O O . LEU B 1 160 ? 6.176 -35.969 -0.66 1 78.19 160 LEU B O 1
ATOM 5466 N N . ALA B 1 161 ? 5.117 -37.531 -1.88 1 63.88 161 ALA B N 1
ATOM 5467 C CA . ALA B 1 161 ? 4.438 -38.188 -0.777 1 63.88 161 ALA B CA 1
ATOM 5468 C C . ALA B 1 161 ? 5.41 -39.062 0.033 1 63.88 161 ALA B C 1
ATOM 5470 O O . ALA B 1 161 ? 6.324 -39.656 -0.527 1 63.88 161 ALA B O 1
ATOM 5471 N N . THR B 1 162 ? 5.688 -38.656 1.248 1 53.81 162 THR B N 1
ATOM 5472 C CA . THR B 1 162 ? 6.402 -39.625 2.08 1 53.81 162 THR B CA 1
ATOM 5473 C C . THR B 1 162 ? 5.59 -40.906 2.24 1 53.81 162 THR B C 1
ATOM 5475 O O . THR B 1 162 ? 4.645 -40.938 3.027 1 53.81 162 THR B O 1
ATOM 5478 N N . GLU B 1 163 ? 5.023 -41.469 1.281 1 42.94 163 GLU B N 1
ATOM 5479 C CA . GLU B 1 163 ? 4.453 -42.75 1.652 1 42.94 163 GLU B CA 1
ATOM 5480 C C . GLU B 1 163 ? 5.543 -43.719 2.062 1 42.94 163 GLU B C 1
ATOM 5482 O O . GLU B 1 163 ? 6.555 -43.875 1.368 1 42.94 163 GLU B O 1
ATOM 5487 N N . ASN B 1 164 ? 5.074 -44.688 3.346 1 43.09 164 ASN B N 1
ATOM 5488 C CA . ASN B 1 164 ? 5.609 -45.781 4.184 1 43.09 164 ASN B CA 1
ATOM 5489 C C . ASN B 1 164 ? 7.137 -45.75 4.188 1 43.09 164 ASN B C 1
ATOM 5491 O O . ASN B 1 164 ? 7.766 -46.812 4.113 1 43.09 164 ASN B O 1
ATOM 5495 N N . GLY B 1 165 ? 7.883 -44.875 4.465 1 42.56 165 GLY B N 1
ATOM 5496 C CA . GLY B 1 165 ? 9.32 -44.906 4.688 1 42.56 165 GLY B CA 1
ATOM 5497 C C . GLY B 1 165 ? 10.125 -44.75 3.408 1 42.56 165 GLY B C 1
ATOM 5498 O O . GLY B 1 165 ? 11.344 -44.562 3.451 1 42.56 165 GLY B O 1
ATOM 5499 N N . THR B 1 166 ? 9.789 -45.656 2.385 1 38.91 166 THR B N 1
ATOM 5500 C CA . THR B 1 166 ? 10.672 -45.688 1.223 1 38.91 166 THR B CA 1
ATOM 5501 C C . THR B 1 166 ? 10.344 -44.531 0.285 1 38.91 166 THR B C 1
ATOM 5503 O O . THR B 1 166 ? 9.188 -44.344 -0.116 1 38.91 166 THR B O 1
ATOM 5506 N N . GLU B 1 167 ? 10.992 -43.375 0.408 1 45 167 GLU B N 1
ATOM 5507 C CA . GLU B 1 167 ? 10.984 -42.375 -0.646 1 45 167 GLU B CA 1
ATOM 5508 C C . GLU B 1 167 ? 10.844 -43 -2.023 1 45 167 GLU B C 1
ATOM 5510 O O . GLU B 1 167 ? 11.719 -43.781 -2.455 1 45 167 GLU B O 1
ATOM 5515 N N . THR B 1 168 ? 9.805 -43.656 -2.316 1 42.56 168 THR B N 1
ATOM 5516 C CA . THR B 1 168 ? 9.773 -44.125 -3.693 1 42.56 168 THR B CA 1
ATOM 5517 C C . THR B 1 168 ? 10.305 -43.062 -4.648 1 42.56 168 THR B C 1
ATOM 5519 O O . THR B 1 168 ? 10.172 -41.875 -4.387 1 42.56 168 THR B O 1
ATOM 5522 N N . SER B 1 169 ? 11.305 -43.5 -5.523 1 41.22 169 SER B N 1
ATOM 5523 C CA . SER B 1 169 ? 12.211 -42.969 -6.531 1 41.22 169 SER B CA 1
ATOM 5524 C C . SER B 1 169 ? 11.484 -42.031 -7.508 1 41.22 169 SER B C 1
ATOM 5526 O O . SER B 1 169 ? 12.023 -41.688 -8.547 1 41.22 169 SER B O 1
ATOM 5528 N N . ASP B 1 170 ? 10.195 -41.969 -7.391 1 48.47 170 ASP B N 1
ATOM 5529 C CA . ASP B 1 170 ? 9.859 -41.125 -8.539 1 48.47 170 ASP B CA 1
ATOM 5530 C C . ASP B 1 170 ? 10.445 -39.719 -8.391 1 48.47 170 ASP B C 1
ATOM 5532 O O . ASP B 1 170 ? 10.062 -38.969 -7.492 1 48.47 170 ASP B O 1
ATOM 5536 N N . LYS B 1 171 ? 11.742 -39.531 -8.805 1 55 171 LYS B N 1
ATOM 5537 C CA . LYS B 1 171 ? 12.82 -38.531 -8.836 1 55 171 LYS B CA 1
ATOM 5538 C C . LYS B 1 171 ? 12.32 -37.188 -9.32 1 55 171 LYS B C 1
ATOM 5540 O O . LYS B 1 171 ? 13.062 -36.188 -9.305 1 55 171 LYS B O 1
ATOM 5545 N N . THR B 1 172 ? 10.93 -37.062 -9.672 1 67.38 172 THR B N 1
ATOM 5546 C CA . THR B 1 172 ? 10.609 -35.844 -10.367 1 67.38 172 THR B CA 1
ATOM 5547 C C . THR B 1 172 ? 9.789 -34.906 -9.477 1 67.38 172 THR B C 1
ATOM 5549 O O . THR B 1 172 ? 9.469 -33.781 -9.859 1 67.38 172 THR B O 1
ATOM 5552 N N . GLY B 1 173 ? 9.609 -35.344 -8.125 1 84.88 173 GLY B N 1
ATOM 5553 C CA . GLY B 1 173 ? 8.75 -34.5 -7.328 1 84.88 173 GLY B CA 1
ATOM 5554 C C . GLY B 1 173 ? 9.516 -33.469 -6.523 1 84.88 173 GLY B C 1
ATOM 5555 O O . GLY B 1 173 ? 10.742 -33.562 -6.395 1 84.88 173 GLY B O 1
ATOM 5556 N N . PHE B 1 174 ? 8.797 -32.438 -6.082 1 90.88 174 PHE B N 1
ATOM 5557 C CA . PHE B 1 174 ? 9.344 -31.391 -5.227 1 90.88 174 PHE B CA 1
ATOM 5558 C C . PHE B 1 174 ? 9.344 -31.828 -3.766 1 90.88 174 PHE B C 1
ATOM 5560 O O . PHE B 1 174 ? 8.383 -32.469 -3.303 1 90.88 174 PHE B O 1
ATOM 5567 N N . PRO B 1 175 ? 10.43 -31.641 -3.014 1 90.56 175 PRO B N 1
ATOM 5568 C CA . PRO B 1 175 ? 10.453 -32.031 -1.604 1 90.56 175 PRO B CA 1
ATOM 5569 C C . PRO B 1 175 ? 9.344 -31.391 -0.783 1 90.56 175 PRO B C 1
ATOM 5571 O O . PRO B 1 175 ? 8.961 -30.25 -1.055 1 90.56 175 PRO B O 1
ATOM 5574 N N . ASN B 1 176 ? 8.875 -32.125 0.252 1 91.12 176 ASN B N 1
ATOM 5575 C CA . ASN B 1 176 ? 7.891 -31.578 1.176 1 91.12 176 ASN B CA 1
ATOM 5576 C C . ASN B 1 176 ? 8.531 -30.641 2.186 1 91.12 176 ASN B C 1
ATOM 5578 O O . ASN B 1 176 ? 9.047 -31.078 3.217 1 91.12 176 ASN B O 1
ATOM 5582 N N . ILE B 1 177 ? 8.5 -29.359 1.896 1 94.06 177 ILE B N 1
ATOM 5583 C CA . ILE B 1 177 ? 9.141 -28.344 2.721 1 94.06 177 ILE B CA 1
ATOM 5584 C C . ILE B 1 177 ? 8.086 -27.391 3.285 1 94.06 177 ILE B C 1
ATOM 5586 O O . ILE B 1 177 ? 7.27 -26.844 2.537 1 94.06 177 ILE B O 1
ATOM 5590 N N . GLN B 1 178 ? 8.094 -27.219 4.605 1 94.69 178 GLN B N 1
ATOM 5591 C CA . GLN B 1 178 ? 7.285 -26.203 5.281 1 94.69 178 GLN B CA 1
ATOM 5592 C C . GLN B 1 178 ? 8.164 -25.172 5.973 1 94.69 178 GLN B C 1
ATOM 5594 O O . GLN B 1 178 ? 8.555 -25.344 7.129 1 94.69 178 GLN B O 1
ATOM 5599 N N . PRO B 1 179 ? 8.422 -24.109 5.305 1 96.69 179 PRO B N 1
ATOM 5600 C CA . PRO B 1 179 ? 9.312 -23.078 5.867 1 96.69 179 PRO B CA 1
ATOM 5601 C C . PRO B 1 179 ? 8.625 -22.219 6.926 1 96.69 179 PRO B C 1
ATOM 5603 O O . PRO B 1 179 ? 7.441 -22.406 7.207 1 96.69 179 PRO B O 1
ATOM 5606 N N . LEU B 1 180 ? 9.445 -21.375 7.523 1 95.81 180 LEU B N 1
ATOM 5607 C CA . LEU B 1 180 ? 8.906 -20.328 8.391 1 95.81 180 LEU B CA 1
ATOM 5608 C C . LEU B 1 180 ? 7.84 -19.516 7.668 1 95.81 180 LEU B C 1
ATOM 5610 O O . LEU B 1 180 ? 8.008 -19.172 6.5 1 95.81 180 LEU B O 1
ATOM 5614 N N . PRO B 1 181 ? 6.762 -19.188 8.328 1 92.69 181 PRO B N 1
ATOM 5615 C CA . PRO B 1 181 ? 5.699 -18.422 7.664 1 92.69 181 PRO B CA 1
ATOM 5616 C C . PRO B 1 181 ? 6.195 -17.109 7.074 1 92.69 181 PRO B C 1
ATOM 5618 O O . PRO B 1 181 ? 5.691 -16.672 6.039 1 92.69 181 PRO B O 1
ATOM 5621 N N . GLU B 1 182 ? 7.234 -16.469 7.633 1 94 182 GLU B N 1
ATOM 5622 C CA . GLU B 1 182 ? 7.73 -15.18 7.176 1 94 182 GLU B CA 1
ATOM 5623 C C . GLU B 1 182 ? 8.922 -15.344 6.242 1 94 182 GLU B C 1
ATOM 5625 O O . GLU B 1 182 ? 9.578 -14.359 5.887 1 94 182 GLU B O 1
ATOM 5630 N N . THR B 1 183 ? 9.125 -16.516 5.836 1 97.31 183 THR B N 1
ATOM 5631 C CA . THR B 1 183 ? 10.305 -16.781 5.02 1 97.31 183 THR B CA 1
ATOM 5632 C C . THR B 1 183 ? 10.273 -15.945 3.742 1 97.31 183 THR B C 1
ATOM 5634 O O . THR B 1 183 ? 9.203 -15.695 3.184 1 97.31 183 THR B O 1
ATOM 5637 N N . LYS B 1 184 ? 11.406 -15.453 3.348 1 98 184 LYS B N 1
ATOM 5638 C CA . LYS B 1 184 ? 11.617 -15.023 1.968 1 98 184 LYS B CA 1
ATOM 5639 C C . LYS B 1 184 ? 12.32 -16.109 1.157 1 98 184 LYS B C 1
ATOM 5641 O O . LYS B 1 184 ? 12.68 -17.156 1.694 1 98 184 LYS B O 1
ATOM 5646 N N . LEU B 1 185 ? 12.398 -15.898 -0.166 1 98.44 185 LEU B N 1
ATOM 5647 C CA . LEU B 1 185 ? 13 -16.906 -1.027 1 98.44 185 LEU B CA 1
ATOM 5648 C C . LEU B 1 185 ? 14.062 -16.281 -1.929 1 98.44 185 LEU B C 1
ATOM 5650 O O . LEU B 1 185 ? 13.945 -15.125 -2.328 1 98.44 185 LEU B O 1
ATOM 5654 N N . ALA B 1 186 ? 15.008 -17.047 -2.205 1 98.5 186 ALA B N 1
ATOM 5655 C CA . ALA B 1 186 ? 15.992 -16.766 -3.254 1 98.5 186 ALA B CA 1
ATOM 5656 C C . ALA B 1 186 ? 16.312 -18.031 -4.051 1 98.5 186 ALA B C 1
ATOM 5658 O O . ALA B 1 186 ? 16.266 -19.141 -3.514 1 98.5 186 ALA B O 1
ATOM 5659 N N . VAL B 1 187 ? 16.578 -17.859 -5.305 1 98.31 187 VAL B N 1
ATOM 5660 C CA . VAL B 1 187 ? 16.906 -19 -6.145 1 98.31 187 VAL B CA 1
ATOM 5661 C C . VAL B 1 187 ? 17.969 -18.609 -7.168 1 98.31 187 VAL B C 1
ATOM 5663 O O . VAL B 1 187 ? 17.953 -17.5 -7.691 1 98.31 187 VAL B O 1
ATOM 5666 N N . VAL B 1 188 ? 18.875 -19.516 -7.406 1 97.19 188 VAL B N 1
ATOM 5667 C CA . VAL B 1 188 ? 19.859 -19.344 -8.461 1 97.19 188 VAL B CA 1
ATOM 5668 C C . VAL B 1 188 ? 20.125 -20.688 -9.148 1 97.19 188 VAL B C 1
ATOM 5670 O O . VAL B 1 188 ? 19.859 -21.75 -8.578 1 97.19 188 VAL B O 1
ATOM 5673 N N . ARG B 1 189 ? 20.594 -20.609 -10.32 1 96.12 189 ARG B N 1
ATOM 5674 C CA . ARG B 1 189 ? 21.109 -21.75 -11.055 1 96.12 189 ARG B CA 1
ATOM 5675 C C . ARG B 1 189 ? 22.609 -21.641 -11.281 1 96.12 189 ARG B C 1
ATOM 5677 O O . ARG B 1 189 ? 23.078 -20.688 -11.906 1 96.12 189 ARG B O 1
ATOM 5684 N N . SER B 1 190 ? 23.312 -22.625 -10.758 1 92.81 190 SER B N 1
ATOM 5685 C CA . SER B 1 190 ? 24.766 -22.594 -10.891 1 92.81 190 SER B CA 1
ATOM 5686 C C . SER B 1 190 ? 25.203 -23.078 -12.273 1 92.81 190 SER B C 1
ATOM 5688 O O . SER B 1 190 ? 24.406 -23.594 -13.047 1 92.81 190 SER B O 1
ATOM 5690 N N . GLU B 1 191 ? 26.484 -22.906 -12.562 1 87.19 191 GLU B N 1
ATOM 5691 C CA . GLU B 1 191 ? 27.047 -23.203 -13.875 1 87.19 191 GLU B CA 1
ATOM 5692 C C . GLU B 1 191 ? 26.922 -24.688 -14.203 1 87.19 191 GLU B C 1
ATOM 5694 O O . GLU B 1 191 ? 26.797 -25.062 -15.375 1 87.19 191 GLU B O 1
ATOM 5699 N N . ASP B 1 192 ? 26.969 -25.484 -13.234 1 89.12 192 ASP B N 1
ATOM 5700 C CA . ASP B 1 192 ? 26.875 -26.922 -13.445 1 89.12 192 ASP B CA 1
ATOM 5701 C C . ASP B 1 192 ? 25.422 -27.359 -13.617 1 89.12 192 ASP B C 1
ATOM 5703 O O . ASP B 1 192 ? 25.125 -28.562 -13.664 1 89.12 192 ASP B O 1
ATOM 5707 N N . GLY B 1 193 ? 24.484 -26.406 -13.617 1 92.19 193 GLY B N 1
ATOM 5708 C CA . GLY B 1 193 ? 23.094 -26.688 -13.93 1 92.19 193 GLY B CA 1
ATOM 5709 C C . GLY B 1 193 ? 22.25 -26.938 -12.695 1 92.19 193 GLY B C 1
ATOM 5710 O O . GLY B 1 193 ? 21.031 -27.141 -12.797 1 92.19 193 GLY B O 1
ATOM 5711 N N . LYS B 1 194 ? 22.828 -26.891 -11.547 1 93.75 194 LYS B N 1
ATOM 5712 C CA . LYS B 1 194 ? 22.062 -27.109 -10.32 1 93.75 194 LYS B CA 1
ATOM 5713 C C . LYS B 1 194 ? 21.219 -25.891 -9.984 1 93.75 194 LYS B C 1
ATOM 5715 O O . LYS B 1 194 ? 21.625 -24.75 -10.219 1 93.75 194 LYS B O 1
ATOM 5720 N N . ILE B 1 195 ? 20.062 -26.156 -9.445 1 96.12 195 ILE B N 1
ATOM 5721 C CA . ILE B 1 195 ? 19.203 -25.094 -8.938 1 96.12 195 ILE B CA 1
ATOM 5722 C C . ILE B 1 195 ? 19.25 -25.078 -7.41 1 96.12 195 ILE B C 1
ATOM 5724 O O . ILE B 1 195 ? 19.062 -26.125 -6.77 1 96.12 195 ILE B O 1
ATOM 5728 N N . HIS B 1 196 ? 19.562 -23.953 -6.859 1 96.31 196 HIS B N 1
ATOM 5729 C CA . HIS B 1 196 ? 19.594 -23.75 -5.418 1 96.31 196 HIS B CA 1
ATOM 5730 C C . HIS B 1 196 ? 18.438 -22.875 -4.953 1 96.31 196 HIS B C 1
ATOM 5732 O O . HIS B 1 196 ? 18.328 -21.719 -5.34 1 96.31 196 HIS B O 1
ATOM 5738 N N . VAL B 1 197 ? 17.547 -23.469 -4.125 1 97.56 197 VAL B N 1
ATOM 5739 C CA . VAL B 1 197 ? 16.438 -22.703 -3.553 1 97.56 197 VAL B CA 1
ATOM 5740 C C . VAL B 1 197 ? 16.703 -22.453 -2.066 1 97.56 197 VAL B C 1
ATOM 5742 O O . VAL B 1 197 ? 16.844 -23.406 -1.292 1 97.56 197 VAL B O 1
ATOM 5745 N N . PHE B 1 198 ? 16.719 -21.219 -1.648 1 98.12 198 PHE B N 1
ATOM 5746 C CA . PHE B 1 198 ? 17.016 -20.844 -0.267 1 98.12 198 PHE B CA 1
ATOM 5747 C C . PHE B 1 198 ? 15.75 -20.406 0.452 1 98.12 198 PHE B C 1
ATOM 5749 O O . PHE B 1 198 ? 14.938 -19.656 -0.112 1 98.12 198 PHE B O 1
ATOM 5756 N N . TYR B 1 199 ? 15.578 -20.875 1.676 1 97.81 199 TYR B N 1
ATOM 5757 C CA . TYR B 1 199 ? 14.43 -20.531 2.508 1 97.81 199 TYR B CA 1
ATOM 5758 C C . TYR B 1 199 ? 14.805 -20.547 3.986 1 97.81 199 TYR B C 1
ATOM 5760 O O . TYR B 1 199 ? 15.852 -21.078 4.359 1 97.81 199 TYR B O 1
ATOM 5768 N N . GLN B 1 200 ? 14.047 -19.922 4.773 1 97.75 200 GLN B N 1
ATOM 5769 C CA . GLN B 1 200 ? 14.258 -19.922 6.215 1 97.75 200 GLN B CA 1
ATOM 5770 C C . GLN B 1 200 ? 13.383 -20.969 6.898 1 97.75 200 GLN B C 1
ATOM 5772 O O . GLN B 1 200 ? 12.18 -21.047 6.617 1 97.75 200 GLN B O 1
ATOM 5777 N N . ALA B 1 201 ? 13.945 -21.688 7.805 1 96.44 201 ALA B N 1
ATOM 5778 C CA . ALA B 1 201 ? 13.242 -22.719 8.555 1 96.44 201 ALA B CA 1
ATOM 5779 C C . ALA B 1 201 ? 12.648 -22.156 9.844 1 96.44 201 ALA B C 1
ATOM 5781 O O . ALA B 1 201 ? 12.891 -21 10.195 1 96.44 201 ALA B O 1
ATOM 5782 N N . VAL B 1 202 ? 11.875 -22.953 10.516 1 94.44 202 VAL B N 1
ATOM 5783 C CA . VAL B 1 202 ? 11.125 -22.547 11.703 1 94.44 202 VAL B CA 1
ATOM 5784 C C . VAL B 1 202 ? 12.102 -22.188 12.828 1 94.44 202 VAL B C 1
ATOM 5786 O O . VAL B 1 202 ? 11.789 -21.359 13.688 1 94.44 202 VAL B O 1
ATOM 5789 N N . ASP B 1 203 ? 13.258 -22.797 12.82 1 94.5 203 ASP B N 1
ATOM 5790 C CA . ASP B 1 203 ? 14.242 -22.516 13.859 1 94.5 203 ASP B CA 1
ATOM 5791 C C . ASP B 1 203 ? 15.094 -21.297 13.492 1 94.5 203 ASP B C 1
ATOM 5793 O O . ASP B 1 203 ? 16.125 -21.047 14.117 1 94.5 203 ASP B O 1
ATOM 5797 N N . ASN B 1 204 ? 14.773 -20.672 12.375 1 95.31 204 ASN B N 1
ATOM 5798 C CA . ASN B 1 204 ? 15.375 -19.438 11.883 1 95.31 204 ASN B CA 1
ATOM 5799 C C . ASN B 1 204 ? 16.672 -19.703 11.133 1 95.31 204 ASN B C 1
ATOM 5801 O O . ASN B 1 204 ? 17.344 -18.766 10.688 1 95.31 204 ASN B O 1
ATOM 5805 N N . SER B 1 205 ? 17.031 -20.938 11.031 1 96.88 205 SER B N 1
ATOM 5806 C CA . SER B 1 205 ? 18.156 -21.25 10.141 1 96.88 205 SER B CA 1
ATOM 5807 C C . SER B 1 205 ? 17.766 -21.062 8.68 1 96.88 205 SER B C 1
ATOM 5809 O O . SER B 1 205 ? 16.594 -21.094 8.336 1 96.88 205 SER B O 1
ATOM 5811 N N . ILE B 1 206 ? 18.766 -20.797 7.879 1 98.06 206 ILE B N 1
ATOM 5812 C CA . ILE B 1 206 ? 18.547 -20.75 6.438 1 98.06 206 ILE B CA 1
ATOM 5813 C C . ILE B 1 206 ? 19 -22.062 5.801 1 98.06 206 ILE B C 1
ATOM 5815 O O . ILE B 1 206 ? 20.125 -22.516 6.016 1 98.06 206 ILE B O 1
ATOM 5819 N N . LEU B 1 207 ? 18.109 -22.625 5.07 1 97.38 207 LEU B N 1
ATOM 5820 C CA . LEU B 1 207 ? 18.375 -23.906 4.422 1 97.38 207 LEU B CA 1
ATOM 5821 C C . LEU B 1 207 ? 18.344 -23.766 2.904 1 97.38 207 LEU B C 1
ATOM 5823 O O . LEU B 1 207 ? 17.922 -22.734 2.383 1 97.38 207 LEU B O 1
ATOM 5827 N N . GLU B 1 208 ? 18.844 -24.828 2.199 1 96.31 208 GLU B N 1
ATOM 5828 C CA . GLU B 1 208 ? 18.797 -24.859 0.741 1 96.31 208 GLU B CA 1
ATOM 5829 C C . GLU B 1 208 ? 18.25 -26.188 0.237 1 96.31 208 GLU B C 1
ATOM 5831 O O . GLU B 1 208 ? 18.562 -27.25 0.781 1 96.31 208 GLU B O 1
ATOM 5836 N N . ALA B 1 209 ? 17.359 -26.156 -0.628 1 95 209 ALA B N 1
ATOM 5837 C CA . ALA B 1 209 ? 16.953 -27.297 -1.453 1 95 209 ALA B CA 1
ATOM 5838 C C . ALA B 1 209 ? 17.688 -27.281 -2.797 1 95 209 ALA B C 1
ATOM 5840 O O . ALA B 1 209 ? 17.734 -26.234 -3.465 1 95 209 ALA B O 1
ATOM 5841 N N . ILE B 1 210 ? 18.203 -28.438 -3.174 1 94 210 ILE B N 1
ATOM 5842 C CA . ILE B 1 210 ? 19.031 -28.484 -4.375 1 94 210 ILE B CA 1
ATOM 5843 C C . ILE B 1 210 ? 18.406 -29.422 -5.398 1 94 210 ILE B C 1
ATOM 5845 O O . ILE B 1 210 ? 18.031 -30.547 -5.062 1 94 210 ILE B O 1
ATOM 5849 N N . PHE B 1 211 ? 18.297 -28.938 -6.602 1 94.31 211 PHE B N 1
ATOM 5850 C CA . PHE B 1 211 ? 17.953 -29.766 -7.746 1 94.31 211 PHE B CA 1
ATOM 5851 C C . PHE B 1 211 ? 19.172 -30.094 -8.578 1 94.31 211 PHE B C 1
ATOM 5853 O O . PHE B 1 211 ? 19.875 -29.188 -9.055 1 94.31 211 PHE B O 1
ATOM 5860 N N . ASN B 1 212 ? 19.391 -31.312 -8.734 1 91.38 212 ASN B N 1
ATOM 5861 C CA . ASN B 1 212 ? 20.484 -31.797 -9.586 1 91.38 212 ASN B CA 1
ATOM 5862 C C . ASN B 1 212 ? 19.953 -32.312 -10.922 1 91.38 212 ASN B C 1
ATOM 5864 O O . ASN B 1 212 ? 19.172 -33.25 -10.961 1 91.38 212 ASN B O 1
ATOM 5868 N N . PRO B 1 213 ? 20.5 -31.672 -11.945 1 89.62 213 PRO B N 1
ATOM 5869 C CA . PRO B 1 213 ? 20.062 -32.188 -13.242 1 89.62 213 PRO B CA 1
ATOM 5870 C C . PRO B 1 213 ? 20.344 -33.688 -13.398 1 89.62 213 PRO B C 1
ATOM 5872 O O . PRO B 1 213 ? 21.453 -34.125 -13.125 1 89.62 213 PRO B O 1
ATOM 5875 N N . GLY B 1 214 ? 19.438 -34.5 -13.836 1 84.31 214 GLY B N 1
ATOM 5876 C CA . GLY B 1 214 ? 19.594 -35.938 -14.016 1 84.31 214 GLY B CA 1
ATOM 5877 C C . GLY B 1 214 ? 19.203 -36.75 -12.781 1 84.31 214 GLY B C 1
ATOM 5878 O O . GLY B 1 214 ? 18.797 -37.906 -12.883 1 84.31 214 GLY B O 1
ATOM 5879 N N . LYS B 1 215 ? 19.359 -36.156 -11.625 1 84.88 215 LYS B N 1
ATOM 5880 C CA . LYS B 1 215 ? 19.094 -36.875 -10.391 1 84.88 215 LYS B CA 1
ATOM 5881 C C . LYS B 1 215 ? 17.812 -36.375 -9.727 1 84.88 215 LYS B C 1
ATOM 5883 O O . LYS B 1 215 ? 17.234 -37.062 -8.883 1 84.88 215 LYS B O 1
ATOM 5888 N N . GLY B 1 216 ? 17.5 -35.156 -10.047 1 89.5 216 GLY B N 1
ATOM 5889 C CA . GLY B 1 216 ? 16.328 -34.594 -9.414 1 89.5 216 GLY B CA 1
ATOM 5890 C C . GLY B 1 216 ? 16.656 -33.844 -8.133 1 89.5 216 GLY B C 1
ATOM 5891 O O . GLY B 1 216 ? 17.75 -33.312 -7.977 1 89.5 216 GLY B O 1
ATOM 5892 N N . TRP B 1 217 ? 15.602 -33.594 -7.277 1 91.31 217 TRP B N 1
ATOM 5893 C CA . TRP B 1 217 ? 15.773 -32.875 -6.027 1 91.31 217 TRP B CA 1
ATOM 5894 C C . TRP B 1 217 ? 16.469 -33.719 -4.984 1 91.31 217 TRP B C 1
ATOM 5896 O O . TRP B 1 217 ? 16.172 -34.906 -4.844 1 91.31 217 TRP B O 1
ATOM 5906 N N . ILE B 1 218 ? 17.391 -33.094 -4.289 1 81.5 218 ILE B N 1
ATOM 5907 C CA . ILE B 1 218 ? 18.125 -33.781 -3.242 1 81.5 218 ILE B CA 1
ATOM 5908 C C . ILE B 1 218 ? 17.406 -33.625 -1.908 1 81.5 218 ILE B C 1
ATOM 5910 O O . ILE B 1 218 ? 17.047 -32.531 -1.502 1 81.5 218 ILE B O 1
ATOM 5914 N N . ALA B 1 219 ? 17.156 -34.625 -1.229 1 64 219 ALA B N 1
ATOM 5915 C CA . ALA B 1 219 ? 16.328 -34.719 -0.033 1 64 219 ALA B CA 1
ATOM 5916 C C . ALA B 1 219 ? 17.047 -34.125 1.176 1 64 219 ALA B C 1
ATOM 5918 O O . ALA B 1 219 ? 16.391 -33.656 2.119 1 64 219 ALA B O 1
ATOM 5919 N N . GLU B 1 220 ? 18.281 -34.125 1.16 1 66.12 220 GLU B N 1
ATOM 5920 C CA . GLU B 1 220 ? 19 -33.75 2.369 1 66.12 220 GLU B CA 1
ATOM 5921 C C . GLU B 1 220 ? 18.891 -32.25 2.615 1 66.12 220 GLU B C 1
ATOM 5923 O O . GLU B 1 220 ? 19.031 -31.438 1.685 1 66.12 220 GLU B O 1
ATOM 5928 N N . LYS B 1 221 ? 18.547 -31.984 3.914 1 69.62 221 LYS B N 1
ATOM 5929 C CA . LYS B 1 221 ? 18.516 -30.594 4.344 1 69.62 221 LYS B CA 1
ATOM 5930 C C . LYS B 1 221 ? 19.938 -30.016 4.43 1 69.62 221 LYS B C 1
ATOM 5932 O O . LYS B 1 221 ? 20.781 -30.547 5.145 1 69.62 221 LYS B O 1
ATOM 5937 N N . SER B 1 222 ? 20.188 -29.078 3.59 1 83.19 222 SER B N 1
ATOM 5938 C CA . SER B 1 222 ? 21.469 -28.391 3.607 1 83.19 222 SER B CA 1
ATOM 5939 C C . SER B 1 222 ? 21.391 -27.062 4.352 1 83.19 222 SER B C 1
ATOM 5941 O O . SER B 1 222 ? 20.625 -26.172 3.961 1 83.19 222 SER B O 1
ATOM 5943 N N . VAL B 1 223 ? 22.156 -26.984 5.457 1 89.69 223 VAL B N 1
ATOM 5944 C CA . VAL B 1 223 ? 22.172 -25.766 6.266 1 89.69 223 VAL B CA 1
ATOM 5945 C C . VAL B 1 223 ? 23.156 -24.766 5.676 1 89.69 223 VAL B C 1
ATOM 5947 O O . VAL B 1 223 ? 24.328 -25.062 5.512 1 89.69 223 VAL B O 1
ATOM 5950 N N . VAL B 1 224 ? 22.656 -23.672 5.348 1 95.44 224 VAL B N 1
ATOM 5951 C CA . VAL B 1 224 ? 23.453 -22.594 4.754 1 95.44 224 VAL B CA 1
ATOM 5952 C C . VAL B 1 224 ? 23.891 -21.609 5.84 1 95.44 224 VAL B C 1
ATOM 5954 O O . VAL B 1 224 ? 25.062 -21.25 5.914 1 95.44 224 VAL B O 1
ATOM 5957 N N . VAL B 1 225 ? 22.969 -21.188 6.68 1 96.31 225 VAL B N 1
ATOM 5958 C CA . VAL B 1 225 ? 23.188 -20.344 7.844 1 96.31 225 VAL B CA 1
ATOM 5959 C C . VAL B 1 225 ? 22.531 -20.969 9.07 1 96.31 225 VAL B C 1
ATOM 5961 O O . VAL B 1 225 ? 21.312 -21.047 9.156 1 96.31 225 VAL B O 1
ATOM 5964 N N . ALA B 1 226 ? 23.312 -21.344 10.016 1 92.12 226 ALA B N 1
ATOM 5965 C CA . ALA B 1 226 ? 22.812 -22.094 11.164 1 92.12 226 ALA B CA 1
ATOM 5966 C C . ALA B 1 226 ? 22.141 -21.172 12.18 1 92.12 226 ALA B C 1
ATOM 5968 O O . ALA B 1 226 ? 21.156 -21.562 12.82 1 92.12 226 ALA B O 1
ATOM 5969 N N . SER B 1 227 ? 22.766 -20 12.305 1 91.88 227 SER B N 1
ATOM 5970 C CA . SER B 1 227 ? 22.234 -19.047 13.289 1 91.88 227 SER B CA 1
ATOM 5971 C C . SER B 1 227 ? 22.609 -17.609 12.93 1 91.88 227 SER B C 1
ATOM 5973 O O . SER B 1 227 ? 23.438 -17.391 12.055 1 91.88 227 SER B O 1
ATOM 5975 N N . GLY B 1 228 ? 21.812 -16.703 13.555 1 93.94 228 GLY B N 1
ATOM 5976 C CA . GLY B 1 228 ? 22.172 -15.305 13.43 1 93.94 228 GLY B CA 1
ATOM 5977 C C . GLY B 1 228 ? 21.328 -14.562 12.406 1 93.94 228 GLY B C 1
ATOM 5978 O O . GLY B 1 228 ? 21.391 -13.336 12.32 1 93.94 228 GLY B O 1
ATOM 5979 N N . ALA B 1 229 ? 20.609 -15.289 11.625 1 96.75 229 ALA B N 1
ATOM 5980 C CA . ALA B 1 229 ? 19.734 -14.633 10.664 1 96.75 229 ALA B CA 1
ATOM 5981 C C . ALA B 1 229 ? 18.484 -14.062 11.352 1 96.75 229 ALA B C 1
ATOM 5983 O O . ALA B 1 229 ? 17.922 -14.703 12.242 1 96.75 229 ALA B O 1
ATOM 5984 N N . LYS B 1 230 ? 18.156 -12.93 10.977 1 96.5 230 LYS B N 1
ATOM 5985 C CA . LYS B 1 230 ? 16.922 -12.305 11.477 1 96.5 230 LYS B CA 1
ATOM 5986 C C . LYS B 1 230 ? 15.695 -13.07 11.016 1 96.5 230 LYS B C 1
ATOM 5988 O O . LYS B 1 230 ? 15.656 -13.57 9.891 1 96.5 230 LYS B O 1
ATOM 5993 N N . VAL B 1 231 ? 14.641 -13.109 11.93 1 95.81 231 VAL B N 1
ATOM 5994 C CA . VAL B 1 231 ? 13.383 -13.75 11.555 1 95.81 231 VAL B CA 1
ATOM 5995 C C . VAL B 1 231 ? 12.773 -13.023 10.359 1 95.81 231 VAL B C 1
ATOM 5997 O O . VAL B 1 231 ? 12.586 -11.797 10.391 1 95.81 231 VAL B O 1
ATOM 6000 N N . GLY B 1 232 ? 12.477 -13.742 9.273 1 96.12 232 GLY B N 1
ATOM 6001 C CA . GLY B 1 232 ? 11.914 -13.148 8.07 1 96.12 232 GLY B CA 1
ATOM 6002 C C . GLY B 1 232 ? 12.945 -12.414 7.234 1 96.12 232 GLY B C 1
ATOM 6003 O O . GLY B 1 232 ? 12.594 -11.555 6.418 1 96.12 232 GLY B O 1
ATOM 6004 N N . THR B 1 233 ? 14.164 -12.711 7.414 1 97.19 233 THR B N 1
ATOM 6005 C CA . THR B 1 233 ? 15.25 -12.039 6.723 1 97.19 233 THR B CA 1
ATOM 6006 C C . THR B 1 233 ? 15.047 -12.078 5.215 1 97.19 233 THR B C 1
ATOM 6008 O O . THR B 1 233 ? 14.602 -13.094 4.668 1 97.19 233 THR B O 1
ATOM 6011 N N . PRO B 1 234 ? 15.281 -10.875 4.539 1 97.69 234 PRO B N 1
ATOM 6012 C CA . PRO B 1 234 ? 15.312 -10.938 3.078 1 97.69 234 PRO B CA 1
ATOM 6013 C C . PRO B 1 234 ? 16.438 -11.812 2.551 1 97.69 234 PRO B C 1
ATOM 6015 O O . PRO B 1 234 ? 17.5 -11.914 3.184 1 97.69 234 PRO B O 1
ATOM 6018 N N . LEU B 1 235 ? 16.172 -12.453 1.444 1 98.44 235 LEU B N 1
ATOM 6019 C CA . LEU B 1 235 ? 17.172 -13.32 0.811 1 98.44 235 LEU B CA 1
ATOM 6020 C C . LEU B 1 235 ? 17.391 -12.922 -0.644 1 98.44 235 LEU B C 1
ATOM 6022 O O . LEU B 1 235 ? 16.438 -12.633 -1.365 1 98.44 235 LEU B O 1
ATOM 6026 N N . THR B 1 236 ? 18.562 -12.852 -1.037 1 98.56 236 THR B N 1
ATOM 6027 C CA . THR B 1 236 ? 18.938 -12.719 -2.441 1 98.56 236 THR B CA 1
ATOM 6028 C C . THR B 1 236 ? 20.25 -13.438 -2.723 1 98.56 236 THR B C 1
ATOM 6030 O O . THR B 1 236 ? 21.125 -13.508 -1.855 1 98.56 236 THR B O 1
ATOM 6033 N N . ALA B 1 237 ? 20.359 -14 -3.869 1 98.31 237 ALA B N 1
ATOM 6034 C CA . ALA B 1 237 ? 21.516 -14.82 -4.18 1 98.31 237 ALA B CA 1
ATOM 6035 C C . ALA B 1 237 ? 22.062 -14.5 -5.57 1 98.31 237 ALA B C 1
ATOM 6037 O O . ALA B 1 237 ? 21.312 -14.039 -6.441 1 98.31 237 ALA B O 1
ATOM 6038 N N . ILE B 1 238 ? 23.328 -14.719 -5.695 1 96.56 238 ILE B N 1
ATOM 6039 C CA . ILE B 1 238 ? 24 -14.609 -6.988 1 96.56 238 ILE B CA 1
ATOM 6040 C C . ILE B 1 238 ? 24.844 -15.859 -7.23 1 96.56 238 ILE B C 1
ATOM 6042 O O . ILE B 1 238 ? 25.25 -16.531 -6.281 1 96.56 238 ILE B O 1
ATOM 6046 N N . SER B 1 239 ? 25.016 -16.203 -8.453 1 95 239 SER B N 1
ATOM 6047 C CA . SER B 1 239 ? 25.828 -17.344 -8.844 1 95 239 SER B CA 1
ATOM 6048 C C . SER B 1 239 ? 26.672 -17.031 -10.07 1 95 239 SER B C 1
ATOM 6050 O O . SER B 1 239 ? 26.266 -16.25 -10.93 1 95 239 SER B O 1
ATOM 6052 N N . GLY B 1 240 ? 27.844 -17.656 -10.102 1 85.81 240 GLY B N 1
ATOM 6053 C CA . GLY B 1 240 ? 28.734 -17.375 -11.219 1 85.81 240 GLY B CA 1
ATOM 6054 C C . GLY B 1 240 ? 29.641 -18.547 -11.562 1 85.81 240 GLY B C 1
ATOM 6055 O O . GLY B 1 240 ? 29.219 -19.703 -11.5 1 85.81 240 GLY B O 1
ATOM 6056 N N . GLY B 1 241 ? 30.875 -18.062 -12.078 1 76.06 241 GLY B N 1
ATOM 6057 C CA . GLY B 1 241 ? 31.828 -19.047 -12.562 1 76.06 241 GLY B CA 1
ATOM 6058 C C . GLY B 1 241 ? 32.281 -20.031 -11.492 1 76.06 241 GLY B C 1
ATOM 6059 O O . GLY B 1 241 ? 32.344 -19.688 -10.312 1 76.06 241 GLY B O 1
ATOM 6060 N N . TRP B 1 242 ? 32.562 -21.266 -11.867 1 79.19 242 TRP B N 1
ATOM 6061 C CA . TRP B 1 242 ? 33.062 -22.359 -11.031 1 79.19 242 TRP B CA 1
ATOM 6062 C C . TRP B 1 242 ? 32 -22.734 -9.984 1 79.19 242 TRP B C 1
ATOM 6064 O O . TRP B 1 242 ? 32.344 -22.984 -8.82 1 79.19 242 TRP B O 1
ATOM 6074 N N . ALA B 1 243 ? 30.812 -22.578 -10.281 1 87 243 ALA B N 1
ATOM 6075 C CA . ALA B 1 243 ? 29.656 -22.969 -9.484 1 87 243 ALA B CA 1
ATOM 6076 C C . ALA B 1 243 ? 29.625 -22.234 -8.148 1 87 243 ALA B C 1
ATOM 6078 O O . ALA B 1 243 ? 29.203 -22.797 -7.129 1 87 243 ALA B O 1
ATOM 6079 N N . GLU B 1 244 ? 30.219 -21.062 -8.133 1 93.06 244 GLU B N 1
ATOM 6080 C CA . GLU B 1 244 ? 30.156 -20.281 -6.906 1 93.06 244 GLU B CA 1
ATOM 6081 C C . GLU B 1 244 ? 28.734 -19.781 -6.652 1 93.06 244 GLU B C 1
ATOM 6083 O O . GLU B 1 244 ? 28.016 -19.422 -7.594 1 93.06 244 GLU B O 1
ATOM 6088 N N . VAL B 1 245 ? 28.359 -19.797 -5.391 1 95.75 245 VAL B N 1
ATOM 6089 C CA . VAL B 1 245 ? 27.078 -19.266 -4.953 1 95.75 245 VAL B CA 1
ATOM 6090 C C . VAL B 1 245 ? 27.281 -18.359 -3.74 1 95.75 245 VAL B C 1
ATOM 6092 O O . VAL B 1 245 ? 28.047 -18.688 -2.832 1 95.75 245 VAL B O 1
ATOM 6095 N N . ARG B 1 246 ? 26.719 -17.203 -3.797 1 96.88 246 ARG B N 1
ATOM 6096 C CA . ARG B 1 246 ? 26.688 -16.281 -2.668 1 96.88 246 ARG B CA 1
ATOM 6097 C C . ARG B 1 246 ? 25.25 -15.961 -2.262 1 96.88 246 ARG B C 1
ATOM 6099 O O . ARG B 1 246 ? 24.391 -15.727 -3.117 1 96.88 246 ARG B O 1
ATOM 6106 N N . LEU B 1 247 ? 25 -16.047 -0.968 1 98.25 247 LEU B N 1
ATOM 6107 C CA . LEU B 1 247 ? 23.688 -15.727 -0.417 1 98.25 247 LEU B CA 1
ATOM 6108 C C . LEU B 1 247 ? 23.766 -14.547 0.547 1 98.25 247 LEU B C 1
ATOM 6110 O O . LEU B 1 247 ? 24.547 -14.586 1.508 1 98.25 247 LEU B O 1
ATOM 6114 N N . PHE B 1 248 ? 23.016 -13.516 0.23 1 98.31 248 PHE B N 1
ATOM 6115 C CA . PHE B 1 248 ? 22.953 -12.336 1.088 1 98.31 248 PHE B CA 1
ATOM 6116 C C . PHE B 1 248 ? 21.703 -12.383 1.97 1 98.31 248 PHE B C 1
ATOM 6118 O O . PHE B 1 248 ? 20.625 -12.789 1.521 1 98.31 248 PHE B O 1
ATOM 6125 N N . PHE B 1 249 ? 21.844 -12 3.26 1 98 249 PHE B N 1
ATOM 6126 C CA . PHE B 1 249 ? 20.766 -11.93 4.238 1 98 249 PHE B CA 1
ATOM 6127 C C . PHE B 1 249 ? 21.047 -10.844 5.27 1 98 249 PHE B C 1
ATOM 6129 O O . PHE B 1 249 ? 22.062 -10.156 5.203 1 98 249 PHE B O 1
ATOM 6136 N N . VAL B 1 250 ? 20.078 -10.594 6.109 1 96.88 250 VAL B N 1
ATOM 6137 C CA . VAL B 1 250 ? 20.203 -9.609 7.18 1 96.88 250 VAL B CA 1
ATOM 6138 C C . VAL B 1 250 ? 20.266 -10.312 8.531 1 96.88 250 VAL B C 1
ATOM 6140 O O . VAL B 1 250 ? 19.453 -11.219 8.797 1 96.88 250 VAL B O 1
ATOM 6143 N N . ASP B 1 251 ? 21.125 -9.914 9.391 1 96.12 251 ASP B N 1
ATOM 6144 C CA . ASP B 1 251 ? 21.297 -10.594 10.672 1 96.12 251 ASP B CA 1
ATOM 6145 C C . ASP B 1 251 ? 20.391 -9.977 11.75 1 96.12 251 ASP B C 1
ATOM 6147 O O . ASP B 1 251 ? 19.594 -9.086 11.453 1 96.12 251 ASP B O 1
ATOM 6151 N N . THR B 1 252 ? 20.484 -10.461 12.961 1 95.12 252 THR B N 1
ATOM 6152 C CA . THR B 1 252 ? 19.594 -10.07 14.055 1 95.12 252 THR B CA 1
ATOM 6153 C C . THR B 1 252 ? 19.844 -8.625 14.469 1 95.12 252 THR B C 1
ATOM 6155 O O . THR B 1 252 ? 19.031 -8.016 15.164 1 95.12 252 THR B O 1
ATOM 6158 N N . ASN B 1 253 ? 20.969 -8.039 14.055 1 93 253 ASN B N 1
ATOM 6159 C CA . ASN B 1 253 ? 21.297 -6.652 14.359 1 93 253 ASN B CA 1
ATOM 6160 C C . ASN B 1 253 ? 20.969 -5.73 13.188 1 93 253 ASN B C 1
ATOM 6162 O O . ASN B 1 253 ? 21.422 -4.59 13.141 1 93 253 ASN B O 1
ATOM 6166 N N . ASP B 1 254 ? 20.312 -6.23 12.211 1 91.81 254 ASP B N 1
ATOM 6167 C CA . ASP B 1 254 ? 19.891 -5.496 11.023 1 91.81 254 ASP B CA 1
ATOM 6168 C C . ASP B 1 254 ? 21.094 -5.094 10.172 1 91.81 254 ASP B C 1
ATOM 6170 O O . ASP B 1 254 ? 21.125 -4.004 9.594 1 91.81 254 ASP B O 1
ATOM 6174 N N . VAL B 1 255 ? 22.047 -5.93 10.164 1 93.12 255 VAL B N 1
ATOM 6175 C CA . VAL B 1 255 ? 23.25 -5.688 9.367 1 93.12 255 VAL B CA 1
ATOM 6176 C C . VAL B 1 255 ? 23.297 -6.672 8.203 1 93.12 255 VAL B C 1
ATOM 6178 O O . VAL B 1 255 ? 23.016 -7.859 8.375 1 93.12 255 VAL B O 1
ATOM 6181 N N . LEU B 1 256 ? 23.734 -6.16 7.035 1 94.56 256 LEU B N 1
ATOM 6182 C CA . LEU B 1 256 ? 23.891 -7 5.855 1 94.56 256 LEU B CA 1
ATOM 6183 C C . LEU B 1 256 ? 25 -8.016 6.059 1 94.56 256 LEU B C 1
ATOM 6185 O O . LEU B 1 256 ? 26.094 -7.668 6.535 1 94.56 256 LEU B O 1
ATOM 6189 N N . SER B 1 257 ? 24.719 -9.258 5.715 1 96.69 257 SER B N 1
ATOM 6190 C CA . SER B 1 257 ? 25.672 -10.359 5.785 1 96.69 257 SER B CA 1
ATOM 6191 C C . SER B 1 257 ? 25.578 -11.25 4.551 1 96.69 257 SER B C 1
ATOM 6193 O O . SER B 1 257 ? 24.641 -11.141 3.771 1 96.69 257 SER B O 1
ATOM 6195 N N . TYR B 1 258 ? 26.625 -12.055 4.273 1 96.25 258 TYR B N 1
ATOM 6196 C CA . TYR B 1 258 ? 26.5 -13.031 3.197 1 96.25 258 TYR B CA 1
ATOM 6197 C C . TYR B 1 258 ? 27.406 -14.227 3.434 1 96.25 258 TYR B C 1
ATOM 6199 O O . TYR B 1 258 ? 28.344 -14.156 4.234 1 96.25 258 TYR B O 1
ATOM 6207 N N . VAL B 1 259 ? 27.062 -15.32 2.879 1 97.62 259 VAL B N 1
ATOM 6208 C CA . VAL B 1 259 ? 27.812 -16.562 2.908 1 97.62 259 VAL B CA 1
ATOM 6209 C C . VAL B 1 259 ? 28.188 -16.969 1.486 1 97.62 259 VAL B C 1
ATOM 6211 O O . VAL B 1 259 ? 27.562 -16.531 0.519 1 97.62 259 VAL B O 1
ATOM 6214 N N . TYR B 1 260 ? 29.234 -17.797 1.45 1 95.69 260 TYR B N 1
ATOM 6215 C CA . TYR B 1 260 ? 29.828 -18.188 0.18 1 95.69 260 TYR B CA 1
ATOM 6216 C C . TYR B 1 260 ? 30.062 -19.703 0.139 1 95.69 260 TYR B C 1
ATOM 6218 O O . TYR B 1 260 ? 30.469 -20.297 1.139 1 95.69 260 TYR B O 1
ATOM 6226 N N . ALA B 1 261 ? 29.75 -20.297 -1.04 1 95.44 261 ALA B N 1
ATOM 6227 C CA . ALA B 1 261 ? 30.109 -21.688 -1.292 1 95.44 261 ALA B CA 1
ATOM 6228 C C . ALA B 1 261 ? 30.484 -21.906 -2.758 1 95.44 261 ALA B C 1
ATOM 6230 O O . ALA B 1 261 ? 30.078 -21.125 -3.627 1 95.44 261 ALA B O 1
ATOM 6231 N N . ASP B 1 262 ? 31.297 -22.875 -3.01 1 91.62 262 ASP B N 1
ATOM 6232 C CA . ASP B 1 262 ? 31.578 -23.359 -4.355 1 91.62 262 ASP B CA 1
ATOM 6233 C C . ASP B 1 262 ? 31.797 -24.875 -4.363 1 91.62 262 ASP B C 1
ATOM 6235 O O . ASP B 1 262 ? 31.375 -25.562 -3.434 1 91.62 262 ASP B O 1
ATOM 6239 N N . ASP B 1 263 ? 32.344 -25.422 -5.453 1 87.06 263 ASP B N 1
ATOM 6240 C CA . ASP B 1 263 ? 32.5 -26.875 -5.602 1 87.06 263 ASP B CA 1
ATOM 6241 C C . ASP B 1 263 ? 33.469 -27.422 -4.586 1 87.06 263 ASP B C 1
ATOM 6243 O O . ASP B 1 263 ? 33.438 -28.609 -4.258 1 87.06 263 ASP B O 1
ATOM 6247 N N . HIS B 1 264 ? 34.281 -26.578 -4.031 1 88.81 264 HIS B N 1
ATOM 6248 C CA . HIS B 1 264 ? 35.344 -27.062 -3.162 1 88.81 264 HIS B CA 1
ATOM 6249 C C . HIS B 1 264 ? 35.156 -26.578 -1.73 1 88.81 264 HIS B C 1
ATOM 6251 O O . HIS B 1 264 ? 35.75 -27.109 -0.801 1 88.81 264 HIS B O 1
ATOM 6257 N N . THR B 1 265 ? 34.438 -25.594 -1.645 1 90.5 265 THR B N 1
ATOM 6258 C CA . THR B 1 265 ? 34.25 -24.969 -0.345 1 90.5 265 THR B CA 1
ATOM 6259 C C . THR B 1 265 ? 32.781 -24.984 0.065 1 90.5 265 THR B C 1
ATOM 6261 O O . THR B 1 265 ? 31.906 -24.578 -0.703 1 90.5 265 THR B O 1
ATOM 6264 N N . GLY B 1 266 ? 32.562 -25.594 1.318 1 91.44 266 GLY B N 1
ATOM 6265 C CA . GLY B 1 266 ? 31.203 -25.484 1.862 1 91.44 266 GLY B CA 1
ATOM 6266 C C . GLY B 1 266 ? 30.812 -24.062 2.24 1 91.44 266 GLY B C 1
ATOM 6267 O O . GLY B 1 266 ? 31.594 -23.125 2.018 1 91.44 266 GLY B O 1
ATOM 6268 N N . TRP B 1 267 ? 29.656 -23.984 2.783 1 95.69 267 TRP B N 1
ATOM 6269 C CA . TRP B 1 267 ? 29.156 -22.656 3.111 1 95.69 267 TRP B CA 1
ATOM 6270 C C . TRP B 1 267 ? 30.016 -22 4.191 1 95.69 267 TRP B C 1
ATOM 6272 O O . TRP B 1 267 ? 30.188 -22.578 5.273 1 95.69 267 TRP B O 1
ATOM 6282 N N . VAL B 1 268 ? 30.547 -20.812 3.889 1 95.44 268 VAL B N 1
ATOM 6283 C CA . VAL B 1 268 ? 31.375 -20.062 4.828 1 95.44 268 VAL B CA 1
ATOM 6284 C C . VAL B 1 268 ? 30.906 -18.609 4.898 1 95.44 268 VAL B C 1
ATOM 6286 O O . VAL B 1 268 ? 30.609 -18 3.871 1 95.44 268 VAL B O 1
ATOM 6289 N N . GLN B 1 269 ? 30.812 -18.141 6.082 1 94.88 269 GLN B N 1
ATOM 6290 C CA . GLN B 1 269 ? 30.469 -16.734 6.273 1 94.88 269 GLN B CA 1
ATOM 6291 C C . GLN B 1 269 ? 31.609 -15.82 5.84 1 94.88 269 GLN B C 1
ATOM 6293 O O . GLN B 1 269 ? 32.781 -16.109 6.113 1 94.88 269 GLN B O 1
ATOM 6298 N N . GLN B 1 270 ? 31.234 -14.766 5.125 1 93.25 270 GLN B N 1
ATOM 6299 C CA . GLN B 1 270 ? 32.219 -13.812 4.648 1 93.25 270 GLN B CA 1
ATOM 6300 C C . GLN B 1 270 ? 32.125 -12.477 5.391 1 93.25 270 GLN B C 1
ATOM 6302 O O . GLN B 1 270 ? 31.062 -12.18 5.977 1 93.25 270 GLN B O 1
ATOM 6307 N N . GLU B 1 271 ? 33.188 -11.711 5.328 1 89.19 271 GLU B N 1
ATOM 6308 C CA . GLU B 1 271 ? 33.219 -10.406 5.992 1 89.19 271 GLU B CA 1
ATOM 6309 C C . GLU B 1 271 ? 32.844 -9.289 5.027 1 89.19 271 GLU B C 1
ATOM 6311 O O . GLU B 1 271 ? 33.219 -9.305 3.861 1 89.19 271 GLU B O 1
ATOM 6316 N N . LEU B 1 272 ? 31.984 -8.438 5.504 1 89.06 272 LEU B N 1
ATOM 6317 C CA . LEU B 1 272 ? 31.562 -7.223 4.824 1 89.06 272 LEU B CA 1
ATOM 6318 C C . LEU B 1 272 ? 31.719 -6.008 5.73 1 89.06 272 LEU B C 1
ATOM 6320 O O . LEU B 1 272 ? 31.641 -6.129 6.957 1 89.06 272 LEU B O 1
ATOM 6324 N N . PRO B 1 273 ? 32.094 -4.832 5.09 1 86.56 273 PRO B N 1
ATOM 6325 C CA . PRO B 1 273 ? 31.891 -3.631 5.906 1 86.56 273 PRO B CA 1
ATOM 6326 C C . PRO B 1 273 ? 30.469 -3.518 6.465 1 86.56 273 PRO B C 1
ATOM 6328 O O . PRO B 1 273 ? 29.516 -3.895 5.797 1 86.56 273 PRO B O 1
ATOM 6331 N N . ALA B 1 274 ? 30.453 -2.99 7.676 1 87.12 274 ALA B N 1
ATOM 6332 C CA . ALA B 1 274 ? 29.141 -2.885 8.336 1 87.12 274 ALA B CA 1
ATOM 6333 C C . ALA B 1 274 ? 28.188 -2.006 7.527 1 87.12 274 ALA B C 1
ATOM 6335 O O . ALA B 1 274 ? 28.516 -0.853 7.227 1 87.12 274 ALA B O 1
ATOM 6336 N N . TYR B 1 275 ? 27.109 -2.553 7.164 1 88.31 275 TYR B N 1
ATOM 6337 C CA . TYR B 1 275 ? 26.047 -1.859 6.457 1 88.31 275 TYR B CA 1
ATOM 6338 C C . TYR B 1 275 ? 24.688 -2.109 7.121 1 88.31 275 TYR B C 1
ATOM 6340 O O . TYR B 1 275 ? 24.062 -3.148 6.898 1 88.31 275 TYR B O 1
ATOM 6348 N N . LYS B 1 276 ? 24.25 -1.116 7.914 1 88.62 276 LYS B N 1
ATOM 6349 C CA . LYS B 1 276 ? 23 -1.239 8.664 1 88.62 276 LYS B CA 1
ATOM 6350 C C . LYS B 1 276 ? 21.797 -0.927 7.777 1 88.62 276 LYS B C 1
ATOM 6352 O O . LYS B 1 276 ? 21.812 0.044 7.02 1 88.62 276 LYS B O 1
ATOM 6357 N N . LEU B 1 277 ? 20.766 -1.712 7.895 1 88.69 277 LEU B N 1
ATOM 6358 C CA . LEU B 1 277 ? 19.547 -1.568 7.109 1 88.69 277 LEU B CA 1
ATOM 6359 C C . LEU B 1 277 ? 18.359 -1.24 8 1 88.69 277 LEU B C 1
ATOM 6361 O O . LEU B 1 277 ? 18.328 -1.621 9.18 1 88.69 277 LEU B O 1
ATOM 6365 N N . PRO B 1 278 ? 17.359 -0.45 7.367 1 83.56 278 PRO B N 1
ATOM 6366 C CA . PRO B 1 278 ? 16.125 -0.28 8.117 1 83.56 278 PRO B CA 1
ATOM 6367 C C . PRO B 1 278 ? 15.422 -1.604 8.406 1 83.56 278 PRO B C 1
ATOM 6369 O O . PRO B 1 278 ? 15.602 -2.578 7.672 1 83.56 278 PRO B O 1
ATOM 6372 N N . PRO B 1 279 ? 14.508 -1.4 9.406 1 83.31 279 PRO B N 1
ATOM 6373 C CA . PRO B 1 279 ? 13.734 -2.615 9.688 1 83.31 279 PRO B CA 1
ATOM 6374 C C . PRO B 1 279 ? 12.867 -3.045 8.508 1 83.31 279 PRO B C 1
ATOM 6376 O O . PRO B 1 279 ? 12.359 -2.199 7.77 1 83.31 279 PRO B O 1
ATOM 6379 N N . THR B 1 280 ? 12.805 -4.16 8.031 1 89.31 280 THR B N 1
ATOM 6380 C CA . THR B 1 280 ? 11.953 -4.812 7.039 1 89.31 280 THR B CA 1
ATOM 6381 C C . THR B 1 280 ? 12.508 -4.602 5.633 1 89.31 280 THR B C 1
ATOM 6383 O O . THR B 1 280 ? 11.797 -4.773 4.645 1 89.31 280 THR B O 1
ATOM 6386 N N . ALA B 1 281 ? 13.695 -3.953 5.527 1 91.25 281 ALA B N 1
ATOM 6387 C CA . ALA B 1 281 ? 14.344 -3.771 4.23 1 91.25 281 ALA B CA 1
ATOM 6388 C C . ALA B 1 281 ? 14.375 -5.082 3.445 1 91.25 281 ALA B C 1
ATOM 6390 O O . ALA B 1 281 ? 14.602 -6.148 4.016 1 91.25 281 ALA B O 1
ATOM 6391 N N . MET B 1 282 ? 14.148 -4.98 2.131 1 95.19 282 MET B N 1
ATOM 6392 C CA . MET B 1 282 ? 14.281 -6.105 1.21 1 95.19 282 MET B CA 1
ATOM 6393 C C . MET B 1 282 ? 15.516 -5.949 0.328 1 95.19 282 MET B C 1
ATOM 6395 O O . MET B 1 282 ? 16.062 -4.848 0.205 1 95.19 282 MET B O 1
ATOM 6399 N N . LEU B 1 283 ? 15.938 -7.09 -0.261 1 96.69 283 LEU B N 1
ATOM 6400 C CA . LEU B 1 283 ? 17.219 -7.074 -0.976 1 96.69 283 LEU B CA 1
ATOM 6401 C C . LEU B 1 283 ? 17.062 -7.664 -2.373 1 96.69 283 LEU B C 1
ATOM 6403 O O . LEU B 1 283 ? 16.25 -8.57 -2.582 1 96.69 283 LEU B O 1
ATOM 6407 N N . ALA B 1 284 ? 17.844 -7.16 -3.268 1 97.38 284 ALA B N 1
ATOM 6408 C CA . ALA B 1 284 ? 18.094 -7.758 -4.574 1 97.38 284 ALA B CA 1
ATOM 6409 C C . ALA B 1 284 ? 19.547 -7.582 -4.984 1 97.38 284 ALA B C 1
ATOM 6411 O O . ALA B 1 284 ? 20.156 -6.531 -4.734 1 97.38 284 ALA B O 1
ATOM 6412 N N . ALA B 1 285 ? 20.109 -8.578 -5.598 1 96.69 285 ALA B N 1
ATOM 6413 C CA . ALA B 1 285 ? 21.516 -8.492 -5.973 1 96.69 285 ALA B CA 1
ATOM 6414 C C . ALA B 1 285 ? 21.734 -8.93 -7.418 1 96.69 285 ALA B C 1
ATOM 6416 O O . ALA B 1 285 ? 21.031 -9.812 -7.914 1 96.69 285 ALA B O 1
ATOM 6417 N N . VAL B 1 286 ? 22.703 -8.305 -8.039 1 93.56 286 VAL B N 1
ATOM 6418 C CA . VAL B 1 286 ? 23.203 -8.711 -9.352 1 93.56 286 VAL B CA 1
ATOM 6419 C C . VAL B 1 286 ? 24.734 -8.75 -9.328 1 93.56 286 VAL B C 1
ATOM 6421 O O . VAL B 1 286 ? 25.359 -8.117 -8.477 1 93.56 286 VAL B O 1
ATOM 6424 N N . ALA B 1 287 ? 25.297 -9.531 -10.195 1 92.62 287 ALA B N 1
ATOM 6425 C CA . ALA B 1 287 ? 26.75 -9.625 -10.305 1 92.62 287 ALA B CA 1
ATOM 6426 C C . ALA B 1 287 ? 27.172 -9.922 -11.734 1 92.62 287 ALA B C 1
ATOM 6428 O O . ALA B 1 287 ? 26.375 -10.398 -12.539 1 92.62 287 ALA B O 1
ATOM 6429 N N . TRP B 1 288 ? 28.469 -9.539 -12.008 1 85.44 288 TRP B N 1
ATOM 6430 C CA . TRP B 1 288 ? 28.969 -9.742 -13.359 1 85.44 288 TRP B CA 1
ATOM 6431 C C . TRP B 1 288 ? 30.484 -9.961 -13.344 1 85.44 288 TRP B C 1
ATOM 6433 O O . TRP B 1 288 ? 31.156 -9.648 -12.352 1 85.44 288 TRP B O 1
ATOM 6443 N N . ASN B 1 289 ? 31 -10.547 -14.359 1 83.12 289 ASN B N 1
ATOM 6444 C CA . ASN B 1 289 ? 32.406 -10.719 -14.633 1 83.12 289 ASN B CA 1
ATOM 6445 C C . ASN B 1 289 ? 33.094 -11.531 -13.539 1 83.12 289 ASN B C 1
ATOM 6447 O O . ASN B 1 289 ? 34.156 -11.133 -13.023 1 83.12 289 ASN B O 1
ATOM 6451 N N . TYR B 1 290 ? 32.594 -12.656 -13.148 1 85.19 290 TYR B N 1
ATOM 6452 C CA . TYR B 1 290 ? 33.031 -13.453 -12 1 85.19 290 TYR B CA 1
ATOM 6453 C C . TYR B 1 290 ? 34.5 -13.875 -12.156 1 85.19 290 TYR B C 1
ATOM 6455 O O . TYR B 1 290 ? 35.25 -13.828 -11.195 1 85.19 290 TYR B O 1
ATOM 6463 N N . ALA B 1 291 ? 34.969 -14.242 -13.234 1 79 291 ALA B N 1
ATOM 6464 C CA . ALA B 1 291 ? 36.281 -14.805 -13.445 1 79 291 ALA B CA 1
ATOM 6465 C C . ALA B 1 291 ? 37.25 -13.742 -13.945 1 79 291 ALA B C 1
ATOM 6467 O O . ALA B 1 291 ? 38.25 -14.062 -14.633 1 79 291 ALA B O 1
ATOM 6468 N N . SER B 1 292 ? 37 -12.461 -13.648 1 81.12 292 SER B N 1
ATOM 6469 C CA . SER B 1 292 ? 37.875 -11.383 -14.125 1 81.12 292 SER B CA 1
ATOM 6470 C C . SER B 1 292 ? 38.219 -10.398 -13.008 1 81.12 292 SER B C 1
ATOM 6472 O O . SER B 1 292 ? 37.562 -10.414 -11.953 1 81.12 292 SER B O 1
ATOM 6474 N N . PRO B 1 293 ? 39.25 -9.664 -13.289 1 84.25 293 PRO B N 1
ATOM 6475 C CA . PRO B 1 293 ? 39.562 -8.617 -12.32 1 84.25 293 PRO B CA 1
ATOM 6476 C C . PRO B 1 293 ? 38.438 -7.566 -12.211 1 84.25 293 PRO B C 1
ATOM 6478 O O . PRO B 1 293 ? 38.469 -6.742 -11.297 1 84.25 293 PRO B O 1
ATOM 6481 N N . PHE B 1 294 ? 37.5 -7.711 -13.078 1 82.12 294 PHE B N 1
ATOM 6482 C CA . PHE B 1 294 ? 36.438 -6.711 -13.109 1 82.12 294 PHE B CA 1
ATOM 6483 C C . PHE B 1 294 ? 35.156 -7.262 -12.492 1 82.12 294 PHE B C 1
ATOM 6485 O O . PHE B 1 294 ? 34.062 -6.773 -12.781 1 82.12 294 PHE B O 1
ATOM 6492 N N . PHE B 1 295 ? 35.438 -8.258 -11.656 1 89.81 295 PHE B N 1
ATOM 6493 C CA . PHE B 1 295 ? 34.281 -8.828 -10.953 1 89.81 295 PHE B CA 1
ATOM 6494 C C . PHE B 1 295 ? 33.594 -7.766 -10.109 1 89.81 295 PHE B C 1
ATOM 6496 O O . PHE B 1 295 ? 34.219 -7.051 -9.344 1 89.81 295 PHE B O 1
ATOM 6503 N N . GLY B 1 296 ? 32.188 -7.684 -10.344 1 88.81 296 GLY B N 1
ATOM 6504 C CA . GLY B 1 296 ? 31.391 -6.703 -9.633 1 88.81 296 GLY B CA 1
ATOM 6505 C C . GLY B 1 296 ? 30.109 -7.277 -9.062 1 88.81 296 GLY B C 1
ATOM 6506 O O . GLY B 1 296 ? 29.516 -8.172 -9.656 1 88.81 296 GLY B O 1
ATOM 6507 N N . ILE B 1 297 ? 29.734 -6.773 -7.852 1 92 297 ILE B N 1
ATOM 6508 C CA . ILE B 1 297 ? 28.469 -7.078 -7.207 1 92 297 ILE B CA 1
ATOM 6509 C C . ILE B 1 297 ? 27.734 -5.781 -6.875 1 92 297 ILE B C 1
ATOM 6511 O O . ILE B 1 297 ? 28.359 -4.789 -6.488 1 92 297 ILE B O 1
ATOM 6515 N N . ARG B 1 298 ? 26.469 -5.793 -7.156 1 90.38 298 ARG B N 1
ATOM 6516 C CA . ARG B 1 298 ? 25.609 -4.719 -6.664 1 90.38 298 ARG B CA 1
ATOM 6517 C C . ARG B 1 298 ? 24.438 -5.273 -5.855 1 90.38 298 ARG B C 1
ATOM 6519 O O . ARG B 1 298 ? 23.734 -6.18 -6.312 1 90.38 298 ARG B O 1
ATOM 6526 N N . VAL B 1 299 ? 24.281 -4.754 -4.637 1 93.69 299 VAL B N 1
ATOM 6527 C CA . VAL B 1 299 ? 23.141 -5.078 -3.787 1 93.69 299 VAL B CA 1
ATOM 6528 C C . VAL B 1 299 ? 22.234 -3.854 -3.645 1 93.69 299 VAL B C 1
ATOM 6530 O O . VAL B 1 299 ? 22.703 -2.768 -3.291 1 93.69 299 VAL B O 1
ATOM 6533 N N . TYR B 1 300 ? 20.984 -4.09 -3.898 1 91.19 300 TYR B N 1
ATOM 6534 C CA . TYR B 1 300 ? 20.047 -2.977 -3.906 1 91.19 300 TYR B CA 1
ATOM 6535 C C . TYR B 1 300 ? 19.016 -3.129 -2.791 1 91.19 300 TYR B C 1
ATOM 6537 O O . TYR B 1 300 ? 18.625 -4.246 -2.449 1 91.19 300 TYR B O 1
ATOM 6545 N N . THR B 1 301 ? 18.547 -1.963 -2.27 1 91 301 THR B N 1
ATOM 6546 C CA . THR B 1 301 ? 17.422 -1.849 -1.344 1 91 301 THR B CA 1
ATOM 6547 C C . THR B 1 301 ? 16.719 -0.501 -1.506 1 91 301 THR B C 1
ATOM 6549 O O . THR B 1 301 ? 17.203 0.371 -2.232 1 91 301 THR B O 1
ATOM 6552 N N . THR B 1 302 ? 15.555 -0.422 -0.958 1 85.19 302 THR B N 1
ATOM 6553 C CA . THR B 1 302 ? 14.828 0.846 -0.956 1 85.19 302 THR B CA 1
ATOM 6554 C C . THR B 1 302 ? 14.617 1.344 0.471 1 85.19 302 THR B C 1
ATOM 6556 O O . THR B 1 302 ? 14.812 0.596 1.431 1 85.19 302 THR B O 1
ATOM 6559 N N . ASP B 1 303 ? 14.281 2.639 0.53 1 80.38 303 ASP B N 1
ATOM 6560 C CA . ASP B 1 303 ? 13.977 3.211 1.838 1 80.38 303 ASP B CA 1
ATOM 6561 C C . ASP B 1 303 ? 12.539 3.723 1.889 1 80.38 303 ASP B C 1
ATOM 6563 O O . ASP B 1 303 ? 11.719 3.375 1.037 1 80.38 303 ASP B O 1
ATOM 6567 N N . ASP B 1 304 ? 12.227 4.434 2.932 1 76.12 304 ASP B N 1
ATOM 6568 C CA . ASP B 1 304 ? 10.859 4.875 3.176 1 76.12 304 ASP B CA 1
ATOM 6569 C C . ASP B 1 304 ? 10.508 6.086 2.309 1 76.12 304 ASP B C 1
ATOM 6571 O O . ASP B 1 304 ? 9.383 6.574 2.348 1 76.12 304 ASP B O 1
ATOM 6575 N N . ARG B 1 305 ? 11.398 6.555 1.466 1 74.31 305 ARG B N 1
ATOM 6576 C CA . ARG B 1 305 ? 11.141 7.629 0.512 1 74.31 305 ARG B CA 1
ATOM 6577 C C . ARG B 1 305 ? 11.094 7.094 -0.916 1 74.31 305 ARG B C 1
ATOM 6579 O O . ARG B 1 305 ? 11.148 7.863 -1.875 1 74.31 305 ARG B O 1
ATOM 6586 N N . ASP B 1 306 ? 11.172 5.77 -1.008 1 77.31 306 ASP B N 1
ATOM 6587 C CA . ASP B 1 306 ? 11.18 5.086 -2.297 1 77.31 306 ASP B CA 1
ATOM 6588 C C . ASP B 1 306 ? 12.43 5.434 -3.1 1 77.31 306 ASP B C 1
ATOM 6590 O O . ASP B 1 306 ? 12.375 5.57 -4.324 1 77.31 306 ASP B O 1
ATOM 6594 N N . GLU B 1 307 ? 13.43 5.637 -2.377 1 78.06 307 GLU B N 1
ATOM 6595 C CA . GLU B 1 307 ? 14.727 5.836 -3.021 1 78.06 307 GLU B CA 1
ATOM 6596 C C . GLU B 1 307 ? 15.5 4.527 -3.125 1 78.06 307 GLU B C 1
ATOM 6598 O O . GLU B 1 307 ? 15.445 3.695 -2.215 1 78.06 307 GLU B O 1
ATOM 6603 N N . LEU B 1 308 ? 16.234 4.469 -4.223 1 83 308 LEU B N 1
ATOM 6604 C CA . LEU B 1 308 ? 17.047 3.273 -4.445 1 83 308 LEU B CA 1
ATOM 6605 C C . LEU B 1 308 ? 18.438 3.441 -3.859 1 83 308 LEU B C 1
ATOM 6607 O O . LEU B 1 308 ? 19.094 4.453 -4.098 1 83 308 LEU B O 1
ATOM 6611 N N . HIS B 1 309 ? 18.844 2.465 -3.082 1 85.31 309 HIS B N 1
ATOM 6612 C CA . HIS B 1 309 ? 20.172 2.426 -2.512 1 85.31 309 HIS B CA 1
ATOM 6613 C C . HIS B 1 309 ? 20.969 1.238 -3.047 1 85.31 309 HIS B C 1
ATOM 6615 O O . HIS B 1 309 ? 20.406 0.161 -3.266 1 85.31 309 HIS B O 1
ATOM 6621 N N . GLU B 1 310 ? 22.297 1.487 -3.186 1 87.38 310 GLU B N 1
ATOM 6622 C CA . GLU B 1 310 ? 23.188 0.468 -3.73 1 87.38 310 GLU B CA 1
ATOM 6623 C C . GLU B 1 310 ? 24.406 0.267 -2.834 1 87.38 310 GLU B C 1
ATOM 6625 O O . GLU B 1 310 ? 25.031 1.237 -2.391 1 87.38 310 GLU B O 1
ATOM 6630 N N . PHE B 1 311 ? 24.703 -0.934 -2.475 1 88.88 311 PHE B N 1
ATOM 6631 C CA . PHE B 1 311 ? 25.969 -1.393 -1.896 1 88.88 311 PHE B CA 1
ATOM 6632 C C . PHE B 1 311 ? 26.734 -2.264 -2.887 1 88.88 311 PHE B C 1
ATOM 6634 O O . PHE B 1 311 ? 26.234 -3.307 -3.314 1 88.88 311 PHE B O 1
ATOM 6641 N N . SER B 1 312 ? 27.969 -1.838 -3.201 1 88.25 312 SER B N 1
ATOM 6642 C CA . SER B 1 312 ? 28.578 -2.49 -4.355 1 88.25 312 SER B CA 1
ATOM 6643 C C . SER B 1 312 ? 30 -2.967 -4.035 1 88.25 312 SER B C 1
ATOM 6645 O O . SER B 1 312 ? 30.625 -2.463 -3.107 1 88.25 312 SER B O 1
ATOM 6647 N N . TYR B 1 313 ? 30.406 -3.959 -4.754 1 90.69 313 TYR B N 1
ATOM 6648 C CA . TYR B 1 313 ? 31.75 -4.547 -4.734 1 90.69 313 TYR B CA 1
ATOM 6649 C C . TYR B 1 313 ? 32.406 -4.461 -6.109 1 90.69 313 TYR B C 1
ATOM 6651 O O . TYR B 1 313 ? 31.75 -4.684 -7.129 1 90.69 313 TYR B O 1
ATOM 6659 N N . ASN B 1 314 ? 33.594 -4.039 -6.066 1 86.75 314 ASN B N 1
ATOM 6660 C CA . ASN B 1 314 ? 34.438 -4.066 -7.25 1 86.75 314 ASN B CA 1
ATOM 6661 C C . ASN B 1 314 ? 35.844 -4.621 -6.93 1 86.75 314 ASN B C 1
ATOM 6663 O O . ASN B 1 314 ? 36.594 -4.027 -6.145 1 86.75 314 ASN B O 1
ATOM 6667 N N . ARG B 1 315 ? 36.156 -5.652 -7.566 1 86.56 315 ARG B N 1
ATOM 6668 C CA . ARG B 1 315 ? 37.406 -6.312 -7.27 1 86.56 315 ARG B CA 1
ATOM 6669 C C . ARG B 1 315 ? 38.594 -5.418 -7.621 1 86.56 315 ARG B C 1
ATOM 6671 O O . ARG B 1 315 ? 39.594 -5.375 -6.887 1 86.56 315 ARG B O 1
ATOM 6678 N N . ASN B 1 316 ? 38.531 -4.699 -8.711 1 84.19 316 ASN B N 1
ATOM 6679 C CA . ASN B 1 316 ? 39.625 -3.869 -9.203 1 84.19 316 ASN B CA 1
ATOM 6680 C C . ASN B 1 316 ? 39.812 -2.627 -8.336 1 84.19 316 ASN B C 1
ATOM 6682 O O . ASN B 1 316 ? 40.938 -2.125 -8.203 1 84.19 316 ASN B O 1
ATOM 6686 N N . SER B 1 317 ? 38.75 -2.096 -7.762 1 80.06 317 SER B N 1
ATOM 6687 C CA . SER B 1 317 ? 38.812 -0.833 -7.035 1 80.06 317 SER B CA 1
ATOM 6688 C C . SER B 1 317 ? 38.969 -1.067 -5.535 1 80.06 317 SER B C 1
ATOM 6690 O O . SER B 1 317 ? 38.844 -0.137 -4.738 1 80.06 317 SER B O 1
ATOM 6692 N N . GLY B 1 318 ? 39.281 -2.203 -5.047 1 76.31 318 GLY B N 1
ATOM 6693 C CA . GLY B 1 318 ? 39.594 -2.395 -3.643 1 76.31 318 GLY B CA 1
ATOM 6694 C C . GLY B 1 318 ? 38.469 -3.031 -2.848 1 76.31 318 GLY B C 1
ATOM 6695 O O . GLY B 1 318 ? 38.531 -3.115 -1.62 1 76.31 318 GLY B O 1
ATOM 6696 N N . GLY B 1 319 ? 37.438 -3.311 -3.504 1 84.69 319 GLY B N 1
ATOM 6697 C CA . GLY B 1 319 ? 36.5 -4.145 -2.768 1 84.69 319 GLY B CA 1
ATOM 6698 C C . GLY B 1 319 ? 35.125 -3.498 -2.59 1 84.69 319 GLY B C 1
ATOM 6699 O O . GLY B 1 319 ? 34.531 -3.012 -3.553 1 84.69 319 GLY B O 1
ATOM 6700 N N . TRP B 1 320 ? 34.625 -3.68 -1.294 1 87.19 320 TRP B N 1
ATOM 6701 C CA . TRP B 1 320 ? 33.25 -3.217 -1.013 1 87.19 320 TRP B CA 1
ATOM 6702 C C . TRP B 1 320 ? 33.25 -1.715 -0.752 1 87.19 320 TRP B C 1
ATOM 6704 O O . TRP B 1 320 ? 34.125 -1.185 -0.067 1 87.19 320 TRP B O 1
ATOM 6714 N N . VAL B 1 321 ? 32.562 -0.959 -1.41 1 72.94 321 VAL B N 1
ATOM 6715 C CA . VAL B 1 321 ? 32.344 0.458 -1.154 1 72.94 321 VAL B CA 1
ATOM 6716 C C . VAL B 1 321 ? 30.875 0.679 -0.78 1 72.94 321 VAL B C 1
ATOM 6718 O O . VAL B 1 321 ? 29.969 0.109 -1.402 1 72.94 321 VAL B O 1
ATOM 6721 N N . ALA B 1 322 ? 30.562 1.028 0.538 1 57.5 322 ALA B N 1
ATOM 6722 C CA . ALA B 1 322 ? 29.188 1.346 0.953 1 57.5 322 ALA B CA 1
ATOM 6723 C C . ALA B 1 322 ? 28.656 2.551 0.188 1 57.5 322 ALA B C 1
ATOM 6725 O O . ALA B 1 322 ? 28.875 3.697 0.59 1 57.5 322 ALA B O 1
ATOM 6726 N N . ASP B 1 323 ? 29 2.895 -0.949 1 51.06 323 ASP B N 1
ATOM 6727 C CA . ASP B 1 323 ? 28.344 4.141 -1.321 1 51.06 323 ASP B CA 1
ATOM 6728 C C . ASP B 1 323 ? 26.828 4.043 -1.106 1 51.06 323 ASP B C 1
ATOM 6730 O O . ASP B 1 323 ? 26.156 3.275 -1.789 1 51.06 323 ASP B O 1
ATOM 6734 N N . SER B 1 324 ? 26.359 3.936 0.026 1 52.97 324 SER B N 1
ATOM 6735 C CA . SER B 1 324 ? 24.984 4.246 0.411 1 52.97 324 SER B CA 1
ATOM 6736 C C . SER B 1 324 ? 24.328 5.188 -0.595 1 52.97 324 SER B C 1
ATOM 6738 O O . SER B 1 324 ? 23.609 6.113 -0.212 1 52.97 324 SER B O 1
ATOM 6740 N N . GLN B 1 325 ? 24.766 5.25 -1.796 1 57.84 325 GLN B N 1
ATOM 6741 C CA . GLN B 1 325 ? 24.375 6.336 -2.686 1 57.84 325 GLN B CA 1
ATOM 6742 C C . GLN B 1 325 ? 22.984 6.082 -3.287 1 57.84 325 GLN B C 1
ATOM 6744 O O . GLN B 1 325 ? 22.734 5 -3.814 1 57.84 325 GLN B O 1
ATOM 6749 N N . SER B 1 326 ? 22.078 6.844 -2.73 1 62.03 326 SER B N 1
ATOM 6750 C CA . SER B 1 326 ? 20.891 6.941 -3.564 1 62.03 326 SER B CA 1
ATOM 6751 C C . SER B 1 326 ? 21.25 7.074 -5.039 1 62.03 326 SER B C 1
ATOM 6753 O O . SER B 1 326 ? 22.156 7.832 -5.395 1 62.03 326 SER B O 1
ATOM 6755 N N . VAL B 1 327 ? 20.859 6.086 -5.742 1 62.34 327 VAL B N 1
ATOM 6756 C CA . VAL B 1 327 ? 21.172 6.125 -7.168 1 62.34 327 VAL B CA 1
ATOM 6757 C C . VAL B 1 327 ? 20.625 7.418 -7.777 1 62.34 327 VAL B C 1
ATOM 6759 O O . VAL B 1 327 ? 21.188 7.938 -8.742 1 62.34 327 VAL B O 1
ATOM 6762 N N . ASN B 1 328 ? 19.453 7.953 -7.191 1 56.78 328 ASN B N 1
ATOM 6763 C CA . ASN B 1 328 ? 18.781 9.086 -7.816 1 56.78 328 ASN B CA 1
ATOM 6764 C C . ASN B 1 328 ? 19.312 10.414 -7.289 1 56.78 328 ASN B C 1
ATOM 6766 O O . ASN B 1 328 ? 19.094 11.461 -7.898 1 56.78 328 ASN B O 1
ATOM 6770 N N . LYS B 1 329 ? 19.609 10.469 -6.059 1 56 329 LYS B N 1
ATOM 6771 C CA . LYS B 1 329 ? 20.016 11.773 -5.539 1 56 329 LYS B CA 1
ATOM 6772 C C . LYS B 1 329 ? 21.516 11.789 -5.199 1 56 329 LYS B C 1
ATOM 6774 O O . LYS B 1 329 ? 22.078 10.766 -4.82 1 56 329 LYS B O 1
ATOM 6779 N N . HIS B 1 330 ? 22.078 12.75 -5.727 1 44.59 330 HIS B N 1
ATOM 6780 C CA . HIS B 1 330 ? 23.484 13.008 -5.461 1 44.59 330 HIS B CA 1
ATOM 6781 C C . HIS B 1 330 ? 23.781 12.969 -3.965 1 44.59 330 HIS B C 1
ATOM 6783 O O . HIS B 1 330 ? 24.938 12.914 -3.559 1 44.59 330 HIS B O 1
ATOM 6789 N N . ASN B 1 331 ? 22.859 13.625 -3.16 1 42 331 ASN B N 1
ATOM 6790 C CA . ASN B 1 331 ? 23.328 13.672 -1.778 1 42 331 ASN B CA 1
ATOM 6791 C C . ASN B 1 331 ? 22.969 12.391 -1.022 1 42 331 ASN B C 1
ATOM 6793 O O . ASN B 1 331 ? 21.781 12.062 -0.887 1 42 331 ASN B O 1
ATOM 6797 N N . PRO B 1 332 ? 23.891 11.57 -0.845 1 44.19 332 PRO B N 1
ATOM 6798 C CA . PRO B 1 332 ? 23.797 10.266 -0.188 1 44.19 332 PRO B CA 1
ATOM 6799 C C . PRO B 1 332 ? 23.031 10.32 1.126 1 44.19 332 PRO B C 1
ATOM 6801 O O . PRO B 1 332 ? 23.594 10.664 2.168 1 44.19 332 PRO B O 1
ATOM 6804 N N . GLY B 1 333 ? 21.891 11.078 1.218 1 43.5 333 GLY B N 1
ATOM 6805 C CA . GLY B 1 333 ? 21.312 10.812 2.527 1 43.5 333 GLY B CA 1
ATOM 6806 C C . GLY B 1 333 ? 21.188 9.336 2.836 1 43.5 333 GLY B C 1
ATOM 6807 O O . GLY B 1 333 ? 20.938 8.531 1.938 1 43.5 333 GLY B O 1
ATOM 6808 N N . GLY B 1 334 ? 22.297 8.812 3.527 1 51.5 334 GLY B N 1
ATOM 6809 C CA . GLY B 1 334 ? 22.281 7.445 4.02 1 51.5 334 GLY B CA 1
ATOM 6810 C C . GLY B 1 334 ? 20.891 6.871 4.148 1 51.5 334 GLY B C 1
ATOM 6811 O O . GLY B 1 334 ? 19.891 7.57 3.918 1 51.5 334 GLY B O 1
ATOM 6812 N N . LEU B 1 335 ? 20.875 5.559 4.09 1 57.97 335 LEU B N 1
ATOM 6813 C CA . LEU B 1 335 ? 19.625 4.855 4.371 1 57.97 335 LEU B CA 1
ATOM 6814 C C . LEU B 1 335 ? 18.953 5.422 5.617 1 57.97 335 LEU B C 1
ATOM 6816 O O . LEU B 1 335 ? 19.609 5.602 6.652 1 57.97 335 LEU B O 1
ATOM 6820 N N . HIS B 1 336 ? 17.938 6.133 5.379 1 55.88 336 HIS B N 1
ATOM 6821 C CA . HIS B 1 336 ? 17.203 6.578 6.559 1 55.88 336 HIS B CA 1
ATOM 6822 C C . HIS B 1 336 ? 16.828 5.398 7.445 1 55.88 336 HIS B C 1
ATOM 6824 O O . HIS B 1 336 ? 15.859 4.684 7.156 1 55.88 336 HIS B O 1
ATOM 6830 N N . VAL B 1 337 ? 17.75 4.934 8.25 1 49.59 337 VAL B N 1
ATOM 6831 C CA . VAL B 1 337 ? 17.547 3.801 9.148 1 49.59 337 VAL B CA 1
ATOM 6832 C C . VAL B 1 337 ? 16.531 4.164 10.219 1 49.59 337 VAL B C 1
ATOM 6834 O O . VAL B 1 337 ? 16.016 3.291 10.922 1 49.59 337 VAL B O 1
ATOM 6837 N N . GLY B 1 338 ? 16.219 5.457 10.344 1 43.97 338 GLY B N 1
ATOM 6838 C CA . GLY B 1 338 ? 15.25 5.809 11.367 1 43.97 338 GLY B CA 1
ATOM 6839 C C . GLY B 1 338 ? 13.812 5.605 10.922 1 43.97 338 GLY B C 1
ATOM 6840 O O . GLY B 1 338 ? 12.93 6.383 11.289 1 43.97 338 GLY B O 1
ATOM 6841 N N . PHE B 1 339 ? 13.758 4.629 10.047 1 47.34 339 PHE B N 1
ATOM 6842 C CA . PHE B 1 339 ? 12.406 4.316 9.602 1 47.34 339 PHE B CA 1
ATOM 6843 C C . PHE B 1 339 ? 11.508 3.973 10.789 1 47.34 339 PHE B C 1
ATOM 6845 O O . PHE B 1 339 ? 11.766 3.004 11.5 1 47.34 339 PHE B O 1
ATOM 6852 N N . GLN B 1 340 ? 10.961 4.945 11.391 1 44.59 340 GLN B N 1
ATOM 6853 C CA . GLN B 1 340 ? 9.984 4.629 12.43 1 44.59 340 GLN B CA 1
ATOM 6854 C C . GLN B 1 340 ? 8.633 4.273 11.82 1 44.59 340 GLN B C 1
ATOM 6856 O O . GLN B 1 340 ? 7.672 4.012 12.539 1 44.59 340 GLN B O 1
ATOM 6861 N N . GLY B 1 341 ? 8.547 4.449 10.531 1 49.47 341 GLY B N 1
ATOM 6862 C CA . GLY B 1 341 ? 7.176 4.277 10.086 1 49.47 341 GLY B CA 1
ATOM 6863 C C . GLY B 1 341 ? 6.727 2.83 10.07 1 49.47 341 GLY B C 1
ATOM 6864 O O . GLY B 1 341 ? 7.559 1.918 10.062 1 49.47 341 GLY B O 1
ATOM 6865 N N . SER B 1 342 ? 5.648 2.527 10.602 1 55.84 342 SER B N 1
ATOM 6866 C CA . SER B 1 342 ? 4.941 1.258 10.75 1 55.84 342 SER B CA 1
ATOM 6867 C C . SER B 1 342 ? 4.73 0.583 9.406 1 55.84 342 SER B C 1
ATOM 6869 O O . SER B 1 342 ? 4.328 -0.582 9.344 1 55.84 342 SER B O 1
ATOM 6871 N N . ALA B 1 343 ? 5.125 1.3 8.258 1 66.56 343 ALA B N 1
ATOM 6872 C CA . ALA B 1 343 ? 4.758 0.64 7.012 1 66.56 343 ALA B CA 1
ATOM 6873 C C . ALA B 1 343 ? 5.922 -0.173 6.457 1 66.56 343 ALA B C 1
ATOM 6875 O O . ALA B 1 343 ? 7.074 0.258 6.523 1 66.56 343 ALA B O 1
ATOM 6876 N N . ALA B 1 344 ? 5.656 -1.294 6.035 1 80.19 344 ALA B N 1
ATOM 6877 C CA . ALA B 1 344 ? 6.633 -2.201 5.441 1 80.19 344 ALA B CA 1
ATOM 6878 C C . ALA B 1 344 ? 7.285 -1.574 4.211 1 80.19 344 ALA B C 1
ATOM 6880 O O . ALA B 1 344 ? 6.621 -0.897 3.426 1 80.19 344 ALA B O 1
ATOM 6881 N N . LEU B 1 345 ? 8.633 -1.724 4.094 1 86.62 345 LEU B N 1
ATOM 6882 C CA . LEU B 1 345 ? 9.344 -1.26 2.906 1 86.62 345 LEU B CA 1
ATOM 6883 C C . LEU B 1 345 ? 9.031 -2.154 1.709 1 86.62 345 LEU B C 1
ATOM 6885 O O . LEU B 1 345 ? 8.609 -3.301 1.877 1 86.62 345 LEU B O 1
ATOM 6889 N N . SER B 1 346 ? 9.281 -1.612 0.579 1 89 346 SER B N 1
ATOM 6890 C CA . SER B 1 346 ? 8.945 -2.299 -0.666 1 89 346 SER B CA 1
ATOM 6891 C C . SER B 1 346 ? 9.859 -3.5 -0.896 1 89 346 SER B C 1
ATOM 6893 O O . SER B 1 346 ? 11.055 -3.447 -0.589 1 89 346 SER B O 1
ATOM 6895 N N . ALA B 1 347 ? 9.281 -4.543 -1.532 1 93.56 347 ALA B N 1
ATOM 6896 C CA . ALA B 1 347 ? 10.102 -5.578 -2.154 1 93.56 347 ALA B CA 1
ATOM 6897 C C . ALA B 1 347 ? 10.938 -5.004 -3.297 1 93.56 347 ALA B C 1
ATOM 6899 O O . ALA B 1 347 ? 10.578 -3.979 -3.879 1 93.56 347 ALA B O 1
ATOM 6900 N N . VAL B 1 348 ? 12.062 -5.699 -3.56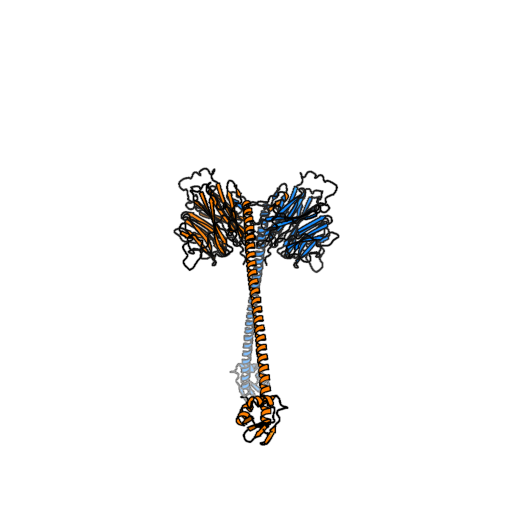2 1 95.31 348 VAL B N 1
ATOM 6901 C CA . VAL B 1 348 ? 12.953 -5.262 -4.633 1 95.31 348 VAL B CA 1
ATOM 6902 C C . VAL B 1 348 ? 13.383 -6.461 -5.473 1 95.31 348 VAL B C 1
ATOM 6904 O O . VAL B 1 348 ? 13.648 -7.543 -4.934 1 95.31 348 VAL B O 1
ATOM 6907 N N . ALA B 1 349 ? 13.352 -6.316 -6.77 1 97.12 349 ALA B N 1
ATOM 6908 C CA . ALA B 1 349 ? 13.93 -7.27 -7.719 1 97.12 349 ALA B CA 1
ATOM 6909 C C . ALA B 1 349 ? 14.867 -6.566 -8.695 1 97.12 349 ALA B C 1
ATOM 6911 O O . ALA B 1 349 ? 14.664 -5.398 -9.031 1 97.12 349 ALA B O 1
ATOM 6912 N N . ALA B 1 350 ? 15.891 -7.258 -9.094 1 95.56 350 ALA B N 1
ATOM 6913 C CA . ALA B 1 350 ? 16.859 -6.641 -9.984 1 95.56 350 ALA B CA 1
ATOM 6914 C C . ALA B 1 350 ? 17.312 -7.613 -11.07 1 95.56 350 ALA B C 1
ATOM 6916 O O . ALA B 1 350 ? 17.406 -8.82 -10.828 1 95.56 350 ALA B O 1
ATOM 6917 N N . VAL B 1 351 ? 17.547 -7.043 -12.203 1 94.69 351 VAL B N 1
ATOM 6918 C CA . VAL B 1 351 ? 18.125 -7.832 -13.289 1 94.69 351 VAL B CA 1
ATOM 6919 C C . VAL B 1 351 ? 19.25 -7.051 -13.961 1 94.69 351 VAL B C 1
ATOM 6921 O O . VAL B 1 351 ? 19.234 -5.816 -13.953 1 94.69 351 VAL B O 1
ATOM 6924 N N . LEU B 1 352 ? 20.172 -7.766 -14.406 1 90 352 LEU B N 1
ATOM 6925 C CA . LEU B 1 352 ? 21.203 -7.234 -15.289 1 90 352 LEU B CA 1
ATOM 6926 C C . LEU B 1 352 ? 20.938 -7.633 -16.734 1 90 352 LEU B C 1
ATOM 6928 O O . LEU B 1 352 ? 21.078 -8.805 -17.109 1 90 352 LEU B O 1
ATOM 6932 N N . VAL B 1 353 ? 20.547 -6.695 -17.516 1 85.81 353 VAL B N 1
ATOM 6933 C CA . VAL B 1 353 ? 20.172 -6.969 -18.891 1 85.81 353 VAL B CA 1
ATOM 6934 C C . VAL B 1 353 ? 21.422 -7.203 -19.734 1 85.81 353 VAL B C 1
ATOM 6936 O O . VAL B 1 353 ? 22.266 -6.312 -19.859 1 85.81 353 VAL B O 1
ATOM 6939 N N . GLU B 1 354 ? 21.328 -8.32 -20.25 1 76.19 354 GLU B N 1
ATOM 6940 C CA . GLU B 1 354 ? 22.484 -8.695 -21.078 1 76.19 354 GLU B CA 1
ATOM 6941 C C . GLU B 1 354 ? 22.578 -7.832 -22.328 1 76.19 354 GLU B C 1
ATOM 6943 O O . GLU B 1 354 ? 21.547 -7.398 -22.859 1 76.19 354 GLU B O 1
ATOM 6948 N N . GLY B 1 355 ? 23.75 -7.543 -22.781 1 67.56 355 GLY B N 1
ATOM 6949 C CA . GLY B 1 355 ? 23.953 -6.75 -23.984 1 67.56 355 GLY B CA 1
ATOM 6950 C C . GLY B 1 355 ? 24.016 -5.258 -23.719 1 67.56 355 GLY B C 1
ATOM 6951 O O . GLY B 1 355 ? 24.922 -4.574 -24.203 1 67.56 355 GLY B O 1
ATOM 6952 N N . GLU B 1 356 ? 23.078 -4.828 -22.812 1 67.88 356 GLU B N 1
ATOM 6953 C CA . GLU B 1 356 ? 23.062 -3.402 -22.5 1 67.88 356 GLU B CA 1
ATOM 6954 C C . GLU B 1 356 ? 23.906 -3.09 -21.266 1 67.88 356 GLU B C 1
ATOM 6956 O O . GLU B 1 356 ? 24.344 -1.954 -21.094 1 67.88 356 GLU B O 1
ATOM 6961 N N . TRP B 1 357 ? 24.141 -4.059 -20.531 1 74.5 357 TRP B N 1
ATOM 6962 C CA . TRP B 1 357 ? 24.859 -3.955 -19.25 1 74.5 357 TRP B CA 1
ATOM 6963 C C . TRP B 1 357 ? 24.203 -2.91 -18.359 1 74.5 357 TRP B C 1
ATOM 6965 O O . TRP B 1 357 ? 24.906 -2.09 -17.75 1 74.5 357 TRP B O 1
ATOM 6975 N N . LYS B 1 358 ? 22.922 -2.898 -18.484 1 81.12 358 LYS B N 1
ATOM 6976 C CA . LYS B 1 358 ? 22.094 -2.025 -17.641 1 81.12 358 LYS B CA 1
ATOM 6977 C C . LYS B 1 358 ? 21.406 -2.812 -16.531 1 81.12 358 LYS B C 1
ATOM 6979 O O . LYS B 1 358 ? 20.906 -3.918 -16.766 1 81.12 358 LYS B O 1
ATOM 6984 N N . THR B 1 359 ? 21.547 -2.236 -15.383 1 87.81 359 THR B N 1
ATOM 6985 C CA . THR B 1 359 ? 20.812 -2.832 -14.273 1 87.81 359 THR B CA 1
ATOM 6986 C C . THR B 1 359 ? 19.438 -2.191 -14.133 1 87.81 359 THR B C 1
ATOM 6988 O O . THR B 1 359 ? 19.312 -0.964 -14.102 1 87.81 359 THR B O 1
ATOM 6991 N N . LYS B 1 360 ? 18.453 -3.014 -14.156 1 89.69 360 LYS B N 1
ATOM 6992 C CA . LYS B 1 360 ? 17.094 -2.572 -13.898 1 89.69 360 LYS B CA 1
ATOM 6993 C C . LYS B 1 360 ? 16.594 -3.1 -12.562 1 89.69 360 LYS B C 1
ATOM 6995 O O . LYS B 1 360 ? 16.781 -4.273 -12.234 1 89.69 360 LYS B O 1
ATOM 7000 N N . VAL B 1 361 ? 16.016 -2.17 -11.781 1 92.31 361 VAL B N 1
ATOM 7001 C CA . VAL B 1 361 ? 15.508 -2.52 -10.453 1 92.31 361 VAL B CA 1
ATOM 7002 C C . VAL B 1 361 ? 14.008 -2.252 -10.391 1 92.31 361 VAL B C 1
ATOM 7004 O O . VAL B 1 361 ? 13.539 -1.202 -10.836 1 92.31 361 VAL B O 1
ATOM 7007 N N . TYR B 1 362 ? 13.25 -3.191 -9.898 1 92.5 362 TYR B N 1
ATOM 7008 C CA . TYR B 1 362 ? 11.797 -3.113 -9.781 1 92.5 362 TYR B CA 1
ATOM 7009 C C . TYR B 1 362 ? 11.375 -3.018 -8.32 1 92.5 362 TYR B C 1
ATOM 7011 O O . TYR B 1 362 ? 11.945 -3.691 -7.457 1 92.5 362 TYR B O 1
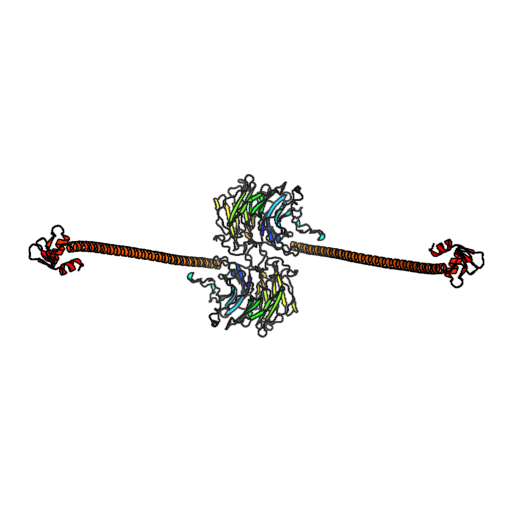ATOM 7019 N N . PHE B 1 363 ? 10.367 -2.15 -7.988 1 91 363 PHE B N 1
ATOM 7020 C CA . PHE B 1 363 ? 9.891 -1.972 -6.625 1 91 363 PHE B CA 1
ATOM 7021 C C . PHE B 1 363 ? 8.453 -1.476 -6.617 1 91 363 PHE B C 1
ATOM 7023 O O . PHE B 1 363 ? 7.93 -1.05 -7.648 1 91 363 PHE B O 1
ATOM 7030 N N . HIS B 1 364 ? 7.758 -1.653 -5.441 1 87.62 364 HIS B N 1
ATOM 7031 C CA . HIS B 1 364 ? 6.434 -1.083 -5.223 1 87.62 364 HIS B CA 1
ATOM 7032 C C . HIS B 1 364 ? 6.527 0.336 -4.672 1 87.62 364 HIS B C 1
ATOM 7034 O O . HIS B 1 364 ? 7.105 0.556 -3.605 1 87.62 364 HIS B O 1
ATOM 7040 N N . PRO B 1 365 ? 5.91 1.289 -5.406 1 80.12 365 PRO B N 1
ATOM 7041 C CA . PRO B 1 365 ? 5.934 2.641 -4.844 1 80.12 365 PRO B CA 1
ATOM 7042 C C . PRO B 1 365 ? 4.98 2.807 -3.662 1 80.12 365 PRO B C 1
ATOM 7044 O O . PRO B 1 365 ? 3.885 2.236 -3.666 1 80.12 365 PRO B O 1
ATOM 7047 N N . ARG B 1 366 ? 5.359 3.512 -2.686 1 71.94 366 ARG B N 1
ATOM 7048 C CA . ARG B 1 366 ? 4.547 3.699 -1.486 1 71.94 366 ARG B CA 1
ATOM 7049 C C . ARG B 1 366 ? 3.67 4.941 -1.608 1 71.94 366 ARG B C 1
ATOM 7051 O O . ARG B 1 366 ? 2.691 5.09 -0.875 1 71.94 366 ARG B O 1
ATOM 7058 N N . ARG B 1 367 ? 3.971 5.836 -2.549 1 72 367 ARG B N 1
ATOM 7059 C CA . ARG B 1 367 ? 3.359 7.156 -2.627 1 72 367 ARG B CA 1
ATOM 7060 C C . ARG B 1 367 ? 2.869 7.449 -4.043 1 72 367 ARG B C 1
ATOM 7062 O O . ARG B 1 367 ? 3.488 8.234 -4.77 1 72 367 ARG B O 1
ATOM 7069 N N . THR B 1 368 ? 1.913 6.695 -4.52 1 79.25 368 THR B N 1
ATOM 7070 C CA . THR B 1 368 ? 1.412 6.996 -5.855 1 79.25 368 THR B CA 1
ATOM 7071 C C . THR B 1 368 ? -0.077 7.324 -5.812 1 79.25 368 THR B C 1
ATOM 7073 O O . THR B 1 368 ? -0.858 6.613 -5.176 1 79.25 368 THR B O 1
ATOM 7076 N N . ILE B 1 369 ? -0.376 8.469 -6.355 1 85.69 369 ILE B N 1
ATOM 7077 C CA . ILE B 1 369 ? -1.764 8.867 -6.582 1 85.69 369 ILE B CA 1
ATOM 7078 C C . ILE B 1 369 ? -2.053 8.906 -8.078 1 85.69 369 ILE B C 1
ATOM 7080 O O . ILE B 1 369 ? -1.295 9.5 -8.852 1 85.69 369 ILE B O 1
ATOM 7084 N N . LEU B 1 370 ? -3.156 8.234 -8.508 1 86 370 LEU B N 1
ATOM 7085 C CA . LEU B 1 370 ? -3.557 8.234 -9.914 1 86 370 LEU B CA 1
ATOM 7086 C C . LEU B 1 370 ? -4.82 9.062 -10.117 1 86 370 LEU B C 1
ATOM 7088 O O . LEU B 1 370 ? -5.586 9.281 -9.172 1 86 370 LEU B O 1
ATOM 7092 N N . GLU B 1 371 ? -4.934 9.586 -11.289 1 85.75 371 GLU B N 1
ATOM 7093 C CA . GLU B 1 371 ? -6.094 10.359 -11.711 1 85.75 371 GLU B CA 1
ATOM 7094 C C . GLU B 1 371 ? -6.914 9.602 -12.75 1 85.75 371 GLU B C 1
ATOM 7096 O O . GLU B 1 371 ? -6.379 9.148 -13.758 1 85.75 371 GLU B O 1
ATOM 7101 N N . TRP B 1 372 ? -8.219 9.422 -12.461 1 82.31 372 TRP B N 1
ATOM 7102 C CA . TRP B 1 372 ? -9.188 8.945 -13.445 1 82.31 372 TRP B CA 1
ATOM 7103 C C . TRP B 1 372 ? -9.953 10.117 -14.062 1 82.31 372 TRP B C 1
ATOM 7105 O O . TRP B 1 372 ? -10.672 10.836 -13.359 1 82.31 372 TRP B O 1
ATOM 7115 N N . ASP B 1 373 ? -9.656 10.289 -15.391 1 77.56 373 ASP B N 1
ATOM 7116 C CA . ASP B 1 373 ? -10.523 11.18 -16.156 1 77.56 373 ASP B CA 1
ATOM 7117 C C . ASP B 1 373 ? -11.766 10.438 -16.656 1 77.56 373 ASP B C 1
ATOM 7119 O O . ASP B 1 373 ? -11.68 9.609 -17.562 1 77.56 373 ASP B O 1
ATOM 7123 N N . VAL B 1 374 ? -12.883 10.719 -16.047 1 76.06 374 VAL B N 1
ATOM 7124 C CA . VAL B 1 374 ? -14.102 9.945 -16.266 1 76.06 374 VAL B CA 1
ATOM 7125 C C . VAL B 1 374 ? -14.531 10.055 -17.719 1 76.06 374 VAL B C 1
ATOM 7127 O O . VAL B 1 374 ? -15.133 9.133 -18.281 1 76.06 374 VAL B O 1
ATOM 7130 N N . CYS B 1 375 ? -14.07 11.07 -18.391 1 72.81 375 CYS B N 1
ATOM 7131 C CA . CYS B 1 375 ? -14.469 11.281 -19.781 1 72.81 375 CYS B CA 1
ATOM 7132 C C . CYS B 1 375 ? -13.516 10.57 -20.734 1 72.81 375 CYS B C 1
ATOM 7134 O O . CYS B 1 375 ? -13.898 10.234 -21.859 1 72.81 375 CYS B O 1
ATOM 7136 N N . ALA B 1 376 ? -12.312 10.438 -20.266 1 69.5 376 ALA B N 1
ATOM 7137 C CA . ALA B 1 376 ? -11.328 9.797 -21.141 1 69.5 376 ALA B CA 1
ATOM 7138 C C . ALA B 1 376 ? -11.602 8.297 -21.266 1 69.5 376 ALA B C 1
ATOM 7140 O O . ALA B 1 376 ? -11.258 7.684 -22.281 1 69.5 376 ALA B O 1
ATOM 7141 N N . LYS B 1 377 ? -12.297 7.664 -20.5 1 62.47 377 LYS B N 1
ATOM 7142 C CA . LYS B 1 377 ? -12.711 6.266 -20.5 1 62.47 377 LYS B CA 1
ATOM 7143 C C . LYS B 1 377 ? -11.508 5.332 -20.625 1 62.47 377 LYS B C 1
ATOM 7145 O O . LYS B 1 377 ? -11.562 4.328 -21.328 1 62.47 377 LYS B O 1
ATOM 7150 N N . ALA B 1 378 ? -10.328 5.781 -20.266 1 62.59 378 ALA B N 1
ATOM 7151 C CA . ALA B 1 378 ? -9.156 4.914 -20.234 1 62.59 378 ALA B CA 1
ATOM 7152 C C . ALA B 1 378 ? -8.578 4.836 -18.828 1 62.59 378 ALA B C 1
ATOM 7154 O O . ALA B 1 378 ? -8.5 5.848 -18.125 1 62.59 378 ALA B O 1
ATOM 7155 N N . PRO B 1 379 ? -8.398 3.566 -18.531 1 62.09 379 PRO B N 1
ATOM 7156 C CA . PRO B 1 379 ? -7.777 3.455 -17.203 1 62.09 379 PRO B CA 1
ATOM 7157 C C . PRO B 1 379 ? -6.363 4.023 -17.172 1 62.09 379 PRO B C 1
ATOM 7159 O O . PRO B 1 379 ? -5.621 3.912 -18.141 1 62.09 379 PRO B O 1
ATOM 7162 N N . PRO B 1 380 ? -6.164 4.785 -16.094 1 63.09 380 PRO B N 1
ATOM 7163 C CA . PRO B 1 380 ? -4.77 5.211 -15.984 1 63.09 380 PRO B CA 1
ATOM 7164 C C . PRO B 1 380 ? -3.805 4.039 -15.812 1 63.09 380 PRO B C 1
ATOM 7166 O O . PRO B 1 380 ? -4.148 3.039 -15.18 1 63.09 380 PRO B O 1
ATOM 7169 N N . SER B 1 381 ? -2.947 3.736 -16.781 1 62.09 381 SER B N 1
ATOM 7170 C CA . SER B 1 381 ? -1.949 2.689 -16.578 1 62.09 381 SER B CA 1
ATOM 7171 C C . SER B 1 381 ? -0.616 3.277 -16.125 1 62.09 381 SER B C 1
ATOM 7173 O O . SER B 1 381 ? -0.144 4.266 -16.688 1 62.09 381 SER B O 1
ATOM 7175 N N . VAL B 1 382 ? -0.373 3.002 -14.828 1 64.56 382 VAL B N 1
ATOM 7176 C CA . VAL B 1 382 ? 0.929 3.445 -14.344 1 64.56 382 VAL B CA 1
ATOM 7177 C C . VAL B 1 382 ? 1.759 2.238 -13.914 1 64.56 382 VAL B C 1
ATOM 7179 O O . VAL B 1 382 ? 1.209 1.216 -13.5 1 64.56 382 VAL B O 1
ATOM 7182 N N . GLY B 1 383 ? 2.971 2.18 -14.328 1 74.62 383 GLY B N 1
ATOM 7183 C CA . GLY B 1 383 ? 3.891 1.12 -13.945 1 74.62 383 GLY B CA 1
ATOM 7184 C C . GLY B 1 383 ? 4.094 0.082 -15.031 1 74.62 383 GLY B C 1
ATOM 7185 O O . GLY B 1 383 ? 3.75 0.317 -16.188 1 74.62 383 GLY B O 1
ATOM 7186 N N . ILE B 1 384 ? 4.605 -0.983 -14.719 1 77.12 384 ILE B N 1
ATOM 7187 C CA . ILE B 1 384 ? 4.977 -1.982 -15.711 1 77.12 384 ILE B CA 1
ATOM 7188 C C . ILE B 1 384 ? 3.93 -3.094 -15.742 1 77.12 384 ILE B C 1
ATOM 7190 O O . ILE B 1 384 ? 3.893 -3.898 -16.672 1 77.12 384 ILE B O 1
ATOM 7194 N N . HIS B 1 385 ? 3.084 -3.07 -14.75 1 76.56 385 HIS B N 1
ATOM 7195 C CA . HIS B 1 385 ? 2.08 -4.125 -14.727 1 76.56 385 HIS B CA 1
ATOM 7196 C C . HIS B 1 385 ? 0.916 -3.801 -15.656 1 76.56 385 HIS B C 1
ATOM 7198 O O . HIS B 1 385 ? 0.297 -2.74 -15.531 1 76.56 385 HIS B O 1
ATOM 7204 N N . LYS B 1 386 ? 0.699 -4.656 -16.672 1 69 386 LYS B N 1
ATOM 7205 C CA . LYS B 1 386 ? -0.416 -4.547 -17.609 1 69 386 LYS B CA 1
ATOM 7206 C C . LYS B 1 386 ? -1.294 -5.793 -17.578 1 69 386 LYS B C 1
ATOM 7208 O O . LYS B 1 386 ? -0.811 -6.906 -17.797 1 69 386 LYS B O 1
ATOM 7213 N N . PRO B 1 387 ? -2.496 -5.586 -17.281 1 68.88 387 PRO B N 1
ATOM 7214 C CA . PRO B 1 387 ? -3.363 -6.766 -17.25 1 68.88 387 PRO B CA 1
ATOM 7215 C C . PRO B 1 387 ? -3.625 -7.34 -18.641 1 68.88 387 PRO B C 1
ATOM 7217 O O . PRO B 1 387 ? -3.633 -6.598 -19.625 1 68.88 387 PRO B O 1
ATOM 7220 N N . SER B 1 388 ? -3.734 -8.633 -18.703 1 73.56 388 SER B N 1
ATOM 7221 C CA . SER B 1 388 ? -4.07 -9.328 -19.938 1 73.56 388 SER B CA 1
ATOM 7222 C C . SER B 1 388 ? -5.578 -9.461 -20.109 1 73.56 388 SER B C 1
ATOM 7224 O O . SER B 1 388 ? -6.238 -10.148 -19.328 1 73.56 388 SER B O 1
ATOM 7226 N N . GLN B 1 389 ? -6.074 -8.836 -21.188 1 69.44 389 GLN B N 1
ATOM 7227 C CA . GLN B 1 389 ? -7.5 -8.992 -21.453 1 69.44 389 GLN B CA 1
ATOM 7228 C C . GLN B 1 389 ? -7.852 -10.438 -21.766 1 69.44 389 GLN B C 1
ATOM 7230 O O . GLN B 1 389 ? -8.867 -10.953 -21.281 1 69.44 389 GLN B O 1
ATOM 7235 N N . GLU B 1 390 ? -6.988 -11.062 -22.547 1 71.38 390 GLU B N 1
ATOM 7236 C CA . GLU B 1 390 ? -7.195 -12.469 -22.891 1 71.38 390 GLU B CA 1
ATOM 7237 C C . GLU B 1 390 ? -7.125 -13.359 -21.656 1 71.38 390 GLU B C 1
ATOM 7239 O O . GLU B 1 390 ? -7.91 -14.297 -21.516 1 71.38 390 GLU B O 1
ATOM 7244 N N . GLY B 1 391 ? -6.223 -13.047 -20.797 1 73.88 391 GLY B N 1
ATOM 7245 C CA . GLY B 1 391 ? -6.117 -13.797 -19.562 1 73.88 391 GLY B CA 1
ATOM 7246 C C . GLY B 1 391 ? -7.34 -13.648 -18.672 1 73.88 391 GLY B C 1
ATOM 7247 O O . GLY B 1 391 ? -7.812 -14.633 -18.094 1 73.88 391 GLY B O 1
ATOM 7248 N N . GLU B 1 392 ? -7.84 -12.508 -18.672 1 72.62 392 GLU B N 1
ATOM 7249 C CA . GLU B 1 392 ? -9 -12.234 -17.828 1 72.62 392 GLU B CA 1
ATOM 7250 C C . GLU B 1 392 ? -10.234 -12.984 -18.328 1 72.62 392 GLU B C 1
ATOM 7252 O O . GLU B 1 392 ? -11.023 -13.5 -17.531 1 72.62 392 GLU B O 1
ATOM 7257 N N . LEU B 1 393 ? -10.414 -13.031 -19.609 1 71.06 393 LEU B N 1
ATOM 7258 C CA . LEU B 1 393 ? -11.547 -13.742 -20.188 1 71.06 393 LEU B CA 1
ATOM 7259 C C . LEU B 1 393 ? -11.477 -15.227 -19.859 1 71.06 393 LEU B C 1
ATOM 7261 O O . LEU B 1 393 ? -12.484 -15.836 -19.484 1 71.06 393 LEU B O 1
ATOM 7265 N N . LYS B 1 394 ? -10.32 -15.703 -19.984 1 71.75 394 LYS B N 1
ATOM 7266 C CA . LYS B 1 394 ? -10.133 -17.125 -19.703 1 71.75 394 LYS B CA 1
ATOM 7267 C C . LYS B 1 394 ? -10.406 -17.438 -18.234 1 71.75 394 LYS B C 1
ATOM 7269 O O . LYS B 1 394 ? -11.039 -18.438 -17.906 1 71.75 394 LYS B O 1
ATOM 7274 N N . ARG B 1 395 ? -10.078 -16.531 -17.422 1 73.44 395 ARG B N 1
ATOM 7275 C CA . ARG B 1 395 ? -10.25 -16.75 -15.992 1 73.44 395 ARG B CA 1
ATOM 7276 C C . ARG B 1 395 ? -11.711 -16.594 -15.578 1 73.44 395 ARG B C 1
ATOM 7278 O O . ARG B 1 395 ? -12.18 -17.281 -14.664 1 73.44 395 ARG B O 1
ATOM 7285 N N . ALA B 1 396 ? -12.32 -15.781 -16.234 1 69.56 396 ALA B N 1
ATOM 7286 C CA . ALA B 1 396 ? -13.742 -15.641 -15.961 1 69.56 396 ALA B CA 1
ATOM 7287 C C . ALA B 1 396 ? -14.5 -16.922 -16.281 1 69.56 396 ALA B C 1
ATOM 7289 O O . ALA B 1 396 ? -15.352 -17.359 -15.5 1 69.56 396 ALA B O 1
ATOM 7290 N N . ILE B 1 397 ? -14.141 -17.484 -17.375 1 69.5 397 ILE B N 1
ATOM 7291 C CA . ILE B 1 397 ? -14.758 -18.75 -17.766 1 69.5 397 ILE B CA 1
ATOM 7292 C C . ILE B 1 397 ? -14.406 -19.828 -16.734 1 69.5 397 ILE B C 1
ATOM 7294 O O . ILE B 1 397 ? -15.273 -20.625 -16.328 1 69.5 397 ILE B O 1
ATOM 7298 N N . GLU B 1 398 ? -13.227 -19.766 -16.328 1 70.5 398 GLU B N 1
ATOM 7299 C CA . GLU B 1 398 ? -12.789 -20.734 -15.328 1 70.5 398 GLU B CA 1
ATOM 7300 C C . GLU B 1 398 ? -13.555 -20.562 -14.016 1 70.5 398 GLU B C 1
ATOM 7302 O O . GLU B 1 398 ? -13.992 -21.531 -13.414 1 70.5 398 GLU B O 1
ATOM 7307 N N . GLU B 1 399 ? -13.68 -19.391 -13.609 1 70.5 399 GLU B N 1
ATOM 7308 C CA . GLU B 1 399 ? -14.391 -19.109 -12.367 1 70.5 399 GLU B CA 1
ATOM 7309 C C . GLU B 1 399 ? -15.852 -19.562 -12.453 1 70.5 399 GLU B C 1
ATOM 7311 O O . GLU B 1 399 ? -16.359 -20.234 -11.547 1 70.5 399 GLU B O 1
ATOM 7316 N N . GLU B 1 400 ? -16.484 -19.266 -13.516 1 70.31 400 GLU B N 1
ATOM 7317 C CA . GLU B 1 400 ? -17.859 -19.688 -13.719 1 70.31 400 GLU B CA 1
ATOM 7318 C C . GLU B 1 400 ? -17.984 -21.203 -13.719 1 70.31 400 GLU B C 1
ATOM 7320 O O . GLU B 1 400 ? -18.906 -21.75 -13.109 1 70.31 400 GLU B O 1
ATOM 7325 N N . THR B 1 401 ? -17.031 -21.703 -14.336 1 70.25 401 THR B N 1
ATOM 7326 C CA . THR B 1 401 ? -17.062 -23.156 -14.438 1 70.25 401 THR B CA 1
ATOM 7327 C C . THR B 1 401 ? -16.844 -23.797 -13.07 1 70.25 401 THR B C 1
ATOM 7329 O O . THR B 1 401 ? -17.547 -24.75 -12.711 1 70.25 401 THR B O 1
ATOM 7332 N N . ARG B 1 402 ? -16.016 -23.25 -12.305 1 69.62 402 ARG B N 1
ATOM 7333 C CA . ARG B 1 402 ? -15.75 -23.766 -10.961 1 69.62 402 ARG B CA 1
ATOM 7334 C C . ARG B 1 402 ? -16.969 -23.594 -10.062 1 69.62 402 ARG B C 1
ATOM 7336 O O . ARG B 1 402 ? -17.281 -24.469 -9.258 1 69.62 402 ARG B O 1
ATOM 7343 N N . LEU B 1 403 ? -17.578 -22.5 -10.227 1 68.62 403 LEU B N 1
ATOM 7344 C CA . LEU B 1 403 ? -18.781 -22.25 -9.453 1 68.62 403 LEU B CA 1
ATOM 7345 C C . LEU B 1 403 ? -19.891 -23.219 -9.836 1 68.62 403 LEU B C 1
ATOM 7347 O O . LEU B 1 403 ? -20.594 -23.734 -8.961 1 68.62 403 LEU B O 1
ATOM 7351 N N . LYS B 1 404 ? -20 -23.5 -11.047 1 69.25 404 LYS B N 1
ATOM 7352 C CA . LYS B 1 404 ? -21 -24.453 -11.508 1 69.25 404 LYS B CA 1
ATOM 7353 C C . LYS B 1 404 ? -20.703 -25.859 -10.984 1 69.25 404 LYS B C 1
ATOM 7355 O O . LYS B 1 404 ? -21.609 -26.594 -10.586 1 69.25 404 LYS B O 1
ATOM 7360 N N . ILE B 1 405 ? -19.453 -26.141 -10.977 1 68.25 405 ILE B N 1
ATOM 7361 C CA . ILE B 1 405 ? -19.047 -27.438 -10.469 1 68.25 405 ILE B CA 1
ATOM 7362 C C . ILE B 1 405 ? -19.328 -27.531 -8.969 1 68.25 405 ILE B C 1
ATOM 7364 O O . ILE B 1 405 ? -19.875 -28.531 -8.492 1 68.25 405 ILE B O 1
ATOM 7368 N N . ALA B 1 406 ? -19.094 -26.531 -8.305 1 70.94 406 ALA B N 1
ATOM 7369 C CA . ALA B 1 406 ? -19.359 -26.5 -6.867 1 70.94 406 ALA B CA 1
ATOM 7370 C C . ALA B 1 406 ? -20.859 -26.594 -6.59 1 70.94 406 ALA B C 1
ATOM 7372 O O . ALA B 1 406 ? -21.281 -27.297 -5.676 1 70.94 406 ALA B O 1
ATOM 7373 N N . GLU B 1 407 ? -21.625 -25.906 -7.309 1 72.62 407 GLU B N 1
ATOM 7374 C CA . GLU B 1 407 ? -23.078 -25.953 -7.172 1 72.62 407 GLU B CA 1
ATOM 7375 C C . GLU B 1 407 ? -23.609 -27.359 -7.457 1 72.62 407 GLU B C 1
ATOM 7377 O O . GLU B 1 407 ? -24.5 -27.844 -6.754 1 72.62 407 GLU B O 1
ATOM 7382 N N . GLU B 1 408 ? -23.031 -27.906 -8.445 1 72.69 408 GLU B N 1
ATOM 7383 C CA . GLU B 1 408 ? -23.453 -29.266 -8.781 1 72.69 408 GLU B CA 1
ATOM 7384 C C . GLU B 1 408 ? -23.062 -30.25 -7.68 1 72.69 408 GLU B C 1
ATOM 7386 O O . GLU B 1 408 ? -23.844 -31.125 -7.328 1 72.69 408 GLU B O 1
ATOM 7391 N N . GLU B 1 409 ? -21.938 -30.016 -7.164 1 72.69 409 GLU B N 1
ATOM 7392 C CA . GLU B 1 409 ? -21.5 -30.875 -6.062 1 72.69 409 GLU B CA 1
ATOM 7393 C C . GLU B 1 409 ? -22.375 -30.672 -4.828 1 72.69 409 GLU B C 1
ATOM 7395 O O . GLU B 1 409 ? -22.734 -31.625 -4.145 1 72.69 409 GLU B O 1
ATOM 7400 N N . GLU B 1 410 ? -22.75 -29.484 -4.594 1 78.5 410 GLU B N 1
ATOM 7401 C CA . GLU B 1 410 ? -23.656 -29.188 -3.488 1 78.5 410 GLU B CA 1
ATOM 7402 C C . GLU B 1 410 ? -25.047 -29.781 -3.734 1 78.5 410 GLU B C 1
ATOM 7404 O O . GLU B 1 410 ? -25.672 -30.312 -2.818 1 78.5 410 GLU B O 1
ATOM 7409 N N . ARG B 1 411 ? -25.547 -29.719 -4.84 1 79.94 411 ARG B N 1
ATOM 7410 C CA . ARG B 1 411 ? -26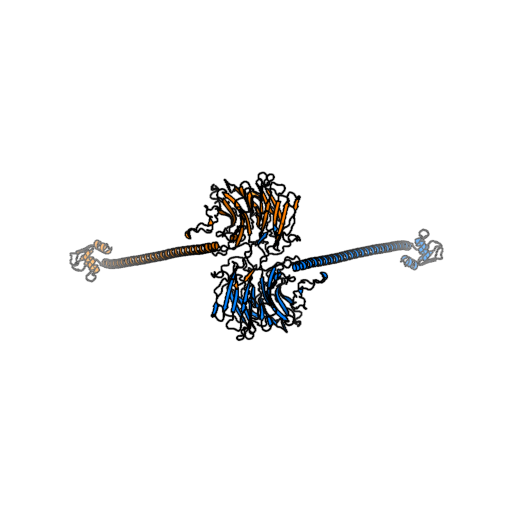.828 -30.312 -5.207 1 79.94 411 ARG B CA 1
ATOM 7411 C C . ARG B 1 411 ? -26.812 -31.828 -5.031 1 79.94 411 ARG B C 1
ATOM 7413 O O . ARG B 1 411 ? -27.734 -32.406 -4.457 1 79.94 411 ARG B O 1
ATOM 7420 N N . LYS B 1 412 ? -25.719 -32.406 -5.469 1 79.38 412 LYS B N 1
ATOM 7421 C CA . LYS B 1 412 ? -25.578 -33.844 -5.309 1 79.38 412 LYS B CA 1
ATOM 7422 C C . LYS B 1 412 ? -25.516 -34.25 -3.832 1 79.38 412 LYS B C 1
ATOM 7424 O O . LYS B 1 412 ? -26.125 -35.219 -3.41 1 79.38 412 LYS B O 1
ATOM 7429 N N . ARG B 1 413 ? -24.844 -33.469 -3.084 1 83 413 ARG B N 1
ATOM 7430 C CA . ARG B 1 413 ? -24.766 -33.719 -1.647 1 83 413 ARG B CA 1
ATOM 7431 C C . ARG B 1 413 ? -26.125 -33.531 -0.991 1 83 413 ARG B C 1
ATOM 7433 O O . ARG B 1 413 ? -26.516 -34.344 -0.141 1 83 413 ARG B O 1
ATOM 7440 N N . ALA B 1 414 ? -26.844 -32.562 -1.356 1 86.19 414 ALA B N 1
ATOM 7441 C CA . ALA B 1 414 ? -28.188 -32.312 -0.829 1 86.19 414 ALA B CA 1
ATOM 7442 C C . ALA B 1 414 ? -29.141 -33.438 -1.23 1 86.19 414 ALA B C 1
ATOM 7444 O O . ALA B 1 414 ? -29.969 -33.875 -0.427 1 86.19 414 ALA B O 1
ATOM 7445 N N . GLU B 1 415 ? -29.062 -33.938 -2.42 1 87 415 GLU B N 1
ATOM 7446 C CA . GLU B 1 415 ? -29.859 -35.062 -2.895 1 87 415 GLU B CA 1
ATOM 7447 C C . GLU B 1 415 ? -29.531 -36.344 -2.135 1 87 415 GLU B C 1
ATOM 7449 O O . GLU B 1 415 ? -30.438 -37.094 -1.759 1 87 415 GLU B O 1
ATOM 7454 N N . GLU B 1 416 ? -28.25 -36.5 -1.902 1 86.38 416 GLU B N 1
ATOM 7455 C CA . GLU B 1 416 ? -27.828 -37.688 -1.14 1 86.38 416 GLU B CA 1
ATOM 7456 C C . GLU B 1 416 ? -28.312 -37.594 0.303 1 86.38 416 GLU B C 1
ATOM 7458 O O . GLU B 1 416 ? -28.781 -38.594 0.861 1 86.38 416 GLU B O 1
ATOM 7463 N N . GLU B 1 417 ? -28.25 -36.469 0.846 1 88.31 417 GLU B N 1
ATOM 7464 C CA . GLU B 1 417 ? -28.766 -36.281 2.201 1 88.31 417 GLU B CA 1
ATOM 7465 C C . GLU B 1 417 ? -30.281 -36.438 2.258 1 88.31 417 GLU B C 1
ATOM 7467 O O . GLU B 1 417 ? -30.812 -37 3.203 1 88.31 417 GLU B O 1
ATOM 7472 N N . ALA B 1 418 ? -31 -35.938 1.346 1 89 418 ALA B N 1
ATOM 7473 C CA . ALA B 1 418 ? -32.438 -36.125 1.256 1 89 418 ALA B CA 1
ATOM 7474 C C . ALA B 1 418 ? -32.812 -37.594 1.098 1 89 418 ALA B C 1
ATOM 7476 O O . ALA B 1 418 ? -33.781 -38.062 1.71 1 89 418 ALA B O 1
ATOM 7477 N N . LYS B 1 419 ? -32.062 -38.344 0.339 1 88.06 419 LYS B N 1
ATOM 7478 C CA . LYS B 1 419 ? -32.281 -39.781 0.186 1 88.06 419 LYS B CA 1
ATOM 7479 C C . LYS B 1 419 ? -32.031 -40.5 1.5 1 88.06 419 LYS B C 1
ATOM 7481 O O . LYS B 1 419 ? -32.844 -41.375 1.893 1 88.06 419 LYS B O 1
ATOM 7486 N N . ARG B 1 420 ? -31.031 -40.125 2.199 1 87.81 420 ARG B N 1
ATOM 7487 C CA . ARG B 1 420 ? -30.734 -40.719 3.494 1 87.81 420 ARG B CA 1
ATOM 7488 C C . ARG B 1 420 ? -31.844 -40.438 4.5 1 87.81 420 ARG B C 1
ATOM 7490 O O . ARG B 1 420 ? -32.281 -41.344 5.234 1 87.81 420 ARG B O 1
ATOM 7497 N N . ARG B 1 421 ? -32.375 -39.312 4.523 1 88.88 421 ARG B N 1
ATOM 7498 C CA . ARG B 1 421 ? -33.469 -38.938 5.418 1 88.88 421 ARG B CA 1
ATOM 7499 C C . ARG B 1 421 ? -34.75 -39.656 5.062 1 88.88 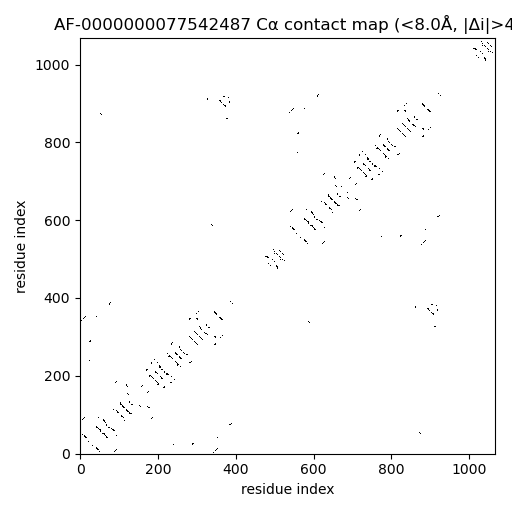421 ARG B C 1
ATOM 7501 O O . ARG B 1 421 ? -35.469 -40.125 5.949 1 88.88 421 ARG B O 1
ATOM 7508 N N . ALA B 1 422 ? -35.062 -39.844 3.814 1 90.12 422 ALA B N 1
ATOM 7509 C CA . ALA B 1 422 ? -36.25 -40.594 3.352 1 90.12 422 ALA B CA 1
ATOM 7510 C C . ALA B 1 422 ? -36.125 -42.062 3.719 1 90.12 422 ALA B C 1
ATOM 7512 O O . ALA B 1 422 ? -37.125 -42.688 4.152 1 90.12 422 ALA B O 1
ATOM 7513 N N . GLU B 1 423 ? -34.938 -42.625 3.602 1 88.62 423 GLU B N 1
ATOM 7514 C CA . GLU B 1 423 ? -34.688 -44.031 3.975 1 88.62 423 GLU B CA 1
ATOM 7515 C C . GLU B 1 423 ? -34.844 -44.219 5.48 1 88.62 423 GLU B C 1
ATOM 7517 O O . GLU B 1 423 ? -35.438 -45.219 5.93 1 88.62 423 GLU B O 1
ATOM 7522 N N . GLU B 1 424 ? -34.438 -43.281 6.277 1 89.56 424 GLU B N 1
ATOM 7523 C CA . GLU B 1 424 ? -34.562 -43.344 7.73 1 89.56 424 GLU B CA 1
ATOM 7524 C C . GLU B 1 424 ? -36.031 -43.188 8.156 1 89.56 424 GLU B C 1
ATOM 7526 O O . GLU B 1 424 ? -36.5 -43.906 9.039 1 89.56 424 GLU B O 1
ATOM 7531 N N . GLU B 1 425 ? -36.812 -42.406 7.648 1 89.88 425 GLU B N 1
ATOM 7532 C CA . GLU B 1 425 ? -38.25 -42.219 7.938 1 89.88 425 GLU B CA 1
ATOM 7533 C C . GLU B 1 425 ? -39.031 -43.469 7.527 1 89.88 425 GLU B C 1
ATOM 7535 O O . GLU B 1 425 ? -39.938 -43.875 8.242 1 89.88 425 GLU B O 1
ATOM 7540 N N . ALA B 1 426 ? -38.719 -44.094 6.391 1 90.44 426 ALA B N 1
ATOM 7541 C CA . ALA B 1 426 ? -39.344 -45.344 5.945 1 90.44 426 ALA B CA 1
ATOM 7542 C C . ALA B 1 426 ? -39.031 -46.5 6.91 1 90.44 426 ALA B C 1
ATOM 7544 O O . ALA B 1 426 ? -39.938 -47.281 7.219 1 90.44 426 ALA B O 1
ATOM 7545 N N . ARG B 1 427 ? -37.875 -46.531 7.461 1 88.69 427 ARG B N 1
ATOM 7546 C CA . ARG B 1 427 ? -37.5 -47.531 8.445 1 88.69 427 ARG B CA 1
ATOM 7547 C C . ARG B 1 427 ? -38.25 -47.344 9.742 1 88.69 427 ARG B C 1
ATOM 7549 O O . ARG B 1 427 ? -38.781 -48.312 10.305 1 88.69 427 ARG B O 1
ATOM 7556 N N . LYS B 1 428 ? -38.438 -46.156 10.18 1 88.81 428 LYS B N 1
ATOM 7557 C CA . LYS B 1 428 ? -39.188 -45.844 11.398 1 88.81 428 LYS B CA 1
ATOM 7558 C C . LYS B 1 428 ? -40.656 -46.188 11.234 1 88.81 428 LYS B C 1
ATOM 7560 O O . LYS B 1 428 ? -41.25 -46.781 12.133 1 88.81 428 LYS B O 1
ATOM 7565 N N . LYS B 1 429 ? -41.281 -46.031 10.18 1 90.69 429 LYS B N 1
ATOM 7566 C CA . LYS B 1 429 ? -42.688 -46.375 9.906 1 90.69 429 LYS B CA 1
ATOM 7567 C C . LYS B 1 429 ? -42.875 -47.875 9.844 1 90.69 429 LYS B C 1
ATOM 7569 O O . LYS B 1 429 ? -43.875 -48.406 10.367 1 90.69 429 LYS B O 1
ATOM 7574 N N . ALA B 1 430 ? -41.969 -48.625 9.273 1 90.94 430 ALA B N 1
ATOM 7575 C CA . ALA B 1 430 ? -42.031 -50.094 9.203 1 90.94 430 ALA B CA 1
ATOM 7576 C C . ALA B 1 430 ? -41.906 -50.719 10.594 1 90.94 430 ALA B C 1
ATOM 7578 O O . ALA B 1 430 ? -42.625 -51.656 10.914 1 90.94 430 ALA B O 1
ATOM 7579 N N . GLU B 1 431 ? -41.125 -50.125 11.453 1 90.06 431 GLU B N 1
ATOM 7580 C CA . GLU B 1 431 ? -40.969 -50.594 12.828 1 90.06 431 GLU B CA 1
ATOM 7581 C C . GLU B 1 431 ? -42.219 -50.344 13.648 1 90.06 431 GLU B C 1
ATOM 7583 O O . GLU B 1 431 ? -42.656 -51.188 14.438 1 90.06 431 GLU B O 1
ATOM 7588 N N . GLU B 1 432 ? -42.875 -49.281 13.477 1 90.5 432 GLU B N 1
ATOM 7589 C CA . GLU B 1 432 ? -44.094 -48.938 14.156 1 90.5 432 GLU B CA 1
ATOM 7590 C C . GLU B 1 432 ? -45.25 -49.844 13.703 1 90.5 432 GLU B C 1
ATOM 7592 O O . GLU B 1 432 ? -46.031 -50.281 14.531 1 90.5 432 GLU B O 1
ATOM 7597 N N . GLU B 1 433 ? -45.375 -50.188 12.453 1 91.12 433 GLU B N 1
ATOM 7598 C CA . GLU B 1 433 ? -46.375 -51.062 11.914 1 91.12 433 GLU B CA 1
ATOM 7599 C C . GLU B 1 433 ? -46.188 -52.5 12.406 1 91.12 433 GLU B C 1
ATOM 7601 O O . GLU B 1 433 ? -47.156 -53.188 12.75 1 91.12 433 GLU B O 1
ATOM 7606 N N . GLU B 1 434 ? -45 -52.969 12.508 1 90 434 GLU B N 1
ATOM 7607 C CA . GLU B 1 434 ? -44.688 -54.281 13.047 1 90 434 GLU B CA 1
ATOM 7608 C C . GLU B 1 434 ? -45 -54.375 14.531 1 90 434 GLU B C 1
ATOM 7610 O O . GLU B 1 434 ? -45.531 -55.375 15 1 90 434 GLU B O 1
ATOM 7615 N N . ALA B 1 435 ? -44.844 -53.312 15.266 1 91.31 435 ALA B N 1
ATOM 7616 C CA . ALA B 1 435 ? -45.156 -53.219 16.688 1 91.31 435 ALA B CA 1
ATOM 7617 C C . ALA B 1 435 ? -46.688 -53.25 16.906 1 91.31 435 ALA B C 1
ATOM 7619 O O . ALA B 1 435 ? -47.156 -53.906 17.812 1 91.31 435 ALA B O 1
ATOM 7620 N N . LYS B 1 436 ? -47.438 -52.656 16.109 1 90 436 LYS B N 1
ATOM 7621 C CA . LYS B 1 436 ? -48.875 -52.656 16.188 1 90 436 LYS B CA 1
ATOM 7622 C C . LYS B 1 436 ? -49.438 -54.031 15.859 1 90 436 LYS B C 1
ATOM 7624 O O . LYS B 1 436 ? -50.344 -54.531 16.547 1 90 436 LYS B O 1
ATOM 7629 N N . LYS B 1 437 ? -48.938 -54.75 14.883 1 90.5 437 LYS B N 1
ATOM 7630 C CA . LYS B 1 437 ? -49.344 -56.094 14.523 1 90.5 437 LYS B CA 1
ATOM 7631 C C . LYS B 1 437 ? -49.062 -57.094 15.648 1 90.5 437 LYS B C 1
ATOM 7633 O O . LYS B 1 437 ? -49.938 -57.906 15.984 1 90.5 437 LYS B O 1
ATOM 7638 N N . LYS B 1 438 ? -47.938 -56.969 16.328 1 90.44 438 LYS B N 1
ATOM 7639 C CA . LYS B 1 438 ? -47.594 -57.812 17.453 1 90.44 438 LYS B CA 1
ATOM 7640 C C . LYS B 1 438 ? -48.531 -57.562 18.641 1 90.44 438 LYS B C 1
ATOM 7642 O O . LYS B 1 438 ? -48.938 -58.5 19.328 1 90.44 438 LYS B O 1
ATOM 7647 N N . ALA B 1 439 ? -48.906 -56.344 18.859 1 91.88 439 ALA B N 1
ATOM 7648 C CA . ALA B 1 439 ? -49.812 -55.969 19.938 1 91.88 439 ALA B CA 1
ATOM 7649 C C . ALA B 1 439 ? -51.219 -56.5 19.672 1 91.88 439 ALA B C 1
ATOM 7651 O O . ALA B 1 439 ? -51.875 -57.031 20.594 1 91.88 439 ALA B O 1
ATOM 7652 N N . GLU B 1 440 ? -51.719 -56.469 18.484 1 90.94 440 GLU B N 1
ATOM 7653 C CA . GLU B 1 440 ? -53.031 -57 18.094 1 90.94 440 GLU B CA 1
ATOM 7654 C C . GLU B 1 440 ? -53.062 -58.531 18.203 1 90.94 440 GLU B C 1
ATOM 7656 O O . GLU B 1 440 ? -54.031 -59.094 18.688 1 90.94 440 GLU B O 1
ATOM 7661 N N . GLU B 1 441 ? -51.969 -59.156 17.797 1 91.5 441 GLU B N 1
ATOM 7662 C CA . GLU B 1 441 ? -51.875 -60.625 17.922 1 91.5 441 GLU B CA 1
ATOM 7663 C C . GLU B 1 441 ? -51.844 -61.062 19.375 1 91.5 441 GLU B C 1
ATOM 7665 O O . GLU B 1 441 ? -52.5 -62.062 19.734 1 91.5 441 GLU B O 1
ATOM 7670 N N . GLU B 1 442 ? -51.25 -60.281 20.266 1 92.31 442 GLU B N 1
ATOM 7671 C CA . GLU B 1 442 ? -51.219 -60.562 21.703 1 92.31 442 GLU B CA 1
ATOM 7672 C C . GLU B 1 442 ? -52.594 -60.344 22.344 1 92.31 442 GLU B C 1
ATOM 7674 O O . GLU B 1 442 ? -53 -61.125 23.188 1 92.31 442 GLU B O 1
ATOM 7679 N N . GLU B 1 443 ? -53.312 -59.344 21.969 1 91.69 443 GLU B N 1
ATOM 7680 C CA . GLU B 1 443 ? -54.656 -59.094 22.469 1 91.69 443 GLU B CA 1
ATOM 7681 C C . GLU B 1 443 ? -55.625 -60.188 22.047 1 91.69 443 GLU B C 1
ATOM 7683 O O . GLU B 1 443 ? -56.469 -60.625 22.844 1 91.69 443 GLU B O 1
ATOM 7688 N N . GLU B 1 444 ? -55.5 -60.688 20.859 1 90.75 444 GLU B N 1
ATOM 7689 C CA . GLU B 1 444 ? -56.344 -61.781 20.359 1 90.75 444 GLU B CA 1
ATOM 7690 C C . GLU B 1 444 ? -56.031 -63.094 21.094 1 90.75 444 GLU B C 1
ATOM 7692 O O . GLU B 1 444 ? -56.938 -63.844 21.438 1 90.75 444 GLU B O 1
ATOM 7697 N N . ARG B 1 445 ? -54.781 -63.344 21.406 1 91.56 445 ARG B N 1
ATOM 7698 C CA . ARG B 1 445 ? -54.375 -64.5 22.156 1 91.56 445 ARG B CA 1
ATOM 7699 C C . ARG B 1 445 ? -54.938 -64.5 23.578 1 91.56 445 ARG B C 1
ATOM 7701 O O . ARG B 1 445 ? -55.438 -65.5 24.078 1 91.56 445 ARG B O 1
ATOM 7708 N N . LYS B 1 446 ? -54.938 -63.25 24.141 1 91.12 446 LYS B N 1
ATOM 7709 C CA . LYS B 1 446 ? -55.5 -63.062 25.484 1 91.12 446 LYS B CA 1
ATOM 7710 C C . LYS B 1 446 ? -57 -63.281 25.484 1 91.12 446 LYS B C 1
ATOM 7712 O O . LYS B 1 446 ? -57.562 -63.875 26.422 1 91.12 446 LYS B O 1
ATOM 7717 N N . LYS B 1 447 ? -57.875 -63.094 24.5 1 90.31 447 LYS B N 1
ATOM 7718 C CA . LYS B 1 447 ? -59.312 -63.281 24.375 1 90.31 447 LYS B CA 1
ATOM 7719 C C . LYS B 1 447 ? -59.688 -64.75 24.203 1 90.31 447 LYS B C 1
ATOM 7721 O O . LYS B 1 447 ? -60.625 -65.25 24.812 1 90.31 447 LYS B O 1
ATOM 7726 N N . VAL B 1 448 ? -58.844 -65.438 23.406 1 91.81 448 VAL B N 1
ATOM 7727 C CA . VAL B 1 448 ? -59.094 -66.875 23.172 1 91.81 448 VAL B CA 1
ATOM 7728 C C . VAL B 1 448 ? -58.812 -67.625 24.453 1 91.81 448 VAL B C 1
ATOM 7730 O O . VAL B 1 448 ? -59.594 -68.5 24.828 1 91.81 448 VAL B O 1
ATOM 7733 N N . GLU B 1 449 ? -57.812 -67.25 25.188 1 92.56 449 GLU B N 1
ATOM 7734 C CA . GLU B 1 449 ? -57.469 -67.938 26.438 1 92.56 449 GLU B CA 1
ATOM 7735 C C . GLU B 1 449 ? -58.531 -67.688 27.5 1 92.56 449 GLU B C 1
ATOM 7737 O O . GLU B 1 449 ? -58.906 -68.562 28.25 1 92.56 449 GLU B O 1
ATOM 7742 N N . ALA B 1 450 ? -59.156 -66.5 27.562 1 92.25 450 ALA B N 1
ATOM 7743 C CA . ALA B 1 450 ? -60.219 -66.125 28.516 1 92.25 450 ALA B CA 1
ATOM 7744 C C . ALA B 1 450 ? -61.5 -66.812 28.188 1 92.25 450 ALA B C 1
ATOM 7746 O O . ALA B 1 450 ? -62.219 -67.312 29.094 1 92.25 450 ALA B O 1
ATOM 7747 N N . GLU B 1 451 ? -61.844 -67.062 26.906 1 90.44 451 GLU B N 1
ATOM 7748 C CA . GLU B 1 451 ? -63.031 -67.75 26.469 1 90.44 451 GLU B CA 1
ATOM 7749 C C . GLU B 1 451 ? -62.938 -69.25 26.781 1 90.44 451 GLU B C 1
ATOM 7751 O O . GLU B 1 451 ? -63.875 -69.875 27.25 1 90.44 451 GLU B O 1
ATOM 7756 N N . GLU B 1 452 ? -61.812 -69.875 26.609 1 90.75 452 GLU B N 1
ATOM 7757 C CA . GLU B 1 452 ? -61.562 -71.25 26.922 1 90.75 452 GLU B CA 1
ATOM 7758 C C . GLU B 1 452 ? -61.625 -71.5 28.422 1 90.75 452 GLU B C 1
ATOM 7760 O O . GLU B 1 452 ? -62.188 -72.5 28.875 1 90.75 452 GLU B O 1
ATOM 7765 N N . ALA B 1 453 ? -61.156 -70.562 29.281 1 91.31 453 ALA B N 1
ATOM 7766 C CA . ALA B 1 453 ? -61.219 -70.688 30.734 1 91.31 453 ALA B CA 1
ATOM 7767 C C . ALA B 1 453 ? -62.656 -70.562 31.219 1 91.31 453 ALA B C 1
ATOM 7769 O O . ALA B 1 453 ? -63.062 -71.25 32.156 1 91.31 453 ALA B O 1
ATOM 7770 N N . ARG B 1 454 ? -63.5 -69.75 30.609 1 89.56 454 ARG B N 1
ATOM 7771 C CA . ARG B 1 454 ? -64.938 -69.625 30.953 1 89.56 454 ARG B CA 1
ATOM 7772 C C . ARG B 1 454 ? -65.688 -70.875 30.641 1 89.56 454 ARG B C 1
ATOM 7774 O O . ARG B 1 454 ? -66.5 -71.312 31.469 1 89.56 454 ARG B O 1
ATOM 7781 N N . LYS B 1 455 ? -65.5 -71.625 29.609 1 86 455 LYS B N 1
ATOM 7782 C CA . LYS B 1 455 ? -66.188 -72.875 29.234 1 86 455 LYS B CA 1
ATOM 7783 C C . LYS B 1 455 ? -65.812 -74 30.172 1 86 455 LYS B C 1
ATOM 7785 O O . LYS B 1 455 ? -66.688 -74.75 30.578 1 86 455 LYS B O 1
ATOM 7790 N N . GLN B 1 456 ? -64.5 -74 30.5 1 88.31 456 GLN B N 1
ATOM 7791 C CA . GLN B 1 456 ? -64.062 -75 31.422 1 88.31 456 GLN B CA 1
ATOM 7792 C C . GLN B 1 456 ? -64.625 -74.812 32.812 1 88.31 456 GLN B C 1
ATOM 7794 O O . GLN B 1 456 ? -65.062 -75.812 33.469 1 88.31 456 GLN B O 1
ATOM 7799 N N . ALA B 1 457 ? -64.812 -73.5 33.281 1 87.44 457 ALA B N 1
ATOM 7800 C CA . ALA B 1 457 ? -65.375 -73.188 34.562 1 87.44 457 ALA B CA 1
ATOM 7801 C C . ALA B 1 457 ? -66.875 -73.562 34.594 1 87.44 457 ALA B C 1
ATOM 7803 O O . ALA B 1 457 ? -67.375 -74.062 35.562 1 87.44 457 ALA B O 1
ATOM 7804 N N . GLU B 1 458 ? -67.688 -73.438 33.531 1 86.44 458 GLU B N 1
ATOM 7805 C CA . GLU B 1 458 ? -69.125 -73.75 33.406 1 86.44 458 GLU B CA 1
ATOM 7806 C C . GLU B 1 458 ? -69.312 -75.25 33.438 1 86.44 458 GLU B C 1
ATOM 7808 O O . GLU B 1 458 ? -70.25 -75.75 34.062 1 86.44 458 GLU B O 1
ATOM 7813 N N . LYS B 1 459 ? -68.5 -76.125 32.875 1 82.94 459 LYS B N 1
ATOM 7814 C CA . LYS B 1 459 ? -68.562 -77.562 32.875 1 82.94 459 LYS B CA 1
ATOM 7815 C C . LYS B 1 459 ? -68.312 -78.125 34.281 1 82.94 459 LYS B C 1
ATOM 7817 O O . LYS B 1 459 ? -69 -79.062 34.719 1 82.94 459 LYS B O 1
ATOM 7822 N N . GLU B 1 460 ? -67.312 -77.438 34.938 1 86.25 460 GLU B N 1
ATOM 7823 C CA . GLU B 1 460 ? -67 -77.875 36.281 1 86.25 460 GLU B CA 1
ATOM 7824 C C . GLU B 1 460 ? -68.188 -77.625 37.25 1 86.25 460 GLU B C 1
ATOM 7826 O O . GLU B 1 460 ? -68.5 -78.438 38.125 1 86.25 460 GLU B O 1
ATOM 7831 N N . GLU B 1 461 ? -68.938 -76.562 37.094 1 85.75 461 GLU B N 1
ATOM 7832 C CA . GLU B 1 461 ? -70.062 -76.188 37.938 1 85.75 461 GLU B CA 1
ATOM 7833 C C . GLU B 1 461 ? -71.25 -77.125 37.688 1 85.75 461 GLU B C 1
ATOM 7835 O O . GLU B 1 461 ? -71.875 -77.5 38.656 1 85.75 461 GLU B O 1
ATOM 7840 N N . VAL B 1 462 ? -71.5 -77.562 36.531 1 82.12 462 VAL B N 1
ATOM 7841 C CA . VAL B 1 462 ? -72.625 -78.5 36.219 1 82.12 462 VAL B CA 1
ATOM 7842 C C . VAL B 1 462 ? -72.312 -79.875 36.781 1 82.12 462 VAL B C 1
ATOM 7844 O O . VAL B 1 462 ? -73.125 -80.5 37.375 1 82.12 462 VAL B O 1
ATOM 7847 N N . GLN B 1 463 ? -71.062 -80.312 36.688 1 80.75 463 GLN B N 1
ATOM 7848 C CA . GLN B 1 463 ? -70.688 -81.625 37.219 1 80.75 463 GLN B CA 1
ATOM 7849 C C . GLN B 1 463 ? -70.812 -81.625 38.75 1 80.75 463 GLN B C 1
ATOM 7851 O O . GLN B 1 463 ? -71.25 -82.625 39.312 1 80.75 463 GLN B O 1
ATOM 7856 N N . LYS B 1 464 ? -70.438 -80.625 39.438 1 81.75 464 LYS B N 1
ATOM 7857 C CA . LYS B 1 464 ? -70.562 -80.5 40.875 1 81.75 464 LYS B CA 1
ATOM 7858 C C . LYS B 1 464 ? -72.062 -80.625 41.312 1 81.75 464 LYS B C 1
ATOM 7860 O O . LYS B 1 464 ? -72.375 -81.25 42.281 1 81.75 464 LYS B O 1
ATOM 7865 N N . LYS B 1 465 ? -73 -80.062 40.625 1 81.56 465 LYS B N 1
ATOM 7866 C CA . LYS B 1 465 ? -74.438 -80.062 40.969 1 81.56 465 LYS B CA 1
ATOM 7867 C C . LYS B 1 465 ? -75 -81.438 40.812 1 81.56 465 LYS B C 1
ATOM 7869 O O . LYS B 1 465 ? -75.812 -81.938 41.656 1 81.56 465 LYS B O 1
ATOM 7874 N N . VAL B 1 466 ? -74.562 -82.188 39.781 1 79.81 466 VAL B N 1
ATOM 7875 C CA . VAL B 1 466 ? -75 -83.562 39.562 1 79.81 466 VAL B CA 1
ATOM 7876 C C . VAL B 1 466 ? -74.5 -84.5 40.688 1 79.81 466 VAL B C 1
ATOM 7878 O O . VAL B 1 466 ? -75.312 -85.312 41.188 1 79.81 466 VAL B O 1
ATOM 7881 N N . GLN B 1 467 ? -73.312 -84.25 41.156 1 80.12 467 GLN B N 1
ATOM 7882 C CA . GLN B 1 467 ? -72.75 -85.062 42.219 1 80.12 467 GLN B CA 1
ATOM 7883 C C . GLN B 1 467 ? -73.438 -84.812 43.531 1 80.12 467 GLN B C 1
ATOM 7885 O O . GLN B 1 467 ? -73.75 -85.75 44.281 1 80.12 467 GLN B O 1
ATOM 7890 N N . GLU B 1 468 ? -73.812 -83.625 43.844 1 81.94 468 GLU B N 1
ATOM 7891 C CA . GLU B 1 468 ? -74.562 -83.312 45.062 1 81.94 468 GLU B CA 1
ATOM 7892 C C . GLU B 1 468 ? -75.938 -83.938 45.062 1 81.94 468 GLU B C 1
ATOM 7894 O O . GLU B 1 468 ? -76.375 -84.438 46.094 1 81.94 468 GLU B O 1
ATOM 7899 N N . GLU B 1 469 ? -76.625 -84.062 43.938 1 81.25 469 GLU B N 1
ATOM 7900 C CA . GLU B 1 469 ? -78 -84.625 43.844 1 81.25 469 GLU B CA 1
ATOM 7901 C C . GLU B 1 469 ? -77.938 -86.125 43.938 1 81.25 469 GLU B C 1
ATOM 7903 O O . GLU B 1 469 ? -78.812 -86.75 44.594 1 81.25 469 GLU B O 1
ATOM 7908 N N . LEU B 1 470 ? -76.938 -86.812 43.438 1 79.75 470 LEU B N 1
ATOM 7909 C CA . LEU B 1 470 ? -76.75 -88.25 43.531 1 79.75 470 LEU B CA 1
ATOM 7910 C C . LEU B 1 470 ? -76.5 -88.625 45 1 79.75 470 LEU B C 1
ATOM 7912 O O . LEU B 1 470 ? -77 -89.688 45.438 1 79.75 470 LEU B O 1
ATOM 7916 N N . GLN B 1 471 ? -75.812 -87.812 45.781 1 79.88 471 GLN B N 1
ATOM 7917 C CA . GLN B 1 471 ? -75.562 -88.062 47.188 1 79.88 471 GLN B CA 1
ATOM 7918 C C . GLN B 1 471 ? -76.875 -88.062 47.969 1 79.88 471 GLN B C 1
ATOM 7920 O O . GLN B 1 471 ? -77 -88.812 48.969 1 79.88 471 GLN B O 1
ATOM 7925 N N . GLN B 1 472 ? -77.812 -87.188 47.562 1 81.06 472 GLN B N 1
ATOM 7926 C CA . GLN B 1 472 ? -79.125 -87.188 48.25 1 81.06 472 GLN B CA 1
ATOM 7927 C C . GLN B 1 472 ? -79.875 -88.5 48.062 1 81.06 472 GLN B C 1
ATOM 7929 O O . GLN B 1 472 ? -80.562 -88.938 48.969 1 81.06 472 GLN B O 1
ATOM 7934 N N . TYR B 1 473 ? -79.688 -89.125 46.875 1 80.06 473 TYR B N 1
ATOM 7935 C CA . TYR B 1 473 ? -80.375 -90.375 46.594 1 80.06 473 TYR B CA 1
ATOM 7936 C C . TYR B 1 473 ? -79.75 -91.562 47.344 1 80.06 473 TYR B C 1
ATOM 7938 O O . TYR B 1 473 ? -80.375 -92.562 47.594 1 80.06 473 TYR B O 1
ATOM 7946 N N . ARG B 1 474 ? -78.5 -91.438 47.781 1 77.31 474 ARG B N 1
ATOM 7947 C CA . ARG B 1 474 ? -77.812 -92.438 48.562 1 77.31 474 ARG B CA 1
ATOM 7948 C C . ARG B 1 474 ? -78.438 -92.562 49.938 1 77.31 474 ARG B C 1
ATOM 7950 O O . ARG B 1 474 ? -78.375 -93.688 50.562 1 77.31 474 ARG B O 1
ATOM 7957 N N . SER B 1 475 ? -79.062 -91.5 50.5 1 80.38 475 SER B N 1
ATOM 7958 C CA . SER B 1 475 ? -79.562 -91.5 51.875 1 80.38 475 SER B CA 1
ATOM 7959 C C . SER B 1 475 ? -81 -92.062 51.938 1 80.38 475 SER B C 1
ATOM 7961 O O . SER B 1 475 ? -81.562 -92.188 53.031 1 80.38 475 SER B O 1
ATOM 7963 N N . ILE B 1 476 ? -81.5 -92.438 50.75 1 81.56 476 ILE B N 1
ATOM 7964 C CA . ILE B 1 476 ? -82.812 -93 50.781 1 81.56 476 ILE B CA 1
ATOM 7965 C C . ILE B 1 476 ? -82.75 -94.438 51.312 1 81.56 476 ILE B C 1
ATOM 7967 O O . ILE B 1 476 ? -81.938 -95.25 50.844 1 81.56 476 ILE B O 1
ATOM 7971 N N . PRO B 1 477 ? -83.438 -94.812 52.406 1 83.25 477 PRO B N 1
ATOM 7972 C CA . PRO B 1 477 ? -83.375 -96.125 53.062 1 83.25 477 PRO B CA 1
ATOM 7973 C C . PRO B 1 477 ? -83.938 -97.25 52.219 1 83.25 477 PRO B C 1
ATOM 7975 O O . PRO B 1 477 ? -84.75 -97 51.281 1 83.25 477 PRO B O 1
ATOM 7978 N N . VAL B 1 478 ? -83.438 -98.438 52.531 1 83.19 478 VAL B N 1
ATOM 7979 C CA . VAL B 1 478 ? -83.875 -99.625 51.844 1 83.19 478 VAL B CA 1
ATOM 7980 C C . VAL B 1 478 ? -85.438 -99.75 51.938 1 83.19 478 VAL B C 1
ATOM 7982 O O . VAL B 1 478 ? -86 -99.625 53.031 1 83.19 478 VAL B O 1
ATOM 7985 N N . GLY B 1 479 ? -86.062 -100 50.781 1 83.12 479 GLY B N 1
ATOM 7986 C CA . GLY B 1 479 ? -87.562 -100.062 50.719 1 83.12 479 GLY B CA 1
ATOM 7987 C C . GLY B 1 479 ? -88.125 -98.75 50.219 1 83.12 479 GLY B C 1
ATOM 7988 O O . GLY B 1 479 ? -89.375 -98.688 49.969 1 83.12 479 GLY B O 1
ATOM 7989 N N . GLY B 1 480 ? -87.375 -97.625 50.25 1 82.62 480 GLY B N 1
ATOM 7990 C CA . GLY B 1 480 ? -87.875 -96.375 49.812 1 82.62 480 GLY B CA 1
ATOM 7991 C C . GLY B 1 480 ? -88.062 -96.312 48.281 1 82.62 480 GLY B C 1
ATOM 7992 O O . GLY B 1 480 ? -87.312 -96.938 47.562 1 82.62 480 GLY B O 1
ATOM 7993 N N . LYS B 1 481 ? -89.188 -95.75 47.781 1 81.31 481 LYS B N 1
ATOM 7994 C CA . LYS B 1 481 ? -89.438 -95.562 46.344 1 81.31 481 LYS B CA 1
ATOM 7995 C C . LYS B 1 481 ? -89.188 -94.125 45.906 1 81.31 481 LYS B C 1
ATOM 7997 O O . LYS B 1 481 ? -89.5 -93.188 46.656 1 81.31 481 LYS B O 1
ATOM 8002 N N . VAL B 1 482 ? -88.375 -93.938 44.875 1 82.06 482 VAL B N 1
ATOM 8003 C CA . VAL B 1 482 ? -88.125 -92.562 44.406 1 82.06 482 VAL B CA 1
ATOM 8004 C C . VAL B 1 482 ? -88.625 -92.438 42.969 1 82.06 482 VAL B C 1
ATOM 8006 O O . VAL B 1 482 ? -88.438 -93.312 42.125 1 82.06 482 VAL B O 1
ATOM 8009 N N . SER B 1 483 ? -89.562 -91.438 42.781 1 82.69 483 SER B N 1
ATOM 8010 C CA . SER B 1 483 ? -90 -91.062 41.438 1 82.69 483 SER B CA 1
ATOM 8011 C C . SER B 1 483 ? -89.125 -90.062 40.781 1 82.69 483 SER B C 1
ATOM 8013 O O . SER B 1 483 ? -88.812 -89 41.375 1 82.69 483 SER B O 1
ATOM 8015 N N . LEU B 1 484 ? -88.438 -90.5 39.656 1 78.56 484 LEU B N 1
ATOM 8016 C CA . LEU B 1 484 ? -87.5 -89.625 38.938 1 78.56 484 LEU B CA 1
ATOM 8017 C C . LEU B 1 484 ? -88.25 -88.812 37.875 1 78.56 484 LEU B C 1
ATOM 8019 O O . LEU B 1 484 ? -87.625 -88.125 37.094 1 78.56 484 LEU B O 1
ATOM 8023 N N . ARG B 1 485 ? -89.625 -88.875 37.875 1 77.12 485 ARG B N 1
ATOM 8024 C CA . ARG B 1 485 ? -90.438 -88.188 36.844 1 77.12 485 ARG B CA 1
ATOM 8025 C C . ARG B 1 485 ? -90.25 -86.688 36.906 1 77.12 485 ARG B C 1
ATOM 8027 O O . ARG B 1 485 ? -90.25 -86 35.875 1 77.12 485 ARG B O 1
ATOM 8034 N N . ASP B 1 486 ? -90 -86.188 38.156 1 78.56 486 ASP B N 1
ATOM 8035 C CA . ASP B 1 486 ? -89.875 -84.75 38.281 1 78.56 486 ASP B CA 1
ATOM 8036 C C . ASP B 1 486 ? -88.438 -84.25 38.25 1 78.56 486 ASP B C 1
ATOM 8038 O O . ASP B 1 486 ? -88.188 -83.125 38.5 1 78.56 486 ASP B O 1
ATOM 8042 N N . ASN B 1 487 ? -87.5 -85.188 37.969 1 79.12 487 ASN B N 1
ATOM 8043 C CA . ASN B 1 487 ? -86.062 -84.875 37.875 1 79.12 487 ASN B CA 1
ATOM 8044 C C . ASN B 1 487 ? -85.438 -85.438 36.594 1 79.12 487 ASN B C 1
ATOM 8046 O O . ASN B 1 487 ? -84.875 -86.5 36.594 1 79.12 487 ASN B O 1
ATOM 8050 N N . PRO B 1 488 ? -85.688 -84.688 35.469 1 81 488 PRO B N 1
ATOM 8051 C CA . PRO B 1 488 ? -85.312 -85.188 34.156 1 81 488 PRO B CA 1
ATOM 8052 C C . PRO B 1 488 ? -83.812 -85.562 34.062 1 81 488 PRO B C 1
ATOM 8054 O O . PRO B 1 488 ? -83.438 -86.5 33.375 1 81 488 PRO B O 1
ATOM 8057 N N . GLU B 1 489 ? -83 -84.812 34.781 1 79.94 489 GLU B N 1
ATOM 8058 C CA . GLU B 1 489 ? -81.562 -85.125 34.719 1 79.94 489 GLU B CA 1
ATOM 8059 C C . GLU B 1 489 ? -81.25 -86.5 35.375 1 79.94 489 GLU B C 1
ATOM 8061 O O . GLU B 1 489 ? -80.5 -87.312 34.812 1 79.94 489 GLU B O 1
ATOM 8066 N N . MET B 1 490 ? -81.75 -86.688 36.469 1 79.88 490 MET B N 1
ATOM 8067 C CA . MET B 1 490 ? -81.562 -87.938 37.156 1 79.88 490 MET B CA 1
ATOM 8068 C C . MET B 1 490 ? -82.25 -89.062 36.438 1 79.88 490 MET B C 1
ATOM 8070 O O . MET B 1 490 ? -81.75 -90.188 36.375 1 79.88 490 MET B O 1
ATOM 8074 N N . ASP B 1 491 ? -83.5 -88.75 35.875 1 80.06 491 ASP B N 1
ATOM 8075 C CA . ASP B 1 491 ? -84.188 -89.688 35.031 1 80.06 491 ASP B CA 1
ATOM 8076 C C . ASP B 1 491 ? -83.312 -90.188 33.875 1 80.06 491 ASP B C 1
ATOM 8078 O O . ASP B 1 491 ? -83.25 -91.375 33.562 1 80.06 491 ASP B O 1
ATOM 8082 N N . LYS B 1 492 ? -82.625 -89.25 33.344 1 81.5 492 LYS B N 1
ATOM 8083 C CA . LYS B 1 492 ? -81.75 -89.562 32.219 1 81.5 492 LYS B CA 1
ATOM 8084 C C . LYS B 1 492 ? -80.562 -90.438 32.656 1 81.5 492 LYS B C 1
ATOM 8086 O O . LYS B 1 492 ? -80.188 -91.375 32 1 81.5 492 LYS B O 1
ATOM 8091 N N . ILE B 1 493 ? -80 -90.125 33.812 1 80.56 493 ILE B N 1
ATOM 8092 C CA . ILE B 1 493 ? -78.875 -90.875 34.344 1 80.56 493 ILE B CA 1
ATOM 8093 C C . ILE B 1 493 ? -79.25 -92.312 34.688 1 80.56 493 ILE B C 1
ATOM 8095 O O . ILE B 1 493 ? -78.562 -93.25 34.344 1 80.56 493 ILE B O 1
ATOM 8099 N N . PHE B 1 494 ? -80.375 -92.375 35.25 1 80.25 494 PHE B N 1
ATOM 8100 C CA . PHE B 1 494 ? -80.875 -93.688 35.625 1 80.25 494 PHE B CA 1
ATOM 8101 C C . PHE B 1 494 ? -81.25 -94.5 34.375 1 80.25 494 PHE B C 1
ATOM 8103 O O . PHE B 1 494 ? -80.938 -95.688 34.281 1 80.25 494 PHE B O 1
ATOM 8110 N N . LYS B 1 495 ? -81.938 -93.875 33.406 1 81.44 495 LYS B N 1
ATOM 8111 C CA . LYS B 1 495 ? -82.312 -94.5 32.156 1 81.44 495 LYS B CA 1
ATOM 8112 C C . LYS B 1 495 ? -81.062 -95 31.375 1 81.44 495 LYS B C 1
ATOM 8114 O O . LYS B 1 495 ? -81.062 -96.062 30.828 1 81.44 495 LYS B O 1
ATOM 8119 N N . GLU B 1 496 ? -80 -94.188 31.453 1 81.06 496 GLU B N 1
ATOM 8120 C CA . GLU B 1 496 ? -78.812 -94.5 30.719 1 81.06 496 GLU B CA 1
ATOM 8121 C C . GLU B 1 496 ? -78.062 -95.625 31.438 1 81.06 496 GLU B C 1
ATOM 8123 O O . GLU B 1 496 ? -77.5 -96.5 30.781 1 81.06 496 GLU B O 1
ATOM 8128 N N . ALA B 1 497 ? -78.125 -95.625 32.719 1 79.69 497 ALA B N 1
ATOM 8129 C CA . ALA B 1 497 ? -77.438 -96.688 33.469 1 79.69 497 ALA B CA 1
ATOM 8130 C C . ALA B 1 497 ? -78.188 -98 33.469 1 79.69 497 ALA B C 1
ATOM 8132 O O . ALA B 1 497 ? -77.562 -99.062 33.5 1 79.69 497 ALA B O 1
ATOM 8133 N N . THR B 1 498 ? -79.562 -97.938 33.312 1 79.94 498 THR B N 1
ATOM 8134 C CA . THR B 1 498 ? -80.312 -99.188 33.5 1 79.94 498 THR B CA 1
ATOM 8135 C C . THR B 1 498 ? -81.062 -99.5 32.219 1 79.94 498 THR B C 1
ATOM 8137 O O . THR B 1 498 ? -81.625 -100.625 32.125 1 79.94 498 THR B O 1
ATOM 8140 N N . ARG B 1 499 ? -81.188 -98.625 31.188 1 77.81 499 ARG B N 1
ATOM 8141 C CA . ARG B 1 499 ? -81.938 -98.75 29.953 1 77.81 499 ARG B CA 1
ATOM 8142 C C . ARG B 1 499 ? -83.438 -98.938 30.234 1 77.81 499 ARG B C 1
ATOM 8144 O O . ARG B 1 499 ? -84.125 -99.562 29.469 1 77.81 499 ARG B O 1
ATOM 8151 N N . CYS B 1 500 ? -83.812 -98.625 31.406 1 79.69 500 CYS B N 1
ATOM 8152 C CA . CYS B 1 500 ? -85.25 -98.625 31.703 1 79.69 500 CYS B CA 1
ATOM 8153 C C . CYS B 1 500 ? -85.875 -97.312 31.328 1 79.69 500 CYS B C 1
ATOM 8155 O O . CYS B 1 500 ? -85.688 -96.25 31.984 1 79.69 500 CYS B O 1
ATOM 8157 N N . ASN B 1 501 ? -86.562 -97.188 30.219 1 77.06 501 ASN B N 1
ATOM 8158 C CA . ASN B 1 501 ? -87.125 -96 29.703 1 77.06 501 ASN B CA 1
ATOM 8159 C C . ASN B 1 501 ? -88.625 -95.812 30.094 1 77.06 501 ASN B C 1
ATOM 8161 O O . ASN B 1 501 ? -89.25 -94.938 29.656 1 77.06 501 ASN B O 1
ATOM 8165 N N . ALA B 1 502 ? -89.062 -96.75 30.906 1 79 502 ALA B N 1
ATOM 8166 C CA . ALA B 1 502 ? -90.5 -96.812 31.109 1 79 502 ALA B CA 1
ATOM 8167 C C . ALA B 1 502 ? -90.938 -95.812 32.219 1 79 502 ALA B C 1
ATOM 8169 O O . ALA B 1 502 ? -92.125 -95.688 32.5 1 79 502 ALA B O 1
ATOM 8170 N N . GLY B 1 503 ? -90.062 -95 32.719 1 74.81 503 GLY B N 1
ATOM 8171 C CA . GLY B 1 503 ? -90.375 -93.938 33.688 1 74.81 503 GLY B CA 1
ATOM 8172 C C . GLY B 1 503 ? -90.875 -94.5 35 1 74.81 503 GLY B C 1
ATOM 8173 O O . GLY B 1 503 ? -91.688 -93.875 35.688 1 74.81 503 GLY B O 1
ATOM 8174 N N . TYR B 1 504 ? -90.688 -95.688 35.438 1 80.25 504 TYR B N 1
ATOM 8175 C CA . TYR B 1 504 ? -91.188 -96.25 36.656 1 80.25 504 TYR B CA 1
ATOM 8176 C C . TYR B 1 504 ? -90.375 -95.688 37.875 1 80.25 504 TYR B C 1
ATOM 8178 O O . TYR B 1 504 ? -89.312 -95.125 37.719 1 80.25 504 TYR B O 1
ATOM 8186 N N . ASP B 1 505 ? -91.062 -95.75 38.969 1 84.62 505 ASP B N 1
ATOM 8187 C CA . ASP B 1 505 ? -90.438 -95.375 40.219 1 84.62 505 ASP B CA 1
ATOM 8188 C C . ASP B 1 505 ? -89.375 -96.375 40.594 1 84.62 505 ASP B C 1
ATOM 8190 O O . ASP B 1 505 ? -89.438 -97.5 40.188 1 84.62 505 ASP B O 1
ATOM 8194 N N . TRP B 1 506 ? -88.25 -95.875 41.188 1 86.94 506 TRP B N 1
ATOM 8195 C CA . TRP B 1 506 ? -87.125 -96.75 41.594 1 86.94 506 TRP B CA 1
ATOM 8196 C C . TRP B 1 506 ? -87.188 -97 43.094 1 86.94 506 TRP B C 1
ATOM 8198 O O . TRP B 1 506 ? -87.438 -96.125 43.906 1 86.94 506 TRP B O 1
ATOM 8208 N N . LEU B 1 507 ? -87.188 -98.375 43.375 1 85.5 507 LEU B N 1
ATOM 8209 C CA . LEU B 1 507 ? -87.25 -98.812 44.75 1 85.5 507 LEU B CA 1
ATOM 8210 C C . LEU B 1 507 ? -85.812 -99.125 45.25 1 85.5 507 LEU B C 1
ATOM 8212 O O . LEU B 1 507 ? -85.062 -99.812 44.531 1 85.5 507 LEU B O 1
ATOM 8216 N N . ARG B 1 508 ? -85.5 -98.562 46.406 1 87.06 508 ARG B N 1
ATOM 8217 C CA . ARG B 1 508 ? -84.188 -98.812 47.031 1 87.06 508 ARG B CA 1
ATOM 8218 C C . ARG B 1 508 ? -84.188 -100.25 47.625 1 87.06 508 ARG B C 1
ATOM 8220 O O . ARG B 1 508 ? -85.062 -100.562 48.406 1 87.06 508 ARG B O 1
ATOM 8227 N N . THR B 1 509 ? -83.312 -101.125 47.156 1 87.31 509 THR B N 1
ATOM 8228 C CA . THR B 1 509 ? -83.125 -102.438 47.688 1 87.31 509 THR B CA 1
ATOM 8229 C C . THR B 1 509 ? -81.812 -102.562 48.406 1 87.31 509 THR B C 1
ATOM 8231 O O . THR B 1 509 ? -81 -101.625 48.438 1 87.31 509 THR B O 1
ATOM 8234 N N . ASN B 1 510 ? -81.562 -103.625 49.156 1 83.25 510 ASN B N 1
ATOM 8235 C CA . ASN B 1 510 ? -80.312 -103.875 49.875 1 83.25 510 ASN B CA 1
ATOM 8236 C C . ASN B 1 510 ? -79.062 -103.75 48.969 1 83.25 510 ASN B C 1
ATOM 8238 O O . ASN B 1 510 ? -78 -103.312 49.375 1 83.25 510 ASN B O 1
ATOM 8242 N N . ASP B 1 511 ? -79.312 -104.188 47.656 1 85.38 511 ASP B N 1
ATOM 8243 C CA . ASP B 1 511 ? -78.188 -104.312 46.75 1 85.38 511 ASP B CA 1
ATOM 8244 C C . ASP B 1 511 ? -78.188 -103.188 45.688 1 85.38 511 ASP B C 1
ATOM 8246 O O . ASP B 1 511 ? -77.375 -103.188 44.781 1 85.38 511 ASP B O 1
ATOM 8250 N N . GLY B 1 512 ? -79.125 -102.312 45.781 1 86.62 512 GLY B N 1
ATOM 8251 C CA . GLY B 1 512 ? -79.125 -101.25 44.781 1 86.62 512 GLY B CA 1
ATOM 8252 C C . GLY B 1 512 ? -80.562 -100.688 44.594 1 86.62 512 GLY B C 1
ATOM 8253 O O . GLY B 1 512 ? -81.312 -100.5 45.562 1 86.62 512 GLY B O 1
ATOM 8254 N N . TRP B 1 513 ? -80.875 -100.25 43.406 1 86.69 513 TRP B N 1
ATOM 8255 C CA . TRP B 1 513 ? -82.125 -99.688 43.062 1 86.69 513 TRP B CA 1
ATOM 8256 C C . TRP B 1 513 ? -82.875 -100.625 42.062 1 86.69 513 TRP B C 1
ATOM 8258 O O . TRP B 1 513 ? -82.25 -101.188 41.156 1 86.69 513 TRP B O 1
ATOM 8268 N N . ARG B 1 514 ? -84.125 -100.938 42.281 1 85.06 514 ARG B N 1
ATOM 8269 C CA . ARG B 1 514 ? -84.938 -101.75 41.344 1 85.06 514 ARG B CA 1
ATOM 8270 C C . ARG B 1 514 ? -86.125 -100.938 40.844 1 85.06 514 ARG B C 1
ATOM 8272 O O . ARG B 1 514 ? -86.812 -100.25 41.625 1 85.06 514 ARG B O 1
ATOM 8279 N N . CYS B 1 515 ? -86.312 -100.938 39.562 1 85.81 515 CYS B N 1
ATOM 8280 C CA . CYS B 1 515 ? -87.438 -100.188 39 1 85.81 515 CYS B CA 1
ATOM 8281 C C . CYS B 1 515 ? -88.75 -100.812 39.438 1 85.81 515 CYS B C 1
ATOM 8283 O O . CYS B 1 515 ? -88.812 -102.062 39.594 1 85.81 515 CYS B O 1
ATOM 8285 N N . SER B 1 516 ? -89.688 -100.062 39.656 1 82 516 SER B N 1
ATOM 8286 C CA . SER B 1 516 ? -91 -100.562 40.188 1 82 516 SER B CA 1
ATOM 8287 C C . SER B 1 516 ? -91.688 -101.438 39.156 1 82 516 SER B C 1
ATOM 8289 O O . SER B 1 516 ? -92.688 -102.125 39.5 1 82 516 SER B O 1
ATOM 8291 N N . GLY B 1 517 ? -91.188 -101.375 37.875 1 81.69 517 GLY B N 1
ATOM 8292 C CA . GLY B 1 517 ? -91.75 -102.312 36.844 1 81.69 517 GLY B CA 1
ATOM 8293 C C . GLY B 1 517 ? -91.125 -103.688 36.906 1 81.69 517 GLY B C 1
ATOM 8294 O O . GLY B 1 517 ? -91.625 -104.625 36.219 1 81.69 517 GLY B O 1
ATOM 8295 N N . GLY B 1 518 ? -90 -103.938 37.719 1 77.75 518 GLY B N 1
ATOM 8296 C CA . GLY B 1 518 ? -89.438 -105.188 38.094 1 77.75 518 GLY B CA 1
ATOM 8297 C C . GLY B 1 518 ? -88.312 -105.625 37.219 1 77.75 518 GLY B C 1
ATOM 8298 O O . GLY B 1 518 ? -87.562 -106.562 37.562 1 77.75 518 GLY B O 1
ATOM 8299 N N . GLY B 1 519 ? -88.062 -105.062 36.094 1 80.06 519 GLY B N 1
ATOM 8300 C CA . GLY B 1 519 ? -87.125 -105.688 35.156 1 80.06 519 GLY B CA 1
ATOM 8301 C C . GLY B 1 519 ? -85.75 -105.062 35.188 1 80.06 519 GLY B C 1
ATOM 8302 O O . GLY B 1 519 ? -84.812 -105.688 34.688 1 80.06 519 GLY B O 1
ATOM 8303 N N . HIS B 1 520 ? -85.625 -103.812 35.719 1 84.19 520 HIS B N 1
ATOM 8304 C CA . HIS B 1 520 ? -84.312 -103.188 35.625 1 84.19 520 HIS B CA 1
ATOM 8305 C C . HIS B 1 520 ? -83.75 -102.875 37 1 84.19 520 HIS B C 1
ATOM 8307 O O . HIS B 1 520 ? -84.5 -102.562 37.938 1 84.19 520 HIS B O 1
ATOM 8313 N N . PHE B 1 521 ? -82.438 -103.25 37.188 1 85.19 521 PHE B N 1
ATOM 8314 C CA . PHE B 1 521 ? -81.75 -103.188 38.469 1 85.19 521 PHE B CA 1
ATOM 8315 C C . PHE B 1 521 ? -80.5 -102.312 38.312 1 85.19 521 PHE B C 1
ATOM 8317 O O . PHE B 1 521 ? -79.812 -102.438 37.312 1 85.19 521 PHE B O 1
ATOM 8324 N N . LEU B 1 522 ? -80.375 -101.375 39.219 1 81.25 522 LEU B N 1
ATOM 8325 C CA . LEU B 1 522 ? -79.125 -100.562 39.344 1 81.25 522 LEU B CA 1
ATOM 8326 C C . LEU B 1 522 ? -78.375 -100.938 40.625 1 81.25 522 LEU B C 1
ATOM 8328 O O . LEU B 1 522 ? -78.875 -100.688 41.719 1 81.25 522 LEU B O 1
ATOM 8332 N N . THR B 1 523 ? -77.25 -101.75 40.531 1 86.25 523 THR B N 1
ATOM 8333 C CA . THR B 1 523 ? -76.5 -102.25 41.719 1 86.25 523 THR B CA 1
ATOM 8334 C C . THR B 1 523 ? -75.812 -101.062 42.469 1 86.25 523 THR B C 1
ATOM 8336 O O . THR B 1 523 ? -75.688 -100 41.906 1 86.25 523 THR B O 1
ATOM 8339 N N . ASN B 1 524 ? -75.562 -101.312 43.75 1 80 524 ASN B N 1
ATOM 8340 C CA . ASN B 1 524 ? -74.875 -100.25 44.562 1 80 524 ASN B CA 1
ATOM 8341 C C . ASN B 1 524 ? -73.562 -99.812 43.906 1 80 524 ASN B C 1
ATOM 8343 O O . ASN B 1 524 ? -73.25 -98.688 43.906 1 80 524 ASN B O 1
ATOM 8347 N N . GLU B 1 525 ? -72.875 -100.875 43.312 1 80.81 525 GLU B N 1
ATOM 8348 C CA . GLU B 1 525 ? -71.562 -100.562 42.688 1 80.81 525 GLU B CA 1
ATOM 8349 C C . GLU B 1 525 ? -71.812 -99.688 41.438 1 80.81 525 GLU B C 1
ATOM 8351 O O . GLU B 1 525 ? -71 -98.75 41.219 1 80.81 525 GLU B O 1
ATOM 8356 N N . GLN B 1 526 ? -72.875 -99.938 40.656 1 79.94 526 GLN B N 1
ATOM 8357 C CA . GLN B 1 526 ? -73.125 -99.188 39.469 1 79.94 526 GLN B CA 1
ATOM 8358 C C . GLN B 1 526 ? -73.562 -97.75 39.812 1 79.94 526 GLN B C 1
ATOM 8360 O O . GLN B 1 526 ? -73.188 -96.812 39.156 1 79.94 526 GLN B O 1
ATOM 8365 N N . PHE B 1 527 ? -74.312 -97.75 40.938 1 78 527 PHE B N 1
ATOM 8366 C CA . PHE B 1 527 ? -74.75 -96.438 41.406 1 78 527 PHE B CA 1
ATOM 8367 C C . PHE B 1 527 ? -73.625 -95.625 41.906 1 78 527 PHE B C 1
ATOM 8369 O O . PHE B 1 527 ? -73.562 -94.375 41.625 1 78 527 PHE B O 1
ATOM 8376 N N . GLU B 1 528 ? -72.625 -96.25 42.562 1 78.06 528 GLU B N 1
ATOM 8377 C CA . GLU B 1 528 ? -71.438 -95.5 43.062 1 78.06 528 GLU B CA 1
ATOM 8378 C C . GLU B 1 528 ? -70.562 -95.062 41.938 1 78.06 528 GLU B C 1
ATOM 8380 O O . GLU B 1 528 ? -70 -93.938 42 1 78.06 528 GLU B O 1
ATOM 8385 N N . THR B 1 529 ? -70.562 -95.812 40.812 1 78.12 529 THR B N 1
ATOM 8386 C CA . THR B 1 529 ? -69.75 -95.438 39.625 1 78.12 529 THR B CA 1
ATOM 8387 C C . THR B 1 529 ? -70.375 -94.188 38.969 1 78.12 529 THR B C 1
ATOM 8389 O O . THR B 1 529 ? -69.688 -93.312 38.5 1 78.12 529 THR B O 1
ATOM 8392 N N . LEU B 1 530 ? -71.812 -94.125 39 1 73.62 530 LEU B N 1
ATOM 8393 C CA . LEU B 1 530 ? -72.5 -93 38.469 1 73.62 530 LEU B CA 1
ATOM 8394 C C . LEU B 1 530 ? -72.25 -91.75 39.312 1 73.62 530 LEU B C 1
ATOM 8396 O O . LEU B 1 530 ? -72.125 -90.625 38.812 1 73.62 530 LEU B O 1
ATOM 8400 N N . SER B 1 531 ? -72.188 -92 40.688 1 66.38 531 SER B N 1
ATOM 8401 C CA . SER B 1 531 ? -72 -90.938 41.656 1 66.38 531 SER B CA 1
ATOM 8402 C C . SER B 1 531 ? -70.562 -90.375 41.594 1 66.38 531 SER B C 1
ATOM 8404 O O . SER B 1 531 ? -70.312 -89.25 41.969 1 66.38 531 SER B O 1
ATOM 8406 N N . ARG B 1 532 ? -69.438 -91.188 41.25 1 64.12 532 ARG B N 1
ATOM 8407 C CA . ARG B 1 532 ? -68.062 -90.75 41.219 1 64.12 532 ARG B CA 1
ATOM 8408 C C . ARG B 1 532 ? -67.688 -90.125 39.875 1 64.12 532 ARG B C 1
ATOM 8410 O O . ARG B 1 532 ? -66.562 -89.625 39.719 1 64.12 532 ARG B O 1
ATOM 8417 N N . GLY B 1 533 ? -68.625 -89.75 39.062 1 59.03 533 GLY B N 1
ATOM 8418 C CA . GLY B 1 533 ? -68.312 -89.125 37.781 1 59.03 533 GLY B CA 1
ATOM 8419 C C . GLY B 1 533 ? -67.562 -90.062 36.875 1 59.03 533 GLY B C 1
ATOM 8420 O O . GLY B 1 533 ? -66.312 -89.938 36.719 1 59.03 533 GLY B O 1
ATOM 8421 N N . GLY B 1 534 ? -67.75 -91.25 36.625 1 47.5 534 GLY B N 1
ATOM 8422 C CA . GLY B 1 534 ? -66.938 -92 35.688 1 47.5 534 GLY B CA 1
ATOM 8423 C C . GLY B 1 534 ? -66.75 -91.25 34.375 1 47.5 534 GLY B C 1
ATOM 8424 O O . GLY B 1 534 ? -67.562 -90.375 34.031 1 47.5 534 GLY B O 1
#

Foldseek 3Di:
DPDLADQKAKAKDKAKPPHDPDPQLAPPPPDPPPPDDPPPIKIKMKMKMKDADPFPVAHQAIWIFIWMAIPVPGIAGDLQGTQDGFAHRSKAKYKDKDQPDSPQRKIKMKMWIAGNVQWIWIKIFIDTPHPVDDGLAPDPQPDLVPDDPPGGRIDTAAEQPPPPPPSPQPQAHDHGDRADPLKHWEWDAEPQGKIWIWIAHPVRFIWIWIQDPPRHIDHDTHTQGPAFFDDSWAWYWDYGPQRKIKIWTAGNQQWIWIWIDHPVGHTDTDDDPTDHAAPNWHKYKDWGNCPDQQTKIWIWTAAPQRFIFIWMFGNNVPTTDRQRDRPVDRPNPDRPNVPPDSHHGWHKYWDQTPPVRDIDMDIDDPDDDDDDDVVVPDDDDDDSDYHDPSNVVVVVVNSVSVVVVVVVVVVVVVVVVVVVVVVVVVVVVVVVVVVVVVVVVVVVVVVVVVVVVVVVVVVVVVLVVQLVVLVVVVPQDAQDWAQCVVPVVVLVLVCVLFVPNVRAIWGHHPQAIAGPVGDTGQGPVSSVCSSVPD/DPDLADQKAKAKDKAKPPHDPDPQLADPPDDPPPPDDPVPIKIKMKMKMKDADPFPVAHQAIWIFIWMAIPVPGIAGDLQGTQAGFAHRSKAKYKDKDQPDSPQRKIKMKMWIAGNVQWIWIKIWIDTPHPVDDGLQPDPQPDLVPCDPPRGRIDTAAEQPPPPPPSPQPQRHDHGDRADPLKHWEWDAEPQGKIWIWIAHPVRFIWIWIQDVPRHIDHDTHTQGDAFFDDSWAWYKDYGPQRKIKIWTAGNQQWIWIWIDHPVGHTDTDDDPTDHAAPNWHKYKDWGNCPDQQTKIWIWTAAPQRFIAIWMFGNNVPTTDRQCDRPPDPPSPHRPNVPPDSHHGWHKYWDQTPPVRDIDMDTDDPDDDDDDDVVVPDDDDDDSDYHDPSNVVVVVVNSVSVVVVVVVVVVVVVVVVVVVVVVVVVVVVVVVVVVVVVVVVVVVVVVVVVVVVVVVVVVVVVLVVQLVVLVVVVPQDAQDWAQCVVPVVVLVLVCVLFVPNVRAIWGHHPQAIAGPVGDTGQGPVNSVVSNVPD

Radius of gyration: 58.44 Å; Cα contacts (8 Å, |Δi|>4): 2167; chains: 2; bounding box: 150×148×167 Å

InterPro domains:
  IPR012475 Fucose-specific lectin [PF07938] (187-321)

Secondary structure (DSSP, 8-state):
----S-S--EEEEEEEESPPS--TTS--SS-------GGGPEEEEEEEEEEE---GGGTT-EEEEEEEEETTTEEE--TT-EEEEEEPTT--EEEEEEEEETTTTEEEEEEEEEBTTS-EEEEEEEEE-SSSSPPGGGS-PPPGGG--S--SSPEEPPB----SS-----TTSBP-----TT---EEEE-TTS-EEEEEE-TTS-EEEEEEETTTEEEEEEEEEE-S-BPTT---EEEE-GGG-EEEEEEBTTSBEEEEEE-SS---EEE-----B--TT---EEEEE-TTSTT-EEEEEEE-TT--EEEEEEETTTTEEEEEEEESS-SS----------SSPPPPEEEEEETTTTEEEEEE--S---EEEETTT------SS----HHHHHHHHHHHHHHHHHHHHHHHHHHHHHHHHHHHHHHHHHHHHHHHHHHHHHHHHHHHHHHHHHHHHHHHHHHHHHHHHHHHHHHTSPTT-EE--TT-HHHHHHHHHHH---S-PPEEEETTEEEETTSS-EEEHHHHHHHHTT-/----S-S--EEEEEEEESPPS--TTS--SSS------GGGPEEEEEEEEEEE---GGGTT-EEEEEEEEETTTEEE--TT-EEEEEEPTT--EEEEEEEEETTTTEEEEEEEEEBTTS-EEEEEEEEE-SSSS--GGGS-PPPGGG--S--SSPEEPPB----SSS----TTSBP-----TT---EEEE-TTS-EEEEEE-TTS-EEEEEEETTTEEEEEEEEEE-S-BPTT---EEEE-GGG-EEEEEEBTTSBEEEEEE-SS---EEE-----B--TT---EEEEE-TTSTT-EEEEEEE-TT--EEEEEEETTTTEEEEEEEESS-SS----------SSPPPPEEEEEETTTTEEEEEE--SS--EEEETTT------SS----HHHHHHHHHHHHHHHHHHHHHHHHHHHHHHHHHHHHHHHHHHHHHHHHHHHHHHHHHHHHHHHHHHHHHHHHHHHHHHHHHHHHHHTSPTT-EE--TT-HHHHHHHHHHH---S-PPEEEETTEEEETTSS-EEEHHHHHHHHTT-

Organism: Fusarium solani (NCBI:txid169388)

pLDDT: mean 80.73, std 15.55, range [33.88, 98.62]